Protein 5Y37 (pdb70)

InterPro domains:
  IPR006424 Glyceraldehyde-3-phosphate dehydrogenase, type I [TIGR01534] (4-326)
  IPR020828 Glyceraldehyde 3-phosphate dehydrogenase, NAD(P) binding domain [PF00044] (3-102)
  IPR020828 Glyceraldehyde 3-phosphate dehydrogenase, NAD(P) binding domain [SM00846] (3-152)
  IPR020829 Glyceraldehyde 3-phosphate dehydrogenase, catalytic domain [PF02800] (157-314)
  IPR020830 Glyceraldehyde 3-phosphate dehydrogenase, active site [PS00071] (150-157)
  IPR020831 Glyceraldehyde/Erythrose phosphate dehydrogenase family [PIRSF000149] (1-334)
  IPR020831 Glyceraldehyde/Erythrose phosphate dehydrogenase family [PR00078] (110-123)
  IPR020831 Glyceraldehyde/Erythrose phosphate dehydrogenase family [PR00078] (146-164)
  IPR020831 Glyceraldehyde/Erythrose phosphate dehydrogenase family [PR00078] (173-189)
  IPR020831 Glyceraldehyde/Erythrose phosphate dehydrogenase family [PR00078] (231-248)
  IPR020831 Glyceraldehyde/Erythrose phosphate dehydrogenase family [PR00078] (267-282)
  IPR020831 Glyceraldehyde/Erythrose phosphate dehydrogenase family [PTHR43148] (3-333)
  IPR036291 NAD(P)-binding domain superfamily [SSF51735] (3-168)

Organism: Streptococcus agalactiae serotype III (strain NEM316) (NCBI:txid211110)

Structure (mmCIF, N/CA/C/O backbone):
data_5Y37
#
_entry.id   5Y37
#
_cell.length_a   144.300
_cell.length_b   156.740
_cell.length_c   67.820
_cell.angle_alpha   90.00
_cell.angle_beta   90.00
_cell.angle_gamma   90.00
#
_symmetry.space_group_name_H-M   'P 21 21 2'
#
loop_
_entity.id
_entity.type
_entity.pdbx_description
1 polymer 'Glyceraldehyde-3-phosphate dehydrogenase'
2 non-polymer NICOTINAMIDE-ADENINE-DINUCLEOTIDE
3 non-polymer 'SULFATE ION'
4 water water
#
loop_
_atom_site.group_PDB
_atom_site.id
_atom_site.type_symbol
_atom_site.label_atom_id
_atom_site.label_alt_id
_atom_site.label_comp_id
_atom_site.label_asym_id
_atom_site.label_entity_id
_atom_site.label_seq_id
_atom_site.pdbx_PDB_ins_code
_atom_site.Cartn_x
_atom_site.Cartn_y
_atom_site.Cartn_z
_atom_site.occupancy
_atom_site.B_iso_or_equiv
_atom_site.auth_seq_id
_atom_site.auth_comp_id
_atom_site.auth_asym_id
_atom_site.auth_atom_id
_atom_site.pdbx_PDB_model_num
ATOM 1 N N . MET A 1 5 ? -20.111 55.512 2.199 1.00 48.90 5 MET A N 1
ATOM 2 C CA . MET A 1 5 ? -21.280 56.004 1.476 1.00 51.73 5 MET A CA 1
ATOM 3 C C . MET A 1 5 ? -21.610 55.137 0.264 1.00 40.09 5 MET A C 1
ATOM 4 O O . MET A 1 5 ? -20.749 54.435 -0.264 1.00 40.82 5 MET A O 1
ATOM 9 N N . VAL A 1 6 ? -22.864 55.193 -0.170 1.00 35.44 6 VAL A N 1
ATOM 10 C CA . VAL A 1 6 ? -23.353 54.355 -1.258 1.00 25.51 6 VAL A CA 1
ATOM 11 C C . VAL A 1 6 ? -23.102 55.070 -2.578 1.00 25.54 6 VAL A C 1
ATOM 12 O O . VAL A 1 6 ? -23.470 56.240 -2.744 1.00 27.97 6 VAL A O 1
ATOM 16 N N . VAL A 1 7 ? -22.483 54.368 -3.522 1.00 19.14 7 VAL A N 1
ATOM 17 C CA . VAL A 1 7 ? -22.152 54.940 -4.822 1.00 17.96 7 VAL A CA 1
ATOM 18 C C . VAL A 1 7 ? -23.303 54.664 -5.782 1.00 17.07 7 VAL A C 1
ATOM 19 O O . VAL A 1 7 ? -23.792 53.532 -5.877 1.00 16.34 7 VAL A O 1
ATOM 23 N N . LYS A 1 8 ? -23.745 55.699 -6.485 1.00 16.18 8 LYS A N 1
ATOM 24 C CA . LYS A 1 8 ? -24.879 55.587 -7.390 1.00 15.64 8 LYS A CA 1
ATOM 25 C C . LYS A 1 8 ? -24.412 55.127 -8.764 1.00 14.21 8 LYS A C 1
ATOM 26 O O . LYS A 1 8 ? -23.448 55.668 -9.321 1.00 16.07 8 LYS A O 1
ATOM 32 N N . VAL A 1 9 ? -25.099 54.116 -9.299 1.00 13.84 9 VAL A N 1
ATOM 33 C CA . VAL A 1 9 ? -24.729 53.450 -10.544 1.00 13.85 9 VAL A CA 1
ATOM 34 C C . VAL A 1 9 ? -25.859 53.601 -11.551 1.00 12.78 9 VAL A C 1
ATOM 35 O O . VAL A 1 9 ? -27.044 53.636 -11.198 1.00 13.65 9 VAL A O 1
ATOM 39 N N . GLY A 1 10 ? -25.486 53.693 -12.822 1.00 13.53 10 GLY A N 1
ATOM 40 C CA . GLY A 1 10 ? -26.445 53.673 -13.904 1.00 12.63 10 GLY A CA 1
ATOM 41 C C . GLY A 1 10 ? -26.180 52.456 -14.767 1.00 11.94 10 GLY A C 1
ATOM 42 O O . GLY A 1 10 ? -25.050 51.969 -14.841 1.00 13.42 10 GLY A O 1
ATOM 43 N N . ILE A 1 11 ? -27.231 51.953 -15.408 1.00 11.56 11 ILE A N 1
ATOM 44 C CA . ILE A 1 11 ? -27.092 50.829 -16.336 1.00 11.20 11 ILE A CA 1
ATOM 45 C C . ILE A 1 11 ? -27.527 51.302 -17.711 1.00 11.71 11 ILE A C 1
ATOM 46 O O . ILE A 1 11 ? -28.661 51.777 -17.877 1.00 11.29 11 ILE A O 1
ATOM 51 N N . ASN A 1 12 ? -26.632 51.172 -18.699 1.00 10.95 12 ASN A N 1
ATOM 52 C CA . ASN A 1 12 ? -26.983 51.429 -20.091 1.00 10.80 12 ASN A CA 1
ATOM 53 C C . ASN A 1 12 ? -27.138 50.077 -20.764 1.00 10.19 12 ASN A C 1
ATOM 54 O O . ASN A 1 12 ? -26.153 49.345 -20.931 1.00 11.81 12 ASN A O 1
ATOM 59 N N . GLY A 1 13 ? -28.362 49.760 -21.160 1.00 11.56 13 GLY A N 1
ATOM 60 C CA . GLY A 1 13 ? -28.638 48.443 -21.718 1.00 11.06 13 GLY A CA 1
ATOM 61 C C . GLY A 1 13 ? -29.149 47.497 -20.646 1.00 10.16 13 GLY A C 1
ATOM 62 O O . GLY A 1 13 ? -28.379 46.804 -19.967 1.00 11.53 13 GLY A O 1
ATOM 63 N N . PHE A 1 14 ? -30.467 47.482 -20.473 1.00 10.65 14 PHE A N 1
ATOM 64 C CA . PHE A 1 14 ? -31.111 46.647 -19.452 1.00 10.31 14 PHE A CA 1
ATOM 65 C C . PHE A 1 14 ? -31.436 45.276 -20.046 1.00 11.08 14 PHE A C 1
ATOM 66 O O . PHE A 1 14 ? -32.589 44.834 -20.090 1.00 11.47 14 PHE A O 1
ATOM 74 N N . GLY A 1 15 ? -30.385 44.639 -20.556 1.00 10.30 15 GLY A N 1
ATOM 75 C CA . GLY A 1 15 ? -30.474 43.359 -21.248 1.00 10.53 15 GLY A CA 1
ATOM 76 C C . GLY A 1 15 ? -30.237 42.196 -20.311 1.00 10.80 15 GLY A C 1
ATOM 77 O O . GLY A 1 15 ? -30.494 42.276 -19.108 1.00 11.59 15 GLY A O 1
ATOM 78 N N . ARG A 1 16 ? -29.754 41.079 -20.855 1.00 10.92 16 ARG A N 1
ATOM 79 C CA . ARG A 1 16 ? -29.442 39.958 -19.975 1.00 10.40 16 ARG A CA 1
ATOM 80 C C . ARG A 1 16 ? -28.448 40.362 -18.892 1.00 10.69 16 ARG A C 1
ATOM 81 O O . ARG A 1 16 ? -28.699 40.169 -17.697 1.00 11.71 16 ARG A O 1
ATOM 89 N N . ILE A 1 17 ? -27.305 40.928 -19.287 1.00 10.22 17 ILE A N 1
ATOM 90 C CA . ILE A 1 17 ? -26.308 41.302 -18.289 1.00 10.67 17 ILE A CA 1
ATOM 91 C C . ILE A 1 17 ? -26.789 42.481 -17.448 1.00 11.76 17 ILE A C 1
ATOM 92 O O . ILE A 1 17 ? -26.633 42.490 -16.218 1.00 10.99 17 ILE A O 1
ATOM 97 N N . GLY A 1 18 ? -27.411 43.476 -18.082 1.00 10.74 18 GLY A N 1
ATOM 98 C CA . GLY A 1 18 ? -27.891 44.623 -17.318 1.00 11.54 18 GLY A CA 1
ATOM 99 C C . GLY A 1 18 ? -28.913 44.247 -16.260 1.00 10.68 18 GLY A C 1
ATOM 100 O O . GLY A 1 18 ? -28.836 44.717 -15.116 1.00 10.94 18 GLY A O 1
ATOM 101 N N . ARG A 1 19 ? -29.886 43.395 -16.619 1.00 10.36 19 ARG A N 1
ATOM 102 C CA . ARG A 1 19 ? -30.920 43.034 -15.645 1.00 9.64 19 ARG A CA 1
ATOM 103 C C . ARG A 1 19 ? -30.370 42.143 -14.545 1.00 11.15 19 ARG A C 1
ATOM 104 O O . ARG A 1 19 ? -30.731 42.304 -13.374 1.00 11.08 19 ARG A O 1
ATOM 112 N N . LEU A 1 20 ? -29.508 41.189 -14.892 1.00 10.46 20 LEU A N 1
ATOM 113 C CA . LEU A 1 20 ? -28.956 40.337 -13.847 1.00 10.68 20 LEU A CA 1
ATOM 114 C C . LEU A 1 20 ? -28.025 41.123 -12.934 1.00 11.21 20 LEU A C 1
ATOM 115 O O . LEU A 1 20 ? -28.001 40.884 -11.719 1.00 11.51 20 LEU A O 1
ATOM 120 N N . ALA A 1 21 ? -27.271 42.082 -13.489 1.00 10.69 21 ALA A N 1
ATOM 121 C CA . ALA A 1 21 ? -26.459 42.954 -12.642 1.00 10.23 21 ALA A CA 1
ATOM 122 C C . ALA A 1 21 ? -27.340 43.742 -11.689 1.00 11.18 21 ALA A C 1
ATOM 123 O O . ALA A 1 21 ? -27.030 43.857 -10.493 1.00 11.40 21 ALA A O 1
ATOM 125 N N . PHE A 1 22 ? -28.456 44.276 -12.196 1.00 10.38 22 PHE A N 1
ATOM 126 C CA . PHE A 1 22 ? -29.409 44.950 -11.327 1.00 11.20 22 PHE A CA 1
ATOM 127 C C . PHE A 1 22 ? -29.894 44.018 -10.223 1.00 11.79 22 PHE A C 1
ATOM 128 O O . PHE A 1 22 ? -29.974 44.420 -9.052 1.00 11.86 22 PHE A O 1
ATOM 136 N N . ARG A 1 23 ? -30.216 42.764 -10.570 1.00 10.71 23 ARG A N 1
ATOM 137 C CA . ARG A 1 23 ? -30.680 41.832 -9.546 1.00 10.48 23 ARG A CA 1
ATOM 138 C C . ARG A 1 23 ? -29.618 41.617 -8.478 1.00 11.59 23 ARG A C 1
ATOM 139 O O . ARG A 1 23 ? -29.932 41.596 -7.280 1.00 12.49 23 ARG A O 1
ATOM 147 N N . ARG A 1 24 ? -28.353 41.439 -8.880 1.00 11.01 24 ARG A N 1
ATOM 148 C CA . ARG A 1 24 ? -27.302 41.195 -7.892 1.00 11.49 24 ARG A CA 1
ATOM 149 C C . ARG A 1 24 ? -27.034 42.433 -7.047 1.00 11.72 24 ARG A C 1
ATOM 150 O O . ARG A 1 24 ? -26.753 42.323 -5.846 1.00 12.79 24 ARG A O 1
ATOM 158 N N . ILE A 1 25 ? -27.139 43.623 -7.650 1.00 11.77 25 ILE A N 1
ATOM 159 C CA . ILE A 1 25 ? -26.885 44.864 -6.922 1.00 11.89 25 ILE A CA 1
ATOM 160 C C . ILE A 1 25 ? -27.876 45.060 -5.781 1.00 13.92 25 ILE A C 1
ATOM 161 O O . ILE A 1 25 ? -27.552 45.714 -4.780 1.00 13.47 25 ILE A O 1
ATOM 166 N N . GLN A 1 26 ? -29.069 44.464 -5.883 1.00 13.09 26 GLN A N 1
ATOM 167 C CA . GLN A 1 26 ? -30.037 44.511 -4.787 1.00 14.35 26 GLN A CA 1
ATOM 168 C C . GLN A 1 26 ? -29.437 44.004 -3.484 1.00 15.80 26 GLN A C 1
ATOM 169 O O . GLN A 1 26 ? -29.891 44.391 -2.403 1.00 17.27 26 GLN A O 1
ATOM 175 N N . ASN A 1 27 ? -28.400 43.167 -3.562 1.00 14.55 27 ASN A N 1
ATOM 176 C CA . ASN A 1 27 ? -27.796 42.535 -2.396 1.00 14.67 27 ASN A CA 1
ATOM 177 C C . ASN A 1 27 ? -26.408 43.078 -2.072 1.00 16.53 27 ASN A C 1
ATOM 178 O O . ASN A 1 27 ? -25.689 42.489 -1.254 1.00 20.47 27 ASN A O 1
ATOM 183 N N . VAL A 1 28 ? -26.021 44.202 -2.669 1.00 15.96 28 VAL A N 1
ATOM 184 C CA . VAL A 1 28 ? -24.717 44.816 -2.436 1.00 17.38 28 VAL A CA 1
ATOM 185 C C . VAL A 1 28 ? -24.948 46.154 -1.746 1.00 19.26 28 VAL A C 1
ATOM 186 O O . VAL A 1 28 ? -25.617 47.033 -2.298 1.00 19.09 28 VAL A O 1
ATOM 190 N N . GLU A 1 29 ? -24.389 46.317 -0.547 1.00 17.44 29 GLU A N 1
ATOM 191 C CA . GLU A 1 29 ? -24.655 47.536 0.211 1.00 17.98 29 GLU A CA 1
ATOM 192 C C . GLU A 1 29 ? -23.966 48.765 -0.378 1.00 20.67 29 GLU A C 1
ATOM 193 O O . GLU A 1 29 ? -24.499 49.876 -0.269 1.00 21.54 29 GLU A O 1
ATOM 199 N N . GLY A 1 30 ? -22.802 48.596 -1.005 1.00 17.69 30 GLY A N 1
ATOM 200 C CA . GLY A 1 30 ? -21.973 49.732 -1.404 1.00 21.03 30 GLY A CA 1
ATOM 201 C C . GLY A 1 30 ? -22.410 50.469 -2.661 1.00 19.08 30 GLY A C 1
ATOM 202 O O . GLY A 1 30 ? -21.887 51.561 -2.922 1.00 19.38 30 GLY A O 1
ATOM 203 N N . VAL A 1 31 ? -23.330 49.909 -3.448 1.00 19.14 31 VAL A N 1
ATOM 204 C CA . VAL A 1 31 ? -23.792 50.535 -4.687 1.00 18.37 31 VAL A CA 1
ATOM 205 C C . VAL A 1 31 ? -25.306 50.403 -4.791 1.00 17.08 31 VAL A C 1
ATOM 206 O O . VAL A 1 31 ? -25.912 49.486 -4.226 1.00 17.84 31 VAL A O 1
ATOM 210 N N . GLU A 1 32 ? -25.922 51.341 -5.514 1.00 15.39 32 GLU A N 1
ATOM 211 C CA . GLU A 1 32 ? -27.339 51.267 -5.848 1.00 15.97 32 GLU A CA 1
ATOM 212 C C . GLU A 1 32 ? -27.545 51.853 -7.236 1.00 14.55 32 GLU A C 1
ATOM 213 O O . GLU A 1 32 ? -26.816 52.756 -7.652 1.00 16.44 32 GLU A O 1
ATOM 219 N N . VAL A 1 33 ? -28.520 51.312 -7.964 1.00 13.48 33 VAL A N 1
ATOM 220 C CA . VAL A 1 33 ? -28.821 51.770 -9.318 1.00 13.41 33 VAL A CA 1
ATOM 221 C C . VAL A 1 33 ? -29.875 52.861 -9.232 1.00 15.64 33 VAL A C 1
ATOM 222 O O . VAL A 1 33 ? -30.971 52.639 -8.706 1.00 17.96 33 VAL A O 1
ATOM 226 N N . THR A 1 34 ? -29.562 54.037 -9.768 1.00 14.37 34 THR A N 1
ATOM 227 C CA . THR A 1 34 ? -30.514 55.139 -9.769 1.00 16.63 34 THR A CA 1
ATOM 228 C C . THR A 1 34 ? -30.972 55.538 -11.159 1.00 18.36 34 THR A C 1
ATOM 229 O O . THR A 1 34 ? -31.766 56.475 -11.285 1.00 21.77 34 THR A O 1
ATOM 233 N N . ARG A 1 35 ? -30.470 54.895 -12.207 1.00 13.78 35 ARG A N 1
ATOM 234 C CA . ARG A 1 35 ? -30.924 55.236 -13.551 1.00 14.47 35 ARG A CA 1
ATOM 235 C C . ARG A 1 35 ? -30.654 54.051 -14.463 1.00 12.40 35 ARG A C 1
ATOM 236 O O . ARG A 1 35 ? -29.567 53.475 -14.421 1.00 12.75 35 ARG A O 1
ATOM 244 N N . ILE A 1 36 ? -31.636 53.719 -15.294 1.00 11.92 36 ILE A N 1
ATOM 245 C CA . ILE A 1 36 ? -31.511 52.717 -16.343 1.00 11.48 36 ILE A CA 1
ATOM 246 C C . ILE A 1 36 ? -31.834 53.404 -17.660 1.00 12.80 36 ILE A C 1
ATOM 247 O O . ILE A 1 36 ? -32.805 54.161 -17.745 1.00 13.69 36 ILE A O 1
ATOM 252 N N . ASN A 1 37 ? -31.030 53.147 -18.681 1.00 11.69 37 ASN A N 1
ATOM 253 C CA . ASN A 1 37 ? -31.325 53.633 -20.023 1.00 12.07 37 ASN A CA 1
ATOM 254 C C . ASN A 1 37 ? -31.388 52.450 -20.983 1.00 11.48 37 ASN A C 1
ATOM 255 O O . ASN A 1 37 ? -30.558 51.533 -20.917 1.00 12.86 37 ASN A O 1
ATOM 260 N N . ASP A 1 38 ? -32.378 52.467 -21.865 1.00 11.42 38 ASP A N 1
ATOM 261 C CA . ASP A 1 38 ? -32.543 51.424 -22.870 1.00 11.58 38 ASP A CA 1
ATOM 262 C C . ASP A 1 38 ? -33.257 52.041 -24.070 1.00 13.21 38 ASP A C 1
ATOM 263 O O . ASP A 1 38 ? -33.145 53.253 -24.279 1.00 13.16 38 ASP A O 1
ATOM 268 N N . LEU A 1 39 ? -33.978 51.242 -24.862 1.00 12.69 39 LEU A N 1
ATOM 269 C CA . LEU A 1 39 ? -34.662 51.727 -26.060 1.00 13.01 39 LEU A CA 1
ATOM 270 C C . LEU A 1 39 ? -36.153 51.426 -26.028 1.00 18.47 39 LEU A C 1
ATOM 271 O O . LEU A 1 39 ? -36.788 51.356 -27.085 1.00 24.25 39 LEU A O 1
ATOM 276 N N . THR A 1 40 ? -36.727 51.213 -24.853 1.00 13.80 40 THR A N 1
ATOM 277 C CA . THR A 1 40 ? -38.098 50.729 -24.756 1.00 14.53 40 THR A CA 1
ATOM 278 C C . THR A 1 40 ? -38.774 51.533 -23.649 1.00 17.12 40 THR A C 1
ATOM 279 O O . THR A 1 40 ? -38.333 52.634 -23.293 1.00 17.37 40 THR A O 1
ATOM 283 N N . ASP A 1 41 ? -39.851 51.000 -23.080 1.00 14.46 41 ASP A N 1
ATOM 284 C CA . ASP A 1 41 ? -40.574 51.720 -22.046 1.00 14.57 41 ASP A CA 1
ATOM 285 C C . ASP A 1 41 ? -40.471 51.023 -20.688 1.00 14.13 41 ASP A C 1
ATOM 286 O O . ASP A 1 41 ? -40.028 49.871 -20.596 1.00 13.80 41 ASP A O 1
ATOM 291 N N . PRO A 1 42 ? -40.827 51.713 -19.603 1.00 12.78 42 PRO A N 1
ATOM 292 C CA . PRO A 1 42 ? -40.737 51.088 -18.276 1.00 13.16 42 PRO A CA 1
ATOM 293 C C . PRO A 1 42 ? -41.569 49.835 -18.133 1.00 12.69 42 PRO A C 1
ATOM 294 O O . PRO A 1 42 ? -41.154 48.930 -17.404 1.00 14.15 42 PRO A O 1
ATOM 298 N N . ASN A 1 43 ? -42.721 49.747 -18.795 1.00 12.26 43 ASN A N 1
ATOM 299 C CA . ASN A 1 43 ? -43.552 48.556 -18.679 1.00 13.48 43 ASN A CA 1
ATOM 300 C C . ASN A 1 43 ? -42.813 47.330 -19.192 1.00 13.07 43 ASN A C 1
ATOM 301 O O . ASN A 1 43 ? -42.845 46.264 -18.560 1.00 12.19 43 ASN A O 1
ATOM 306 N N . MET A 1 44 ? -42.141 47.466 -20.338 1.00 11.93 44 MET A N 1
ATOM 307 C CA . MET A 1 44 ? -41.388 46.354 -20.902 1.00 11.02 44 MET A CA 1
ATOM 308 C C . MET A 1 44 ? -40.238 45.962 -19.989 1.00 11.74 44 MET A C 1
ATOM 309 O O . MET A 1 44 ? -40.030 44.768 -19.714 1.00 11.80 44 MET A O 1
ATOM 314 N N . LEU A 1 45 ? -39.495 46.955 -19.487 1.00 11.12 45 LEU A N 1
ATOM 315 C CA . LEU A 1 45 ? -38.331 46.655 -18.662 1.00 11.80 45 LEU A CA 1
ATOM 316 C C . LEU A 1 45 ? -38.744 46.078 -17.319 1.00 10.88 45 LEU A C 1
ATOM 317 O O . LEU A 1 45 ? -38.090 45.159 -16.818 1.00 11.48 45 LEU A O 1
ATOM 322 N N . ALA A 1 46 ? -39.823 46.597 -16.718 1.00 11.29 46 ALA A N 1
ATOM 323 C CA . ALA A 1 46 ? -40.303 46.029 -15.463 1.00 10.81 46 ALA A CA 1
ATOM 324 C C . ALA A 1 46 ? -40.738 44.582 -15.651 1.00 11.87 46 ALA A C 1
ATOM 325 O O . ALA A 1 46 ? -40.438 43.716 -14.817 1.00 11.09 46 ALA A O 1
ATOM 327 N N . HIS A 1 47 ? -41.420 44.295 -16.759 1.00 10.67 47 HIS A N 1
ATOM 328 C CA . HIS A 1 47 ? -41.873 42.931 -17.007 1.00 11.19 47 HIS A CA 1
ATOM 329 C C . HIS A 1 47 ? -40.694 41.979 -17.168 1.00 11.52 47 HIS A C 1
ATOM 330 O O . HIS A 1 47 ? -40.711 40.849 -16.642 1.00 11.24 47 HIS A O 1
ATOM 337 N N . LEU A 1 48 ? -39.650 42.429 -17.870 1.00 10.82 48 LEU A N 1
ATOM 338 C CA . LEU A 1 48 ? -38.488 41.582 -18.093 1.00 10.79 48 LEU A CA 1
ATOM 339 C C . LEU A 1 48 ? -37.657 41.415 -16.830 1.00 10.58 48 LEU A C 1
ATOM 340 O O . LEU A 1 48 ? -36.983 40.397 -16.671 1.00 12.71 48 LEU A O 1
ATOM 345 N N . LEU A 1 49 ? -37.686 42.390 -15.918 1.00 10.44 49 LEU A N 1
ATOM 346 C CA . LEU A 1 49 ? -37.040 42.196 -14.622 1.00 10.77 49 LEU A CA 1
ATOM 347 C C . LEU A 1 49 ? -37.817 41.192 -13.770 1.00 10.19 49 LEU A C 1
ATOM 348 O O . LEU A 1 49 ? -37.223 40.350 -13.072 1.00 11.29 49 LEU A O 1
ATOM 353 N N . LYS A 1 50 ? -39.146 41.252 -13.831 1.00 10.57 50 LYS A N 1
ATOM 354 C CA . LYS A 1 50 ? -39.984 40.371 -13.016 1.00 10.09 50 LYS A CA 1
ATOM 355 C C . LYS A 1 50 ? -39.844 38.913 -13.426 1.00 10.58 50 LYS A C 1
ATOM 356 O O . LYS A 1 50 ? -39.755 38.023 -12.570 1.00 10.90 50 LYS A O 1
ATOM 362 N N . TYR A 1 51 ? -39.879 38.650 -14.727 1.00 10.34 51 TYR A N 1
ATOM 363 C CA . TYR A 1 51 ? -40.007 37.301 -15.259 1.00 10.13 51 TYR A CA 1
ATOM 364 C C . TYR A 1 51 ? -38.808 36.995 -16.139 1.00 11.46 51 TYR A C 1
ATOM 365 O O . TYR A 1 51 ? -38.523 37.724 -17.091 1.00 12.81 51 TYR A O 1
ATOM 374 N N . ASP A 1 52 ? -38.130 35.897 -15.852 1.00 11.01 52 ASP A N 1
ATOM 375 C CA . ASP A 1 52 ? -36.860 35.609 -16.502 1.00 9.45 52 ASP A CA 1
ATOM 376 C C . ASP A 1 52 ? -36.838 34.130 -16.853 1.00 9.87 52 ASP A C 1
ATOM 377 O O . ASP A 1 52 ? -36.879 33.284 -15.952 1.00 10.58 52 ASP A O 1
ATOM 382 N N . THR A 1 53 ? -36.751 33.828 -18.155 1.00 10.43 53 THR A N 1
ATOM 383 C CA . THR A 1 53 ? -36.892 32.444 -18.618 1.00 10.17 53 THR A CA 1
ATOM 384 C C . THR A 1 53 ? -35.876 31.519 -17.958 1.00 11.13 53 THR A C 1
ATOM 385 O O . THR A 1 53 ? -36.228 30.425 -17.504 1.00 12.46 53 THR A O 1
ATOM 389 N N . THR A 1 54 ? -34.620 31.943 -17.879 1.00 10.18 54 THR A N 1
ATOM 390 C CA . THR A 1 54 ? -33.563 31.075 -17.372 1.00 10.72 54 THR A CA 1
ATOM 391 C C . THR A 1 54 ? -33.170 31.357 -15.936 1.00 11.01 54 THR A C 1
ATOM 392 O O . THR A 1 54 ? -32.601 30.473 -15.298 1.00 12.46 54 THR A O 1
ATOM 396 N N . GLN A 1 55 ? -33.395 32.564 -15.417 1.00 10.70 55 GLN A N 1
ATOM 397 C CA . GLN A 1 55 ? -32.924 32.921 -14.083 1.00 10.44 55 GLN A CA 1
ATOM 398 C C . GLN A 1 55 ? -34.035 33.035 -13.053 1.00 11.74 55 GLN A C 1
ATOM 399 O O . GLN A 1 55 ? -33.746 33.350 -11.888 1.00 13.42 55 GLN A O 1
ATOM 405 N N . GLY A 1 56 ? -35.283 32.791 -13.443 1.00 11.28 56 GLY A N 1
ATOM 406 C CA . GLY A 1 56 ? -36.382 32.696 -12.504 1.00 11.40 56 GLY A CA 1
ATOM 407 C C . GLY A 1 56 ? -37.017 34.033 -12.166 1.00 11.09 56 GLY A C 1
ATOM 408 O O . GLY A 1 56 ? -36.550 35.112 -12.545 1.00 11.24 56 GLY A O 1
ATOM 409 N N . ARG A 1 57 ? -38.107 33.939 -11.417 1.00 11.41 57 ARG A N 1
ATOM 410 C CA . ARG A 1 57 ? -38.860 35.115 -11.018 1.00 12.50 57 ARG A CA 1
ATOM 411 C C . ARG A 1 57 ? -38.042 35.988 -10.077 1.00 11.61 57 ARG A C 1
ATOM 412 O O . ARG A 1 57 ? -37.246 35.502 -9.269 1.00 13.70 57 ARG A O 1
ATOM 420 N N . PHE A 1 58 ? -38.278 37.294 -10.174 1.00 13.17 58 PHE A N 1
ATOM 421 C CA . PHE A 1 58 ? -37.552 38.268 -9.374 1.00 11.44 58 PHE A CA 1
ATOM 422 C C . PHE A 1 58 ? -37.825 38.090 -7.881 1.00 11.64 58 PHE A C 1
ATOM 423 O O . PHE A 1 58 ? -38.957 37.832 -7.452 1.00 14.70 58 PHE A O 1
ATOM 431 N N . ASP A 1 59 ? -36.772 38.296 -7.096 1.00 13.60 59 ASP A N 1
ATOM 432 C CA . ASP A 1 59 ? -36.819 38.167 -5.637 1.00 17.16 59 ASP A CA 1
ATOM 433 C C . ASP A 1 59 ? -37.201 39.521 -5.041 1.00 16.88 59 ASP A C 1
ATOM 434 O O . ASP A 1 59 ? -36.356 40.307 -4.608 1.00 20.60 59 ASP A O 1
ATOM 439 N N . GLY A 1 60 ? -38.500 39.794 -5.013 1.00 16.88 60 GLY A N 1
ATOM 440 C CA . GLY A 1 60 ? -38.983 41.037 -4.450 1.00 17.81 60 GLY A CA 1
ATOM 441 C C . GLY A 1 60 ? -40.117 41.611 -5.272 1.00 17.15 60 GLY A C 1
ATOM 442 O O . GLY A 1 60 ? -40.758 40.915 -6.057 1.00 16.98 60 GLY A O 1
ATOM 443 N N . THR A 1 61 ? -40.375 42.901 -5.079 1.00 18.33 61 THR A N 1
ATOM 444 C CA . THR A 1 61 ? -41.535 43.562 -5.660 1.00 15.95 61 THR A CA 1
ATOM 445 C C . THR A 1 61 ? -41.106 44.497 -6.785 1.00 14.94 61 THR A C 1
ATOM 446 O O . THR A 1 61 ? -40.058 45.137 -6.697 1.00 15.26 61 THR A O 1
ATOM 450 N N . VAL A 1 62 ? -41.915 44.569 -7.840 1.00 15.27 62 VAL A N 1
ATOM 451 C CA . VAL A 1 62 ? -41.676 45.477 -8.963 1.00 14.28 62 VAL A CA 1
ATOM 452 C C . VAL A 1 62 ? -43.014 46.085 -9.359 1.00 16.89 62 VAL A C 1
ATOM 453 O O . VAL A 1 62 ? -43.985 45.351 -9.577 1.00 19.00 62 VAL A O 1
ATOM 457 N N . GLU A 1 63 ? -43.067 47.421 -9.470 1.00 14.45 63 GLU A N 1
ATOM 458 C CA . GLU A 1 63 ? -44.284 48.116 -9.879 1.00 17.07 63 GLU A CA 1
ATOM 459 C C . GLU A 1 63 ? -43.931 49.244 -10.839 1.00 14.54 63 GLU A C 1
ATOM 460 O O . GLU A 1 63 ? -43.068 50.066 -10.531 1.00 16.02 63 GLU A O 1
ATOM 466 N N . VAL A 1 64 ? -44.591 49.278 -12.000 1.00 15.34 64 VAL A N 1
ATOM 467 C CA . VAL A 1 64 ? -44.367 50.355 -12.963 1.00 15.50 64 VAL A CA 1
ATOM 468 C C . VAL A 1 64 ? -44.889 51.671 -12.399 1.00 15.26 64 VAL A C 1
ATOM 469 O O . VAL A 1 64 ? -45.950 51.720 -11.757 1.00 16.40 64 VAL A O 1
ATOM 473 N N . LYS A 1 65 ? -44.146 52.749 -12.657 1.00 15.37 65 LYS A N 1
ATOM 474 C CA . LYS A 1 65 ? -44.498 54.106 -12.269 1.00 15.86 65 LYS A CA 1
ATOM 475 C C . LYS A 1 65 ? -44.316 55.006 -13.482 1.00 17.12 65 LYS A C 1
ATOM 476 O O . LYS A 1 65 ? -43.858 54.572 -14.541 1.00 17.52 65 LYS A O 1
ATOM 482 N N . GLU A 1 66 ? -44.676 56.277 -13.330 1.00 17.49 66 GLU A N 1
ATOM 483 C CA . GLU A 1 66 ? -44.398 57.229 -14.394 1.00 17.42 66 GLU A CA 1
ATOM 484 C C . GLU A 1 66 ? -42.897 57.434 -14.504 1.00 14.51 66 GLU A C 1
ATOM 485 O O . GLU A 1 66 ? -42.229 57.732 -13.513 1.00 17.49 66 GLU A O 1
ATOM 491 N N . GLY A 1 67 ? -42.364 57.248 -15.711 1.00 14.00 67 GLY A N 1
ATOM 492 C CA . GLY A 1 67 ? -40.961 57.524 -15.952 1.00 14.04 67 GLY A CA 1
ATOM 493 C C . GLY A 1 67 ? -39.984 56.542 -15.347 1.00 14.49 67 GLY A C 1
ATOM 494 O O . GLY A 1 67 ? -38.792 56.852 -15.278 1.00 14.65 67 GLY A O 1
ATOM 495 N N . GLY A 1 68 ? -40.445 55.375 -14.907 1.00 13.75 68 GLY A N 1
ATOM 496 C CA . GLY A 1 68 ? -39.545 54.401 -14.312 1.00 14.03 68 GLY A CA 1
ATOM 497 C C . GLY A 1 68 ? -40.335 53.302 -13.634 1.00 13.22 68 GLY A C 1
ATOM 498 O O . GLY A 1 68 ? -41.476 53.019 -14.007 1.00 14.77 68 GLY A O 1
ATOM 499 N N . PHE A 1 69 ? -39.699 52.663 -12.660 1.00 12.50 69 PHE A N 1
ATOM 500 C CA . PHE A 1 69 ? -40.408 51.643 -11.898 1.00 12.26 69 PHE A CA 1
ATOM 501 C C . PHE A 1 69 ? -39.866 51.597 -10.480 1.00 12.19 69 PHE A C 1
ATOM 502 O O . PHE A 1 69 ? -38.796 52.131 -10.187 1.00 14.03 69 PHE A O 1
ATOM 510 N N . GLU A 1 70 ? -40.652 50.991 -9.594 1.00 13.06 70 GLU A N 1
ATOM 511 C CA . GLU A 1 70 ? -40.332 50.890 -8.177 1.00 14.44 70 GLU A CA 1
ATOM 512 C C . GLU A 1 70 ? -39.953 49.440 -7.890 1.00 13.83 70 GLU A C 1
ATOM 513 O O . GLU A 1 70 ? -40.743 48.532 -8.155 1.00 16.90 70 GLU A O 1
ATOM 519 N N . VAL A 1 71 ? -38.741 49.226 -7.386 1.00 12.40 71 VAL A N 1
ATOM 520 C CA . VAL A 1 71 ? -38.240 47.892 -7.059 1.00 13.72 71 VAL A CA 1
ATOM 521 C C . VAL A 1 71 ? -37.967 47.862 -5.567 1.00 16.58 71 VAL A C 1
ATOM 522 O O . VAL A 1 71 ? -37.161 48.655 -5.067 1.00 14.91 71 VAL A O 1
ATOM 526 N N . ASN A 1 72 ? -38.612 46.934 -4.863 1.00 15.99 72 ASN A N 1
ATOM 527 C CA . ASN A 1 72 ? -38.410 46.791 -3.422 1.00 16.43 72 ASN A CA 1
ATOM 528 C C . ASN A 1 72 ? -38.493 48.148 -2.730 1.00 17.83 72 ASN A C 1
ATOM 529 O O . ASN A 1 72 ? -37.637 48.520 -1.922 1.00 16.92 72 ASN A O 1
ATOM 534 N N . GLY A 1 73 ? -39.527 48.903 -3.105 1.00 19.52 73 GLY A N 1
ATOM 535 C CA . GLY A 1 73 ? -39.851 50.175 -2.489 1.00 19.36 73 GLY A CA 1
ATOM 536 C C . GLY A 1 73 ? -39.121 51.391 -3.027 1.00 21.60 73 GLY A C 1
ATOM 537 O O . GLY A 1 73 ? -39.400 52.505 -2.566 1.00 24.59 73 GLY A O 1
ATOM 538 N N . GLN A 1 74 ? -38.205 51.228 -3.979 1.00 17.75 74 GLN A N 1
ATOM 539 C CA . GLN A 1 74 ? -37.342 52.317 -4.421 1.00 17.71 74 GLN A CA 1
ATOM 540 C C . GLN A 1 74 ? -37.546 52.595 -5.907 1.00 16.82 74 GLN A C 1
ATOM 541 O O . GLN A 1 74 ? -37.397 51.696 -6.736 1.00 15.07 74 GLN A O 1
ATOM 547 N N . PHE A 1 75 ? -37.861 53.845 -6.239 1.00 15.65 75 PHE A N 1
ATOM 548 C CA . PHE A 1 75 ? -38.021 54.251 -7.631 1.00 15.05 75 PHE A CA 1
ATOM 549 C C . PHE A 1 75 ? -36.672 54.310 -8.335 1.00 15.24 75 PHE A C 1
ATOM 550 O O . PHE A 1 75 ? -35.672 54.776 -7.780 1.00 16.38 75 PHE A O 1
ATOM 558 N N . VAL A 1 76 ? -36.644 53.814 -9.570 1.00 13.84 76 VAL A N 1
ATOM 559 C CA . VAL A 1 76 ? -35.494 53.969 -10.450 1.00 15.58 76 VAL A CA 1
ATOM 560 C C . VAL A 1 76 ? -35.984 54.563 -11.768 1.00 12.94 76 VAL A C 1
ATOM 561 O O . VAL A 1 76 ? -36.955 54.074 -12.359 1.00 13.39 76 VAL A O 1
ATOM 565 N N . LYS A 1 77 ? -35.343 55.647 -12.198 1.00 14.22 77 LYS A N 1
ATOM 566 C CA . LYS A 1 77 ? -35.699 56.294 -13.453 1.00 13.94 77 LYS A CA 1
ATOM 567 C C . LYS A 1 77 ? -35.286 55.423 -14.635 1.00 12.82 77 LYS A C 1
ATOM 568 O O . LYS A 1 77 ? -34.186 54.859 -14.647 1.00 13.91 77 LYS A O 1
ATOM 574 N N . VAL A 1 78 ? -36.160 55.348 -15.637 1.00 12.49 78 VAL A N 1
ATOM 575 C CA . VAL A 1 78 ? -35.911 54.632 -16.894 1.00 13.40 78 VAL A CA 1
ATOM 576 C C . VAL A 1 78 ? -35.999 55.648 -18.025 1.00 16.77 78 VAL A C 1
ATOM 577 O O . VAL A 1 78 ? -37.008 56.355 -18.151 1.00 20.81 78 VAL A O 1
ATOM 581 N N . SER A 1 79 ? -34.952 55.733 -18.836 1.00 12.97 79 SER A N 1
ATOM 582 C CA . SER A 1 79 ? -34.926 56.609 -20.001 1.00 12.80 79 SER A CA 1
ATOM 583 C C . SER A 1 79 ? -34.756 55.786 -21.271 1.00 14.52 79 SER A C 1
ATOM 584 O O . SER A 1 79 ? -34.415 54.602 -21.235 1.00 13.52 79 SER A O 1
ATOM 587 N N . ALA A 1 80 ? -34.994 56.436 -22.411 1.00 11.83 80 ALA A N 1
ATOM 588 C CA . ALA A 1 80 ? -34.897 55.809 -23.734 1.00 12.87 80 ALA A CA 1
ATOM 589 C C . ALA A 1 80 ? -34.117 56.734 -24.670 1.00 15.82 80 ALA A C 1
ATOM 590 O O . ALA A 1 80 ? -34.700 57.428 -25.508 1.00 19.92 80 ALA A O 1
ATOM 592 N N . GLU A 1 81 ? -32.797 56.729 -24.541 1.00 15.04 81 GLU A N 1
ATOM 593 C CA . GLU A 1 81 ? -31.927 57.568 -25.356 1.00 15.78 81 GLU A CA 1
ATOM 594 C C . GLU A 1 81 ? -30.888 56.696 -26.045 1.00 16.88 81 GLU A C 1
ATOM 595 O O . GLU A 1 81 ? -30.093 56.025 -25.378 1.00 17.80 81 GLU A O 1
ATOM 601 N N . ARG A 1 82 ? -30.861 56.730 -27.380 1.00 16.30 82 ARG A N 1
ATOM 602 C CA . ARG A 1 82 ? -29.973 55.809 -28.078 1.00 17.23 82 ARG A CA 1
ATOM 603 C C . ARG A 1 82 ? -28.519 56.270 -28.136 1.00 15.76 82 ARG A C 1
ATOM 604 O O . ARG A 1 82 ? -27.646 55.446 -28.418 1.00 17.93 82 ARG A O 1
ATOM 612 N N . GLU A 1 83 ? -28.229 57.546 -27.879 1.00 16.85 83 GLU A N 1
ATOM 613 C CA . GLU A 1 83 ? -26.850 58.031 -27.928 1.00 16.18 83 GLU A CA 1
ATOM 614 C C . GLU A 1 83 ? -26.322 58.279 -26.523 1.00 16.84 83 GLU A C 1
ATOM 615 O O . GLU A 1 83 ? -26.907 59.091 -25.789 1.00 15.91 83 GLU A O 1
ATOM 621 N N . PRO A 1 84 ? -25.234 57.613 -26.105 1.00 15.36 84 PRO A N 1
ATOM 622 C CA . PRO A 1 84 ? -24.704 57.824 -24.744 1.00 16.58 84 PRO A CA 1
ATOM 623 C C . PRO A 1 84 ? -24.448 59.273 -24.368 1.00 18.07 84 PRO A C 1
ATOM 624 O O . PRO A 1 84 ? -24.699 59.660 -23.219 1.00 18.90 84 PRO A O 1
ATOM 628 N N . ALA A 1 85 ? -23.945 60.082 -25.311 1.00 18.39 85 ALA A N 1
ATOM 629 C CA . ALA A 1 85 ? -23.654 61.485 -25.023 1.00 19.30 85 ALA A CA 1
ATOM 630 C C . ALA A 1 85 ? -24.896 62.246 -24.571 1.00 21.90 85 ALA A C 1
ATOM 631 O O . ALA A 1 85 ? -24.779 63.283 -23.910 1.00 23.72 85 ALA A O 1
ATOM 633 N N . ASN A 1 86 ? -26.085 61.763 -24.923 1.00 17.96 86 ASN A N 1
ATOM 634 C CA . ASN A 1 86 ? -27.333 62.428 -24.576 1.00 20.29 86 ASN A CA 1
ATOM 635 C C . ASN A 1 86 ? -27.981 61.874 -23.310 1.00 18.51 86 ASN A C 1
ATOM 636 O O . ASN A 1 86 ? -29.111 62.259 -23.000 1.00 19.16 86 ASN A O 1
ATOM 641 N N . ILE A 1 87 ? -27.328 60.967 -22.585 1.00 17.00 87 ILE A N 1
ATOM 642 C CA . ILE A 1 87 ? -27.887 60.462 -21.332 1.00 15.73 87 ILE A CA 1
ATOM 643 C C . ILE A 1 87 ? -27.419 61.360 -20.196 1.00 16.75 87 ILE A C 1
ATOM 644 O O . ILE A 1 87 ? -26.221 61.419 -19.900 1.00 16.43 87 ILE A O 1
ATOM 649 N N . ASP A 1 88 ? -28.362 62.036 -19.534 1.00 14.65 88 ASP A N 1
ATOM 650 C CA . ASP A 1 88 ? -28.017 62.957 -18.445 1.00 14.61 88 ASP A CA 1
ATOM 651 C C . ASP A 1 88 ? -27.894 62.211 -17.111 1.00 15.51 88 ASP A C 1
ATOM 652 O O . ASP A 1 88 ? -28.664 62.406 -16.170 1.00 15.69 88 ASP A O 1
ATOM 657 N N . TRP A 1 89 ? -26.861 61.358 -17.035 1.00 15.32 89 TRP A N 1
ATOM 658 C CA . TRP A 1 89 ? -26.633 60.557 -15.826 1.00 14.16 89 TRP A CA 1
ATOM 659 C C . TRP A 1 89 ? -26.535 61.415 -14.566 1.00 16.79 89 TRP A C 1
ATOM 660 O O . TRP A 1 89 ? -26.959 60.989 -13.485 1.00 15.42 89 TRP A O 1
ATOM 671 N N . ALA A 1 90 ? -25.941 62.614 -14.672 1.00 15.98 90 ALA A N 1
ATOM 672 C CA . ALA A 1 90 ? -25.699 63.418 -13.474 1.00 17.42 90 ALA A CA 1
ATOM 673 C C . ALA A 1 90 ? -27.000 63.864 -12.816 1.00 16.20 90 ALA A C 1
ATOM 674 O O . ALA A 1 90 ? -27.024 64.129 -11.606 1.00 18.27 90 ALA A O 1
ATOM 676 N N . THR A 1 91 ? -28.092 63.932 -13.581 1.00 16.02 91 THR A N 1
ATOM 677 C CA . THR A 1 91 ? -29.377 64.327 -13.004 1.00 15.56 91 THR A CA 1
ATOM 678 C C . THR A 1 91 ? -29.793 63.391 -11.878 1.00 19.07 91 THR A C 1
ATOM 679 O O . THR A 1 91 ? -30.438 63.818 -10.911 1.00 19.04 91 THR A O 1
ATOM 683 N N . ASP A 1 92 ? -29.411 62.120 -11.970 1.00 17.12 92 ASP A N 1
ATOM 684 C CA . ASP A 1 92 ? -29.739 61.127 -10.958 1.00 17.29 92 ASP A CA 1
ATOM 685 C C . ASP A 1 92 ? -28.556 60.782 -10.070 1.00 18.57 92 ASP A C 1
ATOM 686 O O . ASP A 1 92 ? -28.588 59.760 -9.372 1.00 19.76 92 ASP A O 1
ATOM 691 N N . GLY A 1 93 ? -27.514 61.607 -10.088 1.00 17.17 93 GLY A N 1
ATOM 692 C CA . GLY A 1 93 ? -26.359 61.417 -9.238 1.00 17.77 93 GLY A CA 1
ATOM 693 C C . GLY A 1 93 ? -25.464 60.265 -9.621 1.00 17.13 93 GLY A C 1
ATOM 694 O O . GLY A 1 93 ? -24.625 59.860 -8.804 1.00 18.02 93 GLY A O 1
ATOM 695 N N . VAL A 1 94 ? -25.605 59.737 -10.840 1.00 16.44 94 VAL A N 1
ATOM 696 C CA . VAL A 1 94 ? -24.884 58.528 -11.225 1.00 16.59 94 VAL A CA 1
ATOM 697 C C . VAL A 1 94 ? -23.399 58.833 -11.347 1.00 17.28 94 VAL A C 1
ATOM 698 O O . VAL A 1 94 ? -22.992 59.784 -12.029 1.00 20.37 94 VAL A O 1
ATOM 702 N N . GLU A 1 95 ? -22.579 58.038 -10.672 1.00 16.09 95 GLU A N 1
ATOM 703 C CA . GLU A 1 95 ? -21.135 58.189 -10.772 1.00 16.98 95 GLU A CA 1
ATOM 704 C C . GLU A 1 95 ? -20.488 57.160 -11.685 1.00 17.17 95 GLU A C 1
ATOM 705 O O . GLU A 1 95 ? -19.534 57.490 -12.390 1.00 17.33 95 GLU A O 1
ATOM 711 N N . ILE A 1 96 ? -20.981 55.922 -11.688 1.00 14.83 96 ILE A N 1
ATOM 712 C CA . ILE A 1 96 ? -20.400 54.847 -12.487 1.00 14.78 96 ILE A CA 1
ATOM 713 C C . ILE A 1 96 ? -21.501 54.240 -13.340 1.00 13.90 96 ILE A C 1
ATOM 714 O O . ILE A 1 96 ? -22.577 53.916 -12.827 1.00 14.67 96 ILE A O 1
ATOM 719 N N . VAL A 1 97 ? -21.226 54.059 -14.629 1.00 13.75 97 VAL A N 1
ATOM 720 C CA . VAL A 1 97 ? -22.165 53.463 -15.572 1.00 13.06 97 VAL A CA 1
ATOM 721 C C . VAL A 1 97 ? -21.684 52.063 -15.919 1.00 12.36 97 VAL A C 1
ATOM 722 O O . VAL A 1 97 ? -20.511 51.874 -16.263 1.00 13.92 97 VAL A O 1
ATOM 726 N N . LEU A 1 98 ? -22.602 51.095 -15.871 1.00 12.44 98 LEU A N 1
ATOM 727 C CA . LEU A 1 98 ? -22.380 49.791 -16.493 1.00 13.47 98 LEU A CA 1
ATOM 728 C C . LEU A 1 98 ? -22.812 49.893 -17.949 1.00 12.25 98 LEU A C 1
ATOM 729 O O . LEU A 1 98 ? -24.000 50.066 -18.239 1.00 12.61 98 LEU A O 1
ATOM 734 N N . GLU A 1 99 ? -21.858 49.763 -18.874 1.00 11.64 99 GLU A N 1
ATOM 735 C CA . GLU A 1 99 ? -22.146 49.884 -20.297 1.00 12.30 99 GLU A CA 1
ATOM 736 C C . GLU A 1 99 ? -22.398 48.477 -20.822 1.00 11.64 99 GLU A C 1
ATOM 737 O O . GLU A 1 99 ? -21.459 47.718 -21.084 1.00 12.83 99 GLU A O 1
ATOM 743 N N . ALA A 1 100 ? -23.684 48.126 -20.944 1.00 11.58 100 ALA A N 1
ATOM 744 C CA . ALA A 1 100 ? -24.125 46.754 -21.172 1.00 11.86 100 ALA A CA 1
ATOM 745 C C . ALA A 1 100 ? -24.977 46.630 -22.427 1.00 11.47 100 ALA A C 1
ATOM 746 O O . ALA A 1 100 ? -25.798 45.711 -22.531 1.00 11.45 100 ALA A O 1
ATOM 748 N N . THR A 1 101 ? -24.832 47.553 -23.388 1.00 11.31 101 THR A N 1
ATOM 749 C CA . THR A 1 101 ? -25.661 47.483 -24.588 1.00 12.19 101 THR A CA 1
ATOM 750 C C . THR A 1 101 ? -25.093 46.560 -25.649 1.00 14.17 101 THR A C 1
ATOM 751 O O . THR A 1 101 ? -25.857 46.105 -26.503 1.00 15.42 101 THR A O 1
ATOM 755 N N . GLY A 1 102 ? -23.781 46.305 -25.630 1.00 13.27 102 GLY A N 1
ATOM 756 C CA . GLY A 1 102 ? -23.117 45.663 -26.747 1.00 13.67 102 GLY A CA 1
ATOM 757 C C . GLY A 1 102 ? -22.697 46.583 -27.877 1.00 16.53 102 GLY A C 1
ATOM 758 O O . GLY A 1 102 ? -22.007 46.125 -28.795 1.00 18.77 102 GLY A O 1
ATOM 759 N N . PHE A 1 103 ? -23.088 47.858 -27.851 1.00 14.92 103 PHE A N 1
ATOM 760 C CA . PHE A 1 103 ? -22.810 48.767 -28.954 1.00 16.40 103 PHE A CA 1
ATOM 761 C C . PHE A 1 103 ? -21.710 49.784 -28.679 1.00 16.54 103 PHE A C 1
ATOM 762 O O . PHE A 1 103 ? -21.299 50.490 -29.612 1.00 17.82 103 PHE A O 1
ATOM 770 N N . PHE A 1 104 ? -21.225 49.898 -27.446 1.00 15.15 104 PHE A N 1
ATOM 771 C CA . PHE A 1 104 ? -20.290 50.956 -27.082 1.00 15.30 104 PHE A CA 1
ATOM 772 C C . PHE A 1 104 ? -19.082 50.404 -26.339 1.00 15.35 104 PHE A C 1
ATOM 773 O O . PHE A 1 104 ? -18.546 51.042 -25.432 1.00 16.49 104 PHE A O 1
ATOM 781 N N . ALA A 1 105 ? -18.607 49.223 -26.746 1.00 16.98 105 ALA A N 1
ATOM 782 C CA . ALA A 1 105 ? -17.567 48.508 -26.000 1.00 16.93 105 ALA A CA 1
ATOM 783 C C . ALA A 1 105 ? -16.162 48.865 -26.494 1.00 18.07 105 ALA A C 1
ATOM 784 O O . ALA A 1 105 ? -15.378 48.020 -26.927 1.00 20.37 105 ALA A O 1
ATOM 786 N N . SER A 1 106 ? -15.851 50.155 -26.409 1.00 16.66 106 SER A N 1
ATOM 787 C CA . SER A 1 106 ? -14.501 50.644 -26.651 1.00 18.68 106 SER A CA 1
ATOM 788 C C . SER A 1 106 ? -14.288 51.844 -25.749 1.00 20.29 106 SER A C 1
ATOM 789 O O . SER A 1 106 ? -15.246 52.430 -25.242 1.00 20.32 106 SER A O 1
ATOM 792 N N . LYS A 1 107 ? -13.022 52.211 -25.546 1.00 20.58 107 LYS A N 1
ATOM 793 C CA . LYS A 1 107 ? -12.746 53.374 -24.709 1.00 21.06 107 LYS A CA 1
ATOM 794 C C . LYS A 1 107 ? -13.388 54.626 -25.286 1.00 24.76 107 LYS A C 1
ATOM 795 O O . LYS A 1 107 ? -14.038 55.389 -24.563 1.00 23.52 107 LYS A O 1
ATOM 801 N N . GLU A 1 108 ? -13.233 54.844 -26.593 1.00 22.64 108 GLU A N 1
ATOM 802 C CA . GLU A 1 108 ? -13.764 56.058 -27.202 1.00 26.46 108 GLU A CA 1
ATOM 803 C C . GLU A 1 108 ? -15.286 56.102 -27.124 1.00 24.23 108 GLU A C 1
ATOM 804 O O . GLU A 1 108 ? -15.864 57.155 -26.833 1.00 25.42 108 GLU A O 1
ATOM 810 N N . LYS A 1 109 ? -15.957 54.971 -27.362 1.00 22.10 109 LYS A N 1
ATOM 811 C CA . LYS A 1 109 ? -17.415 54.990 -27.312 1.00 19.62 109 LYS A CA 1
ATOM 812 C C . LYS A 1 109 ? -17.930 55.058 -25.879 1.00 19.05 109 LYS A C 1
ATOM 813 O O . LYS A 1 109 ? -18.912 55.754 -25.603 1.00 18.93 109 LYS A O 1
ATOM 819 N N . ALA A 1 110 ? -17.279 54.352 -24.954 1.00 18.80 110 ALA A N 1
ATOM 820 C CA . ALA A 1 110 ? -17.754 54.344 -23.575 1.00 19.31 110 ALA A CA 1
ATOM 821 C C . ALA A 1 110 ? -17.513 55.679 -22.885 1.00 20.18 110 ALA A C 1
ATOM 822 O O . ALA A 1 110 ? -18.306 56.088 -22.026 1.00 19.34 110 ALA A O 1
ATOM 824 N N . GLU A 1 111 ? -16.441 56.383 -23.244 1.00 19.53 111 GLU A N 1
ATOM 825 C CA . GLU A 1 111 ? -16.197 57.649 -22.571 1.00 22.60 111 GLU A CA 1
ATOM 826 C C . GLU A 1 111 ? -17.204 58.729 -22.953 1.00 18.23 111 GLU A C 1
ATOM 827 O O . GLU A 1 111 ? -17.225 59.777 -22.306 1.00 21.08 111 GLU A O 1
ATOM 833 N N . GLN A 1 112 ? -18.063 58.484 -23.947 1.00 16.79 112 GLN A N 1
ATOM 834 C CA . GLN A 1 112 ? -19.141 59.428 -24.230 1.00 18.69 112 GLN A CA 1
ATOM 835 C C . GLN A 1 112 ? -20.105 59.573 -23.056 1.00 17.71 112 GLN A C 1
ATOM 836 O O . GLN A 1 112 ? -20.861 60.548 -23.006 1.00 17.86 112 GLN A O 1
ATOM 842 N N . HIS A 1 113 ? -20.119 58.614 -22.125 1.00 17.48 113 HIS A N 1
ATOM 843 C CA . HIS A 1 113 ? -20.938 58.735 -20.923 1.00 18.04 113 HIS A CA 1
ATOM 844 C C . HIS A 1 113 ? -20.372 59.739 -19.936 1.00 17.62 113 HIS A C 1
ATOM 845 O O . HIS A 1 113 ? -21.090 60.162 -19.021 1.00 17.38 113 HIS A O 1
ATOM 852 N N . ILE A 1 114 ? -19.104 60.106 -20.081 1.00 18.70 114 ILE A N 1
ATOM 853 C CA . ILE A 1 114 ? -18.389 60.902 -19.091 1.00 18.00 114 ILE A CA 1
ATOM 854 C C . ILE A 1 114 ? -18.361 62.339 -19.585 1.00 23.27 114 ILE A C 1
ATOM 855 O O . ILE A 1 114 ? -17.676 62.653 -20.565 1.00 23.69 114 ILE A O 1
ATOM 860 N N . HIS A 1 115 ? -19.114 63.203 -18.913 1.00 22.86 115 HIS A N 1
ATOM 861 C CA . HIS A 1 115 ? -19.188 64.619 -19.257 1.00 28.45 115 HIS A CA 1
ATOM 862 C C . HIS A 1 115 ? -19.844 65.350 -18.091 1.00 28.38 115 HIS A C 1
ATOM 863 O O . HIS A 1 115 ? -20.196 64.748 -17.072 1.00 24.98 115 HIS A O 1
ATOM 870 N N . GLU A 1 116 ? -19.995 66.668 -18.252 1.00 35.81 116 GLU A N 1
ATOM 871 C CA . GLU A 1 116 ? -20.431 67.519 -17.147 1.00 35.96 116 GLU A CA 1
ATOM 872 C C . GLU A 1 116 ? -21.806 67.114 -16.626 1.00 31.65 116 GLU A C 1
ATOM 873 O O . GLU A 1 116 ? -22.066 67.184 -15.419 1.00 34.36 116 GLU A O 1
ATOM 879 N N . ASN A 1 117 ? -22.698 66.680 -17.516 1.00 27.77 117 ASN A N 1
ATOM 880 C CA . ASN A 1 117 ? -24.013 66.204 -17.112 1.00 22.48 117 ASN A CA 1
ATOM 881 C C . ASN A 1 117 ? -24.122 64.691 -17.160 1.00 19.28 117 ASN A C 1
ATOM 882 O O . ASN A 1 117 ? -25.236 64.153 -17.139 1.00 19.44 117 ASN A O 1
ATOM 887 N N . GLY A 1 118 ? -22.988 64.005 -17.226 1.00 18.05 118 GLY A N 1
ATOM 888 C CA . GLY A 1 118 ? -22.974 62.556 -17.308 1.00 16.55 118 GLY A CA 1
ATOM 889 C C . GLY A 1 118 ? -22.334 61.908 -16.099 1.00 17.13 118 GLY A C 1
ATOM 890 O O . GLY A 1 118 ? -22.413 62.422 -14.977 1.00 18.57 118 GLY A O 1
ATOM 891 N N . ALA A 1 119 ? -21.686 60.769 -16.320 1.00 15.26 119 ALA A N 1
ATOM 892 C CA . ALA A 1 119 ? -21.091 60.002 -15.243 1.00 17.49 119 ALA A CA 1
ATOM 893 C C . ALA A 1 119 ? -19.622 60.379 -15.090 1.00 18.02 119 ALA A C 1
ATOM 894 O O . ALA A 1 119 ? -19.084 61.204 -15.836 1.00 18.80 119 ALA A O 1
ATOM 896 N N . LYS A 1 120 ? -18.964 59.763 -14.109 1.00 17.60 120 LYS A N 1
ATOM 897 C CA . LYS A 1 120 ? -17.529 59.932 -13.918 1.00 19.49 120 LYS A CA 1
ATOM 898 C C . LYS A 1 120 ? -16.708 58.751 -14.417 1.00 19.49 120 LYS A C 1
ATOM 899 O O . LYS A 1 120 ? -15.565 58.942 -14.851 1.00 19.71 120 LYS A O 1
ATOM 905 N N . LYS A 1 121 ? -17.260 57.536 -14.372 1.00 17.64 121 LYS A N 1
ATOM 906 C CA . LYS A 1 121 ? -16.534 56.323 -14.727 1.00 18.13 121 LYS A CA 1
ATOM 907 C C . LYS A 1 121 ? -17.491 55.358 -15.415 1.00 15.63 121 LYS A C 1
ATOM 908 O O . LYS A 1 121 ? -18.708 55.434 -15.241 1.00 16.03 121 LYS A O 1
ATOM 914 N N . VAL A 1 122 ? -16.924 54.439 -16.205 1.00 14.41 122 VAL A N 1
ATOM 915 C CA . VAL A 1 122 ? -17.695 53.443 -16.944 1.00 13.64 122 VAL A CA 1
ATOM 916 C C . VAL A 1 122 ? -17.025 52.084 -16.791 1.00 13.93 122 VAL A C 1
ATOM 917 O O . VAL A 1 122 ? -15.798 51.973 -16.886 1.00 15.35 122 VAL A O 1
ATOM 921 N N . VAL A 1 123 ? -17.834 51.051 -16.562 1.00 13.34 123 VAL A N 1
ATOM 922 C CA . VAL A 1 123 ? -17.411 49.653 -16.617 1.00 13.30 123 VAL A CA 1
ATOM 923 C C . VAL A 1 123 ? -18.100 49.036 -17.828 1.00 12.22 123 VAL A C 1
ATOM 924 O O . VAL A 1 123 ? -19.329 48.919 -17.847 1.00 12.61 123 VAL A O 1
ATOM 928 N N . ILE A 1 124 ? -17.326 48.656 -18.846 1.00 13.05 124 ILE A N 1
ATOM 929 C CA . ILE A 1 124 ? -17.865 47.969 -20.020 1.00 13.67 124 ILE A CA 1
ATOM 930 C C . ILE A 1 124 ? -18.090 46.506 -19.660 1.00 13.93 124 ILE A C 1
ATOM 931 O O . ILE A 1 124 ? -17.184 45.839 -19.145 1.00 13.49 124 ILE A O 1
ATOM 936 N N . THR A 1 125 ? -19.295 45.996 -19.937 1.00 12.09 125 THR A N 1
ATOM 937 C CA . THR A 1 125 ? -19.616 44.598 -19.601 1.00 11.81 125 THR A CA 1
ATOM 938 C C . THR A 1 125 ? -19.181 43.609 -20.671 1.00 12.73 125 THR A C 1
ATOM 939 O O . THR A 1 125 ? -19.936 42.695 -21.032 1.00 12.11 125 THR A O 1
ATOM 943 N N . ALA A 1 126 ? -17.972 43.784 -21.193 1.00 12.65 126 ALA A N 1
ATOM 944 C CA . ALA A 1 126 ? -17.509 43.055 -22.362 1.00 12.72 126 ALA A CA 1
ATOM 945 C C . ALA A 1 126 ? -16.051 43.424 -22.561 1.00 13.79 126 ALA A C 1
ATOM 946 O O . ALA A 1 126 ? -15.577 44.382 -21.938 1.00 13.91 126 ALA A O 1
ATOM 948 N N . PRO A 1 127 ? -15.312 42.697 -23.395 1.00 14.88 127 PRO A N 1
ATOM 949 C CA . PRO A 1 127 ? -13.996 43.176 -23.827 1.00 15.58 127 PRO A CA 1
ATOM 950 C C . PRO A 1 127 ? -14.131 44.596 -24.362 1.00 15.40 127 PRO A C 1
ATOM 951 O O . PRO A 1 127 ? -15.096 44.931 -25.052 1.00 17.73 127 PRO A O 1
ATOM 955 N N . GLY A 1 128 ? -13.165 45.442 -24.026 1.00 16.61 128 GLY A N 1
ATOM 956 C CA . GLY A 1 128 ? -13.266 46.840 -24.392 1.00 17.41 128 GLY A CA 1
ATOM 957 C C . GLY A 1 128 ? -12.059 47.365 -25.139 1.00 18.90 128 GLY A C 1
ATOM 958 O O . GLY A 1 128 ? -11.894 48.579 -25.255 1.00 20.62 128 GLY A O 1
ATOM 959 N N . GLY A 1 129 ? -11.209 46.472 -25.637 1.00 19.84 129 GLY A N 1
ATOM 960 C CA . GLY A 1 129 ? -10.023 46.866 -26.370 1.00 20.64 129 GLY A CA 1
ATOM 961 C C . GLY A 1 129 ? -8.764 46.792 -25.519 1.00 21.61 129 GLY A C 1
ATOM 962 O O . GLY A 1 129 ? -8.792 46.523 -24.317 1.00 22.47 129 GLY A O 1
ATOM 963 N N . ASN A 1 130 ? -7.629 47.052 -26.170 1.00 22.02 130 ASN A N 1
ATOM 964 C CA . ASN A 1 130 ? -6.341 46.880 -25.510 1.00 21.87 130 ASN A CA 1
ATOM 965 C C . ASN A 1 130 ? -5.927 48.078 -24.665 1.00 22.42 130 ASN A C 1
ATOM 966 O O . ASN A 1 130 ? -4.941 47.977 -23.930 1.00 26.69 130 ASN A O 1
ATOM 971 N N . ASP A 1 131 ? -6.647 49.196 -24.740 1.00 22.09 131 ASP A N 1
ATOM 972 C CA . ASP A 1 131 ? -6.283 50.407 -24.015 1.00 25.54 131 ASP A CA 1
ATOM 973 C C . ASP A 1 131 ? -7.164 50.651 -22.793 1.00 23.71 131 ASP A C 1
ATOM 974 O O . ASP A 1 131 ? -7.240 51.781 -22.302 1.00 25.21 131 ASP A O 1
ATOM 979 N N . VAL A 1 132 ? -7.838 49.618 -22.294 1.00 19.73 132 VAL A N 1
ATOM 980 C CA . VAL A 1 132 ? -8.609 49.720 -21.060 1.00 23.08 132 VAL A CA 1
ATOM 981 C C . VAL A 1 132 ? -8.204 48.578 -20.143 1.00 20.22 132 VAL A C 1
ATOM 982 O O . VAL A 1 132 ? -8.038 47.437 -20.593 1.00 20.94 132 VAL A O 1
ATOM 986 N N . LYS A 1 133 ? -8.026 48.888 -18.860 1.00 19.58 133 LYS A N 1
ATOM 987 C CA . LYS A 1 133 ? -7.745 47.850 -17.879 1.00 17.01 133 LYS A CA 1
ATOM 988 C C . LYS A 1 133 ? -8.894 46.849 -17.859 1.00 18.73 133 LYS A C 1
ATOM 989 O O . LYS A 1 133 ? -10.068 47.226 -17.815 1.00 17.60 133 LYS A O 1
ATOM 995 N N . THR A 1 134 ? -8.550 45.569 -17.885 1.00 17.36 134 THR A N 1
ATOM 996 C CA . THR A 1 134 ? -9.520 44.504 -18.089 1.00 17.08 134 THR A CA 1
ATOM 997 C C . THR A 1 134 ? -9.393 43.556 -16.912 1.00 17.29 134 THR A C 1
ATOM 998 O O . THR A 1 134 ? -8.312 43.016 -16.663 1.00 18.74 134 THR A O 1
ATOM 1002 N N . VAL A 1 135 ? -10.484 43.369 -16.173 1.00 14.72 135 VAL A N 1
ATOM 1003 C CA . VAL A 1 135 ? -10.422 42.785 -14.838 1.00 14.90 135 VAL A CA 1
ATOM 1004 C C . VAL A 1 135 ? -11.304 41.550 -14.748 1.00 13.46 135 VAL A C 1
ATOM 1005 O O . VAL A 1 135 ? -12.502 41.604 -15.059 1.00 15.09 135 VAL A O 1
ATOM 1009 N N . VAL A 1 136 ? -10.701 40.451 -14.308 1.00 14.10 136 VAL A N 1
ATOM 1010 C CA . VAL A 1 136 ? -11.394 39.262 -13.830 1.00 12.71 136 VAL A CA 1
ATOM 1011 C C . VAL A 1 136 ? -11.268 39.288 -12.311 1.00 14.50 136 VAL A C 1
ATOM 1012 O O . VAL A 1 136 ? -10.165 39.136 -11.767 1.00 15.53 136 VAL A O 1
ATOM 1016 N N . PHE A 1 137 ? -12.385 39.485 -11.608 1.00 14.19 137 PHE A N 1
ATOM 1017 C CA . PHE A 1 137 ? -12.301 39.584 -10.158 1.00 13.98 137 PHE A CA 1
ATOM 1018 C C . PHE A 1 137 ? -11.666 38.332 -9.569 1.00 15.30 137 PHE A C 1
ATOM 1019 O O . PHE A 1 137 ? -11.955 37.209 -9.992 1.00 14.81 137 PHE A O 1
ATOM 1027 N N . ASN A 1 138 ? -10.800 38.534 -8.578 1.00 15.40 138 ASN A N 1
ATOM 1028 C CA . ASN A 1 138 ? -10.047 37.497 -7.880 1.00 14.20 138 ASN A CA 1
ATOM 1029 C C . ASN A 1 138 ? -8.940 36.883 -8.722 1.00 16.14 138 ASN A C 1
ATOM 1030 O O . ASN A 1 138 ? -8.267 35.950 -8.249 1.00 17.92 138 ASN A O 1
ATOM 1035 N N . THR A 1 139 ? -8.732 37.350 -9.949 1.00 15.78 139 THR A N 1
ATOM 1036 C CA . THR A 1 139 ? -7.525 37.034 -10.700 1.00 16.14 139 THR A CA 1
ATOM 1037 C C . THR A 1 139 ? -6.615 38.242 -10.857 1.00 19.41 139 THR A C 1
ATOM 1038 O O . THR A 1 139 ? -5.400 38.124 -10.6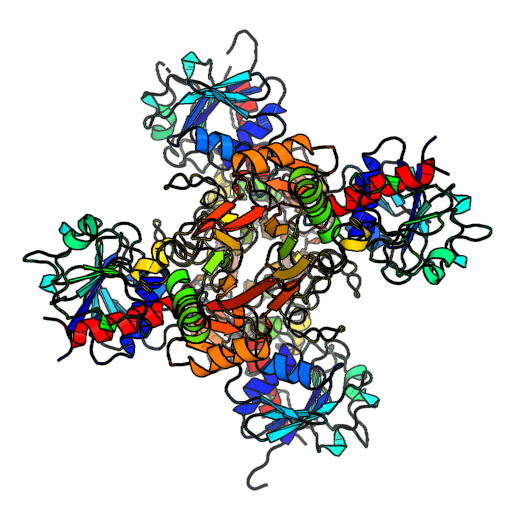60 1.00 20.74 139 THR A O 1
ATOM 1042 N N . ASN A 1 140 ? -7.170 39.432 -11.139 1.00 16.62 140 ASN A N 1
ATOM 1043 C CA . ASN A 1 140 ? -6.315 40.601 -11.320 1.00 16.85 140 ASN A CA 1
ATOM 1044 C C . ASN A 1 140 ? -6.994 41.917 -10.941 1.00 17.03 140 ASN A C 1
ATOM 1045 O O . ASN A 1 140 ? -6.607 42.968 -11.459 1.00 17.51 140 ASN A O 1
ATOM 1050 N N . HIS A 1 141 ? -7.980 41.899 -10.037 1.00 17.61 141 HIS A N 1
ATOM 1051 C CA . HIS A 1 141 ? -8.603 43.172 -9.672 1.00 17.68 141 HIS A CA 1
ATOM 1052 C C . HIS A 1 141 ? -7.646 44.111 -8.939 1.00 19.38 141 HIS A C 1
ATOM 1053 O O . HIS A 1 141 ? -7.923 45.315 -8.853 1.00 21.41 141 HIS A O 1
ATOM 1060 N N . ASP A 1 142 ? -6.511 43.599 -8.450 1.00 20.33 142 ASP A N 1
ATOM 1061 C CA . ASP A 1 142 ? -5.515 44.454 -7.809 1.00 21.37 142 ASP A CA 1
ATOM 1062 C C . ASP A 1 142 ? -4.855 45.442 -8.765 1.00 25.52 142 ASP A C 1
ATOM 1063 O O . ASP A 1 142 ? -4.141 46.336 -8.296 1.00 27.82 142 ASP A O 1
ATOM 1068 N N . ILE A 1 143 ? -5.076 45.325 -10.077 1.00 19.79 143 ILE A N 1
ATOM 1069 C CA . ILE A 1 143 ? -4.529 46.319 -10.994 1.00 21.51 143 ILE A CA 1
ATOM 1070 C C . ILE A 1 143 ? -5.280 47.643 -10.922 1.00 20.58 143 ILE A C 1
ATOM 1071 O O . ILE A 1 143 ? -4.778 48.659 -11.419 1.00 23.11 143 ILE A O 1
ATOM 1076 N N . LEU A 1 144 ? -6.475 47.663 -10.336 1.00 20.36 144 LEU A N 1
ATOM 1077 C CA . LEU A 1 144 ? -7.256 48.893 -10.264 1.00 19.98 144 LEU A CA 1
ATOM 1078 C C . LEU A 1 144 ? -6.747 49.769 -9.127 1.00 23.48 144 LEU A C 1
ATOM 1079 O O . LEU A 1 144 ? -6.409 49.274 -8.048 1.00 24.89 144 LEU A O 1
ATOM 1084 N N . ASP A 1 145 ? -6.690 51.081 -9.373 1.00 23.59 145 ASP A N 1
ATOM 1085 C CA . ASP A 1 145 ? -6.358 52.035 -8.318 1.00 24.00 145 ASP A CA 1
ATOM 1086 C C . ASP A 1 145 ? -7.464 53.040 -8.034 1.00 28.64 145 ASP A C 1
ATOM 1087 O O . ASP A 1 145 ? -7.320 53.859 -7.118 1.00 29.67 145 ASP A O 1
ATOM 1092 N N . GLY A 1 146 ? -8.562 53.003 -8.784 1.00 21.82 146 GLY A N 1
ATOM 1093 C CA . GLY A 1 146 ? -9.671 53.901 -8.567 1.00 24.54 146 GLY A CA 1
ATOM 1094 C C . GLY A 1 146 ? -9.641 55.169 -9.391 1.00 25.24 146 GLY A C 1
ATOM 1095 O O . GLY A 1 146 ? -10.653 55.878 -9.436 1.00 26.10 146 GLY A O 1
ATOM 1096 N N . THR A 1 147 ? -8.522 55.479 -10.047 1.00 23.80 147 THR A N 1
ATOM 1097 C CA . THR A 1 147 ? -8.416 56.683 -10.863 1.00 26.07 147 THR A CA 1
ATOM 1098 C C . THR A 1 147 ? -8.835 56.456 -12.308 1.00 25.47 147 THR A C 1
ATOM 1099 O O . THR A 1 147 ? -8.933 57.422 -13.071 1.00 24.78 147 THR A O 1
ATOM 1103 N N . GLU A 1 148 ? -9.082 55.209 -12.697 1.00 22.79 148 GLU A N 1
ATOM 1104 C CA . GLU A 1 148 ? -9.431 54.906 -14.075 1.00 20.79 148 GLU A CA 1
ATOM 1105 C C . GLU A 1 148 ? -10.784 55.510 -14.436 1.00 18.90 148 GLU A C 1
ATOM 1106 O O . GLU A 1 148 ? -11.684 55.612 -13.598 1.00 22.53 148 GLU A O 1
ATOM 1112 N N . THR A 1 149 ? -10.927 55.903 -15.701 1.00 18.20 149 THR A N 1
ATOM 1113 C CA . THR A 1 149 ? -12.208 56.386 -16.207 1.00 19.11 149 THR A CA 1
ATOM 1114 C C . THR A 1 149 ? -13.035 55.305 -16.891 1.00 20.07 149 THR A C 1
ATOM 1115 O O . THR A 1 149 ? -14.245 55.251 -16.680 1.00 19.35 149 THR A O 1
ATOM 1119 N N . VAL A 1 150 ? -12.418 54.431 -17.689 1.00 19.31 150 VAL A N 1
ATOM 1120 C CA . VAL A 1 150 ? -13.118 53.329 -18.349 1.00 16.97 150 VAL A CA 1
ATOM 1121 C C . VAL A 1 150 ? -12.357 52.041 -18.068 1.00 18.41 150 VAL A C 1
ATOM 1122 O O . VAL A 1 150 ? -11.144 51.969 -18.298 1.00 19.45 150 VAL A O 1
ATOM 1126 N N . ILE A 1 151 ? -13.066 51.020 -17.582 1.00 15.52 151 ILE A N 1
ATOM 1127 C CA . ILE A 1 151 ? -12.496 49.691 -17.396 1.00 15.70 151 ILE A CA 1
ATOM 1128 C C . ILE A 1 151 ? -13.434 48.686 -18.046 1.00 14.31 151 ILE A C 1
ATOM 1129 O O . ILE A 1 151 ? -14.550 49.014 -18.448 1.00 15.02 151 ILE A O 1
ATOM 1134 N N . SER A 1 152 ? -12.938 47.457 -18.182 1.00 14.76 152 SER A N 1
ATOM 1135 C CA . SER A 1 152 ? -13.677 46.354 -18.782 1.00 13.73 152 SER A CA 1
ATOM 1136 C C . SER A 1 152 ? -13.737 45.207 -17.786 1.00 14.34 152 SER A C 1
ATOM 1137 O O . SER A 1 152 ? -12.747 44.902 -17.116 1.00 14.42 152 SER A O 1
ATOM 1140 N N . GLY A 1 153 ? -14.905 44.576 -17.687 1.00 13.72 153 GLY A N 1
ATOM 1141 C CA . GLY A 1 153 ? -15.037 43.338 -16.944 1.00 13.04 153 GLY A CA 1
ATOM 1142 C C . GLY A 1 153 ? -14.740 42.089 -17.744 1.00 13.45 153 GLY A C 1
ATOM 1143 O O . GLY A 1 153 ? -15.054 40.984 -17.279 1.00 14.03 153 GLY A O 1
ATOM 1144 N N . ALA A 1 154 ? -14.146 42.239 -18.930 1.00 14.06 154 ALA A N 1
ATOM 1145 C CA . ALA A 1 154 ? -13.825 41.144 -19.841 1.00 12.98 154 ALA A CA 1
ATOM 1146 C C . ALA A 1 154 ? -15.091 40.446 -20.331 1.00 13.73 154 ALA A C 1
ATOM 1147 O O . ALA A 1 154 ? -16.189 41.004 -20.241 1.00 13.92 154 ALA A O 1
ATOM 1149 N N . SER A 1 155 ? -14.950 39.246 -20.890 1.00 13.57 155 SER A N 1
ATOM 1150 C CA . SER A 1 155 ? -16.092 38.456 -21.329 1.00 13.08 155 SER A CA 1
ATOM 1151 C C . SER A 1 155 ? -16.386 37.347 -20.324 1.00 12.22 155 SER A C 1
ATOM 1152 O O . SER A 1 155 ? -15.627 37.102 -19.386 1.00 12.43 155 SER A O 1
ATOM 1155 N N . CYS A 1 156 ? -17.534 36.694 -20.524 1.00 12.23 156 CYS A N 1
ATOM 1156 C CA . CYS A 1 156 ? -17.866 35.482 -19.775 1.00 11.40 156 CYS A CA 1
ATOM 1157 C C . CYS A 1 156 ? -16.768 34.433 -19.905 1.00 11.78 156 CYS A C 1
ATOM 1158 O O . CYS A 1 156 ? -16.293 33.892 -18.902 1.00 11.61 156 CYS A O 1
ATOM 1161 N N . THR A 1 157 ? -16.340 34.150 -21.137 1.00 11.88 157 THR A N 1
ATOM 1162 C CA . THR A 1 157 ? -15.336 33.116 -21.348 1.00 11.24 157 THR A CA 1
ATOM 1163 C C . THR A 1 157 ? -14.017 33.487 -20.686 1.00 12.17 157 THR A C 1
ATOM 1164 O O . THR A 1 157 ? -13.367 32.626 -20.095 1.00 12.30 157 THR A O 1
ATOM 1168 N N . THR A 1 158 ? -13.613 34.757 -20.759 1.00 12.47 158 THR A N 1
ATOM 1169 C CA . THR A 1 158 ? -12.381 35.160 -20.083 1.00 13.17 158 THR A CA 1
ATOM 1170 C C . THR A 1 158 ? -12.477 34.932 -18.577 1.00 12.94 158 THR A C 1
ATOM 1171 O O . THR A 1 158 ? -11.516 34.476 -17.942 1.00 12.92 158 THR A O 1
ATOM 1175 N N . ASN A 1 159 ? -13.634 35.218 -17.987 1.00 12.63 159 ASN A N 1
ATOM 1176 C CA . ASN A 1 159 ? -13.783 35.016 -16.547 1.00 12.02 159 ASN A CA 1
ATOM 1177 C C . ASN A 1 159 ? -13.767 33.536 -16.179 1.00 13.62 159 ASN A C 1
ATOM 1178 O O . ASN A 1 159 ? -13.367 33.178 -15.062 1.00 14.43 159 ASN A O 1
ATOM 1183 N N . CYS A 1 160 ? -14.195 32.666 -17.095 1.00 12.71 160 CYS A N 1
ATOM 1184 C CA . CYS A 1 160 ? -14.095 31.234 -16.858 1.00 13.33 160 CYS A CA 1
ATOM 1185 C C . CYS A 1 160 ? -12.657 30.762 -17.007 1.00 12.62 160 CYS A C 1
ATOM 1186 O O . CYS A 1 160 ? -12.129 30.058 -16.141 1.00 13.91 160 CYS A O 1
ATOM 1189 N N . LEU A 1 161 ? -12.007 31.163 -18.103 1.00 12.61 161 LEU A N 1
ATOM 1190 C CA . LEU A 1 161 ? -10.696 30.637 -18.460 1.00 13.22 161 LEU A CA 1
ATOM 1191 C C . LEU A 1 161 ? -9.610 31.136 -17.518 1.00 14.47 161 LEU A C 1
ATOM 1192 O O . LEU A 1 161 ? -8.698 30.378 -17.167 1.00 14.49 161 LEU A O 1
ATOM 1197 N N . ALA A 1 162 ? -9.706 32.390 -17.073 1.00 13.14 162 ALA A N 1
ATOM 1198 C CA . ALA A 1 162 ? -8.583 33.033 -16.388 1.00 14.26 162 ALA A CA 1
ATOM 1199 C C . ALA A 1 162 ? -8.128 32.320 -15.122 1.00 14.89 162 ALA A C 1
ATOM 1200 O O . ALA A 1 162 ? -6.920 32.048 -15.005 1.00 13.93 162 ALA A O 1
ATOM 1202 N N . PRO A 1 163 ? -8.990 32.008 -14.140 1.00 13.85 163 PRO A N 1
ATOM 1203 C CA . PRO A 1 163 ? -8.469 31.348 -12.935 1.00 13.87 163 PRO A CA 1
ATOM 1204 C C . PRO A 1 163 ? -7.929 29.963 -13.216 1.00 16.31 163 PRO A C 1
ATOM 1205 O O . PRO A 1 163 ? -6.987 29.523 -12.541 1.00 16.26 163 PRO A O 1
ATOM 1209 N N . MET A 1 164 ? -8.478 29.278 -14.218 1.00 14.00 164 MET A N 1
ATOM 1210 C CA . MET A 1 164 ? -7.994 27.955 -14.580 1.00 14.03 164 MET A CA 1
ATOM 1211 C C . MET A 1 164 ? -6.618 28.045 -15.225 1.00 15.16 164 MET A C 1
ATOM 1212 O O . MET A 1 164 ? -5.698 27.300 -14.860 1.00 15.77 164 MET A O 1
ATOM 1217 N N . ALA A 1 165 ? -6.457 28.965 -16.180 1.00 14.52 165 ALA A N 1
ATOM 1218 C CA . ALA A 1 165 ? -5.157 29.170 -16.808 1.00 14.89 165 ALA A CA 1
ATOM 1219 C C . ALA A 1 165 ? -4.131 29.670 -15.800 1.00 16.70 165 ALA A C 1
ATOM 1220 O O . ALA A 1 165 ? -2.972 29.229 -15.813 1.00 16.01 165 ALA A O 1
ATOM 1222 N N . LYS A 1 166 ? -4.534 30.585 -14.913 1.00 15.47 166 LYS A N 1
ATOM 1223 C CA . LYS A 1 166 ? -3.595 31.099 -13.918 1.00 16.94 166 LYS A CA 1
ATOM 1224 C C . LYS A 1 166 ? -3.097 29.996 -12.986 1.00 17.99 166 LYS A C 1
ATOM 1225 O O . LYS A 1 166 ? -1.911 29.965 -12.634 1.00 17.74 166 LYS A O 1
ATOM 1231 N N . ALA A 1 167 ? -3.980 29.078 -12.580 1.00 14.93 167 ALA A N 1
ATOM 1232 C CA . ALA A 1 167 ? -3.554 27.970 -11.724 1.00 16.02 167 ALA A CA 1
ATOM 1233 C C . ALA A 1 167 ? -2.558 27.062 -12.436 1.00 17.74 167 ALA A C 1
ATOM 1234 O O . ALA A 1 167 ? -1.598 26.588 -11.817 1.00 17.61 167 ALA A O 1
ATOM 1236 N N . LEU A 1 168 ? -2.767 26.796 -13.729 1.00 15.98 168 LEU A N 1
ATOM 1237 C CA . LEU A 1 168 ? -1.781 26.015 -14.473 1.00 17.82 168 LEU A CA 1
ATOM 1238 C C . LEU A 1 168 ? -0.452 26.745 -14.537 1.00 18.07 168 LEU A C 1
ATOM 1239 O O . LEU A 1 168 ? 0.610 26.133 -14.363 1.00 17.53 168 LEU A O 1
ATOM 1244 N N . GLN A 1 169 ? -0.489 28.054 -14.786 1.00 18.38 169 GLN A N 1
ATOM 1245 C CA . GLN A 1 169 ? 0.749 28.813 -14.903 1.00 17.67 169 GLN A CA 1
ATOM 1246 C C . GLN A 1 169 ? 1.490 28.876 -13.574 1.00 21.21 169 GLN A C 1
ATOM 1247 O O . GLN A 1 169 ? 2.714 28.686 -13.530 1.00 23.57 169 GLN A O 1
ATOM 1253 N N . ASP A 1 170 ? 0.763 29.113 -12.479 1.00 19.21 170 ASP A N 1
ATOM 1254 C CA . ASP A 1 170 ? 1.391 29.263 -11.169 1.00 19.70 170 ASP A CA 1
ATOM 1255 C C . ASP A 1 170 ? 1.998 27.952 -10.685 1.00 21.95 170 ASP A C 1
ATOM 1256 O O . ASP A 1 170 ? 3.054 27.949 -10.039 1.00 23.55 170 ASP A O 1
ATOM 1261 N N . ASN A 1 171 ? 1.346 26.829 -10.973 1.00 19.02 171 ASN A N 1
ATOM 1262 C CA . ASN A 1 171 ? 1.793 25.539 -10.459 1.00 19.87 171 ASN A CA 1
ATOM 1263 C C . ASN A 1 171 ? 2.774 24.832 -11.376 1.00 22.77 171 ASN A C 1
ATOM 1264 O O . ASN A 1 171 ? 3.706 24.177 -10.892 1.00 22.69 171 ASN A O 1
ATOM 1269 N N . PHE A 1 172 ? 2.594 24.947 -12.686 1.00 19.74 172 PHE A N 1
ATOM 1270 C CA . PHE A 1 172 ? 3.331 24.115 -13.630 1.00 19.59 172 PHE A CA 1
ATOM 1271 C C . PHE A 1 172 ? 4.032 24.882 -14.735 1.00 20.78 172 PHE A C 1
ATOM 1272 O O . PHE A 1 172 ? 4.998 24.354 -15.303 1.00 23.74 172 PHE A O 1
ATOM 1280 N N . GLY A 1 173 ? 3.593 26.092 -15.060 1.00 16.93 173 GLY A N 1
ATOM 1281 C CA . GLY A 1 173 ? 4.117 26.819 -16.194 1.00 17.87 173 GLY A CA 1
ATOM 1282 C C . GLY A 1 173 ? 3.435 26.383 -17.474 1.00 19.87 173 GLY A C 1
ATOM 1283 O O . GLY A 1 173 ? 3.419 25.192 -17.795 1.00 19.82 173 GLY A O 1
ATOM 1284 N N . VAL A 1 174 ? 2.849 27.325 -18.206 1.00 17.58 174 VAL A N 1
ATOM 1285 C CA . VAL A 1 174 ? 2.175 27.031 -19.467 1.00 17.71 174 VAL A CA 1
ATOM 1286 C C . VAL A 1 174 ? 3.118 27.384 -20.604 1.00 18.38 174 VAL A C 1
ATOM 1287 O O . VAL A 1 174 ? 3.698 28.475 -20.617 1.00 19.92 174 VAL A O 1
ATOM 1291 N N . LYS A 1 175 ? 3.273 26.463 -21.559 1.00 17.99 175 LYS A N 1
ATOM 1292 C CA . LYS A 1 175 ? 3.955 26.763 -22.813 1.00 17.51 175 LYS A CA 1
ATOM 1293 C C . LYS A 1 175 ? 2.988 27.373 -23.830 1.00 17.54 175 LYS A C 1
ATOM 1294 O O . LYS A 1 175 ? 3.180 28.505 -24.279 1.00 18.67 175 LYS A O 1
ATOM 1300 N N . GLN A 1 176 ? 1.946 26.630 -24.200 1.00 17.21 176 GLN A N 1
ATOM 1301 C CA . GLN A 1 176 ? 0.920 27.150 -25.094 1.00 16.53 176 GLN A CA 1
ATOM 1302 C C . GLN A 1 176 ? -0.348 26.341 -24.882 1.00 15.39 176 GLN A C 1
ATOM 1303 O O . GLN A 1 176 ? -0.343 25.298 -24.227 1.00 16.07 176 GLN A O 1
ATOM 1309 N N . GLY A 1 177 ? -1.439 26.829 -25.454 1.00 15.57 177 GLY A N 1
ATOM 1310 C CA . GLY A 1 177 ? -2.681 26.086 -25.348 1.00 15.14 177 GLY A CA 1
ATOM 1311 C C . GLY A 1 177 ? -3.732 26.580 -26.314 1.00 15.26 177 GLY A C 1
ATOM 1312 O O . GLY A 1 177 ? -3.707 27.732 -26.762 1.00 15.33 177 GLY A O 1
ATOM 1313 N N . LEU A 1 178 ? -4.688 25.690 -26.595 1.00 13.56 178 LEU A N 1
ATOM 1314 C CA . LEU A 1 178 ? -5.849 25.999 -27.417 1.00 13.46 178 LEU A CA 1
ATOM 1315 C C . LEU A 1 178 ? -7.117 25.697 -26.635 1.00 13.40 178 LEU A C 1
ATOM 1316 O O . LEU A 1 178 ? -7.214 24.669 -25.957 1.00 14.54 178 LEU A O 1
ATOM 1321 N N . MET A 1 179 ? -8.098 26.586 -26.747 1.00 13.58 179 MET A N 1
ATOM 1322 C CA A MET A 1 179 ? -9.344 26.538 -25.989 0.62 14.98 179 MET A CA 1
ATOM 1323 C CA B MET A 1 179 ? -9.332 26.414 -26.004 0.38 14.87 179 MET A CA 1
ATOM 1324 C C . MET A 1 179 ? -10.531 26.384 -26.937 1.00 13.97 179 MET A C 1
ATOM 1325 O O . MET A 1 179 ? -10.557 27.007 -27.998 1.00 13.60 179 MET A O 1
ATOM 1334 N N . THR A 1 180 ? -11.521 25.594 -26.545 1.00 12.50 180 THR A N 1
ATOM 1335 C CA . THR A 1 180 ? -12.820 25.616 -27.203 1.00 13.17 180 THR A CA 1
ATOM 1336 C C . THR A 1 180 ? -13.843 25.834 -26.111 1.00 12.35 180 THR A C 1
ATOM 1337 O O . THR A 1 180 ? -13.833 25.118 -25.105 1.00 12.49 180 THR A O 1
ATOM 1341 N N . THR A 1 181 ? -14.716 26.811 -26.297 1.00 11.16 181 THR A N 1
ATOM 1342 C CA . THR A 1 181 ? -15.869 26.945 -25.420 1.00 10.98 181 THR A CA 1
ATOM 1343 C C . THR A 1 181 ? -17.113 26.438 -26.140 1.00 11.26 181 THR A C 1
ATOM 1344 O O . THR A 1 181 ? -17.387 26.819 -27.286 1.00 12.60 181 THR A O 1
ATOM 1348 N N . ILE A 1 182 ? -17.817 25.532 -25.481 1.00 10.75 182 ILE A N 1
ATOM 1349 C CA . ILE A 1 182 ? -19.115 25.048 -25.925 1.00 10.38 182 ILE A CA 1
ATOM 1350 C C . ILE A 1 182 ? -20.119 25.907 -25.166 1.00 10.24 182 ILE A C 1
ATOM 1351 O O . ILE A 1 182 ? -20.255 25.798 -23.946 1.00 11.01 182 ILE A O 1
ATOM 1356 N N . HIS A 1 183 ? -20.766 26.821 -25.872 1.00 11.33 183 HIS A N 1
ATOM 1357 C CA . HIS A 1 183 ? -21.364 27.996 -25.252 1.00 12.00 183 HIS A CA 1
ATOM 1358 C C . HIS A 1 183 ? -22.824 28.122 -25.645 1.00 11.46 183 HIS A C 1
ATOM 1359 O O . HIS A 1 183 ? -23.192 27.859 -26.793 1.00 11.43 183 HIS A O 1
ATOM 1366 N N . ALA A 1 184 ? -23.648 28.555 -24.692 1.00 9.90 184 ALA A N 1
ATOM 1367 C CA . ALA A 1 184 ? -25.054 28.816 -24.966 1.00 9.78 184 ALA A CA 1
ATOM 1368 C C . ALA A 1 184 ? -25.213 29.839 -26.084 1.00 9.82 184 ALA A C 1
ATOM 1369 O O . ALA A 1 184 ? -24.356 30.702 -26.295 1.00 10.46 184 ALA A O 1
ATOM 1371 N N . TYR A 1 185 ? -26.332 29.752 -26.793 1.00 9.92 185 TYR A N 1
ATOM 1372 C CA . TYR A 1 185 ? -26.616 30.826 -27.736 1.00 9.17 185 TYR A CA 1
ATOM 1373 C C . TYR A 1 185 ? -26.888 32.124 -26.974 1.00 10.16 185 TYR A C 1
ATOM 1374 O O . TYR A 1 185 ? -27.247 32.119 -25.796 1.00 10.87 185 TYR A O 1
ATOM 1383 N N . THR A 1 186 ? -26.683 33.259 -27.651 1.00 10.57 186 THR A N 1
ATOM 1384 C CA . THR A 1 186 ? -26.918 34.558 -27.034 1.00 10.22 186 THR A CA 1
ATOM 1385 C C . THR A 1 186 ? -27.819 35.404 -27.928 1.00 10.53 186 THR A C 1
ATOM 1386 O O . THR A 1 186 ? -28.141 35.036 -29.063 1.00 10.62 186 THR A O 1
ATOM 1390 N N . GLY A 1 187 ? -28.204 36.572 -27.400 1.00 10.23 187 GLY A N 1
ATOM 1391 C CA . GLY A 1 187 ? -29.100 37.486 -28.096 1.00 10.72 187 GLY A CA 1
ATOM 1392 C C . GLY A 1 187 ? -28.546 38.035 -29.391 1.00 12.12 187 GLY A C 1
ATOM 1393 O O . GLY A 1 187 ? -29.318 38.585 -30.182 1.00 13.35 187 GLY A O 1
ATOM 1394 N N . ASP A 1 188 ? -27.251 37.882 -29.640 1.00 10.74 188 ASP A N 1
ATOM 1395 C CA . ASP A 1 188 ? -26.662 38.355 -30.882 1.00 12.73 188 ASP A CA 1
ATOM 1396 C C . ASP A 1 188 ? -26.813 37.359 -32.022 1.00 12.67 188 ASP A C 1
ATOM 1397 O O . ASP A 1 188 ? -26.536 37.704 -33.177 1.00 16.59 188 ASP A O 1
ATOM 1402 N N . GLN A 1 189 ? -27.237 36.140 -31.745 1.00 9.73 189 GLN A N 1
ATOM 1403 C CA . GLN A 1 189 ? -27.552 35.210 -32.815 1.00 10.65 189 GLN A CA 1
ATOM 1404 C C . GLN A 1 189 ? -29.005 35.376 -33.233 1.00 9.90 189 GLN A C 1
ATOM 1405 O O . GLN A 1 189 ? -29.858 35.818 -32.447 1.00 12.45 189 GLN A O 1
ATOM 1411 N N . MET A 1 190 ? -29.283 35.038 -34.490 1.00 9.72 190 MET A N 1
ATOM 1412 C CA . MET A 1 190 ? -30.635 35.148 -35.023 1.00 10.69 190 MET A CA 1
ATOM 1413 C C . MET A 1 190 ? -31.511 34.003 -34.525 1.00 10.28 190 MET A C 1
ATOM 1414 O O . MET A 1 190 ? -31.065 32.857 -34.440 1.00 11.18 190 MET A O 1
ATOM 1419 N N . ILE A 1 191 ? -32.777 34.302 -34.220 1.00 10.43 191 ILE A N 1
ATOM 1420 C CA . ILE A 1 191 ? -33.693 33.246 -33.790 1.00 9.74 191 ILE A CA 1
ATOM 1421 C C . ILE A 1 191 ? -33.991 32.279 -34.937 1.00 10.95 191 ILE A C 1
ATOM 1422 O O . ILE A 1 191 ? -34.171 31.073 -34.722 1.00 11.82 191 ILE A O 1
ATOM 1427 N N . LEU A 1 192 ? -34.070 32.795 -36.163 1.00 10.09 192 LEU A N 1
ATOM 1428 C CA . LEU A 1 192 ? -34.228 31.995 -37.366 1.00 10.65 192 LEU A CA 1
ATOM 1429 C C . LEU A 1 192 ? -33.330 32.620 -38.420 1.00 9.77 192 LEU A C 1
ATOM 1430 O O . LEU A 1 192 ? -32.972 33.800 -38.311 1.00 12.18 192 LEU A O 1
ATOM 1435 N N . ASP A 1 193 ? -32.973 31.830 -39.434 1.00 10.49 193 ASP A N 1
ATOM 1436 C CA . ASP A 1 193 ? -31.997 32.269 -40.434 1.00 10.96 193 ASP A CA 1
ATOM 1437 C C . ASP A 1 193 ? -32.382 33.623 -41.019 1.00 11.00 193 ASP A C 1
ATOM 1438 O O . ASP A 1 193 ? -33.451 33.763 -41.630 1.00 12.21 193 ASP A O 1
ATOM 1443 N N . GLY A 1 194 ? -31.474 34.588 -40.916 1.00 10.13 194 GLY A N 1
ATOM 1444 C CA . GLY A 1 194 ? -31.729 35.903 -41.463 1.00 12.46 194 GLY A CA 1
ATOM 1445 C C . GLY A 1 194 ? -30.500 36.769 -41.387 1.00 11.91 194 GLY A C 1
ATOM 1446 O O . GLY A 1 194 ? -29.478 36.386 -40.820 1.00 12.36 194 GLY A O 1
ATOM 1447 N N . PRO A 1 195 ? -30.577 37.975 -41.942 1.00 13.15 195 PRO A N 1
ATOM 1448 C CA . PRO A 1 195 ? -29.375 38.814 -42.036 1.00 13.09 195 PRO A CA 1
ATOM 1449 C C . PRO A 1 195 ? -28.914 39.234 -40.648 1.00 15.26 195 PRO A C 1
ATOM 1450 O O . PRO A 1 195 ? -29.661 39.847 -39.878 1.00 22.85 195 PRO A O 1
ATOM 1454 N N . HIS A 1 196 ? -27.692 38.849 -40.316 1.00 13.58 196 HIS A N 1
ATOM 1455 C CA . HIS A 1 196 ? -27.070 39.258 -39.070 1.00 13.45 196 HIS A CA 1
ATOM 1456 C C . HIS A 1 196 ? -26.489 40.654 -39.250 1.00 14.99 196 HIS A C 1
ATOM 1457 O O . HIS A 1 196 ? -25.728 40.894 -40.186 1.00 14.99 196 HIS A O 1
ATOM 1464 N N . ARG A 1 197 ? -26.843 41.574 -38.350 1.00 15.10 197 ARG A N 1
ATOM 1465 C CA . ARG A 1 197 ? -26.473 42.970 -38.571 1.00 18.67 197 ARG A CA 1
ATOM 1466 C C . ARG A 1 197 ? -24.962 43.180 -38.572 1.00 18.55 197 ARG A C 1
ATOM 1467 O O . ARG A 1 197 ? -24.467 44.094 -39.245 1.00 24.06 197 ARG A O 1
ATOM 1475 N N . GLY A 1 198 ? -24.211 42.335 -37.864 1.00 19.67 198 GLY A N 1
ATOM 1476 C CA . GLY A 1 198 ? -22.761 42.403 -37.907 1.00 17.98 198 GLY A CA 1
ATOM 1477 C C . GLY A 1 198 ? -22.097 41.718 -39.082 1.00 19.21 198 GLY A C 1
ATOM 1478 O O . GLY A 1 198 ? -20.870 41.770 -39.212 1.00 22.51 198 GLY A O 1
ATOM 1479 N N . GLY A 1 199 ? -22.865 41.077 -39.958 1.00 15.78 199 GLY A N 1
ATOM 1480 C CA . GLY A 1 199 ? -22.288 40.415 -41.109 1.00 16.56 199 GLY A CA 1
ATOM 1481 C C . GLY A 1 199 ? -21.743 39.030 -40.851 1.00 15.64 199 GLY A C 1
ATOM 1482 O O . GLY A 1 199 ? -21.072 38.474 -41.721 1.00 17.32 199 GLY A O 1
ATOM 1483 N N . ASP A 1 200 ? -22.006 38.448 -39.682 1.00 13.25 200 ASP A N 1
ATOM 1484 C CA . ASP A 1 200 ? -21.475 37.129 -39.342 1.00 13.67 200 ASP A CA 1
ATOM 1485 C C . ASP A 1 200 ? -22.382 36.068 -39.964 1.00 12.25 200 ASP A C 1
ATOM 1486 O O . ASP A 1 200 ? -23.549 35.924 -39.572 1.00 12.15 200 ASP A O 1
ATOM 1491 N N . LEU A 1 201 ? -21.853 35.332 -40.947 1.00 12.33 201 LEU A N 1
ATOM 1492 C CA . LEU A 1 201 ? -22.649 34.356 -41.684 1.00 11.79 201 LEU A CA 1
ATOM 1493 C C . LEU A 1 201 ? -23.065 33.180 -40.812 1.00 12.04 201 LEU A C 1
ATOM 1494 O O . LEU A 1 201 ? -23.960 32.417 -41.203 1.00 12.30 201 LEU A O 1
ATOM 1499 N N . ARG A 1 202 ? -22.405 32.991 -39.668 1.00 11.23 202 ARG A N 1
ATOM 1500 C CA . ARG A 1 202 ? -22.778 31.924 -38.739 1.00 11.39 202 ARG A CA 1
ATOM 1501 C C . ARG A 1 202 ? -23.765 32.396 -37.673 1.00 10.79 202 ARG A C 1
ATOM 1502 O O . ARG A 1 202 ? -24.710 31.669 -37.365 1.00 10.22 202 ARG A O 1
ATOM 1510 N N . ARG A 1 203 ? -23.600 33.614 -37.140 1.00 11.76 203 ARG A N 1
ATOM 1511 C CA . ARG A 1 203 ? -24.613 34.173 -36.253 1.00 10.70 203 ARG A CA 1
ATOM 1512 C C . ARG A 1 203 ? -25.913 34.502 -36.974 1.00 10.12 203 ARG A C 1
ATOM 1513 O O . ARG A 1 203 ? -26.936 34.712 -36.308 1.00 11.16 203 ARG A O 1
ATOM 1521 N N . ALA A 1 204 ? -25.899 34.516 -38.315 1.00 9.40 204 ALA A N 1
ATOM 1522 C CA . ALA A 1 204 ? -27.108 34.664 -39.110 1.00 10.70 204 ALA A CA 1
ATOM 1523 C C . ALA A 1 204 ? -28.032 33.458 -38.997 1.00 10.24 204 ALA A C 1
ATOM 1524 O O . ALA A 1 204 ? -29.203 33.548 -39.379 1.00 11.86 204 ALA A O 1
ATOM 1526 N N . ARG A 1 205 ? -27.534 32.324 -38.515 1.00 9.96 205 ARG A N 1
ATOM 1527 C CA . ARG A 1 205 ? -28.310 31.095 -38.549 1.00 10.27 205 ARG A CA 1
ATOM 1528 C C . ARG A 1 205 ? -29.105 30.899 -37.268 1.00 10.28 205 ARG A C 1
ATOM 1529 O O . ARG A 1 205 ? -28.743 31.419 -36.209 1.00 11.43 205 ARG A O 1
ATOM 1537 N N . ALA A 1 206 ? -30.196 30.132 -37.368 1.00 9.58 206 ALA A N 1
ATOM 1538 C CA . ALA A 1 206 ? -31.078 29.874 -36.229 1.00 9.49 206 ALA A CA 1
ATOM 1539 C C . ALA A 1 206 ? -30.296 29.350 -35.025 1.00 10.50 206 ALA A C 1
ATOM 1540 O O . ALA A 1 206 ? -29.798 28.217 -35.035 1.00 10.24 206 ALA A O 1
ATOM 1542 N N . GLY A 1 207 ? -30.213 30.142 -33.951 1.00 9.55 207 GLY A N 1
ATOM 1543 C CA . GLY A 1 207 ? -29.274 29.829 -32.888 1.00 10.21 207 GLY A CA 1
ATOM 1544 C C . GLY A 1 207 ? -29.702 28.695 -31.982 1.00 10.44 207 GLY A C 1
ATOM 1545 O O . GLY A 1 207 ? -28.852 28.051 -31.359 1.00 10.67 207 GLY A O 1
ATOM 1546 N N . ALA A 1 208 ? -31.004 28.442 -31.872 1.00 10.31 208 ALA A N 1
ATOM 1547 C CA . ALA A 1 208 ? -31.507 27.368 -31.025 1.00 11.07 208 ALA A CA 1
ATOM 1548 C C . ALA A 1 208 ? -31.729 26.080 -31.802 1.00 11.38 208 ALA A C 1
ATOM 1549 O O . ALA A 1 208 ? -32.334 25.133 -31.272 1.00 12.00 208 ALA A O 1
ATOM 1551 N N . ALA A 1 209 ? -31.250 26.014 -33.045 1.00 10.61 209 ALA A N 1
ATOM 1552 C CA . ALA A 1 209 ? -31.442 24.829 -33.868 1.00 11.00 209 ALA A CA 1
ATOM 1553 C C . ALA A 1 209 ? -30.161 24.324 -34.521 1.00 11.00 209 ALA A C 1
ATOM 1554 O O . ALA A 1 209 ? -30.241 23.490 -35.434 1.00 13.64 209 ALA A O 1
ATOM 1556 N N . ASN A 1 210 ? -28.996 24.816 -34.106 1.00 9.91 210 ASN A N 1
ATOM 1557 C CA . ASN A 1 210 ? -27.741 24.478 -34.760 1.00 9.75 210 ASN A CA 1
ATOM 1558 C C . ASN A 1 210 ? -26.588 24.475 -33.763 1.00 10.18 210 ASN A C 1
ATOM 1559 O O . ASN A 1 210 ? -26.592 25.229 -32.781 1.00 9.87 210 ASN A O 1
ATOM 1564 N N . ILE A 1 211 ? -25.560 23.682 -34.088 1.00 8.96 211 ILE A N 1
ATOM 1565 C CA . ILE A 1 211 ? -24.211 23.899 -33.575 1.00 9.27 211 ILE A CA 1
ATOM 1566 C C . ILE A 1 211 ? -23.568 24.923 -34.503 1.00 9.05 211 ILE A C 1
ATOM 1567 O O . ILE A 1 211 ? -23.522 24.717 -35.725 1.00 10.20 211 ILE A O 1
ATOM 1572 N N . VAL A 1 212 ? -23.120 26.041 -33.933 1.00 9.71 212 VAL A N 1
ATOM 1573 C CA . VAL A 1 212 ? -22.665 27.200 -34.704 1.00 9.80 212 VAL A CA 1
ATOM 1574 C C . VAL A 1 212 ? -21.238 27.566 -34.301 1.00 10.11 212 VAL A C 1
ATOM 1575 O O . VAL A 1 212 ? -21.026 28.116 -33.206 1.00 10.51 212 VAL A O 1
ATOM 1579 N N . PRO A 1 213 ? -20.237 27.301 -35.146 1.00 10.58 213 PRO A N 1
ATOM 1580 C CA . PRO A 1 213 ? -18.872 27.734 -34.819 1.00 11.74 213 PRO A CA 1
ATOM 1581 C C . PRO A 1 213 ? -18.807 29.248 -34.758 1.00 11.36 213 PRO A C 1
ATOM 1582 O O . PRO A 1 213 ? -19.549 29.949 -35.450 1.00 12.22 213 PRO A O 1
ATOM 1586 N N . ASN A 1 214 ? -17.891 29.761 -33.941 1.00 12.71 214 ASN A N 1
ATOM 1587 C CA . ASN A 1 214 ? -17.740 31.204 -33.951 1.00 14.78 214 ASN A CA 1
ATOM 1588 C C . ASN A 1 214 ? -16.399 31.566 -33.335 1.00 17.54 214 ASN A C 1
ATOM 1589 O O . ASN A 1 214 ? -15.854 30.827 -32.514 1.00 15.30 214 ASN A O 1
ATOM 1594 N N . SER A 1 215 ? -15.866 32.708 -33.754 1.00 16.86 215 SER A N 1
ATOM 1595 C CA . SER A 1 215 ? -14.611 33.169 -33.182 1.00 16.70 215 SER A CA 1
ATOM 1596 C C . SER A 1 215 ? -14.851 33.757 -31.791 1.00 17.66 215 SER A C 1
ATOM 1597 O O . SER A 1 215 ? -15.954 34.182 -31.448 1.00 19.39 215 SER A O 1
ATOM 1600 N N . THR A 1 216 ? -13.800 33.750 -30.971 1.00 16.40 216 THR A N 1
ATOM 1601 C CA . THR A 1 216 ? -13.837 34.438 -29.686 1.00 17.88 216 THR A CA 1
ATOM 1602 C C . THR A 1 216 ? -12.427 34.891 -29.355 1.00 17.98 216 THR A C 1
ATOM 1603 O O . THR A 1 216 ? -11.466 34.160 -29.600 1.00 19.42 216 THR A O 1
ATOM 1607 N N . GLY A 1 217 ? -12.311 36.090 -28.798 1.00 16.29 217 GLY A N 1
ATOM 1608 C CA . GLY A 1 217 ? -11.015 36.613 -28.420 1.00 17.74 217 GLY A CA 1
ATOM 1609 C C . GLY A 1 217 ? -10.583 36.290 -27.007 1.00 16.23 217 GLY A C 1
ATOM 1610 O O . GLY A 1 217 ? -9.551 36.803 -26.566 1.00 17.36 217 GLY A O 1
ATOM 1611 N N . ALA A 1 218 ? -11.315 35.429 -26.294 1.00 15.76 218 ALA A N 1
ATOM 1612 C CA . ALA A 1 218 ? -11.091 35.248 -24.862 1.00 16.17 218 ALA A CA 1
ATOM 1613 C C . ALA A 1 218 ? -9.703 34.704 -24.559 1.00 18.29 218 ALA A C 1
ATOM 1614 O O . ALA A 1 218 ? -9.072 35.106 -23.572 1.00 20.58 218 ALA A O 1
ATOM 1616 N N . ALA A 1 219 ? -9.223 33.763 -25.369 1.00 16.36 219 ALA A N 1
ATOM 1617 C CA . ALA A 1 219 ? -7.903 33.189 -25.133 1.00 16.44 219 ALA A CA 1
ATOM 1618 C C . ALA A 1 219 ? -6.803 34.121 -25.626 1.00 18.64 219 ALA A C 1
ATOM 1619 O O . ALA A 1 219 ? -5.802 34.333 -24.933 1.00 20.76 219 ALA A O 1
ATOM 1621 N N . LYS A 1 220 ? -6.996 34.712 -26.808 1.00 19.64 220 LYS A N 1
ATOM 1622 C CA . LYS A 1 220 ? -5.956 35.521 -27.434 1.00 22.18 220 LYS A CA 1
ATOM 1623 C C . LYS A 1 220 ? -5.676 36.785 -26.640 1.00 24.47 220 LYS A C 1
ATOM 1624 O O . LYS A 1 220 ? -4.558 37.313 -26.692 1.00 26.16 220 LYS A O 1
ATOM 1630 N N . ALA A 1 221 ? -6.665 37.279 -25.894 1.00 21.58 221 ALA A N 1
ATOM 1631 C CA . ALA A 1 221 ? -6.533 38.497 -25.110 1.00 28.33 221 ALA A CA 1
ATOM 1632 C C . ALA A 1 221 ? -6.343 38.221 -23.620 1.00 22.58 221 ALA A C 1
ATOM 1633 O O . ALA A 1 221 ? -6.436 39.150 -22.807 1.00 23.80 221 ALA A O 1
ATOM 1635 N N . ILE A 1 222 ? -6.064 36.968 -23.244 1.00 21.22 222 ILE A N 1
ATOM 1636 C CA . ILE A 1 222 ? -5.836 36.621 -21.846 1.00 20.95 222 ILE A CA 1
ATOM 1637 C C . ILE A 1 222 ? -4.677 37.412 -21.258 1.00 19.42 222 ILE A C 1
ATOM 1638 O O . ILE A 1 222 ? -4.609 37.598 -20.036 1.00 18.33 222 ILE A O 1
ATOM 1643 N N . GLY A 1 223 ? -3.761 37.894 -22.106 1.00 19.34 223 GLY A N 1
ATOM 1644 C CA . GLY A 1 223 ? -2.628 38.657 -21.610 1.00 22.39 223 GLY A CA 1
ATOM 1645 C C . GLY A 1 223 ? -3.016 39.959 -20.939 1.00 20.80 223 GLY A C 1
ATOM 1646 O O . GLY A 1 223 ? -2.254 40.493 -20.129 1.00 24.25 223 GLY A O 1
ATOM 1647 N N . LEU A 1 224 ? -4.196 40.496 -21.260 1.00 19.39 224 LEU A N 1
ATOM 1648 C CA . LEU A 1 224 ? -4.667 41.668 -20.531 1.00 17.16 224 LEU A CA 1
ATOM 1649 C C . LEU A 1 224 ? -4.948 41.348 -19.071 1.00 18.63 224 LEU A C 1
ATOM 1650 O O . LEU A 1 224 ? -4.910 42.253 -18.222 1.00 19.84 224 LEU A O 1
ATOM 1655 N N . VAL A 1 225 ? -5.225 40.087 -18.758 1.00 16.93 225 VAL A N 1
ATOM 1656 C CA . VAL A 1 225 ? -5.577 39.669 -17.409 1.00 17.20 225 VAL A CA 1
ATOM 1657 C C . VAL A 1 225 ? -4.423 38.947 -16.722 1.00 17.09 225 VAL A C 1
ATOM 1658 O O . VAL A 1 225 ? -4.185 39.142 -15.529 1.00 18.77 225 VAL A O 1
ATOM 1662 N N . ILE A 1 226 ? -3.719 38.094 -17.460 1.00 16.97 226 ILE A N 1
ATOM 1663 C CA . ILE A 1 226 ? -2.581 37.330 -16.952 1.00 17.66 226 ILE A CA 1
ATOM 1664 C C 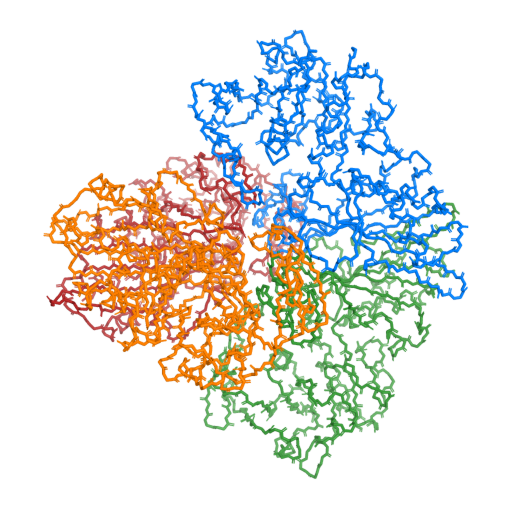. ILE A 1 226 ? -1.406 37.644 -17.868 1.00 18.81 226 ILE A C 1
ATOM 1665 O O . ILE A 1 226 ? -1.200 36.956 -18.879 1.00 18.10 226 ILE A O 1
ATOM 1670 N N . PRO A 1 227 ? -0.621 38.675 -17.559 1.00 21.00 227 PRO A N 1
ATOM 1671 C CA . PRO A 1 227 ? 0.398 39.142 -18.514 1.00 20.76 227 PRO A CA 1
ATOM 1672 C C . PRO A 1 227 ? 1.397 38.082 -18.934 1.00 18.58 227 PRO A C 1
ATOM 1673 O O . PRO A 1 227 ? 1.836 38.094 -20.092 1.00 20.44 227 PRO A O 1
ATOM 1677 N N . GLU A 1 228 ? 1.751 37.152 -18.045 1.00 22.15 228 GLU A N 1
ATOM 1678 C CA . GLU A 1 228 ? 2.722 36.122 -18.397 1.00 24.97 228 GLU A CA 1
ATOM 1679 C C . GLU A 1 228 ? 2.198 35.154 -19.454 1.00 25.92 228 GLU A C 1
ATOM 1680 O O . GLU A 1 228 ? 2.997 34.446 -20.073 1.00 24.98 228 GLU A O 1
ATOM 1686 N N . LEU A 1 229 ? 0.887 35.125 -19.694 1.00 20.47 229 LEU A N 1
ATOM 1687 C CA . LEU A 1 229 ? 0.291 34.260 -20.706 1.00 17.95 229 LEU A CA 1
ATOM 1688 C C . LEU A 1 229 ? -0.000 34.997 -22.005 1.00 19.17 229 LEU A C 1
ATOM 1689 O O . LEU A 1 229 ? -0.649 34.435 -22.896 1.00 19.56 229 LEU A O 1
ATOM 1694 N N . ASN A 1 230 ? 0.441 36.247 -22.122 1.00 20.22 230 ASN A N 1
ATOM 1695 C CA . ASN A 1 230 ? 0.247 36.997 -23.350 1.00 20.93 230 ASN A CA 1
ATOM 1696 C C . ASN A 1 230 ? 0.811 36.219 -24.536 1.00 21.68 230 ASN A C 1
ATOM 1697 O O . ASN A 1 230 ? 1.976 35.812 -24.530 1.00 22.15 230 ASN A O 1
ATOM 1702 N N . GLY A 1 231 ? -0.031 35.997 -25.545 1.00 19.97 231 GLY A N 1
ATOM 1703 C CA . GLY A 1 231 ? 0.373 35.324 -26.762 1.00 20.33 231 GLY A CA 1
ATOM 1704 C C . GLY A 1 231 ? 0.432 33.810 -26.702 1.00 18.61 231 GLY A C 1
ATOM 1705 O O . GLY A 1 231 ? 0.750 33.186 -27.720 1.00 21.58 231 GLY A O 1
ATOM 1706 N N . LYS A 1 232 ? 0.135 33.193 -25.559 1.00 16.84 232 LYS A N 1
ATOM 1707 C CA . LYS A 1 232 ? 0.305 31.753 -25.415 1.00 17.87 232 LYS A CA 1
ATOM 1708 C C . LYS A 1 232 ? -0.969 30.946 -25.658 1.00 17.08 232 LYS A C 1
ATOM 1709 O O . LYS A 1 232 ? -0.877 29.731 -25.864 1.00 16.75 232 LYS A O 1
ATOM 1715 N N . LEU A 1 233 ? -2.137 31.582 -25.659 1.00 16.60 233 LEU A N 1
ATOM 1716 C CA . LEU A 1 233 ? -3.412 30.887 -25.783 1.00 15.99 233 LEU A CA 1
ATOM 1717 C C . LEU A 1 233 ? -4.192 31.402 -26.986 1.00 16.28 233 LEU A C 1
ATOM 1718 O O . LEU A 1 233 ? -4.180 32.599 -27.290 1.00 18.31 233 LEU A O 1
ATOM 1723 N N . ASP A 1 234 ? -4.872 30.485 -27.673 1.00 15.00 234 ASP A N 1
ATOM 1724 C CA . ASP A 1 234 ? -5.794 30.839 -28.739 1.00 15.88 234 ASP A CA 1
ATOM 1725 C C . ASP A 1 234 ? -7.016 29.950 -28.592 1.00 15.05 234 ASP A C 1
ATOM 1726 O O . ASP A 1 234 ? -7.011 29.000 -27.810 1.00 14.41 234 ASP A O 1
ATOM 1731 N N . GLY A 1 235 ? -8.081 30.269 -29.316 1.00 14.14 235 GLY A N 1
ATOM 1732 C CA . GLY A 1 235 ? -9.284 29.488 -29.100 1.00 16.98 235 GLY A CA 1
ATOM 1733 C C . GLY A 1 235 ? -10.399 29.866 -30.041 1.00 14.13 235 GLY A C 1
ATOM 1734 O O . GLY A 1 235 ? -10.248 30.716 -30.921 1.00 14.68 235 GLY A O 1
ATOM 1735 N N . ALA A 1 236 ? -11.530 29.191 -29.841 1.00 12.52 236 ALA A N 1
ATOM 1736 C CA . ALA A 1 236 ? -12.735 29.404 -30.640 1.00 12.16 236 ALA A CA 1
ATOM 1737 C C . ALA A 1 236 ? -13.921 28.876 -29.843 1.00 12.44 236 ALA A C 1
ATOM 1738 O O . ALA A 1 236 ? -13.763 28.366 -28.730 1.00 13.11 236 ALA A O 1
ATOM 1740 N N . ALA A 1 237 ? -15.115 29.023 -30.418 1.00 12.63 237 ALA A N 1
ATOM 1741 C CA . ALA A 1 237 ? -16.355 28.660 -29.746 1.00 11.76 237 ALA A CA 1
ATOM 1742 C C . ALA A 1 237 ? -17.207 27.774 -30.640 1.00 11.41 237 ALA A C 1
ATOM 1743 O O . ALA A 1 237 ? -17.133 27.839 -31.869 1.00 12.27 237 ALA A O 1
ATOM 1745 N N . GLN A 1 238 ? -18.034 26.948 -30.002 1.00 11.66 238 GLN A N 1
ATOM 1746 C CA . GLN A 1 238 ? -19.165 26.291 -30.651 1.00 10.28 238 GLN A CA 1
ATOM 1747 C C . GLN A 1 238 ? -20.397 26.707 -29.865 1.00 11.22 238 GLN A C 1
ATOM 1748 O O . GLN A 1 238 ? -20.562 26.310 -28.703 1.00 12.16 238 GLN A O 1
ATOM 1754 N N . ARG A 1 239 ? -21.248 27.516 -30.486 1.00 9.83 239 ARG A N 1
ATOM 1755 C CA . ARG A 1 239 ? -22.507 27.915 -29.865 1.00 10.20 239 ARG A CA 1
ATOM 1756 C C . ARG A 1 239 ? -23.536 26.810 -30.086 1.00 11.17 239 ARG A C 1
ATOM 1757 O O . ARG A 1 239 ? -23.672 26.286 -31.200 1.00 10.61 239 ARG A O 1
ATOM 1765 N N . VAL A 1 240 ? -24.254 26.441 -29.033 1.00 10.21 240 VAL A N 1
ATOM 1766 C CA . VAL A 1 240 ? -25.135 25.275 -29.114 1.00 9.56 240 VAL A CA 1
ATOM 1767 C C . VAL A 1 240 ? -26.473 25.604 -28.474 1.00 9.66 240 VAL A C 1
ATOM 1768 O O . VAL A 1 240 ? -26.599 26.588 -27.727 1.00 9.54 240 VAL A O 1
ATOM 1772 N N . PRO A 1 241 ? -27.537 24.735 -28.729 1.00 9.15 241 PRO A N 1
ATOM 1773 C CA . PRO A 1 241 ? -28.896 25.127 -28.280 1.00 10.49 241 PRO A CA 1
ATOM 1774 C C . PRO A 1 241 ? -29.242 24.889 -26.810 1.00 9.99 241 PRO A C 1
ATOM 1775 O O . PRO A 1 241 ? -30.135 24.117 -26.479 1.00 11.18 241 PRO A O 1
ATOM 1779 N N . VAL A 1 242 ? -28.563 25.607 -25.915 1.00 9.84 242 VAL A N 1
ATOM 1780 C CA . VAL A 1 242 ? -29.085 25.862 -24.569 1.00 9.60 242 VAL A CA 1
ATOM 1781 C C . VAL A 1 242 ? -29.186 27.374 -24.391 1.00 9.29 242 VAL A C 1
ATOM 1782 O O . VAL A 1 242 ? -28.353 28.113 -24.928 1.00 9.47 242 VAL A O 1
ATOM 1786 N N . PRO A 1 243 ? -30.197 27.873 -23.660 1.00 9.63 243 PRO A N 1
ATOM 1787 C CA . PRO A 1 243 ? -30.408 29.330 -23.590 1.00 9.87 243 PRO A CA 1
ATOM 1788 C C . PRO A 1 243 ? -29.486 30.036 -22.617 1.00 10.29 243 PRO A C 1
ATOM 1789 O O . PRO A 1 243 ? -29.374 31.271 -22.703 1.00 10.22 243 PRO A O 1
ATOM 1793 N N . THR A 1 244 ? -28.830 29.306 -21.712 1.00 9.86 244 THR A N 1
ATOM 1794 C CA . THR A 1 244 ? -27.697 29.825 -20.954 1.00 10.12 244 THR A CA 1
ATOM 1795 C C . THR A 1 244 ? -26.948 28.623 -20.401 1.00 9.97 244 THR A C 1
ATOM 1796 O O . THR A 1 244 ? -27.501 27.525 -20.286 1.00 11.20 244 THR A O 1
ATOM 1800 N N . GLY A 1 245 ? -25.681 28.852 -20.068 1.00 9.63 245 GLY A N 1
ATOM 1801 C CA . GLY A 1 245 ? -24.809 27.824 -19.530 1.00 10.06 245 GLY A CA 1
ATOM 1802 C C . GLY A 1 245 ? -23.800 27.377 -20.568 1.00 10.32 245 GLY A C 1
ATOM 1803 O O . GLY A 1 245 ? -24.168 27.102 -21.714 1.00 11.10 245 GLY A O 1
ATOM 1804 N N . SER A 1 246 ? -22.527 27.318 -20.179 1.00 9.79 246 SER A N 1
ATOM 1805 C CA . SER A 1 246 ? -21.414 27.124 -21.101 1.00 9.30 246 SER A CA 1
ATOM 1806 C C . SER A 1 246 ? -20.295 26.361 -20.398 1.00 10.82 246 SER A C 1
ATOM 1807 O O . SER A 1 246 ? -20.309 26.169 -19.178 1.00 10.29 246 SER A O 1
ATOM 1810 N N . VAL A 1 247 ? -19.321 25.918 -21.185 1.00 10.73 247 VAL A N 1
ATOM 1811 C CA . VAL A 1 247 ? -18.204 25.147 -20.643 1.00 11.06 247 VAL A CA 1
ATOM 1812 C C . VAL A 1 247 ? -16.965 25.426 -21.487 1.00 11.88 247 VAL A C 1
ATOM 1813 O O . VAL A 1 247 ? -17.046 25.528 -22.714 1.00 14.03 247 VAL A O 1
ATOM 1817 N N . THR A 1 248 ? -15.817 25.586 -20.827 1.00 12.07 248 THR A N 1
ATOM 1818 C CA . THR A 1 248 ? -14.563 25.908 -21.503 1.00 11.84 248 THR A CA 1
ATOM 1819 C C . THR A 1 248 ? -13.585 24.751 -21.344 1.00 12.03 248 THR A C 1
ATOM 1820 O O . THR A 1 248 ? -13.286 24.344 -20.215 1.00 13.03 248 THR A O 1
ATOM 1824 N N . GLU A 1 249 ? -13.093 24.230 -22.463 1.00 12.20 249 GLU A N 1
ATOM 1825 C CA . GLU A 1 249 ? -12.044 23.214 -22.487 1.00 12.05 249 GLU A CA 1
ATOM 1826 C C . GLU A 1 249 ? -10.740 23.866 -22.924 1.00 13.60 249 GLU A C 1
ATOM 1827 O O . GLU A 1 249 ? -10.723 24.628 -23.895 1.00 15.53 249 GLU A O 1
ATOM 1833 N N . LEU A 1 250 ? -9.656 23.579 -22.209 1.00 12.61 250 LEU A N 1
ATOM 1834 C CA . LEU A 1 250 ? -8.329 24.058 -22.583 1.00 12.65 250 LEU A CA 1
ATOM 1835 C C . LEU A 1 250 ? -7.400 22.859 -22.722 1.00 12.50 250 LEU A C 1
ATOM 1836 O O . LEU A 1 250 ? -7.328 22.025 -21.813 1.00 13.99 250 LEU A O 1
ATOM 1841 N N . VAL A 1 251 ? -6.713 22.767 -23.859 1.00 12.78 251 VAL A N 1
ATOM 1842 C CA . VAL A 1 251 ? -5.677 21.762 -24.100 1.00 13.96 251 VAL A CA 1
ATOM 1843 C C . VAL A 1 251 ? -4.353 22.505 -24.147 1.00 13.58 251 VAL A C 1
ATOM 1844 O O . VAL A 1 251 ? -4.181 23.428 -24.954 1.00 15.34 251 VAL A O 1
ATOM 1848 N N . ALA A 1 252 ? -3.434 22.134 -23.260 1.00 14.39 252 ALA A N 1
ATOM 1849 C CA . ALA A 1 252 ? -2.210 22.902 -23.096 1.00 15.27 252 ALA A CA 1
ATOM 1850 C C . ALA A 1 252 ? -1.001 21.985 -22.973 1.00 15.62 252 ALA A C 1
ATOM 1851 O O . ALA A 1 252 ? -1.102 20.823 -22.567 1.00 16.11 252 ALA A O 1
ATOM 1853 N N . THR A 1 253 ? 0.155 22.537 -23.338 1.00 16.99 253 THR A N 1
ATOM 1854 C CA . THR A 1 253 ? 1.442 21.961 -22.974 1.00 16.37 253 THR A CA 1
ATOM 1855 C C . THR A 1 253 ? 2.019 22.772 -21.820 1.00 17.16 253 THR A C 1
ATOM 1856 O O . THR A 1 253 ? 1.828 23.995 -21.749 1.00 17.92 253 THR A O 1
ATOM 1860 N N . LEU A 1 254 ? 2.694 22.082 -20.903 1.00 17.17 254 LEU A N 1
ATOM 1861 C CA . LEU A 1 254 ? 3.175 22.670 -19.661 1.00 17.69 254 LEU A CA 1
ATOM 1862 C C . LEU A 1 254 ? 4.689 22.533 -19.571 1.00 19.03 254 LEU A C 1
ATOM 1863 O O . LEU A 1 254 ? 5.312 21.787 -20.326 1.00 21.12 254 LEU A O 1
ATOM 1868 N N . GLU A 1 255 ? 5.278 23.263 -18.624 1.00 19.16 255 GLU A N 1
ATOM 1869 C CA . GLU A 1 255 ? 6.728 23.243 -18.460 1.00 23.68 255 GLU A CA 1
ATOM 1870 C C . GLU A 1 255 ? 7.227 22.072 -17.626 1.00 25.08 255 GLU A C 1
ATOM 1871 O O . GLU A 1 255 ? 8.440 21.835 -17.593 1.00 31.63 255 GLU A O 1
ATOM 1877 N N . LYS A 1 256 ? 6.345 21.339 -16.949 1.00 21.14 256 LYS A N 1
ATOM 1878 C CA . LYS A 1 256 ? 6.762 20.152 -16.218 1.00 26.88 256 LYS A CA 1
ATOM 1879 C C . LYS A 1 256 ? 5.710 19.060 -16.356 1.00 23.87 256 LYS A C 1
ATOM 1880 O O . LYS A 1 256 ? 4.546 19.323 -16.676 1.00 22.08 256 LYS A O 1
ATOM 1886 N N . ASP A 1 257 ? 6.142 17.820 -16.126 1.00 22.36 257 ASP A N 1
ATOM 1887 C CA . ASP A 1 257 ? 5.233 16.685 -16.185 1.00 21.04 257 ASP A CA 1
ATOM 1888 C C . ASP A 1 257 ? 4.265 16.737 -15.011 1.00 22.13 257 ASP A C 1
ATOM 1889 O O . ASP A 1 257 ? 4.632 17.136 -13.901 1.00 22.90 257 ASP A O 1
ATOM 1894 N N . VAL A 1 258 ? 3.024 16.310 -15.254 1.00 19.65 258 VAL A N 1
ATOM 1895 C CA . VAL A 1 258 ? 1.981 16.286 -14.237 1.00 19.08 258 VAL A CA 1
ATOM 1896 C C . VAL A 1 258 ? 1.180 14.998 -14.353 1.00 17.00 258 VAL A C 1
ATOM 1897 O O . VAL A 1 258 ? 1.208 14.303 -15.372 1.00 19.63 258 VAL A O 1
ATOM 1901 N N . THR A 1 259 ? 0.444 14.699 -13.292 1.00 18.07 259 THR A N 1
ATOM 1902 C CA . THR A 1 259 ? -0.594 13.683 -13.306 1.00 18.19 259 THR A CA 1
ATOM 1903 C C . THR A 1 259 ? -1.959 14.350 -13.190 1.00 17.86 259 THR A C 1
ATOM 1904 O O . THR A 1 259 ? -2.077 15.508 -12.779 1.00 17.02 259 THR A O 1
ATOM 1908 N N . VAL A 1 260 ? -2.998 13.587 -13.537 1.00 18.27 260 VAL A N 1
ATOM 1909 C CA . VAL A 1 260 ? -4.366 14.069 -13.367 1.00 18.34 260 VAL A CA 1
ATOM 1910 C C . VAL A 1 260 ? -4.604 14.491 -11.927 1.00 17.68 260 VAL A C 1
ATOM 1911 O O . VAL A 1 260 ? -5.210 15.535 -11.654 1.00 16.58 260 VAL A O 1
ATOM 1915 N N . GLU A 1 261 ? -4.123 13.689 -10.977 1.00 18.71 261 GLU A N 1
ATOM 1916 C CA . GLU A 1 261 ? -4.349 13.994 -9.571 1.00 18.13 261 GLU A CA 1
ATOM 1917 C C . GLU A 1 261 ? -3.688 15.312 -9.181 1.00 17.90 261 GLU A C 1
ATOM 1918 O O . GLU A 1 261 ? -4.270 16.110 -8.433 1.00 18.61 261 GLU A O 1
ATOM 1924 N N . GLU A 1 262 ? -2.476 15.567 -9.690 1.00 17.10 262 GLU A N 1
ATOM 1925 C CA . GLU A 1 262 ? -1.783 16.808 -9.360 1.00 18.32 262 GLU A CA 1
ATOM 1926 C C . GLU A 1 262 ? -2.493 18.013 -9.962 1.00 16.21 262 GLU A C 1
ATOM 1927 O O . GLU A 1 262 ? -2.558 19.079 -9.341 1.00 18.37 262 GLU A O 1
ATOM 1933 N N . VAL A 1 263 ? -3.014 17.867 -11.181 1.00 14.99 263 VAL A N 1
ATOM 1934 C CA . VAL A 1 263 ? -3.733 18.966 -11.823 1.00 15.67 263 VAL A CA 1
ATOM 1935 C C . VAL A 1 263 ? -4.999 19.291 -11.048 1.00 15.59 263 VAL A C 1
ATOM 1936 O O . VAL A 1 263 ? -5.282 20.456 -10.748 1.00 15.42 263 VAL A O 1
ATOM 1940 N N . ASN A 1 264 ? -5.767 18.261 -10.687 1.00 14.57 264 ASN A N 1
ATOM 1941 C CA . ASN A 1 264 ? -7.001 18.496 -9.950 1.00 14.56 264 ASN A CA 1
ATOM 1942 C C . ASN A 1 264 ? -6.718 19.115 -8.588 1.00 16.24 264 ASN A C 1
ATOM 1943 O O . ASN A 1 264 ? -7.439 20.016 -8.145 1.00 15.21 264 ASN A O 1
ATOM 1948 N N . ALA A 1 265 ? -5.659 18.654 -7.916 1.00 17.40 265 ALA A N 1
ATOM 1949 C CA . ALA A 1 265 ? -5.336 19.193 -6.597 1.00 16.85 265 ALA A CA 1
ATOM 1950 C C . ALA A 1 265 ? -4.931 20.660 -6.683 1.00 16.48 265 ALA A C 1
ATOM 1951 O O . ALA A 1 265 ? -5.269 21.457 -5.797 1.00 16.99 265 ALA A O 1
ATOM 1953 N N . ALA A 1 266 ? -4.210 21.037 -7.742 1.00 16.61 266 ALA A N 1
ATOM 1954 C CA . ALA A 1 266 ? -3.830 22.434 -7.912 1.00 16.00 266 ALA A CA 1
ATOM 1955 C C . ALA A 1 266 ? -5.056 23.317 -8.106 1.00 15.68 266 ALA A C 1
ATOM 1956 O O . ALA A 1 266 ? -5.099 24.454 -7.616 1.00 17.19 266 ALA A O 1
ATOM 1958 N N . MET A 1 267 ? -6.058 22.824 -8.845 1.00 15.86 267 MET A N 1
ATOM 1959 C CA . MET A 1 267 ? -7.283 23.599 -9.018 1.00 16.17 267 MET A CA 1
ATOM 1960 C C . MET A 1 267 ? -8.034 23.733 -7.701 1.00 15.32 267 MET A C 1
ATOM 1961 O O . MET A 1 267 ? -8.498 24.825 -7.349 1.00 14.57 267 MET A O 1
ATOM 1966 N N . LYS A 1 268 ? -8.150 22.636 -6.950 1.00 15.81 268 LYS A N 1
ATOM 1967 C CA . LYS A 1 268 ? -8.830 22.702 -5.662 1.00 15.24 268 LYS A CA 1
ATOM 1968 C C . LYS A 1 268 ? -8.155 23.703 -4.732 1.00 16.74 268 LYS A C 1
ATOM 1969 O O . LYS A 1 268 ? -8.828 24.428 -3.992 1.00 16.75 268 LYS A O 1
ATOM 1975 N N . ALA A 1 269 ? -6.822 23.753 -4.750 1.00 15.49 269 ALA A N 1
ATOM 1976 C CA . ALA A 1 269 ? -6.106 24.669 -3.872 1.00 14.76 269 ALA A CA 1
ATOM 1977 C C . ALA A 1 269 ? -6.298 26.119 -4.285 1.00 18.17 269 ALA A C 1
ATOM 1978 O O . ALA A 1 269 ? -6.122 27.021 -3.454 1.00 19.68 269 ALA A O 1
ATOM 1980 N N . ALA A 1 270 ? -6.662 26.362 -5.544 1.00 15.95 270 ALA A N 1
ATOM 1981 C CA . ALA A 1 270 ? -6.919 27.701 -6.051 1.00 16.05 270 ALA A CA 1
ATOM 1982 C C . ALA A 1 270 ? -8.372 28.137 -5.882 1.00 15.49 270 ALA A C 1
ATOM 1983 O O . ALA A 1 270 ? -8.708 29.265 -6.257 1.00 17.57 270 ALA A O 1
ATOM 1985 N N . ALA A 1 271 ? -9.231 27.287 -5.326 1.00 16.70 271 ALA A N 1
ATOM 1986 C CA . ALA A 1 271 ? -10.649 27.609 -5.226 1.00 16.16 271 ALA A CA 1
ATOM 1987 C C . ALA A 1 271 ? -10.902 28.790 -4.287 1.00 17.84 271 ALA A C 1
ATOM 1988 O O . ALA A 1 271 ? -10.243 28.942 -3.252 1.00 19.18 271 ALA A O 1
ATOM 1990 N N . ASN A 1 272 ? -11.869 29.628 -4.653 1.00 15.52 272 ASN A N 1
ATOM 1991 C CA . ASN A 1 272 ? -12.272 30.783 -3.852 1.00 15.51 272 ASN A CA 1
ATOM 1992 C C . ASN A 1 272 ? -13.704 31.151 -4.264 1.00 17.52 272 ASN A C 1
ATOM 1993 O O . ASN A 1 272 ? -14.393 30.358 -4.898 1.00 16.31 272 ASN A O 1
ATOM 1998 N N . ASP A 1 273 ? -14.140 32.365 -3.918 1.00 16.91 273 ASP A N 1
ATOM 1999 C CA . ASP A 1 273 ? -15.514 32.746 -4.245 1.00 18.38 273 ASP A CA 1
ATOM 2000 C C . ASP A 1 273 ? -15.731 32.866 -5.748 1.00 15.64 273 ASP A C 1
ATOM 2001 O O . ASP A 1 273 ? -16.873 32.761 -6.216 1.00 16.81 273 ASP A O 1
ATOM 2006 N N . SER A 1 274 ? -14.669 33.109 -6.513 1.00 14.29 274 SER A N 1
ATOM 2007 C CA . SER A 1 274 ? -14.791 33.246 -7.959 1.00 13.72 274 SER A CA 1
ATOM 2008 C C . SER A 1 274 ? -14.527 31.943 -8.699 1.00 13.71 274 SER A C 1
ATOM 2009 O O . SER A 1 274 ? -15.102 31.732 -9.773 1.00 16.48 274 SER A O 1
ATOM 2012 N N . TYR A 1 275 ? -13.664 31.072 -8.169 1.00 13.37 275 TYR A N 1
ATOM 2013 C CA . TYR A 1 275 ? -13.256 29.835 -8.835 1.00 14.67 275 TYR A CA 1
ATOM 2014 C C . TYR A 1 275 ? -13.709 28.673 -7.967 1.00 14.47 275 TYR A C 1
ATOM 2015 O O . TYR A 1 275 ? -13.130 28.427 -6.903 1.00 14.83 275 TYR A O 1
ATOM 2024 N N . GLY A 1 276 ? -14.735 27.948 -8.412 1.00 13.17 276 GLY A N 1
ATOM 2025 C CA . GLY A 1 276 ? -15.207 26.788 -7.688 1.00 14.31 276 GLY A CA 1
ATOM 2026 C C . GLY A 1 276 ? -14.548 25.504 -8.176 1.00 12.32 276 GLY A C 1
ATOM 2027 O O . GLY A 1 276 ? -13.894 25.462 -9.215 1.00 13.37 276 GLY A O 1
ATOM 2028 N N . TYR A 1 277 ? -14.747 24.444 -7.391 1.00 14.28 277 TYR A N 1
ATOM 2029 C CA . TYR A 1 277 ? -14.208 23.116 -7.668 1.00 14.10 277 TYR A CA 1
ATOM 2030 C C . TYR A 1 277 ? -15.302 22.079 -7.457 1.00 13.67 277 TYR A C 1
ATOM 2031 O O . TYR A 1 277 ? -15.978 22.100 -6.425 1.00 15.34 277 TYR A O 1
ATOM 2040 N N . THR A 1 278 ? -15.469 21.157 -8.411 1.00 13.03 278 THR A N 1
ATOM 2041 C CA . THR A 1 278 ? -16.400 20.052 -8.219 1.00 13.68 278 THR A CA 1
ATOM 2042 C C . THR A 1 278 ? -15.823 18.748 -8.748 1.00 13.42 278 THR A C 1
ATOM 2043 O O . THR A 1 278 ? -15.059 18.731 -9.714 1.00 14.05 278 THR A O 1
ATOM 2047 N N . GLU A 1 279 ? -16.217 17.651 -8.098 1.00 13.02 279 GLU A N 1
ATOM 2048 C CA . GLU A 1 279 ? -15.967 16.297 -8.569 1.00 13.70 279 GLU A CA 1
ATOM 2049 C C . GLU A 1 279 ? -17.254 15.568 -8.935 1.00 15.02 279 GLU A C 1
ATOM 2050 O O . GLU A 1 279 ? -17.225 14.358 -9.182 1.00 17.12 279 GLU A O 1
ATOM 2056 N N . ASP A 1 280 ? -18.378 16.276 -8.985 1.00 13.81 280 ASP A N 1
ATOM 2057 C CA . ASP A 1 280 ? -19.631 15.631 -9.351 1.00 13.54 280 ASP A CA 1
ATOM 2058 C C . ASP A 1 280 ? -19.830 15.704 -10.861 1.00 13.73 280 ASP A C 1
ATOM 2059 O O . ASP A 1 280 ? -19.481 16.713 -11.488 1.00 13.97 280 ASP A O 1
ATOM 2064 N N . PRO A 1 281 ? -20.379 14.663 -11.458 1.00 13.50 281 PRO A N 1
ATOM 2065 C CA . PRO A 1 281 ? -20.556 14.650 -12.930 1.00 12.46 281 PRO A CA 1
ATOM 2066 C C . PRO A 1 281 ? -21.796 15.426 -13.361 1.00 12.68 281 PRO A C 1
ATOM 2067 O O . PRO A 1 281 ? -22.824 14.863 -13.757 1.00 13.13 281 PRO A O 1
ATOM 2071 N N . ILE A 1 282 ? -21.686 16.756 -13.295 1.00 12.79 282 ILE A N 1
ATOM 2072 C CA . ILE A 1 282 ? -22.809 17.659 -13.550 1.00 11.61 282 ILE A CA 1
ATOM 2073 C C . ILE A 1 282 ? -22.969 17.926 -15.044 1.00 11.53 282 ILE A C 1
ATOM 2074 O O . ILE A 1 282 ? -22.132 17.517 -15.861 1.00 11.85 282 ILE A O 1
ATOM 2079 N N . VAL A 1 283 ? -24.063 18.596 -15.407 1.00 10.76 283 VAL A N 1
ATOM 2080 C CA . VAL A 1 283 ? -24.312 19.015 -16.782 1.00 11.50 283 VAL A CA 1
ATOM 2081 C C . VAL A 1 283 ? -24.681 20.495 -16.747 1.00 9.73 283 VAL A C 1
ATOM 2082 O O . VAL A 1 283 ? -24.762 21.109 -15.686 1.00 10.33 283 VAL A O 1
ATOM 2086 N N . SER A 1 284 ? -24.901 21.079 -17.926 1.00 10.73 284 SER A N 1
ATOM 2087 C CA . SER A 1 284 ? -24.967 22.544 -17.977 1.00 10.67 284 SER A CA 1
ATOM 2088 C C . SER A 1 284 ? -26.109 23.129 -17.147 1.00 10.35 284 SER A C 1
ATOM 2089 O O . SER A 1 284 ? -25.950 24.197 -16.547 1.00 10.87 284 SER A O 1
ATOM 2092 N N . SER A 1 285 ? -27.271 22.470 -17.093 1.00 10.64 285 SER A N 1
ATOM 2093 C CA . SER A 1 285 ? -28.357 23.056 -16.314 1.00 10.40 285 SER A CA 1
ATOM 2094 C C . SER A 1 285 ? -27.997 23.210 -14.841 1.00 10.33 285 SER A C 1
ATOM 2095 O O . SER A 1 285 ? -28.583 24.054 -14.150 1.00 12.47 285 SER A O 1
ATOM 2098 N N . ASP A 1 286 ? -27.046 22.414 -14.360 1.00 10.71 286 ASP A N 1
ATOM 2099 C CA . ASP A 1 286 ? -26.671 22.459 -12.959 1.00 11.03 286 ASP A CA 1
ATOM 2100 C C . ASP A 1 286 ? -25.911 23.720 -12.606 1.00 11.61 286 ASP A C 1
ATOM 2101 O O . ASP A 1 286 ? -25.809 24.047 -11.416 1.00 13.02 286 ASP A O 1
ATOM 2106 N N . ILE A 1 287 ? -25.375 24.438 -13.596 1.00 11.25 287 ILE A N 1
ATOM 2107 C CA . ILE A 1 287 ? -24.615 25.649 -13.324 1.00 11.69 287 ILE A CA 1
ATOM 2108 C C . ILE A 1 287 ? -25.388 26.922 -13.628 1.00 11.05 287 ILE A C 1
ATOM 2109 O O . ILE A 1 287 ? -24.854 28.024 -13.428 1.00 11.81 287 ILE A O 1
ATOM 2114 N N . VAL A 1 288 ? -26.632 26.810 -14.097 1.00 11.25 288 VAL A N 1
ATOM 2115 C CA . VAL A 1 288 ? -27.418 28.013 -14.336 1.00 11.83 288 VAL A CA 1
ATOM 2116 C C . VAL A 1 288 ? -27.651 28.725 -13.012 1.00 11.22 288 VAL A C 1
ATOM 2117 O O . VAL A 1 288 ? -28.095 28.121 -12.025 1.00 13.26 288 VAL A O 1
ATOM 2121 N N . GLY A 1 289 ? -27.319 30.011 -12.975 1.00 11.45 289 GLY A N 1
ATOM 2122 C CA . GLY A 1 289 ? -27.544 30.801 -11.789 1.00 11.66 289 GLY A CA 1
ATOM 2123 C C . GLY A 1 289 ? -26.433 30.789 -10.767 1.00 13.27 289 GLY A C 1
ATOM 2124 O O . GLY A 1 289 ? -26.588 31.437 -9.728 1.00 13.69 289 GLY A O 1
ATOM 2125 N N . ILE A 1 290 ? -25.318 30.090 -11.024 1.00 12.42 290 ILE A N 1
ATOM 2126 C CA . ILE A 1 290 ? -24.257 30.034 -10.005 1.00 13.10 290 ILE A CA 1
ATOM 2127 C C . ILE A 1 290 ? -23.531 31.376 -9.914 1.00 12.82 290 ILE A C 1
ATOM 2128 O O . ILE A 1 290 ? -23.564 32.204 -10.828 1.00 12.99 290 ILE A O 1
ATOM 2133 N N . SER A 1 291 ? -22.836 31.569 -8.797 1.00 12.71 291 SER A N 1
ATOM 2134 C CA . SER A 1 291 ? -22.130 32.816 -8.543 1.00 14.42 291 SER A CA 1
ATOM 2135 C C . SER A 1 291 ? -20.620 32.691 -8.673 1.00 13.85 291 SER A C 1
ATOM 2136 O O . SER A 1 291 ? -19.921 33.697 -8.550 1.00 14.99 291 SER A O 1
ATOM 2139 N N . TYR A 1 292 ? -20.087 31.499 -8.912 1.00 11.80 292 TYR A N 1
ATOM 2140 C CA . TYR A 1 292 ? -18.688 31.401 -9.306 1.00 12.46 292 TYR A CA 1
ATOM 2141 C C . TYR A 1 292 ? -18.512 31.982 -10.702 1.00 13.45 292 TYR A C 1
ATOM 2142 O O . TYR A 1 292 ? -19.381 31.824 -11.559 1.00 14.22 292 TYR A O 1
ATOM 2151 N N . GLY A 1 293 ? -17.374 32.640 -10.947 1.00 12.23 293 GLY A N 1
ATOM 2152 C CA . GLY A 1 293 ? -17.047 32.991 -12.316 1.00 13.00 293 GLY A CA 1
ATOM 2153 C C . GLY A 1 293 ? -16.648 31.800 -13.161 1.00 12.45 293 GLY A C 1
ATOM 2154 O O . GLY A 1 293 ? -16.742 31.860 -14.391 1.00 12.12 293 GLY A O 1
ATOM 2155 N N . SER A 1 294 ? -16.222 30.716 -12.523 1.00 12.01 294 SER A N 1
ATOM 2156 C CA . SER A 1 294 ? -15.640 29.567 -13.200 1.00 12.92 294 SER A CA 1
ATOM 2157 C C . SER A 1 294 ? -15.776 28.414 -12.221 1.00 12.67 294 SER A C 1
ATOM 2158 O O . SER A 1 294 ? -15.490 28.594 -11.033 1.00 12.63 294 SER A O 1
ATOM 2161 N N . LEU A 1 295 ? -16.231 27.251 -12.693 1.00 11.60 295 LEU A N 1
ATOM 2162 C CA . LEU A 1 295 ? -16.388 26.058 -11.851 1.00 11.60 295 LEU A CA 1
ATOM 2163 C C . LEU A 1 295 ? -15.596 24.912 -12.473 1.00 11.12 295 LEU A C 1
ATOM 2164 O O . LEU A 1 295 ? -16.054 24.253 -13.418 1.00 11.45 295 LEU A O 1
ATOM 2169 N N . PHE A 1 296 ? -14.403 24.666 -11.931 1.00 12.47 296 PHE A N 1
ATOM 2170 C CA . PHE A 1 296 ? -13.546 23.617 -12.466 1.00 12.64 296 PHE A CA 1
ATOM 2171 C C . PHE A 1 296 ? -14.175 22.249 -12.229 1.00 11.74 296 PHE A C 1
ATOM 2172 O O . PHE A 1 296 ? -14.664 21.964 -11.131 1.00 12.09 296 PHE A O 1
ATOM 2180 N N . ASP A 1 297 ? -14.154 21.399 -13.261 1.00 11.66 297 ASP A N 1
ATOM 2181 C CA . ASP A 1 297 ? -14.757 20.075 -13.199 1.00 11.76 297 ASP A CA 1
ATOM 2182 C C . ASP A 1 297 ? -13.664 19.016 -13.262 1.00 12.63 297 ASP A C 1
ATOM 2183 O O . ASP A 1 297 ? -13.152 18.690 -14.337 1.00 12.93 297 ASP A O 1
ATOM 2188 N N . ALA A 1 298 ? -13.342 18.449 -12.098 1.00 12.37 298 ALA A N 1
ATOM 2189 C CA . ALA A 1 298 ? -12.271 17.461 -12.033 1.00 14.87 298 ALA A CA 1
ATOM 2190 C C . ALA A 1 298 ? -12.593 16.194 -12.814 1.00 15.51 298 ALA A C 1
ATOM 2191 O O . ALA A 1 298 ? -11.668 15.470 -13.197 1.00 15.24 298 ALA A O 1
ATOM 2193 N N . THR A 1 299 ? -13.872 15.911 -13.082 1.00 14.49 299 THR A N 1
ATOM 2194 C CA . THR A 1 299 ? -14.210 14.682 -13.796 1.00 13.25 299 THR A CA 1
ATOM 2195 C C . THR A 1 299 ? -13.800 14.713 -15.261 1.00 14.87 299 THR A C 1
ATOM 2196 O O . THR A 1 299 ? -13.793 13.659 -15.900 1.00 15.47 299 THR A O 1
ATOM 2200 N N . GLN A 1 300 ? -13.460 15.879 -15.809 1.00 13.21 300 GLN A N 1
ATOM 2201 C CA . GLN A 1 300 ? -13.139 15.995 -17.224 1.00 12.99 300 GLN A CA 1
ATOM 2202 C C . GLN A 1 300 ? -11.650 16.140 -17.508 1.00 13.36 300 GLN A C 1
ATOM 2203 O O . GLN A 1 300 ? -11.270 16.248 -18.675 1.00 13.89 300 GLN A O 1
ATOM 2209 N N . THR A 1 301 ? -10.804 16.112 -16.479 1.00 13.69 301 THR A N 1
ATOM 2210 C CA . THR A 1 301 ? -9.373 16.320 -16.674 1.00 12.54 301 THR A CA 1
ATOM 2211 C C . THR A 1 301 ? -8.744 15.138 -17.400 1.00 14.03 301 THR A C 1
ATOM 2212 O O . THR A 1 301 ? -9.077 13.977 -17.137 1.00 16.54 301 THR A O 1
ATOM 2216 N N . LYS A 1 302 ? -7.825 15.443 -18.315 1.00 13.85 302 LYS A N 1
ATOM 2217 C CA . LYS A 1 302 ? -6.991 14.425 -18.947 1.00 15.41 302 LYS A CA 1
ATOM 2218 C C . LYS A 1 302 ? -5.540 14.868 -18.908 1.00 15.62 302 LYS A C 1
ATOM 2219 O O . LYS A 1 302 ? -5.238 16.053 -19.055 1.00 15.30 302 LYS A O 1
ATOM 2225 N N . VAL A 1 303 ? -4.637 13.906 -18.742 1.00 16.57 303 VAL A N 1
ATOM 2226 C CA . VAL A 1 303 ? -3.218 14.121 -18.983 1.00 15.32 303 VAL A CA 1
ATOM 2227 C C . VAL A 1 303 ? -2.773 12.964 -19.859 1.00 15.04 303 VAL A C 1
ATOM 2228 O O . VAL A 1 303 ? -2.712 11.819 -19.398 1.00 18.04 303 VAL A O 1
ATOM 2232 N N . GLN A 1 304 ? -2.495 13.255 -21.122 1.00 14.67 304 GLN A N 1
ATOM 2233 C CA . GLN A 1 304 ? -2.152 12.237 -22.101 1.00 17.75 304 GLN A CA 1
ATOM 2234 C C . GLN A 1 304 ? -0.642 12.240 -22.282 1.00 17.40 304 GLN A C 1
ATOM 2235 O O . GLN A 1 304 ? -0.066 13.262 -22.656 1.00 17.97 304 GLN A O 1
ATOM 2241 N N . THR A 1 305 ? -0.002 11.104 -22.014 1.00 17.27 305 THR A N 1
ATOM 2242 C CA . THR A 1 305 ? 1.435 10.969 -22.208 1.00 19.03 305 THR A CA 1
ATOM 2243 C C . THR A 1 305 ? 1.671 10.002 -23.357 1.00 15.89 305 THR A C 1
ATOM 2244 O O . THR A 1 305 ? 1.224 8.850 -23.303 1.00 20.03 305 THR A O 1
ATOM 2248 N N . VAL A 1 306 ? 2.345 10.484 -24.396 1.00 17.41 306 VAL A N 1
ATOM 2249 C CA . VAL A 1 306 ? 2.707 9.679 -25.559 1.00 18.83 306 VAL A CA 1
ATOM 2250 C C . VAL A 1 306 ? 4.187 9.909 -25.829 1.00 19.63 306 VAL A C 1
ATOM 2251 O O . VAL A 1 306 ? 4.603 11.044 -26.091 1.00 19.65 306 VAL A O 1
ATOM 2255 N N . ASP A 1 307 ? 4.982 8.836 -25.761 1.00 19.87 307 ASP A N 1
ATOM 2256 C CA . ASP A 1 307 ? 6.427 8.927 -25.981 1.00 22.16 307 ASP A CA 1
ATOM 2257 C C . ASP A 1 307 ? 7.072 9.999 -25.102 1.00 21.43 307 ASP A C 1
ATOM 2258 O O . ASP A 1 307 ? 7.982 10.713 -25.525 1.00 24.74 307 ASP A O 1
ATOM 2263 N N . GLY A 1 308 ? 6.581 10.127 -23.870 1.00 20.95 308 GLY A N 1
ATOM 2264 C CA . GLY A 1 308 ? 7.148 11.055 -22.914 1.00 21.96 308 GLY A CA 1
ATOM 2265 C C . GLY A 1 308 ? 6.647 12.480 -22.994 1.00 23.61 308 GLY A C 1
ATOM 2266 O O . GLY A 1 308 ? 7.022 13.296 -22.139 1.00 24.60 308 GLY A O 1
ATOM 2267 N N . ASN A 1 309 ? 5.820 12.817 -23.984 1.00 19.11 309 ASN A N 1
ATOM 2268 C CA . ASN A 1 309 ? 5.280 14.164 -24.135 1.00 20.10 309 ASN A CA 1
ATOM 2269 C C . ASN A 1 309 ? 3.838 14.190 -23.646 1.00 19.69 309 ASN A C 1
ATOM 2270 O O . ASN A 1 309 ? 3.093 13.228 -23.843 1.00 19.31 309 ASN A O 1
ATOM 2275 N N . GLN A 1 310 ? 3.441 15.300 -23.020 1.00 20.88 310 GLN A N 1
ATOM 2276 C CA . GLN A 1 310 ? 2.137 15.400 -22.375 1.00 17.51 310 GLN A CA 1
ATOM 2277 C C . GLN A 1 310 ? 1.294 16.501 -22.998 1.00 17.25 310 GLN A C 1
ATOM 2278 O O . GLN A 1 310 ? 1.783 17.611 -23.235 1.00 18.06 310 GLN A O 1
ATOM 2284 N N . LEU A 1 311 ? 0.025 16.184 -23.255 1.00 16.27 311 LEU A N 1
ATOM 2285 C CA . LEU A 1 311 ? -1.025 17.171 -23.475 1.00 16.79 311 LEU A CA 1
ATOM 2286 C C . LEU A 1 311 ? -1.961 17.113 -22.281 1.00 16.02 311 LEU A C 1
ATOM 2287 O O . LEU A 1 311 ? -2.335 16.022 -21.841 1.00 17.21 311 LEU A O 1
ATOM 2292 N N . VAL A 1 312 ? -2.335 18.282 -21.756 1.00 14.61 312 VAL A N 1
ATOM 2293 C CA . VAL A 1 312 ? -3.141 18.397 -20.546 1.00 14.24 312 VAL A CA 1
ATOM 2294 C C . VAL A 1 312 ? -4.445 19.080 -20.931 1.00 16.16 312 VAL A C 1
ATOM 2295 O O . VAL A 1 312 ? -4.424 20.140 -21.568 1.00 17.94 312 VAL A O 1
ATOM 2299 N N . LYS A 1 313 ? -5.569 18.469 -20.558 1.00 13.48 313 LYS A N 1
ATOM 2300 C CA . LYS A 1 313 ? -6.890 19.029 -20.816 1.00 13.90 313 LYS A CA 1
ATOM 2301 C C . LYS A 1 313 ? -7.564 19.344 -19.489 1.00 13.66 313 LYS A C 1
ATOM 2302 O O . LYS A 1 313 ? -7.687 18.470 -18.623 1.00 13.71 313 LYS A O 1
ATOM 2308 N N . VAL A 1 314 ? -7.994 20.600 -19.327 1.00 12.85 314 VAL A N 1
ATOM 2309 C CA . VAL A 1 314 ? -8.718 21.046 -18.146 1.00 14.11 314 VAL A CA 1
ATOM 2310 C C . VAL A 1 314 ? -10.002 21.730 -18.591 1.00 12.43 314 VAL A C 1
ATOM 2311 O O . VAL A 1 314 ? -10.040 22.380 -19.641 1.00 13.17 314 VAL A O 1
ATOM 2315 N N . VAL A 1 315 ? -11.061 21.562 -17.810 1.00 11.86 315 VAL A N 1
ATOM 2316 C CA . VAL A 1 315 ? -12.395 21.976 -18.235 1.00 11.72 315 VAL A CA 1
ATOM 2317 C C . VAL A 1 315 ? -13.091 22.666 -17.071 1.00 11.64 315 VAL A C 1
ATOM 2318 O O . VAL A 1 315 ? -13.090 22.150 -15.947 1.00 12.03 315 VAL A O 1
ATOM 2322 N N . SER A 1 316 ? -13.718 23.819 -17.342 1.00 11.47 316 SER A N 1
ATOM 2323 C CA . SER A 1 316 ? -14.452 24.554 -16.321 1.00 10.54 316 SER A CA 1
ATOM 2324 C C . SER A 1 316 ? -15.790 25.015 -16.878 1.00 10.96 316 SER A C 1
ATOM 2325 O O . SER A 1 316 ? -15.879 25.452 -18.032 1.00 12.52 316 SER A O 1
ATOM 2328 N N . TRP A 1 317 ? -16.814 24.922 -16.038 1.00 10.78 317 TRP A N 1
ATOM 2329 C CA . TRP A 1 317 ? -18.162 25.379 -16.346 1.00 10.62 317 TRP A CA 1
ATOM 2330 C C . TRP A 1 317 ? -18.325 26.861 -16.022 1.00 11.53 317 TRP A C 1
ATOM 2331 O O . TRP A 1 317 ? -17.660 27.417 -15.146 1.00 12.00 317 TRP A O 1
ATOM 2342 N N . TYR A 1 318 ? -19.277 27.491 -16.710 1.00 10.42 318 TYR A N 1
ATOM 2343 C CA . TYR A 1 318 ? -19.671 28.845 -16.344 1.00 11.05 318 TYR A CA 1
ATOM 2344 C C . TYR A 1 318 ? -21.074 29.116 -16.843 1.00 10.03 318 TYR A C 1
ATOM 2345 O O . TYR A 1 318 ? -21.422 28.732 -17.960 1.00 10.64 318 TYR A O 1
ATOM 2354 N N . ASP A 1 319 ? -21.875 29.774 -16.016 1.00 10.49 319 ASP A N 1
ATOM 2355 C CA . ASP A 1 319 ? -23.096 30.360 -16.551 1.00 9.34 319 ASP A CA 1
ATOM 2356 C C . ASP A 1 319 ? -22.702 31.683 -17.186 1.00 10.25 319 ASP A C 1
ATOM 2357 O O . ASP A 1 319 ? -22.464 32.673 -16.486 1.00 10.63 319 ASP A O 1
ATOM 2362 N N . ASN A 1 320 ? -22.658 31.717 -18.522 1.00 9.71 320 ASN A N 1
ATOM 2363 C CA . ASN A 1 320 ? -22.243 32.933 -19.211 1.00 9.90 320 ASN A CA 1
ATOM 2364 C C . ASN A 1 320 ? -23.053 34.147 -18.774 1.00 9.69 320 ASN A C 1
ATOM 2365 O O . ASN A 1 320 ? -22.553 35.275 -18.844 1.00 11.56 320 ASN A O 1
ATOM 2370 N N . GLU A 1 321 ? -24.282 33.932 -18.294 1.00 10.29 321 GLU A N 1
ATOM 2371 C CA . GLU A 1 321 ? -25.078 34.986 -17.679 1.00 10.40 321 GLU A CA 1
ATOM 2372 C C . GLU A 1 321 ? -24.675 35.217 -16.222 1.00 11.05 321 GLU A C 1
ATOM 2373 O O . GLU A 1 321 ? -23.993 36.196 -15.926 1.00 11.56 321 GLU A O 1
ATOM 2379 N N . MET A 1 322 ? -25.048 34.327 -15.297 1.00 10.77 322 MET A N 1
ATOM 2380 C CA . MET A 1 322 ? -24.891 34.670 -13.879 1.00 10.72 322 MET A CA 1
ATOM 2381 C C . MET A 1 322 ? -23.444 34.597 -13.393 1.00 10.59 322 MET A C 1
ATOM 2382 O O . MET A 1 322 ? -23.075 35.349 -12.480 1.00 11.31 322 MET A O 1
ATOM 2387 N N . SER A 1 323 ? -22.602 33.722 -13.962 1.00 10.36 323 SER A N 1
ATOM 2388 C CA . SER A 1 323 ? -21.201 33.674 -13.529 1.00 11.14 323 SER A CA 1
ATOM 2389 C C . SER A 1 323 ? -20.500 34.976 -13.870 1.00 11.86 323 SER A C 1
ATOM 2390 O O . SER A 1 323 ? -19.790 35.570 -13.041 1.00 12.16 323 SER A O 1
ATOM 2393 N N . TYR A 1 324 ? -20.688 35.430 -15.107 1.00 10.83 324 TYR A N 1
ATOM 2394 C CA . TYR A 1 324 ? -20.105 36.688 -15.541 1.00 11.54 324 TYR A CA 1
ATOM 2395 C C . TYR A 1 324 ? -20.652 37.839 -14.721 1.00 11.60 324 TYR A C 1
ATOM 2396 O O . TYR A 1 324 ? -19.896 38.714 -14.285 1.00 12.03 324 TYR A O 1
ATOM 2405 N N . THR A 1 325 ? -21.972 37.865 -14.517 1.00 11.35 325 THR A N 1
ATOM 2406 C CA . THR A 1 325 ? -22.585 38.979 -13.802 1.00 10.98 325 THR A CA 1
ATOM 2407 C C . THR A 1 325 ? -22.098 39.032 -12.356 1.00 10.91 325 THR A C 1
ATOM 2408 O O . THR A 1 325 ? -21.874 40.115 -11.804 1.00 11.15 325 THR A O 1
ATOM 2412 N N . SER A 1 326 ? -21.918 37.871 -11.724 1.00 10.80 326 SER A N 1
ATOM 2413 C CA . SER A 1 326 ? -21.407 37.863 -10.357 1.00 11.15 326 SER A CA 1
ATOM 2414 C C . SER A 1 326 ? -20.007 38.461 -10.306 1.00 11.88 326 SER A C 1
ATOM 2415 O O . SER A 1 326 ? -19.688 39.258 -9.412 1.00 11.92 326 SER A O 1
ATOM 2418 N N . GLN A 1 327 ? -19.165 38.098 -11.269 1.00 11.50 327 GLN A N 1
ATOM 2419 C CA . GLN A 1 327 ? -17.838 38.683 -11.377 1.00 11.41 327 GLN A CA 1
ATOM 2420 C C . GLN A 1 327 ? -17.912 40.174 -11.643 1.00 12.32 327 GLN A C 1
ATOM 2421 O O . GLN A 1 327 ? -17.170 40.956 -11.031 1.00 12.58 327 GLN A O 1
ATOM 2427 N N . LEU A 1 328 ? -18.773 40.580 -12.584 1.00 11.39 328 LEU A N 1
ATOM 2428 C CA . LEU A 1 328 ? -18.908 41.990 -12.940 1.00 12.09 328 LEU A CA 1
ATOM 2429 C C . LEU A 1 328 ? -19.286 42.821 -11.729 1.00 13.22 328 LEU A C 1
ATOM 2430 O O . LEU A 1 328 ? -18.735 43.909 -11.515 1.00 12.61 328 LEU A O 1
ATOM 2435 N N . VAL A 1 329 ? -20.226 42.325 -10.927 1.00 11.61 329 VAL A N 1
ATOM 2436 C CA . VAL A 1 329 ? -20.702 43.079 -9.772 1.00 11.28 329 VAL A CA 1
ATOM 2437 C C . VAL A 1 329 ? -19.661 43.092 -8.650 1.00 12.83 329 VAL A C 1
ATOM 2438 O O . VAL A 1 329 ? -19.527 44.097 -7.937 1.00 13.99 329 VAL A O 1
ATOM 2442 N N . ARG A 1 330 ? -18.889 42.010 -8.478 1.00 12.92 330 ARG A N 1
ATOM 2443 C CA . ARG A 1 330 ? -17.749 42.059 -7.557 1.00 12.07 330 ARG A CA 1
ATOM 2444 C C . ARG A 1 330 ? -16.762 43.140 -7.972 1.00 15.11 330 ARG A C 1
ATOM 2445 O O . ARG A 1 330 ? -16.279 43.919 -7.137 1.00 14.86 330 ARG A O 1
ATOM 2453 N N . THR A 1 331 ? -16.451 43.204 -9.264 1.00 13.10 331 THR A N 1
ATOM 2454 C CA . THR A 1 331 ? -15.532 44.220 -9.760 1.00 12.80 331 THR A CA 1
ATOM 2455 C C . THR A 1 331 ? -16.107 45.616 -9.585 1.00 15.26 331 THR A C 1
ATOM 2456 O O . THR A 1 331 ? -15.401 46.531 -9.144 1.00 15.58 331 THR A O 1
ATOM 2460 N N . LEU A 1 332 ? -17.391 45.798 -9.893 1.00 14.53 332 LEU A N 1
ATOM 2461 C CA . LEU A 1 332 ? -18.018 47.106 -9.720 1.00 14.80 332 LEU A CA 1
ATOM 2462 C C . LEU A 1 332 ? -17.992 47.538 -8.257 1.00 15.94 332 LEU A C 1
ATOM 2463 O O . LEU A 1 332 ? -17.673 48.694 -7.945 1.00 16.39 332 LEU A O 1
ATOM 2468 N N . GLU A 1 333 ? -18.336 46.627 -7.345 1.00 15.37 333 GLU A N 1
ATOM 2469 C CA . GLU A 1 333 ? -18.331 46.943 -5.919 1.00 16.77 333 GLU A CA 1
ATOM 2470 C C . GLU A 1 333 ? -16.939 47.355 -5.459 1.00 17.79 333 GLU A C 1
ATOM 2471 O O . GLU A 1 333 ? -16.782 48.343 -4.729 1.00 17.87 333 GLU A O 1
ATOM 2477 N N . TYR A 1 334 ? -15.911 46.622 -5.892 1.00 17.17 334 TYR A N 1
ATOM 2478 C CA . TYR A 1 334 ? -14.539 46.933 -5.502 1.00 17.56 334 TYR A CA 1
ATOM 2479 C C . TYR A 1 334 ? -14.093 48.267 -6.094 1.00 17.98 334 TYR A C 1
ATOM 2480 O O . TYR A 1 334 ? -13.534 49.118 -5.390 1.00 18.52 334 TYR A O 1
ATOM 2489 N N . PHE A 1 335 ? -14.350 48.464 -7.388 1.00 16.20 335 PHE A N 1
ATOM 2490 C CA . PHE A 1 335 ? -13.996 49.693 -8.092 1.00 17.46 335 PHE A CA 1
ATOM 2491 C C . PHE A 1 335 ? -14.668 50.903 -7.453 1.00 18.80 335 PHE A C 1
ATOM 2492 O O . PHE A 1 335 ? -14.032 51.950 -7.262 1.00 21.03 335 PHE A O 1
ATOM 2500 N N . ALA A 1 336 ? -15.952 50.772 -7.109 1.00 17.68 336 ALA A N 1
ATOM 2501 C CA . ALA A 1 336 ? -16.667 51.863 -6.451 1.00 17.81 336 ALA A CA 1
ATOM 2502 C C . ALA A 1 336 ? -16.049 52.194 -5.100 1.00 22.01 336 ALA A C 1
ATOM 2503 O O . ALA A 1 336 ? -15.933 53.373 -4.735 1.00 23.60 336 ALA A O 1
ATOM 2505 N N . LYS A 1 337 ? -15.660 51.172 -4.334 1.00 20.10 337 LYS A N 1
ATOM 2506 C CA . LYS A 1 337 ? -15.138 51.416 -2.993 1.00 22.18 337 LYS A CA 1
ATOM 2507 C C . LYS A 1 337 ? -13.808 52.158 -3.041 1.00 26.65 337 LYS A C 1
ATOM 2508 O O . LYS A 1 337 ? -13.570 53.066 -2.235 1.00 25.98 337 LYS A O 1
ATOM 2514 N N . ILE A 1 338 ? -12.933 51.803 -3.988 1.00 24.76 338 ILE A N 1
ATOM 2515 C CA . ILE A 1 338 ? -11.633 52.462 -4.102 1.00 23.71 338 ILE A CA 1
ATOM 2516 C C . ILE A 1 338 ? -11.655 53.671 -5.031 1.00 26.55 338 ILE A C 1
ATOM 2517 O O . ILE A 1 338 ? -10.607 54.304 -5.229 1.00 33.70 338 ILE A O 1
ATOM 2522 N N . ALA A 1 339 ? -12.813 54.029 -5.585 1.00 27.69 339 ALA A N 1
ATOM 2523 C CA . ALA A 1 339 ? -12.864 55.034 -6.642 1.00 27.71 339 ALA A CA 1
ATOM 2524 C C . ALA A 1 339 ? -12.351 56.390 -6.169 1.00 37.56 339 ALA A C 1
ATOM 2525 O O . ALA A 1 339 ? -12.694 56.865 -5.082 1.00 35.09 339 ALA A O 1
ATOM 2527 N N . LYS A 1 340 ? -11.525 57.011 -7.009 1.00 38.14 340 LYS A N 1
ATOM 2528 C CA . LYS A 1 340 ? -11.057 58.378 -6.801 1.00 38.87 340 LYS A CA 1
ATOM 2529 C C . LYS A 1 340 ? -11.501 59.230 -7.986 1.00 40.40 340 LYS A C 1
ATOM 2530 O O . LYS A 1 340 ? -11.168 58.934 -9.139 1.00 35.45 340 LYS A O 1
ATOM 2536 N N . SER B 1 2 ? -49.546 10.590 18.145 1.00 55.02 2 SER B N 1
ATOM 2537 C CA . SER B 1 2 ? -50.092 10.815 19.477 1.00 51.45 2 SER B CA 1
ATOM 2538 C C . SER B 1 2 ? -49.957 12.281 19.845 1.00 51.57 2 SER B C 1
ATOM 2539 O O . SER B 1 2 ? -50.859 13.095 19.622 1.00 47.29 2 SER B O 1
ATOM 2542 N N . VAL B 1 3 ? -48.809 12.598 20.437 1.00 49.22 3 VAL B N 1
ATOM 2543 C CA . VAL B 1 3 ? -48.455 13.986 20.691 1.00 40.49 3 VAL B CA 1
ATOM 2544 C C . VAL B 1 3 ? -47.868 14.628 19.437 1.00 39.67 3 VAL B C 1
ATOM 2545 O O . VAL B 1 3 ? -48.130 15.799 19.146 1.00 39.26 3 VAL B O 1
ATOM 2549 N N . ASP B 1 4 ? -47.063 13.871 18.671 1.00 40.51 4 ASP B N 1
ATOM 2550 C CA . ASP B 1 4 ? -46.463 14.357 17.418 1.00 42.84 4 ASP B CA 1
ATOM 2551 C C . ASP B 1 4 ? -46.424 13.201 16.409 1.00 45.11 4 ASP B C 1
ATOM 2552 O O . ASP B 1 4 ? -45.428 12.490 16.257 1.00 49.67 4 ASP B O 1
ATOM 2557 N N . MET B 1 5 ? -47.532 13.015 15.698 1.00 41.66 5 MET B N 1
ATOM 2558 C CA . MET B 1 5 ? -47.640 11.918 14.747 1.00 41.59 5 MET B CA 1
ATOM 2559 C C . MET B 1 5 ? -46.949 12.279 13.436 1.00 39.52 5 MET B C 1
ATOM 2560 O O . MET B 1 5 ? -47.174 13.359 12.880 1.00 34.60 5 MET B O 1
ATOM 2565 N N . VAL B 1 6 ? -46.099 11.376 12.951 1.00 32.16 6 VAL B N 1
ATOM 2566 C CA . VAL B 1 6 ? -45.479 11.492 11.635 1.00 27.10 6 VAL B CA 1
ATOM 2567 C C . VAL B 1 6 ? -45.697 10.163 10.924 1.00 28.12 6 VAL B C 1
ATOM 2568 O O . VAL B 1 6 ? -45.134 9.138 11.332 1.00 29.51 6 VAL B O 1
ATOM 2572 N N . VAL B 1 7 ? -46.519 10.172 9.874 1.00 22.44 7 VAL B N 1
ATOM 2573 C CA . VAL B 1 7 ? -46.838 8.958 9.130 1.00 21.33 7 VAL B CA 1
ATOM 2574 C C . VAL B 1 7 ? -45.696 8.648 8.171 1.00 19.22 7 VAL B C 1
ATOM 2575 O O . VAL B 1 7 ? -45.187 9.539 7.480 1.00 18.63 7 VAL B O 1
ATOM 2579 N N . LYS B 1 8 ? -45.291 7.377 8.123 1.00 17.19 8 LYS B N 1
ATOM 2580 C CA . LYS B 1 8 ? -44.172 6.949 7.294 1.00 17.80 8 LYS B CA 1
ATOM 2581 C C . LYS B 1 8 ? -44.669 6.594 5.897 1.00 18.21 8 LYS B C 1
ATOM 2582 O O . LYS B 1 8 ? -45.643 5.850 5.744 1.00 16.86 8 LYS B O 1
ATOM 2588 N N . VAL B 1 9 ? -44.002 7.149 4.884 1.00 15.44 9 VAL B N 1
ATOM 2589 C CA . VAL B 1 9 ? -44.397 7.026 3.487 1.00 15.47 9 VAL B CA 1
ATOM 2590 C C . VAL B 1 9 ? -43.275 6.332 2.726 1.00 15.87 9 VAL B C 1
ATOM 2591 O O . VAL B 1 9 ? -42.093 6.527 3.026 1.00 15.34 9 VAL B O 1
ATOM 2595 N N . GLY B 1 10 ? -43.649 5.506 1.753 1.00 15.12 10 GLY B N 1
ATOM 2596 C CA . GLY B 1 10 ? -42.706 4.928 0.815 1.00 15.94 10 GLY B CA 1
ATOM 2597 C C . GLY B 1 10 ? -43.000 5.468 -0.572 1.00 15.31 10 GLY B C 1
ATOM 2598 O O . GLY B 1 10 ? -44.146 5.798 -0.891 1.00 16.75 10 GLY B O 1
ATOM 2599 N N . ILE B 1 11 ? -41.962 5.565 -1.395 1.00 14.53 11 ILE B N 1
ATOM 2600 C CA . ILE B 1 11 ? -42.112 5.989 -2.785 1.00 15.06 11 ILE B CA 1
ATOM 2601 C C . ILE B 1 11 ? -41.703 4.830 -3.672 1.00 14.96 11 ILE B C 1
ATOM 2602 O O . ILE B 1 11 ? -40.561 4.360 -3.593 1.00 14.45 11 ILE B O 1
ATOM 2607 N N . ASN B 1 12 ? -42.630 4.381 -4.520 1.00 14.65 12 ASN B N 1
ATOM 2608 C CA . ASN B 1 12 ? -42.319 3.437 -5.586 1.00 15.53 12 ASN B CA 1
ATOM 2609 C C . ASN B 1 12 ? -42.194 4.221 -6.883 1.00 15.28 12 ASN B C 1
ATOM 2610 O O . ASN B 1 12 ? -43.182 4.768 -7.378 1.00 14.22 12 ASN B O 1
ATOM 2615 N N . GLY B 1 13 ? -40.983 4.270 -7.423 1.00 12.99 13 GLY B N 1
ATOM 2616 C CA . GLY B 1 13 ? -40.721 5.050 -8.620 1.00 13.68 13 GLY B CA 1
ATOM 2617 C C . GLY B 1 13 ? -40.209 6.421 -8.245 1.00 13.67 13 GLY B C 1
ATOM 2618 O O . GLY B 1 13 ? -40.984 7.368 -8.054 1.00 14.29 13 GLY B O 1
ATOM 2619 N N . PHE B 1 14 ? -38.898 6.514 -8.081 1.00 12.49 14 PHE B N 1
ATOM 2620 C CA . PHE B 1 14 ? -38.236 7.769 -7.726 1.00 12.38 14 PHE B CA 1
ATOM 2621 C C . PHE B 1 14 ? -37.931 8.568 -8.988 1.00 12.56 14 PHE B C 1
ATOM 2622 O O . PHE B 1 14 ? -36.790 8.916 -9.275 1.00 13.26 14 PHE B O 1
ATOM 2630 N N . GLY B 1 15 ? -38.985 8.812 -9.769 1.00 12.97 15 GLY B N 1
ATOM 2631 C CA . GLY B 1 15 ? -38.896 9.528 -11.029 1.00 12.82 15 GLY B CA 1
ATOM 2632 C C . GLY B 1 15 ? -39.146 11.008 -10.853 1.00 12.19 15 GLY B C 1
ATOM 2633 O O . GLY B 1 15 ? -38.893 11.590 -9.793 1.00 13.64 15 GLY B O 1
ATOM 2634 N N . ARG B 1 16 ? -39.653 11.651 -11.907 1.00 11.73 16 ARG B N 1
ATOM 2635 C CA . ARG B 1 16 ? -39.940 13.080 -11.799 1.00 11.68 16 ARG B CA 1
ATOM 2636 C C . ARG B 1 16 ? -40.918 13.365 -10.660 1.00 12.16 16 ARG B C 1
ATOM 2637 O O . ARG B 1 16 ? -40.642 14.185 -9.775 1.00 12.95 16 ARG B O 1
ATOM 2645 N N . ILE B 1 17 ? -42.059 12.679 -10.651 1.00 12.42 17 ILE B N 1
ATOM 2646 C CA . ILE B 1 17 ? -43.041 12.930 -9.604 1.00 12.33 17 ILE B CA 1
ATOM 2647 C C . ILE B 1 17 ? -42.545 12.423 -8.251 1.00 11.77 17 ILE B C 1
ATOM 2648 O O . ILE B 1 17 ? -42.702 13.107 -7.237 1.00 12.69 17 ILE B O 1
ATOM 2653 N N . GLY B 1 18 ? -41.917 11.241 -8.214 1.00 11.73 18 GLY B N 1
ATOM 2654 C CA . GLY B 1 18 ? -41.446 10.707 -6.941 1.00 11.36 18 GLY B CA 1
ATOM 2655 C C . GLY B 1 18 ? -40.398 11.592 -6.289 1.00 12.59 18 GLY B C 1
ATOM 2656 O O . GLY B 1 18 ? -40.442 11.849 -5.081 1.00 12.67 18 GLY B O 1
ATOM 2657 N N . ARG B 1 19 ? -39.428 12.067 -7.076 1.00 11.63 19 ARG B N 1
ATOM 2658 C CA . ARG B 1 19 ? -38.365 12.906 -6.521 1.00 10.84 19 ARG B CA 1
ATOM 2659 C C . ARG B 1 19 ? -38.890 14.266 -6.089 1.00 12.29 19 ARG B C 1
ATOM 2660 O O . ARG B 1 19 ? -38.497 14.786 -5.037 1.00 11.40 19 ARG B O 1
ATOM 2668 N N . LEU B 1 20 ? -39.766 14.880 -6.887 1.00 11.40 20 LEU B N 1
ATOM 2669 C CA . LEU B 1 20 ? -40.307 16.173 -6.477 1.00 12.20 20 LEU B CA 1
ATOM 2670 C C . LEU B 1 20 ? -41.226 16.018 -5.273 1.00 12.19 20 LEU B C 1
ATOM 2671 O O . LEU B 1 20 ? -41.267 16.896 -4.404 1.00 12.04 20 LEU B O 1
ATOM 2676 N N . ALA B 1 21 ? -41.963 14.904 -5.191 1.00 11.08 21 ALA B N 1
ATOM 2677 C CA . ALA B 1 21 ? -42.759 14.659 -3.989 1.00 11.63 21 ALA B CA 1
ATOM 2678 C C . ALA B 1 21 ? -41.858 14.546 -2.774 1.00 13.16 21 ALA B C 1
ATOM 2679 O O . ALA B 1 21 ? -42.145 15.135 -1.729 1.00 12.14 21 ALA B O 1
ATOM 2681 N N . PHE B 1 22 ? -40.749 13.822 -2.901 1.00 11.84 22 PHE B N 1
ATOM 2682 C CA . PHE B 1 22 ? -39.781 13.754 -1.811 1.00 12.86 22 PHE B CA 1
ATOM 2683 C C . PHE B 1 22 ? -39.298 15.145 -1.410 1.00 12.83 22 PHE B C 1
ATOM 2684 O O . PHE B 1 22 ? -39.226 15.466 -0.214 1.00 13.18 22 PHE B O 1
ATOM 2692 N N . ARG B 1 23 ? -38.972 15.995 -2.390 1.00 11.72 23 ARG B N 1
ATOM 2693 C CA . ARG B 1 23 ? -38.530 17.355 -2.081 1.00 12.49 23 ARG B CA 1
ATOM 2694 C C . ARG B 1 23 ? -39.589 18.116 -1.289 1.00 15.05 23 ARG B C 1
ATOM 2695 O O . ARG B 1 23 ? -39.276 18.781 -0.291 1.00 13.97 23 ARG B O 1
ATOM 2703 N N . ARG B 1 24 ? -40.851 18.035 -1.711 1.00 12.77 24 ARG B N 1
ATOM 2704 C CA . ARG B 1 24 ? -41.901 18.778 -1.015 1.00 13.66 24 ARG B CA 1
ATOM 2705 C C . ARG B 1 24 ? -42.152 18.225 0.386 1.00 13.88 24 ARG B C 1
ATOM 2706 O O . ARG B 1 24 ? -42.429 18.989 1.321 1.00 14.32 24 ARG B O 1
ATOM 2714 N N . ILE B 1 25 ? -42.054 16.903 0.550 1.00 13.91 25 ILE B N 1
ATOM 2715 C CA . ILE B 1 25 ? -42.285 16.276 1.851 1.00 14.49 25 ILE B CA 1
ATOM 2716 C C . ILE B 1 25 ? -41.294 16.755 2.904 1.00 15.60 25 ILE B C 1
ATOM 2717 O O . ILE B 1 25 ? -41.604 16.721 4.107 1.00 14.96 25 ILE B O 1
ATOM 2722 N N . GLN B 1 26 ? -40.129 17.261 2.480 1.00 14.78 26 GLN B N 1
ATOM 2723 C CA . GLN B 1 26 ? -39.161 17.835 3.413 1.00 16.83 26 GLN B CA 1
ATOM 2724 C C . GLN B 1 26 ? -39.787 18.922 4.278 1.00 17.90 26 GLN B C 1
ATOM 2725 O O . GLN B 1 26 ? -39.355 19.124 5.420 1.00 19.36 26 GLN B O 1
ATOM 2731 N N . ASN B 1 27 ? -40.812 19.610 3.769 1.00 15.78 27 ASN B N 1
ATOM 2732 C CA . ASN B 1 27 ? -41.451 20.717 4.474 1.00 15.41 27 ASN B CA 1
ATOM 2733 C C . ASN B 1 27 ? -42.830 20.367 5.013 1.00 18.27 27 ASN B C 1
ATOM 2734 O O . ASN B 1 27 ? -43.584 21.264 5.396 1.00 18.53 27 ASN B O 1
ATOM 2739 N N . VAL B 1 28 ? -43.177 19.090 5.051 1.00 14.51 28 VAL B N 1
ATOM 2740 C CA . VAL B 1 28 ? -44.461 18.637 5.571 1.00 16.87 28 VAL B CA 1
ATOM 2741 C C . VAL B 1 28 ? -44.182 17.934 6.890 1.00 17.98 28 VAL B C 1
ATOM 2742 O O . VAL B 1 28 ? -43.538 16.882 6.915 1.00 18.97 28 VAL B O 1
ATOM 2746 N N . GLU B 1 29 ? -44.666 18.508 7.990 1.00 17.80 29 GLU B N 1
ATOM 2747 C CA . GLU B 1 29 ? -44.330 17.961 9.302 1.00 20.71 29 GLU B CA 1
ATOM 2748 C C . GLU B 1 29 ? -44.934 16.576 9.521 1.00 19.42 29 GLU B C 1
ATOM 2749 O O . GLU B 1 29 ? -44.304 15.713 10.145 1.00 22.13 29 GLU B O 1
ATOM 2755 N N . GLY B 1 30 ? -46.137 16.334 9.006 1.00 18.26 30 GLY B N 1
ATOM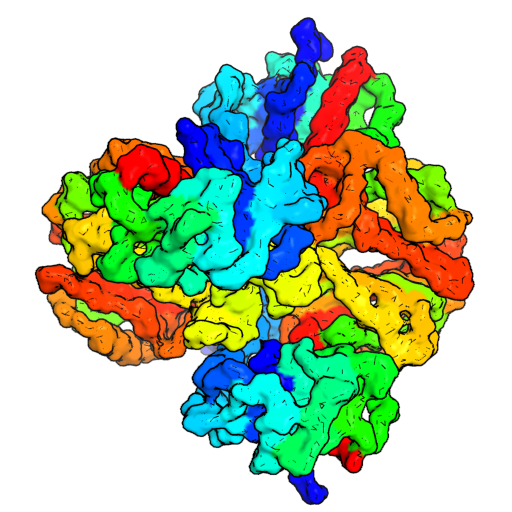 2756 C CA . GLY B 1 30 ? -46.887 15.142 9.354 1.00 21.24 30 GLY B CA 1
ATOM 2757 C C . GLY B 1 30 ? -46.547 13.861 8.620 1.00 21.94 30 GLY B C 1
ATOM 2758 O O . GLY B 1 30 ? -47.142 12.822 8.927 1.00 20.41 30 GLY B O 1
ATOM 2759 N N . VAL B 1 31 ? -45.635 13.895 7.646 1.00 17.96 31 VAL B N 1
ATOM 2760 C CA . VAL B 1 31 ? -45.231 12.702 6.906 1.00 18.97 31 VAL B CA 1
ATOM 2761 C C . VAL B 1 31 ? -43.728 12.750 6.667 1.00 18.72 31 VAL B C 1
ATOM 2762 O O . VAL B 1 31 ? -43.115 13.821 6.632 1.00 18.99 31 VAL B O 1
ATOM 2766 N N . GLU B 1 32 ? -43.136 11.572 6.474 1.00 17.53 32 GLU B N 1
ATOM 2767 C CA . GLU B 1 32 ? -41.727 11.475 6.116 1.00 17.90 32 GLU B CA 1
ATOM 2768 C C . GLU B 1 32 ? -41.522 10.211 5.297 1.00 16.49 32 GLU B C 1
ATOM 2769 O O . GLU B 1 32 ? -42.260 9.236 5.448 1.00 17.37 32 GLU B O 1
ATOM 2775 N N . VAL B 1 33 ? -40.530 10.242 4.414 1.00 17.23 33 VAL B N 1
ATOM 2776 C CA . VAL B 1 33 ? -40.261 9.119 3.521 1.00 15.76 33 VAL B CA 1
ATOM 2777 C C . VAL B 1 33 ? -39.171 8.257 4.139 1.00 18.40 33 VAL B C 1
ATOM 2778 O O . VAL B 1 33 ? -38.055 8.730 4.372 1.00 18.69 33 VAL B O 1
ATOM 2782 N N . THR B 1 34 ? -39.481 6.985 4.385 1.00 15.82 34 THR B N 1
ATOM 2783 C CA . THR B 1 34 ? -38.510 6.083 4.990 1.00 17.80 34 THR B CA 1
ATOM 2784 C C . THR B 1 34 ? -37.999 5.014 4.036 1.00 19.39 34 THR B C 1
ATOM 2785 O O . THR B 1 34 ? -37.076 4.271 4.396 1.00 24.57 34 THR B O 1
ATOM 2789 N N . ARG B 1 35 ? -38.552 4.918 2.829 1.00 16.15 35 ARG B N 1
ATOM 2790 C CA . ARG B 1 35 ? -38.129 3.879 1.902 1.00 16.86 35 ARG B CA 1
ATOM 2791 C C . ARG B 1 35 ? -38.467 4.312 0.484 1.00 16.15 35 ARG B C 1
ATOM 2792 O O . ARG B 1 35 ? -39.580 4.778 0.225 1.00 15.95 35 ARG B O 1
ATOM 2800 N N . ILE B 1 36 ? -37.511 4.134 -0.423 1.00 15.00 36 ILE B N 1
ATOM 2801 C CA . ILE B 1 36 ? -37.686 4.392 -1.846 1.00 12.84 36 ILE B CA 1
ATOM 2802 C C . ILE B 1 36 ? -37.385 3.099 -2.576 1.00 16.98 36 ILE B C 1
ATOM 2803 O O . ILE B 1 36 ? -36.396 2.424 -2.267 1.00 16.44 36 ILE B O 1
ATOM 2808 N N . ASN B 1 37 ? -38.236 2.747 -3.532 1.00 15.50 37 ASN B N 1
ATOM 2809 C CA . ASN B 1 37 ? -37.981 1.605 -4.394 1.00 14.66 37 ASN B CA 1
ATOM 2810 C C . ASN B 1 37 ? -37.960 2.079 -5.838 1.00 14.21 37 ASN B C 1
ATOM 2811 O O . ASN B 1 37 ? -38.813 2.875 -6.243 1.00 15.54 37 ASN B O 1
ATOM 2816 N N . ASP B 1 38 ? -36.970 1.613 -6.599 1.00 14.32 38 ASP B N 1
ATOM 2817 C CA . ASP B 1 38 ? -36.875 1.939 -8.019 1.00 16.59 38 ASP B CA 1
ATOM 2818 C C . ASP B 1 38 ? -36.206 0.757 -8.703 1.00 17.53 38 ASP B C 1
ATOM 2819 O O . ASP B 1 38 ? -36.398 -0.382 -8.266 1.00 17.08 38 ASP B O 1
ATOM 2824 N N . LEU B 1 39 ? -35.423 0.998 -9.757 1.00 15.72 39 LEU B N 1
ATOM 2825 C CA . LEU B 1 39 ? -34.783 -0.077 -10.509 1.00 19.37 39 LEU B CA 1
ATOM 2826 C C . LEU B 1 39 ? -33.271 0.087 -10.584 1.00 20.43 39 LEU B C 1
ATOM 2827 O O . LEU B 1 39 ? -32.631 -0.503 -11.460 1.00 24.85 39 LEU B O 1
ATOM 2832 N N . THR B 1 40 ? -32.673 0.878 -9.698 1.00 16.75 40 THR B N 1
ATOM 2833 C CA . THR B 1 40 ? -31.292 1.289 -9.890 1.00 18.94 40 THR B CA 1
ATOM 2834 C C . THR B 1 40 ? -30.594 1.383 -8.536 1.00 17.44 40 THR B C 1
ATOM 2835 O O . THR B 1 40 ? -31.169 1.065 -7.487 1.00 21.93 40 THR B O 1
ATOM 2839 N N . ASP B 1 41 ? -29.340 1.801 -8.558 1.00 20.79 41 ASP B N 1
ATOM 2840 C CA . ASP B 1 41 ? -28.598 1.811 -7.310 1.00 21.97 41 ASP B CA 1
ATOM 2841 C C . ASP B 1 41 ? -28.740 3.151 -6.601 1.00 18.05 41 ASP B C 1
ATOM 2842 O O . ASP B 1 41 ? -29.223 4.135 -7.189 1.00 18.49 41 ASP B O 1
ATOM 2847 N N . PRO B 1 42 ? -28.360 3.216 -5.318 1.00 17.41 42 PRO B N 1
ATOM 2848 C CA . PRO B 1 42 ? -28.536 4.470 -4.572 1.00 17.75 42 PRO B CA 1
ATOM 2849 C C . PRO B 1 42 ? -27.775 5.633 -5.156 1.00 17.06 42 PRO B C 1
ATOM 2850 O O . PRO B 1 42 ? -28.232 6.773 -5.032 1.00 17.46 42 PRO B O 1
ATOM 2854 N N . ASN B 1 43 ? -26.620 5.390 -5.774 1.00 17.73 43 ASN B N 1
ATOM 2855 C CA . ASN B 1 43 ? -25.827 6.495 -6.299 1.00 18.93 43 ASN B CA 1
ATOM 2856 C C . ASN B 1 43 ? -26.582 7.236 -7.396 1.00 16.37 43 ASN B C 1
ATOM 2857 O O . ASN B 1 43 ? -26.572 8.472 -7.442 1.00 16.02 43 ASN B O 1
ATOM 2862 N N . MET B 1 44 ? -27.253 6.491 -8.275 1.00 14.64 44 MET B N 1
ATOM 2863 C CA . MET B 1 44 ? -28.049 7.110 -9.333 1.00 15.25 44 MET B CA 1
ATOM 2864 C C . MET B 1 44 ? -29.197 7.928 -8.753 1.00 14.86 44 MET B C 1
ATOM 2865 O O . MET B 1 44 ? -29.435 9.068 -9.171 1.00 13.79 44 MET B O 1
ATOM 2870 N N . LEU B 1 45 ? -29.910 7.378 -7.769 1.00 13.72 45 LEU B N 1
ATOM 2871 C CA . LEU B 1 45 ? -31.052 8.093 -7.215 1.00 12.92 45 LEU B CA 1
ATOM 2872 C C . LEU B 1 45 ? -30.617 9.333 -6.443 1.00 15.02 45 LEU B C 1
ATOM 2873 O O . LEU B 1 45 ? -31.276 10.380 -6.521 1.00 13.70 45 LEU B O 1
ATOM 2878 N N . ALA B 1 46 ? -29.531 9.226 -5.662 1.00 13.48 46 ALA B N 1
ATOM 2879 C CA . ALA B 1 46 ? -29.044 10.374 -4.908 1.00 13.33 46 ALA B CA 1
ATOM 2880 C C . ALA B 1 46 ? -28.600 11.488 -5.843 1.00 12.90 46 ALA B C 1
ATOM 2881 O O . ALA B 1 46 ? -28.871 12.666 -5.591 1.00 12.69 46 ALA B O 1
ATOM 2883 N N . HIS B 1 47 ? -27.928 11.129 -6.936 1.00 13.51 47 HIS B N 1
ATOM 2884 C CA . HIS B 1 47 ? -27.477 12.127 -7.899 1.00 12.93 47 HIS B CA 1
ATOM 2885 C C . HIS B 1 47 ? -28.652 12.858 -8.540 1.00 12.84 47 HIS B C 1
ATOM 2886 O O . HIS B 1 47 ? -28.623 14.087 -8.697 1.00 13.83 47 HIS B O 1
ATOM 2893 N N . LEU B 1 48 ? -29.693 12.115 -8.909 1.00 13.44 48 LEU B N 1
ATOM 2894 C CA . LEU B 1 48 ? -30.877 12.716 -9.512 1.00 12.25 48 LEU B CA 1
ATOM 2895 C C . LEU B 1 48 ? -31.713 13.512 -8.524 1.00 13.06 48 LEU B C 1
ATOM 2896 O O . LEU B 1 48 ? -32.447 14.410 -8.947 1.00 13.89 48 LEU B O 1
ATOM 2901 N N . LEU B 1 49 ? -31.654 13.199 -7.227 1.00 12.50 49 LEU B N 1
ATOM 2902 C CA . LEU B 1 49 ? -32.285 14.084 -6.256 1.00 13.21 49 LEU B CA 1
ATOM 2903 C C . LEU B 1 49 ? -31.511 15.389 -6.126 1.00 12.70 49 LEU B C 1
ATOM 2904 O O . LEU B 1 49 ? -32.111 16.460 -6.016 1.00 13.84 49 LEU B O 1
ATOM 2909 N N . LYS B 1 50 ? -30.177 15.313 -6.138 1.00 13.33 50 LYS B N 1
ATOM 2910 C CA . LYS B 1 50 ? -29.354 16.494 -5.881 1.00 13.60 50 LYS B CA 1
ATOM 2911 C C . LYS B 1 50 ? -29.424 17.483 -7.040 1.00 12.47 50 LYS B C 1
ATOM 2912 O O . LYS B 1 50 ? -29.507 18.696 -6.821 1.00 13.66 50 LYS B O 1
ATOM 2918 N N . TYR B 1 51 ? -29.371 16.977 -8.271 1.00 12.59 51 TYR B N 1
ATOM 2919 C CA . TYR B 1 51 ? -29.257 17.789 -9.477 1.00 11.74 51 TYR B CA 1
ATOM 2920 C C . TYR B 1 51 ? -30.485 17.554 -10.340 1.00 13.72 51 TYR B C 1
ATOM 2921 O O . TYR B 1 51 ? -30.817 16.410 -10.656 1.00 15.51 51 TYR B O 1
ATOM 2930 N N . ASP B 1 52 ? -31.135 18.638 -10.752 1.00 11.55 52 ASP B N 1
ATOM 2931 C CA . ASP B 1 52 ? -32.419 18.545 -11.436 1.00 10.97 52 ASP B CA 1
ATOM 2932 C C . ASP B 1 52 ? -32.453 19.612 -12.521 1.00 10.49 52 ASP B C 1
ATOM 2933 O O . ASP B 1 52 ? -32.420 20.811 -12.220 1.00 12.15 52 ASP B O 1
ATOM 2938 N N . THR B 1 53 ? -32.571 19.157 -13.777 1.00 11.12 53 THR B N 1
ATOM 2939 C CA . THR B 1 53 ? -32.479 20.054 -14.928 1.00 11.02 53 THR B CA 1
ATOM 2940 C C . THR B 1 53 ? -33.496 21.185 -14.855 1.00 11.27 53 THR B C 1
ATOM 2941 O O . THR B 1 53 ? -33.153 22.357 -15.073 1.00 13.83 53 THR B O 1
ATOM 2945 N N . THR B 1 54 ? -34.750 20.859 -14.556 1.00 12.13 54 THR B N 1
ATOM 2946 C CA . THR B 1 54 ? -35.812 21.856 -14.600 1.00 12.23 54 THR B CA 1
ATOM 2947 C C . THR B 1 54 ? -36.184 22.433 -13.243 1.00 11.98 54 THR B C 1
ATOM 2948 O O . THR B 1 54 ? -36.720 23.547 -13.189 1.00 13.48 54 THR B O 1
ATOM 2952 N N . GLN B 1 55 ? -35.926 21.719 -12.144 1.00 11.80 55 GLN B N 1
ATOM 2953 C CA . GLN B 1 55 ? -36.387 22.158 -10.834 1.00 12.12 55 GLN B CA 1
ATOM 2954 C C . GLN B 1 55 ? -35.268 22.623 -9.913 1.00 13.46 55 GLN B C 1
ATOM 2955 O O . GLN B 1 55 ? -35.549 22.995 -8.770 1.00 15.08 55 GLN B O 1
ATOM 2961 N N . GLY B 1 56 ? -34.022 22.637 -10.375 1.00 12.96 56 GLY B N 1
ATOM 2962 C CA . GLY B 1 56 ? -32.939 23.240 -9.625 1.00 14.74 56 GLY B CA 1
ATOM 2963 C C . GLY B 1 56 ? -32.288 22.294 -8.629 1.00 12.08 56 GLY B C 1
ATOM 2964 O O . GLY B 1 56 ? -32.736 21.173 -8.383 1.00 13.16 56 GLY B O 1
ATOM 2965 N N . ARG B 1 57 ? -31.194 22.777 -8.041 1.00 14.36 57 ARG B N 1
ATOM 2966 C CA . ARG B 1 57 ? -30.447 21.996 -7.062 1.00 15.77 57 ARG B CA 1
ATOM 2967 C C . ARG B 1 57 ? -31.299 21.720 -5.826 1.00 15.41 57 ARG B C 1
ATOM 2968 O O . ARG B 1 57 ? -32.100 22.556 -5.399 1.00 17.02 57 ARG B O 1
ATOM 2976 N N . PHE B 1 58 ? -31.126 20.527 -5.251 1.00 13.40 58 PHE B N 1
ATOM 2977 C CA . PHE B 1 58 ? -31.852 20.167 -4.039 1.00 14.68 58 PHE B CA 1
ATOM 2978 C C . PHE B 1 58 ? -31.504 21.117 -2.899 1.00 16.78 58 PHE B C 1
ATOM 2979 O O . PHE B 1 58 ? -30.357 21.543 -2.752 1.00 16.85 58 PHE B O 1
ATOM 2987 N N . ASP B 1 59 ? -32.509 21.435 -2.085 1.00 18.07 59 ASP B N 1
ATOM 2988 C CA . ASP B 1 59 ? -32.351 22.355 -0.956 1.00 17.39 59 ASP B CA 1
ATOM 2989 C C . ASP B 1 59 ? -31.846 21.568 0.253 1.00 18.65 59 ASP B C 1
ATOM 2990 O O . ASP B 1 59 ? -32.601 21.182 1.148 1.00 24.92 59 ASP B O 1
ATOM 2995 N N . GLY B 1 60 ? -30.540 21.331 0.278 1.00 20.99 60 GLY B N 1
ATOM 2996 C CA . GLY B 1 60 ? -29.926 20.626 1.385 1.00 24.53 60 GLY B CA 1
ATOM 2997 C C . GLY B 1 60 ? -28.807 19.725 0.905 1.00 20.77 60 GLY B C 1
ATOM 2998 O O . GLY B 1 60 ? -28.291 19.880 -0.199 1.00 23.68 60 GLY B O 1
ATOM 2999 N N . THR B 1 61 ? -28.437 18.760 1.742 1.00 21.44 61 THR B N 1
ATOM 3000 C CA . THR B 1 61 ? -27.346 17.842 1.444 1.00 21.42 61 THR B CA 1
ATOM 3001 C C . THR B 1 61 ? -27.884 16.455 1.125 1.00 19.09 61 THR B C 1
ATOM 3002 O O . THR B 1 61 ? -28.868 16.005 1.718 1.00 19.66 61 THR B O 1
ATOM 3006 N N . VAL B 1 62 ? -27.226 15.784 0.186 1.00 19.48 62 VAL B N 1
ATOM 3007 C CA . VAL B 1 62 ? -27.535 14.407 -0.183 1.00 19.31 62 VAL B CA 1
ATOM 3008 C C . VAL B 1 62 ? -26.219 13.648 -0.237 1.00 23.43 62 VAL B C 1
ATOM 3009 O O . VAL B 1 62 ? -25.294 14.063 -0.943 1.00 25.81 62 VAL B O 1
ATOM 3013 N N . GLU B 1 63 ? -26.130 12.545 0.506 1.00 20.07 63 GLU B N 1
ATOM 3014 C CA . GLU B 1 63 ? -24.885 11.786 0.600 1.00 18.87 63 GLU B CA 1
ATOM 3015 C C . GLU B 1 63 ? -25.190 10.301 0.492 1.00 19.42 63 GLU B C 1
ATOM 3016 O O . GLU B 1 63 ? -25.976 9.769 1.283 1.00 21.45 63 GLU B O 1
ATOM 3022 N N . VAL B 1 64 ? -24.563 9.636 -0.481 1.00 21.42 64 VAL B N 1
ATOM 3023 C CA . VAL B 1 64 ? -24.805 8.216 -0.704 1.00 19.40 64 VAL B CA 1
ATOM 3024 C C . VAL B 1 64 ? -24.238 7.411 0.454 1.00 21.72 64 VAL B C 1
ATOM 3025 O O . VAL B 1 64 ? -23.144 7.696 0.962 1.00 22.37 64 VAL B O 1
ATOM 3029 N N . LYS B 1 65 ? -24.988 6.405 0.883 1.00 22.31 65 LYS B N 1
ATOM 3030 C CA . LYS B 1 65 ? -24.535 5.452 1.884 1.00 21.85 65 LYS B CA 1
ATOM 3031 C C . LYS B 1 65 ? -24.739 4.046 1.336 1.00 27.41 65 LYS B C 1
ATOM 3032 O O . LYS B 1 65 ? -25.230 3.852 0.217 1.00 26.54 65 LYS B O 1
ATOM 3038 N N . GLU B 1 66 ? -24.357 3.051 2.130 1.00 27.16 66 GLU B N 1
ATOM 3039 C CA . GLU B 1 66 ? -24.655 1.677 1.761 1.00 29.78 66 GLU B CA 1
ATOM 3040 C C . GLU B 1 66 ? -26.159 1.451 1.868 1.00 24.38 66 GLU B C 1
ATOM 3041 O O . GLU B 1 66 ? -26.764 1.725 2.909 1.00 25.33 66 GLU B O 1
ATOM 3047 N N . GLY B 1 67 ? -26.768 0.995 0.776 1.00 23.54 67 GLY B N 1
ATOM 3048 C CA . GLY B 1 67 ? -28.181 0.660 0.778 1.00 22.31 67 GLY B CA 1
ATOM 3049 C C . GLY B 1 67 ? -29.138 1.831 0.763 1.00 19.72 67 GLY B C 1
ATOM 3050 O O . GLY B 1 67 ? -30.335 1.630 0.983 1.00 19.48 67 GLY B O 1
ATOM 3051 N N . GLY B 1 68 ? -28.659 3.041 0.499 1.00 19.66 68 GLY B N 1
ATOM 3052 C CA . GLY B 1 68 ? -29.532 4.206 0.516 1.00 18.39 68 GLY B CA 1
ATOM 3053 C C . GLY B 1 68 ? -28.726 5.486 0.475 1.00 17.20 68 GLY B C 1
ATOM 3054 O O . GLY B 1 68 ? -27.590 5.507 -0.008 1.00 19.01 68 GLY B O 1
ATOM 3055 N N . PHE B 1 69 ? -29.326 6.555 0.987 1.00 16.97 69 PHE B N 1
ATOM 3056 C CA . PHE B 1 69 ? -28.620 7.826 1.048 1.00 16.48 69 PHE B CA 1
ATOM 3057 C C . PHE B 1 69 ? -29.163 8.654 2.203 1.00 16.84 69 PHE B C 1
ATOM 3058 O O . PHE B 1 69 ? -30.276 8.436 2.680 1.00 18.27 69 PHE B O 1
ATOM 3066 N N . GLU B 1 70 ? -28.350 9.596 2.661 1.00 18.22 70 GLU B N 1
ATOM 3067 C CA . GLU B 1 70 ? -28.719 10.488 3.750 1.00 17.85 70 GLU B CA 1
ATOM 3068 C C . GLU B 1 70 ? -29.109 11.841 3.177 1.00 18.09 70 GLU B C 1
ATOM 3069 O O . GLU B 1 70 ? -28.383 12.407 2.355 1.00 19.17 70 GLU B O 1
ATOM 3075 N N . VAL B 1 71 ? -30.252 12.356 3.612 1.00 16.29 71 VAL B N 1
ATOM 3076 C CA . VAL B 1 71 ? -30.725 13.670 3.200 1.00 18.30 71 VAL B CA 1
ATOM 3077 C C . VAL B 1 71 ? -30.719 14.544 4.438 1.00 22.50 71 VAL B C 1
ATOM 3078 O O . VAL B 1 71 ? -31.440 14.261 5.403 1.00 22.12 71 VAL B O 1
ATOM 3082 N N . ASN B 1 72 ? -29.896 15.591 4.421 1.00 22.28 72 ASN B N 1
ATOM 3083 C CA . ASN B 1 72 ? -29.710 16.441 5.595 1.00 28.11 72 ASN B CA 1
ATOM 3084 C C . ASN B 1 72 ? -29.436 15.600 6.840 1.00 29.88 72 ASN B C 1
ATOM 3085 O O . ASN B 1 72 ? -29.945 15.872 7.930 1.00 29.63 72 ASN B O 1
ATOM 3090 N N . GLY B 1 73 ? -28.645 14.539 6.662 1.00 25.23 73 GLY B N 1
ATOM 3091 C CA . GLY B 1 73 ? -28.249 13.669 7.749 1.00 25.84 73 GLY B CA 1
ATOM 3092 C C . GLY B 1 73 ? -29.155 12.483 8.018 1.00 28.25 73 GLY B C 1
ATOM 3093 O O . GLY B 1 73 ? -28.772 11.601 8.799 1.00 28.84 73 GLY B O 1
ATOM 3094 N N . GLN B 1 74 ? -30.332 12.418 7.399 1.00 21.55 74 GLN B N 1
ATOM 3095 C CA . GLN B 1 74 ? -31.324 11.394 7.709 1.00 21.93 74 GLN B CA 1
ATOM 3096 C C . GLN B 1 74 ? -31.310 10.309 6.634 1.00 22.20 74 GLN B C 1
ATOM 3097 O O . GLN B 1 74 ? -31.523 10.595 5.452 1.00 20.02 74 GLN B O 1
ATOM 3103 N N . PHE B 1 75 ? -31.087 9.064 7.051 1.00 19.85 75 PHE B N 1
ATOM 3104 C CA . PHE B 1 75 ? -30.954 7.958 6.111 1.00 19.34 75 PHE B CA 1
ATOM 3105 C C . PHE B 1 75 ? -32.309 7.551 5.537 1.00 20.54 75 PHE B C 1
ATOM 3106 O O . PHE B 1 75 ? -33.311 7.444 6.253 1.00 20.98 75 PHE B O 1
ATOM 3114 N N . VAL B 1 76 ? -32.331 7.312 4.230 1.00 16.58 76 VAL B N 1
ATOM 3115 C CA . VAL B 1 76 ? -33.488 6.754 3.543 1.00 17.36 76 VAL B CA 1
ATOM 3116 C C . VAL B 1 76 ? -33.038 5.494 2.823 1.00 16.85 76 VAL B C 1
ATOM 3117 O O . VAL B 1 76 ? -32.073 5.527 2.051 1.00 17.35 76 VAL B O 1
ATOM 3121 N N . LYS B 1 77 ? -33.744 4.392 3.069 1.00 15.38 77 LYS B N 1
ATOM 3122 C CA . LYS B 1 77 ? -33.407 3.111 2.466 1.00 16.42 77 LYS B CA 1
ATOM 3123 C C . LYS B 1 77 ? -33.854 3.079 1.006 1.00 16.81 77 LYS B C 1
ATOM 3124 O O . LYS B 1 77 ? -34.941 3.557 0.669 1.00 17.82 77 LYS B O 1
ATOM 3130 N N . VAL B 1 78 ? -33.014 2.499 0.143 1.00 17.11 78 VAL B N 1
ATOM 3131 C CA . VAL B 1 78 ? -33.293 2.352 -1.285 1.00 17.31 78 VAL B CA 1
ATOM 3132 C C . VAL B 1 78 ? -33.276 0.866 -1.613 1.00 18.30 78 VAL B C 1
ATOM 3133 O O . VAL B 1 78 ? -32.331 0.157 -1.244 1.00 20.90 78 VAL B O 1
ATOM 3137 N N . SER B 1 79 ? -34.309 0.396 -2.306 1.00 17.75 79 SER B N 1
ATOM 3138 C CA . SER B 1 79 ? -34.321 -0.953 -2.853 1.00 18.26 79 SER B CA 1
ATOM 3139 C C . SER B 1 79 ? -34.613 -0.877 -4.341 1.00 18.35 79 SER B C 1
ATOM 3140 O O . SER B 1 79 ? -34.964 0.181 -4.877 1.00 17.50 79 SER B O 1
ATOM 3143 N N . ALA B 1 80 ? -34.456 -2.019 -5.012 1.00 18.49 80 ALA B N 1
ATOM 3144 C CA . ALA B 1 80 ? -34.630 -2.108 -6.457 1.00 19.76 80 ALA B CA 1
ATOM 3145 C C . ALA B 1 80 ? -35.435 -3.360 -6.821 1.00 21.53 80 ALA B C 1
ATOM 3146 O O . ALA B 1 80 ? -34.974 -4.250 -7.532 1.00 26.87 80 ALA B O 1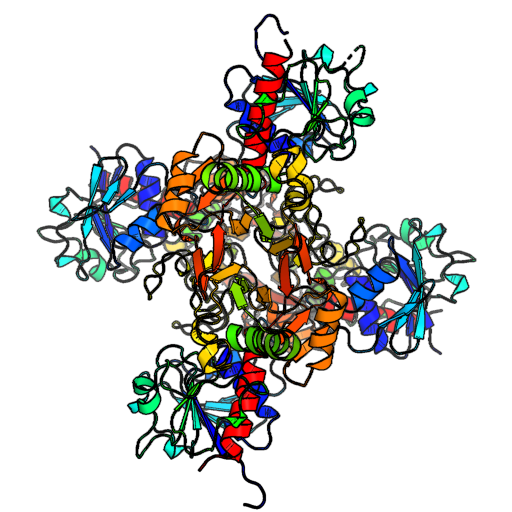
ATOM 3148 N N . GLU B 1 81 ? -36.677 -3.423 -6.349 1.00 19.30 81 GLU B N 1
ATOM 3149 C CA . GLU B 1 81 ? -37.560 -4.558 -6.603 1.00 20.90 81 GLU B CA 1
ATOM 3150 C C . GLU B 1 81 ? -38.533 -4.223 -7.729 1.00 22.70 81 GLU B C 1
ATOM 3151 O O . GLU B 1 81 ? -39.363 -3.318 -7.591 1.00 20.82 81 GLU B O 1
ATOM 3157 N N . ARG B 1 82 ? -38.454 -4.982 -8.827 1.00 22.25 82 ARG B N 1
ATOM 3158 C CA . ARG B 1 82 ? -39.311 -4.740 -9.985 1.00 24.45 82 ARG B CA 1
ATOM 3159 C C . ARG B 1 82 ? -40.778 -5.054 -9.702 1.00 24.15 82 ARG B C 1
ATOM 3160 O O . ARG B 1 82 ? -41.668 -4.508 -10.366 1.00 22.92 82 ARG B O 1
ATOM 3168 N N . GLU B 1 83 ? -41.058 -5.940 -8.746 1.00 24.77 83 GLU B N 1
ATOM 3169 C CA . GLU B 1 83 ? -42.429 -6.362 -8.484 1.00 25.78 83 GLU B CA 1
ATOM 3170 C C . GLU B 1 83 ? -42.909 -5.791 -7.159 1.00 22.61 83 GLU B C 1
ATOM 3171 O O . GLU B 1 83 ? -42.262 -6.019 -6.126 1.00 24.64 83 GLU B O 1
ATOM 3177 N N . PRO B 1 84 ? -44.020 -5.039 -7.144 1.00 22.38 84 PRO B N 1
ATOM 3178 C CA . PRO B 1 84 ? -44.501 -4.449 -5.879 1.00 23.20 84 PRO B CA 1
ATOM 3179 C C . PRO B 1 84 ? -44.755 -5.457 -4.773 1.00 28.17 84 PRO B C 1
ATOM 3180 O O . PRO B 1 84 ? -44.505 -5.156 -3.598 1.00 25.94 84 PRO B O 1
ATOM 3184 N N . ALA B 1 85 ? -45.240 -6.654 -5.115 1.00 26.56 85 ALA B N 1
ATOM 3185 C CA . ALA B 1 85 ? -45.489 -7.669 -4.097 1.00 29.89 85 ALA B CA 1
ATOM 3186 C C . ALA B 1 85 ? -44.217 -8.074 -3.360 1.00 27.42 85 ALA B C 1
ATOM 3187 O O . ALA B 1 85 ? -44.304 -8.619 -2.253 1.00 32.52 85 ALA B O 1
ATOM 3189 N N . ASN B 1 86 ? -43.045 -7.803 -3.932 1.00 27.53 86 ASN B N 1
ATOM 3190 C CA . ASN B 1 86 ? -41.769 -8.160 -3.326 1.00 29.05 86 ASN B CA 1
ATOM 3191 C C . ASN B 1 86 ? -41.125 -7.023 -2.535 1.00 29.49 86 ASN B C 1
ATOM 3192 O O . ASN B 1 86 ? -39.987 -7.175 -2.077 1.00 28.28 86 ASN B O 1
ATOM 3197 N N . ILE B 1 87 ? -41.802 -5.889 -2.370 1.00 22.32 87 ILE B N 1
ATOM 3198 C CA . ILE B 1 87 ? -41.248 -4.787 -1.589 1.00 21.69 87 ILE B CA 1
ATOM 3199 C C . ILE B 1 87 ? -41.726 -4.935 -0.152 1.00 20.97 87 ILE B C 1
ATOM 3200 O O . ILE B 1 87 ? -42.929 -4.870 0.114 1.00 21.01 87 ILE B O 1
ATOM 3205 N N . ASP B 1 88 ? -40.786 -5.111 0.778 1.00 21.91 88 ASP B N 1
ATOM 3206 C CA . ASP B 1 88 ? -41.134 -5.299 2.190 1.00 22.61 88 ASP B CA 1
ATOM 3207 C C . ASP B 1 88 ? -41.252 -3.944 2.898 1.00 20.00 88 ASP B C 1
ATOM 3208 O O . ASP B 1 88 ? -40.467 -3.586 3.781 1.00 20.94 88 ASP B O 1
ATOM 3213 N N . TRP B 1 89 ? -42.292 -3.197 2.501 1.00 19.15 89 TRP B N 1
ATOM 3214 C CA . TRP B 1 89 ? -42.506 -1.850 3.035 1.00 18.65 89 TRP B CA 1
ATOM 3215 C C . TRP B 1 89 ? -42.608 -1.854 4.555 1.00 19.68 89 TRP B C 1
ATOM 3216 O O . TRP B 1 89 ? -42.179 -0.899 5.212 1.00 19.33 89 TRP B O 1
ATOM 3227 N N . ALA B 1 90 ? -43.204 -2.904 5.130 1.00 21.94 90 ALA B N 1
ATOM 3228 C CA . ALA B 1 90 ? -43.436 -2.920 6.571 1.00 22.96 90 ALA B CA 1
ATOM 3229 C C . ALA B 1 90 ? -42.130 -2.893 7.352 1.00 22.57 90 ALA B C 1
ATOM 3230 O O . ALA B 1 90 ? -42.089 -2.379 8.476 1.00 21.25 90 ALA B O 1
ATOM 3232 N N . THR B 1 91 ? -41.053 -3.420 6.765 1.00 21.54 91 THR B N 1
ATOM 3233 C CA . THR B 1 91 ? -39.758 -3.413 7.438 1.00 23.69 91 THR B CA 1
ATOM 3234 C C . THR B 1 91 ? -39.335 -2.001 7.820 1.00 24.76 91 THR B C 1
ATOM 3235 O O . THR B 1 91 ? -38.705 -1.797 8.864 1.00 26.25 91 THR B O 1
ATOM 3239 N N . ASP B 1 92 ? -39.701 -1.012 7.007 1.00 20.11 92 ASP B N 1
ATOM 3240 C CA . ASP B 1 92 ? -39.358 0.376 7.267 1.00 21.83 92 ASP B CA 1
ATOM 3241 C C . ASP B 1 92 ? -40.536 1.170 7.821 1.00 21.08 92 ASP B C 1
ATOM 3242 O O . ASP B 1 92 ? -40.516 2.406 7.783 1.00 23.07 92 ASP B O 1
ATOM 3247 N N . GLY B 1 93 ? -41.553 0.481 8.338 1.00 19.63 93 GLY B N 1
ATOM 3248 C CA . GLY B 1 93 ? -42.690 1.126 8.958 1.00 20.00 93 GLY B CA 1
ATOM 3249 C C . GLY B 1 93 ? -43.603 1.857 8.009 1.00 20.39 93 GLY B C 1
ATOM 3250 O O . GLY B 1 93 ? -44.464 2.613 8.462 1.00 19.38 93 GLY B O 1
ATOM 3251 N N . VAL B 1 94 ? -43.449 1.643 6.703 1.00 17.74 94 VAL B N 1
ATOM 3252 C CA . VAL B 1 94 ? -44.208 2.415 5.728 1.00 16.78 94 VAL B CA 1
ATOM 3253 C C . VAL B 1 94 ? -45.682 2.047 5.810 1.00 18.66 94 VAL B C 1
ATOM 3254 O O . VAL B 1 94 ? -46.055 0.869 5.718 1.00 21.72 94 VAL B O 1
ATOM 3258 N N . GLU B 1 95 ? -46.528 3.058 5.977 1.00 17.73 95 GLU B N 1
ATOM 3259 C CA . GLU B 1 95 ? -47.973 2.891 5.979 1.00 18.72 95 GLU B CA 1
ATOM 3260 C C . GLU B 1 95 ? -48.612 3.240 4.642 1.00 16.91 95 GLU B C 1
ATOM 3261 O O . GLU B 1 95 ? -49.524 2.540 4.198 1.00 19.57 95 GLU B O 1
ATOM 3267 N N . ILE B 1 96 ? -48.149 4.302 3.984 1.00 17.30 96 ILE B N 1
ATOM 3268 C CA . ILE B 1 96 ? -48.733 4.773 2.733 1.00 17.30 96 ILE B CA 1
ATOM 3269 C C . ILE B 1 96 ? -47.646 4.781 1.668 1.00 16.56 96 ILE B C 1
ATOM 3270 O O . ILE B 1 96 ? -46.560 5.323 1.895 1.00 16.71 96 ILE B O 1
ATOM 3275 N N . VAL B 1 97 ? -47.938 4.184 0.508 1.00 16.03 97 VAL B N 1
ATOM 3276 C CA . VAL B 1 97 ? -47.022 4.166 -0.627 1.00 16.09 97 VAL B CA 1
ATOM 3277 C C . VAL B 1 97 ? -47.503 5.158 -1.677 1.00 15.03 97 VAL B C 1
ATOM 3278 O O . VAL B 1 97 ? -48.679 5.150 -2.059 1.00 16.40 97 VAL B O 1
ATOM 3282 N N . LEU B 1 98 ? -46.592 6.015 -2.131 1.00 15.66 98 LEU B N 1
ATOM 3283 C CA . LEU B 1 98 ? -46.809 6.808 -3.337 1.00 14.72 98 LEU B CA 1
ATOM 3284 C C . LEU B 1 98 ? -46.399 5.951 -4.526 1.00 14.27 98 LEU B C 1
ATOM 3285 O O . LEU B 1 98 ? -45.211 5.655 -4.700 1.00 15.42 98 LEU B O 1
ATOM 3290 N N . GLU B 1 99 ? -47.378 5.550 -5.344 1.00 14.00 99 GLU B N 1
ATOM 3291 C CA . GLU B 1 99 ? -47.144 4.692 -6.506 1.00 14.87 99 GLU B CA 1
ATOM 3292 C C . GLU B 1 99 ? -46.943 5.590 -7.722 1.00 15.52 99 GLU B C 1
ATOM 3293 O O . GLU B 1 99 ? -47.909 6.069 -8.338 1.00 15.36 99 GLU B O 1
ATOM 3299 N N . ALA B 1 100 ? -45.672 5.797 -8.073 1.00 14.70 100 ALA B N 1
ATOM 3300 C CA . ALA B 1 100 ? -45.238 6.813 -9.027 1.00 14.85 100 ALA B CA 1
ATOM 3301 C C . ALA B 1 100 ? -44.383 6.222 -10.147 1.00 13.86 100 ALA B C 1
ATOM 3302 O O . ALA B 1 100 ? -43.584 6.931 -10.759 1.00 14.17 100 ALA B O 1
ATOM 3304 N N . THR B 1 101 ? -44.523 4.921 -10.429 1.00 15.47 101 THR B N 1
ATOM 3305 C CA . THR B 1 101 ? -43.740 4.301 -11.498 1.00 15.45 101 THR B CA 1
ATOM 3306 C C . THR B 1 101 ? -44.361 4.472 -12.870 1.00 15.11 101 THR B C 1
ATOM 3307 O O . THR B 1 101 ? -43.636 4.400 -13.867 1.00 17.14 101 THR B O 1
ATOM 3311 N N . GLY B 1 102 ? -45.672 4.672 -12.945 1.00 14.94 102 GLY B N 1
ATOM 3312 C CA . GLY B 1 102 ? -46.385 4.649 -14.203 1.00 16.33 102 GLY B CA 1
ATOM 3313 C C . GLY B 1 102 ? -46.830 3.273 -14.654 1.00 18.26 102 GLY B C 1
ATOM 3314 O O . GLY B 1 102 ? -47.497 3.167 -15.693 1.00 21.63 102 GLY B O 1
ATOM 3315 N N . PHE B 1 103 ? -46.504 2.220 -13.900 1.00 17.78 103 PHE B N 1
ATOM 3316 C CA . PHE B 1 103 ? -46.781 0.854 -14.321 1.00 17.64 103 PHE B CA 1
ATOM 3317 C C . PHE B 1 103 ? -47.851 0.153 -13.499 1.00 18.74 103 PHE B C 1
ATOM 3318 O O . PHE B 1 103 ? -48.284 -0.937 -13.891 1.00 20.34 103 PHE B O 1
ATOM 3326 N N . PHE B 1 104 ? -48.294 0.734 -12.388 1.00 17.55 104 PHE B N 1
ATOM 3327 C CA . PHE B 1 104 ? -49.218 0.052 -11.488 1.00 16.82 104 PHE B CA 1
ATOM 3328 C C . PHE B 1 104 ? -50.415 0.927 -11.160 1.00 18.01 104 PHE B C 1
ATOM 3329 O O . PHE B 1 104 ? -50.936 0.907 -10.042 1.00 19.53 104 PHE B O 1
ATOM 3337 N N . ALA B 1 105 ? -50.886 1.689 -12.148 1.00 19.11 105 ALA B N 1
ATOM 3338 C CA . ALA B 1 105 ? -51.923 2.701 -11.932 1.00 18.79 105 ALA B CA 1
ATOM 3339 C C . ALA B 1 105 ? -53.325 2.123 -12.140 1.00 19.97 105 ALA B C 1
ATOM 3340 O O . ALA B 1 105 ? -54.108 2.562 -12.986 1.00 23.46 105 ALA B O 1
ATOM 3342 N N . SER B 1 106 ? -53.636 1.119 -11.326 1.00 20.61 106 SER B N 1
ATOM 3343 C CA . SER B 1 106 ? -54.974 0.554 -11.260 1.00 21.64 106 SER B CA 1
ATOM 3344 C C . SER B 1 106 ? -55.196 0.061 -9.841 1.00 21.22 106 SER B C 1
ATOM 3345 O O . SER B 1 106 ? -54.246 -0.120 -9.079 1.00 21.11 106 SER B O 1
ATOM 3348 N N . LYS B 1 107 ? -56.464 -0.144 -9.482 1.00 22.55 107 LYS B N 1
ATOM 3349 C CA . LYS B 1 107 ? -56.757 -0.662 -8.149 1.00 22.38 107 LYS B CA 1
ATOM 3350 C C . LYS B 1 107 ? -56.076 -2.008 -7.928 1.00 25.16 107 LYS B C 1
ATOM 3351 O O . LYS B 1 107 ? -55.403 -2.218 -6.912 1.00 22.74 107 LYS B O 1
ATOM 3357 N N . GLU B 1 108 ? -56.216 -2.924 -8.890 1.00 25.02 108 GLU B N 1
ATOM 3358 C CA . GLU B 1 108 ? -55.659 -4.260 -8.722 1.00 28.33 108 GLU B CA 1
ATOM 3359 C C . GLU B 1 108 ? -54.135 -4.230 -8.672 1.00 26.40 108 GLU B C 1
ATOM 3360 O O . GLU B 1 108 ? -53.522 -4.919 -7.848 1.00 26.61 108 GLU B O 1
ATOM 3366 N N . LYS B 1 109 ? -53.503 -3.437 -9.541 1.00 22.88 109 LYS B N 1
ATOM 3367 C CA . LYS B 1 109 ? -52.045 -3.391 -9.545 1.00 19.98 109 LYS B CA 1
ATOM 3368 C C . LYS B 1 109 ? -51.506 -2.683 -8.305 1.00 21.07 109 LYS B C 1
ATOM 3369 O O . LYS B 1 109 ? -50.500 -3.112 -7.729 1.00 21.98 109 LYS B O 1
ATOM 3375 N N . ALA B 1 110 ? -52.164 -1.600 -7.877 1.00 21.13 110 ALA B N 1
ATOM 3376 C CA . ALA B 1 110 ? -51.676 -0.845 -6.726 1.00 20.27 110 ALA B CA 1
ATOM 3377 C C . ALA B 1 110 ? -51.808 -1.645 -5.438 1.00 20.99 110 ALA B C 1
ATOM 3378 O O . ALA B 1 110 ? -50.969 -1.525 -4.537 1.00 20.62 110 ALA B O 1
ATOM 3380 N N . GLU B 1 111 ? -52.858 -2.464 -5.322 1.00 22.35 111 GLU B N 1
ATOM 3381 C CA . GLU B 1 111 ? -53.026 -3.214 -4.080 1.00 24.74 111 GLU B CA 1
ATOM 3382 C C . GLU B 1 111 ? -52.021 -4.348 -3.924 1.00 28.12 111 GLU B C 1
ATOM 3383 O O . GLU B 1 111 ? -52.002 -4.993 -2.869 1.00 27.07 111 GLU B O 1
ATOM 3389 N N . GLN B 1 112 ? -51.172 -4.591 -4.925 1.00 24.04 112 GLN B N 1
ATOM 3390 C CA . GLN B 1 112 ? -50.047 -5.497 -4.729 1.00 23.05 112 GLN B CA 1
ATOM 3391 C C . GLN B 1 112 ? -49.092 -4.985 -3.660 1.00 21.81 112 GLN B C 1
ATOM 3392 O O . GLN B 1 112 ? -48.301 -5.767 -3.124 1.00 24.06 112 GLN B O 1
ATOM 3398 N N . HIS B 1 113 ? -49.128 -3.683 -3.359 1.00 20.82 113 HIS B N 1
ATOM 3399 C CA . HIS B 1 113 ? -48.314 -3.138 -2.280 1.00 19.98 113 HIS B CA 1
ATOM 3400 C C . HIS B 1 113 ? -48.874 -3.473 -0.908 1.00 21.33 113 HIS B C 1
ATOM 3401 O O . HIS B 1 113 ? -48.159 -3.326 0.087 1.00 20.91 113 HIS B O 1
ATOM 3408 N N . ILE B 1 114 ? -50.130 -3.899 -0.830 1.00 24.13 114 ILE B N 1
ATOM 3409 C CA . ILE B 1 114 ? -50.851 -4.024 0.431 1.00 24.95 114 ILE B CA 1
ATOM 3410 C C . ILE B 1 114 ? -50.892 -5.497 0.802 1.00 25.82 114 ILE B C 1
ATOM 3411 O O . ILE B 1 114 ? -51.635 -6.282 0.202 1.00 27.42 114 ILE B O 1
ATOM 3416 N N . HIS B 1 115 ? -50.090 -5.870 1.788 1.00 27.98 115 HIS B N 1
ATOM 3417 C CA . HIS B 1 115 ? -50.004 -7.245 2.265 1.00 32.76 115 HIS B CA 1
ATOM 3418 C C . HIS B 1 115 ? -49.342 -7.206 3.637 1.00 33.27 115 HIS B C 1
ATOM 3419 O O . HIS B 1 115 ? -48.984 -6.136 4.141 1.00 30.78 115 HIS B O 1
ATOM 3426 N N . GLU B 1 116 ? -49.188 -8.389 4.241 1.00 38.59 116 GLU B N 1
ATOM 3427 C CA . GLU B 1 116 ? -48.728 -8.470 5.626 1.00 43.15 116 GLU B CA 1
ATOM 3428 C C . GLU B 1 116 ? -47.367 -7.806 5.811 1.00 36.91 116 GLU B C 1
ATOM 3429 O O . GLU B 1 116 ? -47.141 -7.106 6.806 1.00 36.49 116 GLU B O 1
ATOM 3435 N N . ASN B 1 117 ? -46.452 -8.005 4.865 1.00 34.03 117 ASN B N 1
ATOM 3436 C CA . ASN B 1 117 ? -45.131 -7.395 4.922 1.00 32.91 117 ASN B CA 1
ATOM 3437 C C . ASN B 1 117 ? -45.041 -6.109 4.111 1.00 29.20 117 ASN B C 1
ATOM 3438 O O . ASN B 1 117 ? -43.944 -5.573 3.938 1.00 26.06 117 ASN B O 1
ATOM 3443 N N . GLY B 1 118 ? -46.164 -5.608 3.608 1.00 25.52 118 GLY B N 1
ATOM 3444 C CA . GLY B 1 118 ? -46.151 -4.409 2.794 1.00 25.31 118 GLY B CA 1
ATOM 3445 C C . GLY B 1 118 ? -46.783 -3.212 3.472 1.00 22.81 118 GLY B C 1
ATOM 3446 O O . GLY B 1 118 ? -46.669 -3.039 4.690 1.00 24.50 118 GLY B O 1
ATOM 3447 N N . ALA B 1 119 ? -47.460 -2.380 2.690 1.00 19.57 119 ALA B N 1
ATOM 3448 C CA . ALA B 1 119 ? -48.050 -1.150 3.191 1.00 19.70 119 ALA B CA 1
ATOM 3449 C C . ALA B 1 119 ? -49.529 -1.348 3.501 1.00 20.43 119 ALA B C 1
ATOM 3450 O O . ALA B 1 119 ? -50.102 -2.415 3.282 1.00 24.44 119 ALA B O 1
ATOM 3452 N N . LYS B 1 120 ? -50.147 -0.291 4.029 1.00 19.99 120 LYS B N 1
ATOM 3453 C CA . LYS B 1 120 ? -51.573 -0.304 4.325 1.00 19.93 120 LYS B CA 1
ATOM 3454 C C . LYS B 1 120 ? -52.416 0.424 3.285 1.00 18.30 120 LYS B C 1
ATOM 3455 O O . LYS B 1 120 ? -53.565 0.030 3.054 1.00 20.18 120 LYS B O 1
ATOM 3461 N N . LYS B 1 121 ? -51.876 1.465 2.644 1.00 20.26 121 LYS B N 1
ATOM 3462 C CA . LYS B 1 121 ? -52.621 2.296 1.705 1.00 18.39 121 LYS B CA 1
ATOM 3463 C C . LYS B 1 121 ? -51.684 2.736 0.590 1.00 17.03 121 LYS B C 1
ATOM 3464 O O . LYS B 1 121 ? -50.466 2.768 0.774 1.00 17.40 121 LYS B O 1
ATOM 3470 N N . VAL B 1 122 ? -52.265 3.065 -0.572 1.00 16.98 122 VAL B N 1
ATOM 3471 C CA . VAL B 1 122 ? -51.522 3.488 -1.759 1.00 15.73 122 VAL B CA 1
ATOM 3472 C C . VAL B 1 122 ? -52.191 4.724 -2.343 1.00 18.09 122 VAL B C 1
ATOM 3473 O O . VAL B 1 122 ? -53.417 4.763 -2.488 1.00 17.74 122 VAL B O 1
ATOM 3477 N N . VAL B 1 123 ? -51.385 5.732 -2.675 1.00 15.86 123 VAL B N 1
ATOM 3478 C CA . VAL B 1 123 ? -51.823 6.872 -3.478 1.00 16.81 123 VAL B CA 1
ATOM 3479 C C . VAL B 1 123 ? -51.171 6.732 -4.842 1.00 14.43 123 VAL B C 1
ATOM 3480 O O . VAL B 1 123 ? -49.940 6.783 -4.946 1.00 15.11 123 VAL B O 1
ATOM 3484 N N . ILE B 1 124 ? -51.987 6.523 -5.879 1.00 15.65 124 ILE B N 1
ATOM 3485 C CA . ILE B 1 124 ? -51.493 6.454 -7.255 1.00 13.99 124 ILE B CA 1
ATOM 3486 C C . ILE B 1 124 ? -51.291 7.871 -7.769 1.00 13.59 124 ILE B C 1
ATOM 3487 O O . ILE B 1 124 ? -52.219 8.691 -7.723 1.00 14.99 124 ILE B O 1
ATOM 3492 N N . THR B 1 125 ? -50.086 8.151 -8.281 1.00 13.16 125 THR B N 1
ATOM 3493 C CA . THR B 1 125 ? -49.749 9.471 -8.831 1.00 12.76 125 THR B CA 1
ATOM 3494 C C . THR B 1 125 ? -50.208 9.660 -10.274 1.00 14.74 125 THR B C 1
ATOM 3495 O O . THR B 1 125 ? -49.485 10.243 -11.090 1.00 15.47 125 THR B O 1
ATOM 3499 N N . ALA B 1 126 ? -51.415 9.207 -10.598 1.00 15.71 126 ALA B N 1
ATOM 3500 C CA . ALA B 1 126 ? -51.924 9.196 -11.960 1.00 14.84 126 ALA B CA 1
ATOM 3501 C C . ALA B 1 126 ? -53.385 8.783 -11.889 1.00 17.92 126 ALA B C 1
ATOM 3502 O O . ALA B 1 126 ? -53.835 8.313 -10.837 1.00 17.13 126 ALA B O 1
ATOM 3504 N N . PRO B 1 127 ? -54.158 8.931 -12.966 1.00 17.21 127 PRO B N 1
ATOM 3505 C CA . PRO B 1 127 ? -55.494 8.327 -12.996 1.00 17.50 127 PRO B CA 1
ATOM 3506 C C . PRO B 1 127 ? -55.394 6.842 -12.682 1.00 19.06 127 PRO B C 1
ATOM 3507 O O . PRO B 1 127 ? -54.467 6.158 -13.119 1.00 19.06 127 PRO B O 1
ATOM 3511 N N . GLY B 1 128 ? -56.351 6.345 -11.909 1.00 18.60 128 GLY B N 1
ATOM 3512 C CA . GLY B 1 128 ? -56.271 4.977 -11.437 1.00 20.55 128 GLY B CA 1
ATOM 3513 C C . GLY B 1 128 ? -57.483 4.133 -11.765 1.00 22.71 128 GLY B C 1
ATOM 3514 O O . GLY B 1 128 ? -57.660 3.055 -11.192 1.00 22.90 128 GLY B O 1
ATOM 3515 N N . GLY B 1 129 ? -58.310 4.602 -12.692 1.00 23.12 129 GLY B N 1
ATOM 3516 C CA . GLY B 1 129 ? -59.522 3.906 -13.075 1.00 26.61 129 GLY B CA 1
ATOM 3517 C C . GLY B 1 129 ? -60.754 4.495 -12.409 1.00 29.90 129 GLY B C 1
ATOM 3518 O O . GLY B 1 129 ? -60.682 5.310 -11.485 1.00 27.04 129 GLY B O 1
ATOM 3519 N N . ASN B 1 130 ? -61.918 4.058 -12.896 1.00 28.40 130 ASN B N 1
ATOM 3520 C CA . ASN B 1 130 ? -63.186 4.612 -12.432 1.00 30.28 130 ASN B CA 1
ATOM 3521 C C . ASN B 1 130 ? -63.590 4.124 -11.048 1.00 31.04 130 ASN B C 1
ATOM 3522 O O . ASN B 1 130 ? -64.548 4.664 -10.483 1.00 32.34 130 ASN B O 1
ATOM 3527 N N . ASP B 1 131 ? -62.900 3.128 -10.491 1.00 29.41 131 ASP B N 1
ATOM 3528 C CA . ASP B 1 131 ? -63.319 2.497 -9.245 1.00 28.05 131 ASP B CA 1
ATOM 3529 C C . ASP B 1 131 ? -62.413 2.833 -8.062 1.00 30.78 131 ASP B C 1
ATOM 3530 O O . ASP B 1 131 ? -62.472 2.157 -7.032 1.00 28.92 131 ASP B O 1
ATOM 3535 N N . VAL B 1 132 ? -61.564 3.849 -8.187 1.00 26.60 132 VAL B N 1
ATOM 3536 C CA . VAL B 1 132 ? -60.819 4.381 -7.054 1.00 23.58 132 VAL B CA 1
ATOM 3537 C C . VAL B 1 132 ? -61.157 5.854 -6.919 1.00 22.29 132 VAL B C 1
ATOM 3538 O O . VAL B 1 132 ? -61.285 6.566 -7.923 1.00 23.04 132 VAL B O 1
ATOM 3542 N N . LYS B 1 133 ? -61.312 6.305 -5.678 1.00 21.03 133 LYS B N 1
ATOM 3543 C CA . LYS B 1 133 ? -61.564 7.716 -5.439 1.00 19.96 133 LYS B CA 1
ATOM 3544 C C . LYS B 1 133 ? -60.421 8.531 -6.024 1.00 19.22 133 LYS B C 1
ATOM 3545 O O . LYS B 1 133 ? -59.245 8.195 -5.853 1.00 17.95 133 LYS B O 1
ATOM 3551 N N . THR B 1 134 ? -60.778 9.579 -6.755 1.00 17.10 134 THR B N 1
ATOM 3552 C CA . THR B 1 134 ? -59.827 10.382 -7.505 1.00 17.31 134 THR B CA 1
ATOM 3553 C C . THR B 1 134 ? -59.961 11.797 -6.984 1.00 16.54 134 THR B C 1
ATOM 3554 O O . THR B 1 134 ? -61.057 12.370 -7.027 1.00 18.26 134 THR B O 1
ATOM 3558 N N . VAL B 1 135 ? -58.858 12.356 -6.489 1.00 15.26 135 VAL B N 1
ATOM 3559 C CA . VAL B 1 135 ? -58.895 13.564 -5.675 1.00 14.37 135 VAL B CA 1
ATOM 3560 C C . VAL B 1 135 ? -58.025 14.648 -6.285 1.00 15.40 135 VAL B C 1
ATOM 3561 O O . VAL B 1 135 ? -56.834 14.427 -6.550 1.00 15.77 135 VAL B O 1
ATOM 3565 N N . VAL B 1 136 ? -58.624 15.823 -6.468 1.00 14.06 136 VAL B N 1
ATOM 3566 C CA . VAL B 1 136 ? -57.931 17.071 -6.755 1.00 14.00 136 VAL B CA 1
ATOM 3567 C C . VAL B 1 136 ? -58.024 17.909 -5.487 1.00 15.68 136 VAL B C 1
ATOM 3568 O O . VAL B 1 136 ? -59.117 18.340 -5.088 1.00 14.88 136 VAL B O 1
ATOM 3572 N N . PHE B 1 137 ? -56.891 18.143 -4.840 1.00 14.27 137 PHE B N 1
ATOM 3573 C CA . PHE B 1 137 ? -56.943 18.833 -3.559 1.00 13.90 137 PHE B CA 1
ATOM 3574 C C . PHE B 1 137 ? -57.559 20.214 -3.736 1.00 14.46 137 PHE B C 1
ATOM 3575 O O . PHE B 1 137 ? -57.272 20.923 -4.705 1.00 14.22 137 PHE B O 1
ATOM 3583 N N . ASN B 1 138 ? -58.434 20.585 -2.798 1.00 14.49 138 ASN B N 1
ATOM 3584 C CA . ASN B 1 138 ? -59.189 21.837 -2.783 1.00 16.58 138 ASN B CA 1
ATOM 3585 C C . ASN B 1 138 ? -60.292 21.900 -3.827 1.00 15.49 138 ASN B C 1
ATOM 3586 O O . ASN B 1 138 ? -60.942 22.946 -3.954 1.00 17.45 138 ASN B O 1
ATOM 3591 N N . THR B 1 139 ? -60.528 20.828 -4.576 1.00 15.54 139 THR B N 1
ATOM 3592 C CA . THR B 1 139 ? -61.739 20.688 -5.367 1.00 16.13 139 THR B CA 1
ATOM 3593 C C . THR B 1 139 ? -62.652 19.609 -4.806 1.00 17.49 139 THR B C 1
ATOM 3594 O O . THR B 1 139 ? -63.858 19.841 -4.654 1.00 22.69 139 THR B O 1
ATOM 3598 N N . ASN B 1 140 ? -62.105 18.446 -4.421 1.00 15.81 140 ASN B N 1
ATOM 3599 C CA . ASN B 1 140 ? -62.976 17.396 -3.899 1.00 17.41 140 ASN B CA 1
ATOM 3600 C C . ASN B 1 140 ? -62.301 16.496 -2.865 1.00 18.26 140 ASN B C 1
ATOM 3601 O O . ASN B 1 140 ? -62.701 15.337 -2.717 1.00 17.72 140 ASN B O 1
ATOM 3606 N N . HIS B 1 141 ? -61.304 16.995 -2.128 1.00 16.32 141 HIS B N 1
ATOM 3607 C CA . HIS B 1 141 ? -60.677 16.110 -1.150 1.00 18.12 141 HIS B CA 1
ATOM 3608 C C . HIS B 1 141 ? -61.599 15.752 0.005 1.00 19.79 141 HIS B C 1
ATOM 3609 O O . HIS B 1 141 ? -61.280 14.824 0.757 1.00 20.44 141 HIS B O 1
ATOM 3616 N N . ASP B 1 142 ? -62.739 16.425 0.139 1.00 20.26 142 ASP B N 1
ATOM 3617 C CA . ASP B 1 142 ? -63.690 16.050 1.179 1.00 24.46 142 ASP B CA 1
ATOM 3618 C C . ASP B 1 142 ? -64.357 14.703 0.923 1.00 24.42 142 ASP B C 1
ATOM 3619 O O . ASP B 1 142 ? -65.054 14.205 1.812 1.00 25.84 142 ASP B O 1
ATOM 3624 N N . ILE B 1 143 ? -64.158 14.090 -0.248 1.00 20.38 143 ILE B N 1
ATOM 3625 C CA . ILE B 1 143 ? -64.726 12.762 -0.475 1.00 20.36 143 ILE B CA 1
ATOM 3626 C C . ILE B 1 143 ? -63.970 11.685 0.289 1.00 22.54 143 ILE B C 1
ATOM 3627 O O . ILE B 1 143 ? -64.461 10.558 0.409 1.00 24.83 143 ILE B O 1
ATOM 3632 N N . LEU B 1 144 ? -62.781 11.994 0.797 1.00 20.43 144 LEU B N 1
ATOM 3633 C CA . LEU B 1 144 ? -62.002 11.016 1.537 1.00 22.51 144 LEU B CA 1
ATOM 3634 C C . LEU B 1 144 ? -62.507 10.923 2.969 1.00 24.74 144 LEU B C 1
ATOM 3635 O O . LEU B 1 144 ? -62.863 11.932 3.581 1.00 24.88 144 LEU B O 1
ATOM 3640 N N . ASP B 1 145 ? -62.524 9.702 3.506 1.00 24.90 145 ASP B N 1
ATOM 3641 C CA . ASP B 1 145 ? -62.818 9.495 4.919 1.00 24.97 145 ASP B CA 1
ATOM 3642 C C . ASP B 1 145 ? -61.697 8.796 5.670 1.00 26.06 145 ASP B C 1
ATOM 3643 O O . ASP B 1 145 ? -61.815 8.600 6.886 1.00 26.60 145 ASP B O 1
ATOM 3648 N N . GLY B 1 146 ? -60.626 8.397 4.984 1.00 25.55 146 GLY B N 1
ATOM 3649 C CA . GLY B 1 146 ? -59.494 7.761 5.616 1.00 26.22 146 GLY B CA 1
ATOM 3650 C C . GLY B 1 146 ? -59.517 6.244 5.622 1.00 25.84 146 GLY B C 1
ATOM 3651 O O . GLY B 1 146 ? -58.483 5.632 5.916 1.00 25.02 146 GLY B O 1
ATOM 3652 N N . THR B 1 147 ? -60.652 5.618 5.301 1.00 23.99 147 THR B N 1
ATOM 3653 C CA . THR B 1 147 ? -60.751 4.161 5.264 1.00 26.30 147 THR B CA 1
ATOM 3654 C C . THR B 1 147 ? -60.326 3.562 3.928 1.00 27.72 147 THR B C 1
ATOM 3655 O O . THR B 1 147 ? -60.155 2.341 3.838 1.00 26.53 147 THR B O 1
ATOM 3659 N N . GLU B 1 148 ? -60.143 4.387 2.900 1.00 24.13 148 GLU B N 1
ATOM 3660 C CA . GLU B 1 148 ? -59.785 3.888 1.581 1.00 24.59 148 GLU B CA 1
ATOM 3661 C C . GLU B 1 148 ? -58.419 3.213 1.615 1.00 20.31 148 GLU B C 1
ATOM 3662 O O . GLU B 1 148 ? -57.527 3.602 2.373 1.00 23.48 148 GLU B O 1
ATOM 3668 N N . THR B 1 149 ? -58.256 2.189 0.776 1.00 20.17 149 THR B N 1
ATOM 3669 C CA . THR B 1 149 ? -56.971 1.512 0.634 1.00 21.32 149 THR B CA 1
ATOM 3670 C C . THR B 1 149 ? -56.161 2.020 -0.550 1.00 22.07 149 THR B C 1
ATOM 3671 O O . THR B 1 149 ? -54.931 2.068 -0.475 1.00 21.73 149 THR B O 1
ATOM 3675 N N . VAL B 1 150 ? -56.818 2.360 -1.656 1.00 19.88 150 VAL B N 1
ATOM 3676 C CA . VAL B 1 150 ? -56.154 2.886 -2.843 1.00 20.23 150 VAL B CA 1
ATOM 3677 C C . VAL B 1 150 ? -56.935 4.104 -3.302 1.00 19.18 150 VAL B C 1
ATOM 3678 O O . VAL B 1 150 ? -58.150 4.019 -3.515 1.00 21.58 150 VAL B O 1
ATOM 3682 N N . ILE B 1 151 ? -56.247 5.242 -3.434 1.00 18.05 151 ILE B N 1
ATOM 3683 C CA . ILE B 1 151 ? -56.836 6.441 -4.015 1.00 16.97 151 ILE B CA 1
ATOM 3684 C C . ILE B 1 151 ? -55.912 6.933 -5.116 1.00 15.21 151 ILE B C 1
ATOM 3685 O O . ILE B 1 151 ? -54.771 6.479 -5.253 1.00 15.99 151 ILE B O 1
ATOM 3690 N N . SER B 1 152 ? -56.437 7.856 -5.922 1.00 15.45 152 SER B N 1
ATOM 3691 C CA . SER B 1 152 ? -55.719 8.451 -7.039 1.00 15.23 152 SER B CA 1
ATOM 3692 C C . SER B 1 152 ? -55.629 9.953 -6.846 1.00 14.54 152 SER B C 1
ATOM 3693 O O . SER B 1 152 ? -56.606 10.598 -6.448 1.00 15.86 152 SER B O 1
ATOM 3696 N N . GLY B 1 153 ? -54.465 10.505 -7.163 1.00 13.88 153 GLY B N 1
ATOM 3697 C CA . GLY B 1 153 ? -54.295 11.942 -7.209 1.00 15.29 153 GLY B CA 1
ATOM 3698 C C . GLY B 1 153 ? -54.634 12.553 -8.550 1.00 13.79 153 GLY B C 1
ATOM 3699 O O . GLY B 1 153 ? -54.346 13.738 -8.758 1.00 14.93 153 GLY B O 1
ATOM 3700 N N . ALA B 1 154 ? -55.247 11.778 -9.454 1.00 15.34 154 ALA B N 1
ATOM 3701 C CA . ALA B 1 154 ? -55.586 12.219 -10.804 1.00 15.68 154 ALA B CA 1
ATOM 3702 C C . ALA B 1 154 ? -54.331 12.516 -11.618 1.00 15.74 154 ALA B C 1
ATOM 3703 O O . ALA B 1 154 ? -53.228 12.080 -11.267 1.00 15.63 154 ALA B O 1
ATOM 3705 N N . SER B 1 155 ? -54.488 13.224 -12.728 1.00 15.36 155 SER B N 1
ATOM 3706 C CA . SER B 1 155 ? -53.355 13.614 -13.550 1.00 14.24 155 SER B CA 1
ATOM 3707 C C . SER B 1 155 ? -53.029 15.083 -13.329 1.00 13.73 155 SER B C 1
ATOM 3708 O O . SER B 1 155 ? -53.780 15.829 -12.693 1.00 13.50 155 SER B O 1
ATOM 3711 N N . CYS B 1 156 ? -51.892 15.500 -13.892 1.00 13.79 156 CYS B N 1
ATOM 3712 C CA . CYS B 1 156 ? -51.544 16.918 -13.918 1.00 13.51 156 CYS B CA 1
ATOM 3713 C C . CYS B 1 156 ? -52.639 17.744 -14.595 1.00 12.32 156 CYS B C 1
ATOM 3714 O O . CYS B 1 156 ? -53.090 18.765 -14.060 1.00 12.51 156 CYS B O 1
ATOM 3717 N N . THR B 1 157 ? -53.106 17.295 -15.763 1.00 13.16 157 THR B N 1
ATOM 3718 C CA . THR B 1 157 ? -54.119 18.057 -16.482 1.00 13.29 157 THR B CA 1
ATOM 3719 C C . THR B 1 157 ? -55.422 18.136 -15.696 1.00 11.56 157 THR B C 1
ATOM 3720 O O . THR B 1 157 ? -56.074 19.182 -15.678 1.00 13.28 157 THR B O 1
ATOM 3724 N N . THR B 1 158 ? -55.799 17.051 -15.012 1.00 12.95 158 THR B N 1
ATOM 3725 C CA . THR B 1 158 ? -57.015 17.101 -14.206 1.00 13.93 158 THR B CA 1
ATOM 3726 C C . THR B 1 158 ? -56.904 18.139 -13.101 1.00 12.21 158 THR B C 1
ATOM 3727 O O . THR B 1 158 ? -57.862 18.873 -12.833 1.00 13.50 158 THR B O 1
ATOM 3731 N N . ASN B 1 159 ? -55.737 18.225 -12.457 1.00 12.56 159 ASN B N 1
ATOM 3732 C CA . ASN B 1 159 ? -55.564 19.209 -11.393 1.00 12.33 159 ASN B CA 1
ATOM 3733 C C . ASN B 1 159 ? -55.570 20.633 -11.927 1.00 13.34 159 ASN B C 1
ATOM 3734 O O . ASN B 1 159 ? -55.932 21.563 -11.198 1.00 14.12 159 ASN B O 1
ATOM 3739 N N . CYS B 1 160 ? -55.164 20.831 -13.184 1.00 13.05 160 CYS B N 1
ATOM 3740 C CA . CYS B 1 160 ? -55.269 22.151 -13.792 1.00 14.15 160 CYS B CA 1
ATOM 3741 C C . CYS B 1 160 ? -56.716 22.466 -14.158 1.00 12.12 160 CYS B C 1
ATOM 3742 O O . CYS B 1 160 ? -57.241 23.535 -13.813 1.00 14.52 160 CYS B O 1
ATOM 3745 N N . LEU B 1 161 ? -57.380 21.523 -14.834 1.00 13.43 161 LEU B N 1
ATOM 3746 C CA . LEU B 1 161 ? -58.702 21.758 -15.403 1.00 14.09 161 LEU B CA 1
ATOM 3747 C C . LEU B 1 161 ? -59.773 21.860 -14.327 1.00 13.68 161 LEU B C 1
ATOM 3748 O O . LEU B 1 161 ? -60.708 22.662 -14.451 1.00 15.16 161 LEU B O 1
ATOM 3753 N N . ALA B 1 162 ? -59.653 21.064 -13.270 1.00 14.64 162 ALA B N 1
ATOM 3754 C CA . ALA B 1 162 ? -60.762 20.912 -12.326 1.00 16.16 162 ALA B CA 1
ATOM 3755 C C . ALA B 1 162 ? -61.193 22.206 -11.653 1.00 14.74 162 ALA B C 1
ATOM 3756 O O . ALA B 1 162 ? -62.393 22.526 -11.705 1.00 15.30 162 ALA B O 1
ATOM 3758 N N . PRO B 1 163 ? -60.320 22.981 -11.004 1.00 14.38 163 PRO B N 1
ATOM 3759 C CA . PRO B 1 163 ? -60.816 24.208 -10.352 1.00 13.60 163 PRO B CA 1
ATOM 3760 C C . PRO B 1 163 ? -61.378 25.206 -11.339 1.00 17.07 163 PRO B C 1
ATOM 3761 O O . PRO B 1 163 ? -62.303 25.966 -11.014 1.00 15.14 163 PRO B O 1
ATOM 3765 N N . MET B 1 164 ? -60.856 25.208 -12.562 1.00 14.70 164 MET B N 1
ATOM 3766 C CA . MET B 1 164 ? -61.345 26.142 -13.566 1.00 14.96 164 MET B CA 1
ATOM 3767 C C . MET B 1 164 ? -62.730 25.738 -14.054 1.00 15.34 164 MET B C 1
ATOM 3768 O O . MET B 1 164 ? -63.632 26.580 -14.157 1.00 15.48 164 MET B O 1
ATOM 3773 N N . ALA B 1 165 ? -62.923 24.451 -14.336 1.00 14.75 165 ALA B N 1
ATOM 3774 C CA . ALA B 1 165 ? -64.236 23.976 -14.754 1.00 15.14 165 ALA B CA 1
ATOM 3775 C C . ALA B 1 165 ? -65.244 24.077 -13.619 1.00 15.18 165 ALA B C 1
ATOM 3776 O O . ALA B 1 165 ? -66.417 24.402 -13.853 1.00 16.74 165 ALA B O 1
ATOM 3778 N N . LYS B 1 166 ? -64.811 23.791 -12.386 1.00 15.76 166 LYS B N 1
ATOM 3779 C CA . LYS B 1 166 ? -65.727 23.901 -11.254 1.00 17.03 166 LYS B CA 1
ATOM 3780 C C . LYS B 1 166 ? -66.202 25.336 -11.052 1.00 18.23 166 LYS B C 1
ATOM 3781 O O . LYS B 1 166 ? -67.373 25.566 -10.727 1.00 17.44 166 LYS B O 1
ATOM 3787 N N . ALA B 1 167 ? -65.312 26.316 -11.230 1.00 14.63 167 ALA B N 1
ATOM 3788 C CA . ALA B 1 167 ? -65.712 27.714 -11.081 1.00 15.53 167 ALA B CA 1
ATOM 3789 C C . ALA B 1 167 ? -66.726 28.112 -12.146 1.00 17.20 167 ALA B C 1
ATOM 3790 O O . ALA B 1 167 ? -67.684 28.838 -11.860 1.00 18.08 167 ALA B O 1
ATOM 3792 N N . LEU B 1 168 ? -66.547 27.634 -13.381 1.00 15.32 168 LEU B N 1
ATOM 3793 C CA . LEU B 1 168 ? -67.567 27.873 -14.400 1.00 17.26 168 LEU B CA 1
ATOM 3794 C C . LEU B 1 168 ? -68.888 27.218 -14.022 1.00 16.24 168 LEU B C 1
ATOM 3795 O O . LEU B 1 168 ? -69.958 27.817 -14.193 1.00 18.36 168 LEU B O 1
ATOM 3800 N N . GLN B 1 169 ? -68.839 25.979 -13.533 1.00 15.99 169 GLN B N 1
ATOM 3801 C CA . GLN B 1 169 ? -70.066 25.267 -13.188 1.00 18.86 169 GLN B CA 1
ATOM 3802 C C . GLN B 1 169 ? -70.806 25.960 -12.050 1.00 20.85 169 GLN B C 1
ATOM 3803 O O . GLN B 1 169 ? -72.026 26.169 -12.120 1.00 21.51 169 GLN B O 1
ATOM 3809 N N . ASP B 1 170 ? -70.077 26.345 -10.999 1.00 18.79 170 ASP B N 1
ATOM 3810 C CA . ASP B 1 170 ? -70.712 26.938 -9.822 1.00 19.22 170 ASP B CA 1
ATOM 3811 C C . ASP B 1 170 ? -71.300 28.315 -10.124 1.00 22.78 170 ASP B C 1
ATOM 3812 O O . ASP B 1 170 ? -72.345 28.682 -9.574 1.00 25.55 170 ASP B O 1
ATOM 3817 N N . ASN B 1 171 ? -70.647 29.100 -10.980 1.00 18.67 171 ASN B N 1
ATOM 3818 C CA . ASN B 1 171 ? -71.101 30.464 -11.241 1.00 18.87 171 ASN B CA 1
ATOM 3819 C C . ASN B 1 171 ? -72.114 30.558 -12.376 1.00 21.68 171 ASN B C 1
ATOM 3820 O O . ASN B 1 171 ? -73.046 31.372 -12.311 1.00 21.81 171 ASN B O 1
ATOM 3825 N N . PHE B 1 172 ? -71.935 29.767 -13.431 1.00 18.27 172 PHE B N 1
ATOM 3826 C CA . PHE B 1 172 ? -72.679 29.950 -14.671 1.00 18.82 172 PHE B CA 1
ATOM 3827 C C . PHE B 1 172 ? -73.377 28.696 -15.174 1.00 20.04 172 PHE B C 1
ATOM 3828 O O . PHE B 1 172 ? -74.340 28.821 -15.946 1.00 24.56 172 PHE B O 1
ATOM 3836 N N . GLY B 1 173 ? -72.940 27.507 -14.770 1.00 19.93 173 GLY B N 1
ATOM 3837 C CA . GLY B 1 173 ? -73.466 26.265 -15.298 1.00 19.28 173 GLY B CA 1
ATOM 3838 C C . GLY B 1 173 ? -72.840 25.917 -16.632 1.00 18.60 173 GLY B C 1
ATOM 3839 O O . GLY B 1 173 ? -72.851 26.733 -17.553 1.00 21.44 173 GLY B O 1
ATOM 3840 N N . VAL B 1 174 ? -72.289 24.714 -16.756 1.00 19.18 174 VAL B N 1
ATOM 3841 C CA . VAL B 1 174 ? -71.627 24.285 -17.983 1.00 16.76 174 VAL B CA 1
ATOM 3842 C C . VAL B 1 174 ? -72.570 23.369 -18.743 1.00 20.07 174 VAL B C 1
ATOM 3843 O O . VAL B 1 174 ? -73.118 22.418 -18.171 1.00 20.27 174 VAL B O 1
ATOM 3847 N N . LYS B 1 175 ? -72.749 23.649 -20.035 1.00 17.72 175 LYS B N 1
ATOM 3848 C CA . LYS B 1 175 ? -73.470 22.728 -20.908 1.00 17.98 175 LYS B CA 1
ATOM 3849 C C . LYS B 1 175 ? -72.541 21.642 -21.446 1.00 15.90 175 LYS B C 1
ATOM 3850 O O . LYS B 1 175 ? -72.750 20.450 -21.195 1.00 18.37 175 LYS B O 1
ATOM 3856 N N . GLN B 1 176 ? -71.501 22.042 -22.180 1.00 17.56 176 GLN B N 1
ATOM 3857 C CA . GLN B 1 176 ? -70.498 21.106 -22.676 1.00 15.44 176 GLN B CA 1
ATOM 3858 C C . GLN B 1 176 ? -69.217 21.889 -22.943 1.00 14.24 176 GLN B C 1
ATOM 3859 O O . GLN B 1 176 ? -69.209 23.120 -22.944 1.00 16.05 176 GLN B O 1
ATOM 3865 N N . GLY B 1 177 ? -68.125 21.166 -23.181 1.00 15.75 177 GLY B N 1
ATOM 3866 C CA . GLY B 1 177 ? -66.889 21.847 -23.507 1.00 14.71 177 GLY B CA 1
ATOM 3867 C C . GLY B 1 177 ? -65.837 20.917 -24.057 1.00 13.80 177 GLY B C 1
ATOM 3868 O O . GLY B 1 177 ? -65.869 19.703 -23.831 1.00 14.36 177 GLY B O 1
ATOM 3869 N N . LEU B 1 178 ? -64.884 21.505 -24.769 1.00 13.16 178 LEU B N 1
ATOM 3870 C CA . LEU B 1 178 ? -63.741 20.792 -25.321 1.00 12.89 178 LEU B CA 1
ATOM 3871 C C . LEU B 1 178 ? -62.468 21.476 -24.854 1.00 13.87 178 LEU B C 1
ATOM 3872 O O . LEU B 1 178 ? -62.381 22.706 -24.849 1.00 14.78 178 LEU B O 1
ATOM 3877 N N . MET B 1 179 ? -61.480 20.670 -24.476 1.00 14.41 179 MET B N 1
ATOM 3878 C CA A MET B 1 179 ? -60.224 21.133 -23.898 0.63 15.18 179 MET B CA 1
ATOM 3879 C CA B MET B 1 179 ? -60.237 21.219 -23.971 0.37 15.19 179 MET B CA 1
ATOM 3880 C C . MET B 1 179 ? -59.053 20.740 -24.798 1.00 14.75 179 MET B C 1
ATOM 3881 O O . MET B 1 179 ? -59.029 19.628 -25.329 1.00 15.10 179 MET B O 1
ATOM 3890 N N . THR B 1 180 ? -58.073 21.628 -24.934 1.00 13.25 180 THR B N 1
ATOM 3891 C CA . THR B 1 180 ? -56.775 21.269 -25.498 1.00 14.45 180 THR B CA 1
ATOM 3892 C C . THR B 1 180 ? -55.721 21.671 -24.481 1.00 12.55 180 THR B C 1
ATOM 3893 O O . THR B 1 180 ? -55.702 22.822 -24.036 1.00 13.59 180 THR B O 1
ATOM 3897 N N . THR B 1 181 ? -54.856 20.734 -24.104 1.00 12.38 181 THR B N 1
ATOM 3898 C CA . THR B 1 181 ? -53.688 21.086 -23.308 1.00 11.52 181 THR B CA 1
ATOM 3899 C C . THR B 1 181 ? -52.446 21.105 -24.191 1.00 11.64 181 THR B C 1
ATOM 3900 O O . THR B 1 181 ? -52.179 20.148 -24.928 1.00 12.02 181 THR B O 1
ATOM 3904 N N . ILE B 1 182 ? -51.741 22.225 -24.159 1.00 10.91 182 ILE B N 1
ATOM 3905 C CA . ILE B 1 182 ? -50.454 22.375 -24.822 1.00 10.16 182 ILE B CA 1
ATOM 3906 C C . ILE B 1 182 ? -49.432 22.068 -23.735 1.00 11.31 182 ILE B C 1
ATOM 3907 O O . ILE B 1 182 ? -49.277 22.835 -22.783 1.00 11.00 182 ILE B O 1
ATOM 3912 N N . HIS B 1 183 ? -48.783 20.914 -23.849 1.00 11.11 183 HIS B N 1
ATOM 3913 C CA . HIS B 1 183 ? -48.169 20.243 -22.712 1.00 10.68 183 HIS B CA 1
ATOM 3914 C C . HIS B 1 183 ? -46.701 19.941 -23.002 1.00 10.46 183 HIS B C 1
ATOM 3915 O O . HIS B 1 183 ? -46.343 19.549 -24.118 1.00 12.39 183 HIS B O 1
ATOM 3922 N N . ALA B 1 184 ? -45.855 20.102 -21.981 1.00 10.03 184 ALA B N 1
ATOM 3923 C CA . ALA B 1 184 ? -44.445 19.728 -22.083 1.00 9.89 184 ALA B CA 1
ATOM 3924 C C . ALA B 1 184 ? -44.296 18.264 -22.467 1.00 10.05 184 ALA B C 1
ATOM 3925 O O . ALA B 1 184 ? -45.148 17.425 -22.156 1.00 11.84 184 ALA B O 1
ATOM 3927 N N . TYR B 1 185 ? -43.181 17.944 -23.114 1.00 9.39 185 TYR B N 1
ATOM 3928 C CA . TYR B 1 185 ? -42.928 16.531 -23.335 1.00 9.70 185 TYR B CA 1
ATOM 3929 C C . TYR B 1 185 ? -42.639 15.853 -21.995 1.00 10.33 185 TYR B C 1
ATOM 3930 O O . TYR B 1 185 ? -42.244 16.506 -21.026 1.00 10.67 185 TYR B O 1
ATOM 3939 N N . THR B 1 186 ? -42.872 14.539 -21.935 1.00 10.81 186 THR B N 1
ATOM 3940 C CA . THR B 1 186 ? -42.599 13.786 -20.715 1.00 10.00 186 THR B CA 1
ATOM 3941 C C . THR B 1 186 ? -41.748 12.565 -21.033 1.00 10.53 186 THR B C 1
ATOM 3942 O O . THR B 1 186 ? -41.471 12.250 -22.197 1.00 11.25 186 THR B O 1
ATOM 3946 N N . GLY B 1 187 ? -41.373 11.855 -19.964 1.00 11.20 187 GLY B N 1
ATOM 3947 C CA . GLY B 1 187 ? -40.478 10.714 -20.085 1.00 11.20 187 GLY B CA 1
ATOM 3948 C C . GLY B 1 187 ? -41.045 9.551 -20.863 1.00 12.31 187 GLY B C 1
ATOM 3949 O O . GLY B 1 187 ? -40.279 8.656 -21.238 1.00 14.01 187 GLY B O 1
ATOM 3950 N N . ASP B 1 188 ? -42.350 9.545 -21.136 1.00 12.01 188 ASP B N 1
ATOM 3951 C CA . ASP B 1 188 ? -42.930 8.471 -21.927 1.00 13.34 188 ASP B CA 1
ATOM 3952 C C . ASP B 1 188 ? -42.791 8.692 -23.427 1.00 13.22 188 ASP B C 1
ATOM 3953 O O . ASP B 1 188 ? -43.084 7.782 -24.207 1.00 17.25 188 ASP B O 1
ATOM 3958 N N . GLN B 1 189 ? -42.370 9.871 -23.855 1.00 11.55 189 GLN B N 1
ATOM 3959 C CA . GLN B 1 189 ? -42.064 10.090 -25.262 1.00 11.67 189 GLN B CA 1
ATOM 3960 C C . GLN B 1 189 ? -40.613 9.704 -25.548 1.00 10.68 189 GLN B C 1
ATOM 3961 O O . GLN B 1 189 ? -39.754 9.747 -24.665 1.00 12.29 189 GLN B O 1
ATOM 3967 N N . MET B 1 190 ? -40.345 9.324 -26.789 1.00 11.69 190 MET B N 1
ATOM 3968 C CA . MET B 1 190 ? -38.995 8.948 -27.189 1.00 11.48 190 MET B CA 1
ATOM 3969 C C . MET B 1 190 ? -38.117 10.176 -27.410 1.00 12.32 190 MET B C 1
ATOM 3970 O O . MET B 1 190 ? -38.571 11.201 -27.925 1.00 11.70 190 MET B O 1
ATOM 3975 N N . ILE B 1 191 ? -36.843 10.075 -27.024 1.00 10.07 191 ILE B N 1
ATOM 3976 C CA . ILE B 1 191 ? -35.931 11.199 -27.248 1.00 11.06 191 ILE B CA 1
ATOM 3977 C C . ILE B 1 191 ? -35.648 11.379 -28.735 1.00 10.46 191 ILE B C 1
ATOM 3978 O O . ILE B 1 191 ? -35.503 12.508 -29.226 1.00 11.33 191 ILE B O 1
ATOM 3983 N N . LEU B 1 192 ? -35.563 10.274 -29.473 1.00 10.11 192 LEU B N 1
ATOM 3984 C CA . LEU B 1 192 ? -35.458 10.286 -30.923 1.00 10.35 192 LEU B CA 1
ATOM 3985 C C . LEU B 1 192 ? -36.390 9.210 -31.454 1.00 11.14 192 LEU B C 1
ATOM 3986 O O . LEU B 1 192 ? -36.740 8.267 -30.734 1.00 12.01 192 LEU B O 1
ATOM 3991 N N . ASP B 1 193 ? -36.762 9.329 -32.734 1.00 10.85 193 ASP B N 1
ATOM 3992 C CA . ASP B 1 193 ? -37.769 8.436 -33.311 1.00 11.00 193 ASP B CA 1
ATOM 3993 C C . ASP B 1 193 ? -37.391 6.976 -33.076 1.00 11.62 193 ASP B C 1
ATOM 3994 O O . ASP B 1 193 ? -36.323 6.527 -33.506 1.00 13.33 193 ASP B O 1
ATOM 3999 N N . GLY B 1 194 ? -38.286 6.220 -32.453 1.00 9.69 194 GLY B N 1
ATOM 4000 C CA . GLY B 1 194 ? -38.030 4.814 -32.217 1.00 12.13 194 GLY B CA 1
ATOM 4001 C C . GLY B 1 194 ? -39.264 4.127 -31.680 1.00 12.36 194 GLY B C 1
ATOM 4002 O O . GLY B 1 194 ? -40.277 4.770 -31.396 1.00 12.87 194 GLY B O 1
ATOM 4003 N N . PRO B 1 195 ? -39.204 2.805 -31.526 1.00 13.55 195 PRO B N 1
ATOM 4004 C CA . PRO B 1 195 ? -40.399 2.049 -31.135 1.00 13.73 195 PRO B CA 1
ATOM 4005 C C . PRO B 1 195 ? -40.845 2.426 -29.732 1.00 16.80 195 PRO B C 1
ATOM 4006 O O . PRO B 1 195 ? -40.113 2.234 -28.760 1.00 25.17 195 PRO B O 1
ATOM 4010 N N . HIS B 1 196 ? -42.038 2.983 -29.635 1.00 14.38 196 HIS B N 1
ATOM 4011 C CA . HIS B 1 196 ? -42.619 3.302 -28.344 1.00 15.85 196 HIS B CA 1
ATOM 4012 C C . HIS B 1 196 ? -43.172 2.019 -27.736 1.00 17.19 196 HIS B C 1
ATOM 4013 O O . HIS B 1 196 ? -43.913 1.286 -28.396 1.00 16.70 196 HIS B O 1
ATOM 4020 N N . ARG B 1 197 ? -42.805 1.746 -26.481 1.00 17.42 197 ARG B N 1
ATOM 4021 C CA . ARG B 1 197 ? -43.155 0.455 -25.887 1.00 19.27 197 ARG B CA 1
ATOM 4022 C C . ARG B 1 197 ? -44.663 0.250 -25.803 1.00 21.87 197 ARG B C 1
ATOM 4023 O O . ARG B 1 197 ? -45.137 -0.888 -25.878 1.00 25.16 197 ARG B O 1
ATOM 4031 N N . GLY B 1 198 ? -45.427 1.324 -25.659 1.00 19.34 198 GLY B N 1
ATOM 4032 C CA . GLY B 1 198 ? -46.876 1.229 -25.641 1.00 20.52 198 GLY B CA 1
ATOM 4033 C C . GLY B 1 198 ? -47.561 1.230 -26.990 1.00 20.45 198 GLY B C 1
ATOM 4034 O O . GLY B 1 198 ? -48.794 1.232 -27.046 1.00 22.37 198 GLY B O 1
ATOM 4035 N N . GLY B 1 199 ? -46.803 1.244 -28.087 1.00 17.80 199 GLY B N 1
ATOM 4036 C CA . GLY B 1 199 ? -47.382 1.211 -29.419 1.00 17.29 199 GLY B CA 1
ATOM 4037 C C . GLY B 1 199 ? -47.951 2.520 -29.929 1.00 15.26 199 GLY B C 1
ATOM 4038 O O . GLY B 1 199 ? -48.634 2.518 -30.960 1.00 18.10 199 GLY B O 1
ATOM 4039 N N . ASP B 1 200 ? -47.684 3.636 -29.255 1.00 14.62 200 ASP B N 1
ATOM 4040 C CA . ASP B 1 200 ? -48.212 4.939 -29.656 1.00 13.78 200 ASP B CA 1
ATOM 4041 C C . ASP B 1 200 ? -47.315 5.500 -30.758 1.00 13.29 200 ASP B C 1
ATOM 4042 O O . ASP B 1 200 ? -46.148 5.820 -30.513 1.00 12.63 200 ASP B O 1
ATOM 4047 N N . LEU B 1 201 ? -47.857 5.608 -31.977 1.00 11.97 201 LEU B N 1
ATOM 4048 C CA . LEU B 1 201 ? -47.092 6.061 -33.140 1.00 12.23 201 LEU B CA 1
ATOM 4049 C C . LEU B 1 201 ? -46.660 7.520 -33.049 1.00 12.79 201 LEU B C 1
ATOM 4050 O O . LEU B 1 201 ? -45.780 7.946 -33.816 1.00 12.69 201 LEU B O 1
ATOM 4055 N N . ARG B 1 202 ? -47.285 8.303 -32.177 1.00 11.88 202 ARG B N 1
ATOM 4056 C CA . ARG B 1 202 ? -46.902 9.688 -31.978 1.00 10.30 202 ARG B CA 1
ATOM 4057 C C . ARG B 1 202 ? -45.929 9.868 -30.822 1.00 11.26 202 ARG B C 1
ATOM 4058 O O . ARG B 1 202 ? -44.978 10.641 -30.947 1.00 11.29 202 ARG B O 1
ATOM 4066 N N . ARG B 1 203 ? -46.090 9.112 -29.730 1.00 11.73 203 ARG B N 1
ATOM 4067 C CA . ARG B 1 203 ? -45.071 9.135 -28.687 1.00 11.03 203 ARG B CA 1
ATOM 4068 C C . ARG B 1 203 ? -43.782 8.460 -29.124 1.00 10.30 203 ARG B C 1
ATOM 4069 O O . ARG B 1 203 ? -42.756 8.630 -28.449 1.00 11.92 203 ARG B O 1
ATOM 4077 N N . ALA B 1 204 ? -43.813 7.728 -30.245 1.00 10.76 204 ALA B N 1
ATOM 4078 C CA . ALA B 1 204 ? -42.610 7.165 -30.844 1.00 10.09 204 ALA B CA 1
ATOM 4079 C C . ALA B 1 204 ? -41.683 8.242 -31.404 1.00 11.02 204 ALA B C 1
ATOM 4080 O O . ALA B 1 204 ? -40.504 7.972 -31.647 1.00 11.69 204 ALA B O 1
ATOM 4082 N N . ARG B 1 205 ? -42.181 9.454 -31.609 1.00 10.96 205 ARG B N 1
ATOM 4083 C CA . ARG B 1 205 ? -41.396 10.468 -32.294 1.00 10.97 205 ARG B CA 1
ATOM 4084 C C . ARG B 1 205 ? -40.582 11.314 -31.316 1.00 10.34 205 ARG B C 1
ATOM 4085 O O . ARG B 1 205 ? -40.906 11.434 -30.135 1.00 11.90 205 ARG B O 1
ATOM 4093 N N . ALA B 1 206 ? -39.499 11.896 -31.833 1.00 10.93 206 ALA B N 1
ATOM 4094 C CA . ALA B 1 206 ? -38.606 12.748 -31.049 1.00 10.15 206 ALA B CA 1
ATOM 4095 C C . ALA B 1 206 ? -39.378 13.838 -30.303 1.00 10.72 206 ALA B C 1
ATOM 4096 O O . ALA B 1 206 ? -39.895 14.779 -30.921 1.00 11.23 206 ALA B O 1
ATOM 4098 N N . GLY B 1 207 ? -39.430 13.761 -28.969 1.00 10.24 207 GLY B N 1
ATOM 4099 C CA . GLY B 1 207 ? -40.376 14.585 -28.234 1.00 10.12 207 GLY B CA 1
ATOM 4100 C C . GLY B 1 207 ? -39.929 16.023 -28.086 1.00 10.38 207 GLY B C 1
ATOM 4101 O O . GLY B 1 207 ? -40.761 16.919 -27.914 1.00 11.03 207 GLY B O 1
ATOM 4102 N N . ALA B 1 208 ? -38.627 16.278 -28.169 1.00 9.93 208 ALA B N 1
ATOM 4103 C CA . ALA B 1 208 ? -38.123 17.638 -28.034 1.00 10.87 208 ALA B CA 1
ATOM 4104 C C . ALA B 1 208 ? -37.917 18.320 -29.373 1.00 11.91 208 ALA B C 1
ATOM 4105 O O . ALA B 1 208 ? -37.293 19.386 -29.430 1.00 12.65 208 ALA B O 1
ATOM 4107 N N . ALA B 1 209 ? -38.442 17.744 -30.450 1.00 10.34 209 ALA B N 1
ATOM 4108 C CA . ALA B 1 209 ? -38.255 18.282 -31.793 1.00 10.51 209 ALA B CA 1
ATOM 4109 C C . ALA B 1 209 ? -39.547 18.344 -32.603 1.00 10.48 209 ALA B C 1
ATOM 4110 O O . ALA B 1 209 ? -39.482 18.533 -33.829 1.00 13.21 209 ALA B O 1
ATOM 4112 N N . ASN B 1 210 ? -40.711 18.184 -31.966 1.00 9.76 210 ASN B N 1
ATOM 4113 C CA . ASN B 1 210 ? -41.975 18.087 -32.683 1.00 9.59 210 ASN B CA 1
ATOM 4114 C C . ASN B 1 210 ? -43.109 18.610 -31.819 1.00 9.06 210 ASN B C 1
ATOM 4115 O O . ASN B 1 210 ? -43.063 18.517 -30.585 1.00 9.85 210 ASN B O 1
ATOM 4120 N N . ILE B 1 211 ? -44.139 19.130 -32.495 1.00 9.68 211 ILE B N 1
ATOM 4121 C CA . ILE B 1 211 ? -45.491 19.221 -31.958 1.00 9.97 211 ILE B CA 1
ATOM 4122 C C . ILE B 1 211 ? -46.136 17.861 -32.180 1.00 9.95 211 ILE B C 1
ATOM 4123 O O . ILE B 1 211 ? -46.216 17.375 -33.319 1.00 10.67 211 ILE B O 1
ATOM 4128 N N . VAL B 1 212 ? -46.578 17.234 -31.093 1.00 10.45 212 VAL B N 1
ATOM 4129 C CA . VAL B 1 212 ? -47.022 15.841 -31.101 1.00 10.58 212 VAL B CA 1
ATOM 4130 C C . VAL B 1 212 ? -48.438 15.737 -30.547 1.00 10.31 212 VAL B C 1
ATOM 4131 O O . VAL B 1 212 ? -48.622 15.838 -29.326 1.00 10.83 212 VAL B O 1
ATOM 4135 N N . PRO B 1 213 ? -49.461 15.520 -31.378 1.00 10.59 213 PRO B N 1
ATOM 4136 C CA . PRO B 1 213 ? -50.815 15.342 -30.839 1.00 10.92 213 PRO B CA 1
ATOM 4137 C C . PRO B 1 213 ? -50.876 14.089 -29.975 1.00 11.96 213 PRO B C 1
ATOM 4138 O O . PRO B 1 213 ? -50.141 13.121 -30.202 1.00 12.16 213 PRO B O 1
ATOM 4142 N N . ASN B 1 214 ? -51.762 14.098 -28.976 1.00 13.68 214 ASN B N 1
ATOM 4143 C CA . ASN B 1 214 ? -51.890 12.877 -28.191 1.00 13.15 214 ASN B CA 1
ATOM 4144 C C . ASN B 1 214 ? -53.209 12.904 -27.434 1.00 16.74 214 ASN B C 1
ATOM 4145 O O . ASN B 1 214 ? -53.769 13.967 -27.169 1.00 14.85 214 ASN B O 1
ATOM 4150 N N . SER B 1 215 ? -53.707 11.717 -27.098 1.00 19.24 215 SER B N 1
ATOM 4151 C CA . SER B 1 215 ? -54.940 11.633 -26.327 1.00 17.48 215 SER B CA 1
ATOM 4152 C C . SER B 1 215 ? -54.675 11.950 -24.855 1.00 19.23 215 SER B C 1
ATOM 4153 O O . SER B 1 215 ? -53.564 11.788 -24.350 1.00 20.94 215 SER B O 1
ATOM 4156 N N . THR B 1 216 ? -55.715 12.425 -24.167 1.00 19.56 216 THR B N 1
ATOM 4157 C CA . THR B 1 216 ? -55.680 12.563 -22.717 1.00 20.13 216 THR B CA 1
ATOM 4158 C C . THR B 1 216 ? -57.078 12.292 -22.193 1.00 20.27 216 THR B C 1
ATOM 4159 O O . THR B 1 216 ? -58.066 12.641 -22.839 1.00 21.55 216 THR B O 1
ATOM 4163 N N . GLY B 1 217 ? -57.154 11.666 -21.025 1.00 19.14 217 GLY B N 1
ATOM 4164 C CA . GLY B 1 217 ? -58.424 11.349 -20.415 1.00 20.47 217 GLY B CA 1
ATOM 4165 C C . GLY B 1 217 ? -58.932 12.379 -19.439 1.00 18.90 217 GLY B C 1
ATOM 4166 O O . GLY B 1 217 ? -59.991 12.168 -18.838 1.00 19.17 217 GLY B O 1
ATOM 4167 N N . ALA B 1 218 ? -58.226 13.501 -19.282 1.00 16.73 218 ALA B N 1
ATOM 4168 C CA . ALA B 1 218 ? -58.516 14.418 -18.182 1.00 18.15 218 ALA B CA 1
ATOM 4169 C C . ALA B 1 218 ? -59.933 14.966 -18.263 1.00 18.46 218 ALA B C 1
ATOM 4170 O O . ALA B 1 218 ? -60.651 15.026 -17.256 1.00 22.78 218 ALA B O 1
ATOM 4172 N N . ALA B 1 219 ? -60.357 15.381 -19.455 1.00 16.19 219 ALA B N 1
ATOM 4173 C CA . ALA B 1 219 ? -61.691 15.947 -19.590 1.00 16.17 219 ALA B CA 1
ATOM 4174 C C . ALA B 1 219 ? -62.757 14.858 -19.559 1.00 17.02 219 ALA B C 1
ATOM 4175 O O . ALA B 1 219 ? -63.805 15.026 -18.924 1.00 18.42 219 ALA B O 1
ATOM 4177 N N . LYS B 1 220 ? -62.493 13.726 -20.214 1.00 18.09 220 LYS B N 1
ATOM 4178 C CA . LYS B 1 220 ? -63.480 12.655 -20.301 1.00 19.36 220 LYS B CA 1
ATOM 4179 C C . LYS B 1 220 ? -63.814 12.092 -18.929 1.00 19.51 220 LYS B C 1
ATOM 4180 O O . LYS B 1 220 ? -64.949 11.658 -18.694 1.00 21.72 220 LYS B O 1
ATOM 4186 N N . ALA B 1 221 ? -62.851 12.110 -18.010 1.00 18.89 221 ALA B N 1
ATOM 4187 C CA . ALA B 1 221 ? -63.010 11.524 -16.687 1.00 18.42 221 ALA B CA 1
ATOM 4188 C C . ALA B 1 221 ? -63.291 12.567 -15.611 1.00 18.01 221 ALA B C 1
ATOM 4189 O O . ALA B 1 221 ? -63.223 12.247 -14.417 1.00 19.01 221 ALA B O 1
ATOM 4191 N N . ILE B 1 222 ? -63.612 13.801 -16.007 1.00 18.17 222 ILE B N 1
ATOM 4192 C CA . ILE B 1 222 ? -63.771 14.879 -15.031 1.00 17.77 222 ILE B CA 1
ATOM 4193 C C . ILE B 1 222 ? -64.873 14.560 -14.028 1.00 19.17 222 ILE B C 1
ATOM 4194 O O . ILE B 1 222 ? -64.876 15.088 -12.907 1.00 17.71 222 ILE B O 1
ATOM 4199 N N . GLY B 1 223 ? -65.810 13.683 -14.397 1.00 17.60 223 GLY B N 1
ATOM 4200 C CA . GLY B 1 223 ? -66.922 13.368 -13.507 1.00 18.63 223 GLY B CA 1
ATOM 4201 C C . GLY B 1 223 ? -66.508 12.663 -12.231 1.00 19.34 223 GLY B C 1
ATOM 4202 O O . GLY B 1 223 ? -67.256 12.663 -11.248 1.00 20.98 223 GLY B O 1
ATOM 4203 N N . LEU B 1 224 ? -65.326 12.038 -12.226 1.00 18.03 224 LEU B N 1
ATOM 4204 C CA . LEU B 1 224 ? -64.810 11.432 -11.002 1.00 18.55 224 LEU B CA 1
ATOM 4205 C C . LEU B 1 224 ? -64.470 12.482 -9.958 1.00 18.53 224 LEU B C 1
ATOM 4206 O O . LEU B 1 224 ? -64.436 12.171 -8.760 1.00 20.15 224 LEU B O 1
ATOM 4211 N N . VAL B 1 225 ? -64.227 13.716 -10.387 1.00 14.97 225 VAL B N 1
ATOM 4212 C CA . VAL B 1 225 ? -63.848 14.804 -9.499 1.00 17.06 225 VAL B CA 1
ATOM 4213 C C . VAL B 1 225 ? -64.987 15.796 -9.302 1.00 18.17 225 VAL B C 1
ATOM 4214 O O . VAL B 1 225 ? -65.196 16.295 -8.193 1.00 18.71 225 VAL B O 1
ATOM 4218 N N . ILE B 1 226 ? -65.717 16.104 -10.370 1.00 17.36 226 ILE B N 1
ATOM 4219 C CA . ILE B 1 226 ? -66.844 17.034 -10.367 1.00 17.51 226 ILE B CA 1
ATOM 4220 C C . ILE B 1 226 ? -68.030 16.285 -10.962 1.00 18.02 226 ILE B C 1
ATOM 4221 O O . ILE B 1 226 ? -68.229 16.308 -12.187 1.00 18.81 226 ILE B O 1
ATOM 4226 N N . PRO B 1 227 ? -68.825 15.594 -10.143 1.00 18.37 227 PRO B N 1
ATOM 4227 C CA . PRO B 1 227 ? -69.901 14.750 -10.692 1.00 17.85 227 PRO B CA 1
ATOM 4228 C C . PRO B 1 227 ? -70.889 15.486 -11.581 1.00 19.78 227 PRO B C 1
ATOM 4229 O O . PRO B 1 227 ? -71.405 14.890 -12.535 1.00 23.24 227 PRO B O 1
ATOM 4233 N N . GLU B 1 228 ? -71.162 16.762 -11.311 1.00 21.06 228 GLU B N 1
ATOM 4234 C CA . GLU B 1 228 ? -72.132 17.490 -12.122 1.00 25.41 228 GLU B CA 1
ATOM 4235 C C . GLU B 1 228 ? -71.638 17.745 -13.541 1.00 28.41 228 GLU B C 1
ATOM 4236 O O . GLU B 1 228 ? -72.431 18.164 -14.392 1.00 28.04 228 GLU B O 1
ATOM 4242 N N . LEU B 1 229 ? -70.359 17.498 -13.815 1.00 21.64 229 LEU B N 1
ATOM 4243 C CA . LEU B 1 229 ? -69.801 17.633 -15.152 1.00 18.52 229 LEU B CA 1
ATOM 4244 C C . LEU B 1 229 ? -69.573 16.291 -15.827 1.00 18.47 229 LEU B C 1
ATOM 4245 O O . LEU B 1 229 ? -68.916 16.238 -16.874 1.00 19.54 229 LEU B O 1
ATOM 4250 N N . ASN B 1 230 ? -70.088 15.205 -15.254 1.00 19.27 230 ASN B N 1
ATOM 4251 C CA . ASN B 1 230 ? -69.912 13.893 -15.855 1.00 20.56 230 ASN B CA 1
ATOM 4252 C C . ASN B 1 230 ? -70.412 13.893 -17.293 1.00 19.95 230 ASN B C 1
ATOM 4253 O O . ASN B 1 230 ? -71.538 14.309 -17.571 1.00 21.18 230 ASN B O 1
ATOM 4258 N N . GLY B 1 231 ? -69.554 13.446 -18.207 1.00 20.28 231 GLY B N 1
ATOM 4259 C CA . GLY B 1 231 ? -69.894 13.341 -19.608 1.00 20.47 231 GLY B CA 1
ATOM 4260 C C . GLY B 1 231 ? -69.939 14.642 -20.381 1.00 18.78 231 GLY B C 1
ATOM 4261 O O . GLY B 1 231 ? -70.232 14.613 -21.582 1.00 21.63 231 GLY B O 1
ATOM 4262 N N . LYS B 1 232 ? -69.652 15.778 -19.748 1.00 17.31 232 LYS B N 1
ATOM 4263 C CA . LYS B 1 232 ? -69.841 17.068 -20.402 1.00 17.44 232 LYS B CA 1
ATOM 4264 C C . LYS B 1 232 ? -68.599 17.591 -21.109 1.00 16.83 232 LYS B C 1
ATOM 4265 O O . LYS B 1 232 ? -68.729 18.486 -21.950 1.00 16.42 232 LYS B O 1
ATOM 4271 N N . LEU B 1 233 ? -67.415 17.059 -20.805 1.00 16.52 233 LEU B N 1
ATOM 4272 C CA . LEU B 1 233 ? -66.163 17.577 -21.345 1.00 15.31 233 LEU B CA 1
ATOM 4273 C C . LEU B 1 233 ? -65.401 16.487 -22.089 1.00 16.91 233 LEU B C 1
ATOM 4274 O O . LEU B 1 233 ? -65.413 15.315 -21.695 1.00 17.10 233 LEU B O 1
ATOM 4279 N N . ASP B 1 234 ? -64.716 16.889 -23.158 1.00 14.84 234 ASP B N 1
ATOM 4280 C CA . ASP B 1 234 ? -63.788 16.018 -23.861 1.00 16.19 234 ASP B CA 1
ATOM 4281 C C . ASP B 1 234 ? -62.562 16.840 -24.215 1.00 14.41 234 ASP B C 1
ATOM 4282 O O . ASP B 1 234 ? -62.556 18.066 -24.067 1.00 14.70 234 ASP B O 1
ATOM 4287 N N . GLY B 1 235 ? -61.503 16.167 -24.650 1.00 14.40 235 GLY B N 1
ATOM 4288 C CA . GLY B 1 235 ? -60.302 16.939 -24.901 1.00 16.58 235 GLY B CA 1
ATOM 4289 C C . GLY B 1 235 ? -59.204 16.115 -25.524 1.00 15.29 235 GLY B C 1
ATOM 4290 O O . GLY B 1 235 ? -59.379 14.938 -25.839 1.00 14.73 235 GLY B O 1
ATOM 4291 N N . ALA B 1 236 ? -58.059 16.772 -25.693 1.00 14.17 236 ALA B N 1
ATOM 4292 C CA . ALA B 1 236 ? -56.881 16.182 -26.317 1.00 13.89 236 ALA B CA 1
ATOM 4293 C C . ALA B 1 236 ? -55.681 17.043 -25.953 1.00 12.97 236 ALA B C 1
ATOM 4294 O O . ALA B 1 236 ? -55.815 18.083 -25.301 1.00 12.36 236 ALA B O 1
ATOM 4296 N N . ALA B 1 237 ? -54.501 16.600 -26.374 1.00 13.05 237 ALA B N 1
ATOM 4297 C CA . ALA B 1 237 ? -53.263 17.292 -26.049 1.00 12.60 237 ALA B CA 1
ATOM 4298 C C . ALA B 1 237 ? -52.429 17.537 -27.297 1.00 11.73 237 ALA B C 1
ATOM 4299 O O . ALA B 1 237 ? -52.538 16.821 -28.300 1.00 12.29 237 ALA B O 1
ATOM 4301 N N . GLN B 1 238 ? -51.584 18.563 -27.212 1.00 11.94 238 GLN B N 1
ATOM 4302 C CA . GLN B 1 238 ? -50.463 18.768 -28.123 1.00 11.41 238 GLN B CA 1
ATOM 4303 C C . GLN B 1 238 ? -49.210 18.842 -27.264 1.00 12.15 238 GLN B C 1
ATOM 4304 O O . GLN B 1 238 ? -49.046 19.794 -26.490 1.00 12.02 238 GLN B O 1
ATOM 4310 N N . ARG B 1 239 ? -48.350 17.832 -27.371 1.00 10.99 239 ARG B N 1
ATOM 4311 C CA . ARG B 1 239 ? -47.082 17.825 -26.646 1.00 10.92 239 ARG B CA 1
ATOM 4312 C C . ARG B 1 239 ? -46.065 18.633 -27.444 1.00 10.10 239 ARG B C 1
ATOM 4313 O O . ARG B 1 239 ? -45.967 18.479 -28.666 1.00 10.57 239 ARG B O 1
ATOM 4321 N N . VAL B 1 240 ? -45.331 19.519 -26.773 1.00 9.95 240 VAL B N 1
ATOM 4322 C CA . VAL B 1 240 ? -44.469 20.464 -27.488 1.00 10.42 240 VAL B CA 1
ATOM 4323 C C . VAL B 1 240 ? -43.115 20.537 -26.797 1.00 9.84 240 VAL B C 1
ATOM 4324 O O . VAL B 1 240 ? -42.958 20.099 -25.645 1.00 9.60 240 VAL B O 1
ATOM 4328 N N . PRO B 1 241 ? -42.071 21.120 -27.493 1.00 9.78 241 PRO B N 1
ATOM 4329 C CA . PRO B 1 241 ? -40.695 21.014 -26.938 1.00 10.67 241 PRO B CA 1
ATOM 4330 C C . PRO B 1 241 ? -40.324 21.992 -25.828 1.00 9.93 241 PRO B C 1
ATOM 4331 O O . PRO B 1 241 ? -39.430 22.828 -25.971 1.00 11.17 241 PRO B O 1
ATOM 4335 N N . VAL B 1 242 ? -40.975 21.861 -24.672 1.00 9.89 242 VAL B N 1
ATOM 4336 C CA . VAL B 1 242 ? -40.427 22.390 -23.420 1.00 11.36 242 VAL B CA 1
ATOM 4337 C C . VAL B 1 242 ? -40.340 21.215 -22.453 1.00 10.45 242 VAL B C 1
ATOM 4338 O O . VAL B 1 242 ? -41.188 20.315 -22.497 1.00 10.28 242 VAL B O 1
ATOM 4342 N N . PRO B 1 243 ? -39.314 21.171 -21.593 1.00 10.15 243 PRO B N 1
ATOM 4343 C CA . PRO B 1 243 ? -39.102 19.984 -20.741 1.00 9.73 243 PRO B CA 1
ATOM 4344 C C . PRO B 1 243 ? -40.002 19.936 -19.517 1.00 10.30 243 PRO B C 1
ATOM 4345 O O . PRO B 1 243 ? -40.110 18.868 -18.898 1.00 10.61 243 PRO B O 1
ATOM 4349 N N . THR B 1 244 ? -40.629 21.047 -19.142 1.00 10.59 244 THR B N 1
ATOM 4350 C CA . THR B 1 244 ? -41.736 21.025 -18.195 1.00 10.42 244 THR B CA 1
ATOM 4351 C C . THR B 1 244 ? -42.487 22.335 -18.342 1.00 11.54 244 THR B C 1
ATOM 4352 O O . THR B 1 244 ? -41.946 23.325 -18.848 1.00 12.26 244 THR B O 1
ATOM 4356 N N . GLY B 1 245 ? -43.754 22.319 -17.937 1.00 9.96 245 GLY B N 1
ATOM 4357 C CA . GLY B 1 245 ? -44.606 23.499 -18.049 1.00 10.41 245 GLY B CA 1
ATOM 4358 C C . GLY B 1 245 ? -45.658 23.306 -19.127 1.00 10.85 245 GLY B C 1
ATOM 4359 O O . GLY B 1 245 ? -45.328 22.896 -20.247 1.00 11.76 245 GLY B O 1
ATOM 4360 N N . SER B 1 246 ? -46.921 23.589 -18.810 1.00 10.25 246 SER B N 1
ATOM 4361 C CA . SER B 1 246 ? -48.059 23.244 -19.654 1.00 10.62 246 SER B CA 1
ATOM 4362 C C . SER B 1 246 ? -49.170 24.281 -19.473 1.00 9.79 246 SER B C 1
ATOM 4363 O O . SER B 1 246 ? -49.142 25.120 -18.556 1.00 10.74 246 SER B O 1
ATOM 4366 N N . VAL B 1 247 ? -50.158 24.220 -20.365 1.00 11.48 247 VAL B N 1
ATOM 4367 C CA . VAL B 1 247 ? -51.285 25.153 -20.305 1.00 10.50 247 VAL B CA 1
ATOM 4368 C C . VAL B 1 247 ? -52.530 24.441 -20.831 1.00 12.37 247 VAL B C 1
ATOM 4369 O O . VAL B 1 247 ? -52.467 23.699 -21.818 1.00 14.48 247 VAL B O 1
ATOM 4373 N N . THR B 1 248 ? -53.662 24.642 -20.157 1.00 11.94 248 THR B N 1
ATOM 4374 C CA . THR B 1 248 ? -54.937 24.024 -20.544 1.00 12.60 248 THR B CA 1
ATOM 4375 C C . THR B 1 248 ? -55.902 25.096 -21.041 1.00 13.12 248 THR B C 1
ATOM 4376 O O . THR B 1 248 ? -56.183 26.058 -20.317 1.00 13.99 248 THR B O 1
ATOM 4380 N N . GLU B 1 249 ? -56.419 24.920 -22.261 1.00 12.89 249 GLU B N 1
ATOM 4381 C CA . GLU B 1 249 ? -57.462 25.781 -22.809 1.00 12.53 249 GLU B CA 1
ATOM 4382 C C . GLU B 1 249 ? -58.775 25.011 -22.797 1.00 14.29 249 GLU B C 1
ATOM 4383 O O . GLU B 1 249 ? -58.819 23.847 -23.210 1.00 15.44 249 GLU B O 1
ATOM 4389 N N . LEU B 1 250 ? -59.846 25.652 -22.332 1.00 12.84 250 LEU B N 1
ATOM 4390 C CA . LEU B 1 250 ? -61.173 25.059 -22.346 1.00 13.27 250 LEU B CA 1
ATOM 4391 C C . LEU B 1 250 ? -62.122 25.990 -23.091 1.00 14.18 250 LEU B C 1
ATOM 4392 O O . LEU B 1 250 ? -62.191 27.187 -22.788 1.00 13.80 250 LEU B O 1
ATOM 4397 N N . VAL B 1 251 ? -62.834 25.444 -24.073 1.00 14.29 251 VAL B N 1
ATOM 4398 C CA . VAL B 1 251 ? -63.874 26.169 -24.807 1.00 13.72 251 VAL B CA 1
ATOM 4399 C C . VAL B 1 251 ? -65.205 25.545 -24.425 1.00 14.20 251 VAL B C 1
ATOM 4400 O O . VAL B 1 251 ? -65.404 24.342 -24.615 1.00 14.81 251 VAL B O 1
ATOM 4404 N N . ALA B 1 252 ? -66.116 26.353 -23.873 1.00 14.88 252 ALA B N 1
ATOM 4405 C CA . ALA B 1 252 ? -67.334 25.800 -23.298 1.00 15.52 252 ALA B CA 1
ATOM 4406 C C . ALA B 1 252 ? -68.552 26.626 -23.682 1.00 15.60 252 ALA B C 1
ATOM 4407 O O . ALA B 1 252 ? -68.459 27.823 -23.965 1.00 16.36 252 ALA B O 1
ATOM 4409 N N . THR B 1 253 ? -69.701 25.956 -23.677 1.00 16.76 253 THR B N 1
ATOM 4410 C CA . THR B 1 253 ? -70.995 26.621 -23.663 1.00 17.16 253 THR B CA 1
ATOM 4411 C C . THR B 1 253 ? -71.548 26.578 -22.244 1.00 17.07 253 THR B C 1
ATOM 4412 O O . THR B 1 253 ? -71.376 25.584 -21.528 1.00 17.22 253 THR B O 1
ATOM 4416 N N . LEU B 1 254 ? -72.199 27.669 -21.839 1.00 18.81 254 LEU B N 1
ATOM 4417 C CA . LEU B 1 254 ? -72.663 27.860 -20.473 1.00 16.88 254 LEU B CA 1
ATOM 4418 C C . LEU B 1 254 ? -74.173 28.045 -20.450 1.00 21.41 254 LEU B C 1
ATOM 4419 O O . LEU B 1 254 ? -74.801 28.336 -21.468 1.00 21.02 254 LEU B O 1
ATOM 4424 N N . GLU B 1 255 ? -74.748 27.893 -19.257 1.00 20.65 255 GLU B N 1
ATOM 4425 C CA . GLU B 1 255 ? -76.190 28.039 -19.098 1.00 23.28 255 GLU B CA 1
ATOM 4426 C C . GLU B 1 255 ? -76.639 29.487 -18.949 1.00 23.16 255 GLU B C 1
ATOM 4427 O O . GLU B 1 255 ? -77.850 29.741 -18.949 1.00 30.23 255 GLU B O 1
ATOM 4433 N N . LYS B 1 256 ? -75.710 30.434 -18.832 1.00 21.66 256 LYS B N 1
ATOM 4434 C CA . LYS B 1 256 ? -76.031 31.847 -18.690 1.00 25.83 256 LYS B CA 1
ATOM 4435 C C . LYS B 1 256 ? -75.082 32.671 -19.546 1.00 24.85 256 LYS B C 1
ATOM 4436 O O . LYS B 1 256 ? -73.925 32.291 -19.750 1.00 22.21 256 LYS B O 1
ATOM 4442 N N . ASP B 1 257 ? -75.573 33.813 -20.026 1.00 20.91 257 ASP B N 1
ATOM 4443 C CA . ASP B 1 257 ? -74.719 34.773 -20.717 1.00 20.24 257 ASP B CA 1
ATOM 4444 C C . ASP B 1 257 ? -73.708 35.365 -19.741 1.00 20.43 257 ASP B C 1
ATOM 4445 O O . ASP B 1 257 ? -74.023 35.607 -18.571 1.00 23.72 257 ASP B O 1
ATOM 4450 N N . VAL B 1 258 ? -72.485 35.608 -20.226 1.00 19.99 258 VAL B N 1
ATOM 4451 C CA . VAL B 1 258 ? -71.405 36.155 -19.412 1.00 19.11 258 VAL B CA 1
ATOM 4452 C C . VAL B 1 258 ? -70.612 37.169 -20.225 1.00 18.05 258 VAL B C 1
ATOM 4453 O O . VAL B 1 258 ? -70.672 37.201 -21.456 1.00 19.74 258 VAL B O 1
ATOM 4457 N N . THR B 1 259 ? -69.838 37.985 -19.519 1.00 18.20 259 THR B N 1
ATOM 4458 C CA . THR B 1 259 ? -68.822 38.826 -20.130 1.00 18.13 259 THR B CA 1
ATOM 4459 C C . THR B 1 259 ? -67.446 38.342 -19.697 1.00 17.24 259 THR B C 1
ATOM 4460 O O . THR B 1 259 ? -67.305 37.586 -18.730 1.00 16.56 259 THR B O 1
ATOM 4464 N N . VAL B 1 260 ? -66.425 38.795 -20.429 1.00 16.66 260 VAL B N 1
ATOM 4465 C CA . VAL B 1 260 ? -65.044 38.485 -20.056 1.00 16.17 260 VAL B CA 1
ATOM 4466 C C . VAL B 1 260 ? -64.776 38.909 -18.619 1.00 18.27 260 VAL B C 1
ATOM 4467 O O . VAL B 1 260 ? -64.193 38.158 -17.826 1.00 17.24 260 VAL B O 1
ATOM 4471 N N . GLU B 1 261 ? -65.210 40.119 -18.263 1.00 17.71 261 GLU B N 1
ATOM 4472 C CA . GLU B 1 261 ? -64.982 40.624 -16.914 1.00 16.92 261 GLU B CA 1
ATOM 4473 C C . GLU B 1 261 ? -65.639 39.724 -15.871 1.00 14.93 261 GLU B C 1
ATOM 4474 O O . GLU B 1 261 ? -65.044 39.435 -14.822 1.00 16.57 261 GLU B O 1
ATOM 4480 N N . GLU B 1 262 ? -66.860 39.255 -16.146 1.00 15.81 262 GLU B N 1
ATOM 4481 C CA . GLU B 1 262 ? -67.543 38.384 -15.193 1.00 16.28 262 GLU B CA 1
ATOM 4482 C C . GLU B 1 262 ? -66.837 37.043 -15.048 1.00 16.47 262 GLU B C 1
ATOM 4483 O O . GLU B 1 262 ? -66.754 36.499 -13.942 1.00 16.66 262 GLU B O 1
ATOM 4489 N N . VAL B 1 263 ? -66.332 36.490 -16.152 1.00 16.85 263 VAL B N 1
ATOM 4490 C CA . VAL B 1 263 ? -65.620 35.217 -16.085 1.00 13.90 263 VAL B CA 1
ATOM 4491 C C . VAL B 1 263 ? -64.348 35.370 -15.255 1.00 14.39 263 VAL B C 1
ATOM 4492 O O . VAL B 1 263 ? -64.083 34.583 -14.329 1.00 14.19 263 VAL B O 1
ATOM 4496 N N . ASN B 1 264 ? -63.555 36.399 -15.560 1.00 14.12 264 ASN B N 1
ATOM 4497 C CA . ASN B 1 264 ? -62.316 36.626 -14.823 1.00 13.47 264 ASN B CA 1
ATOM 4498 C C . ASN B 1 264 ? -62.588 36.850 -13.347 1.00 14.11 264 ASN B C 1
ATOM 4499 O O . ASN B 1 264 ? -61.891 36.293 -12.494 1.00 14.41 264 ASN B O 1
ATOM 4504 N N . ALA B 1 265 ? -63.639 37.613 -13.025 1.00 14.88 265 ALA B N 1
ATOM 4505 C CA . ALA B 1 265 ? -63.929 37.894 -11.625 1.00 16.35 265 ALA B CA 1
ATOM 4506 C C . ALA B 1 265 ? -64.331 36.623 -10.892 1.00 16.53 265 ALA B C 1
ATOM 4507 O O . ALA B 1 265 ? -63.980 36.432 -9.720 1.00 16.45 265 ALA B O 1
ATOM 4509 N N . ALA B 1 266 ? -65.063 35.735 -11.571 1.00 15.22 266 ALA B N 1
ATOM 4510 C CA . ALA B 1 266 ? -65.444 34.464 -10.963 1.00 15.81 266 ALA B CA 1
ATOM 4511 C C . ALA B 1 266 ? -64.219 33.609 -10.652 1.00 17.42 266 ALA B C 1
ATOM 4512 O O . ALA B 1 266 ? -64.161 32.944 -9.612 1.00 15.99 266 ALA B O 1
ATOM 4514 N N . MET B 1 267 ? -63.224 33.614 -11.544 1.00 15.13 267 MET B N 1
ATOM 4515 C CA . MET B 1 267 ? -62.005 32.858 -11.272 1.00 14.16 267 MET B CA 1
ATOM 4516 C C . MET B 1 267 ? -61.237 33.452 -10.098 1.00 15.52 267 MET B C 1
ATOM 4517 O O . MET B 1 267 ? -60.772 32.714 -9.217 1.00 16.01 267 MET B O 1
ATOM 4522 N N . LYS B 1 268 ? -61.102 34.783 -10.064 1.00 14.93 268 LYS B N 1
ATOM 4523 C CA . LYS B 1 268 ? -60.407 35.425 -8.951 1.00 15.11 268 LYS B CA 1
ATOM 4524 C C . LYS B 1 268 ? -61.084 35.098 -7.627 1.00 17.24 268 LYS B C 1
ATOM 4525 O O . LYS B 1 268 ? -60.410 34.810 -6.634 1.00 17.32 268 LYS B O 1
ATOM 4531 N N . ALA B 1 269 ? -62.418 35.094 -7.606 1.00 15.64 269 ALA B N 1
ATOM 4532 C CA . ALA B 1 269 ? -63.137 34.786 -6.374 1.00 16.07 269 ALA B CA 1
ATOM 4533 C C . ALA B 1 269 ? -62.933 33.339 -5.940 1.00 18.19 269 ALA B C 1
ATOM 4534 O O . ALA B 1 269 ? -63.107 33.020 -4.759 1.00 19.47 269 ALA B O 1
ATOM 4536 N N . ALA B 1 270 ? -62.572 32.451 -6.866 1.00 16.43 270 ALA B N 1
ATOM 4537 C CA . ALA B 1 270 ? -62.324 31.047 -6.553 1.00 17.26 270 ALA B CA 1
ATOM 4538 C C . ALA B 1 270 ? -60.869 30.753 -6.201 1.00 16.46 270 ALA B C 1
ATOM 4539 O O . ALA B 1 270 ? -60.530 29.593 -5.936 1.00 16.85 270 ALA B O 1
ATOM 4541 N N . ALA B 1 271 ? -60.008 31.764 -6.176 1.00 16.82 271 ALA B N 1
ATOM 4542 C CA . ALA B 1 271 ? -58.586 31.533 -5.958 1.00 15.10 271 ALA B CA 1
ATOM 4543 C C . ALA B 1 271 ? -58.300 31.083 -4.528 1.00 17.91 271 ALA B C 1
ATOM 4544 O O . ALA B 1 271 ? -58.939 31.535 -3.574 1.00 18.82 271 ALA B O 1
ATOM 4546 N N . ASN B 1 272 ? -57.329 30.187 -4.386 1.00 16.16 272 ASN B N 1
ATOM 4547 C CA . ASN B 1 272 ? -56.917 29.648 -3.089 1.00 15.30 272 ASN B CA 1
ATOM 4548 C C . ASN B 1 272 ? -55.504 29.079 -3.246 1.00 16.16 272 ASN B C 1
ATOM 4549 O O . ASN B 1 272 ? -54.818 29.375 -4.229 1.00 16.78 272 ASN B O 1
ATOM 4554 N N . ASP B 1 273 ? -55.071 28.257 -2.289 1.00 16.13 273 ASP B N 1
ATOM 4555 C CA . ASP B 1 273 ? -53.709 27.730 -2.342 1.00 17.59 273 ASP B CA 1
ATOM 4556 C C . ASP B 1 273 ? -53.496 26.845 -3.562 1.00 15.00 273 ASP B C 1
ATOM 4557 O O . ASP B 1 273 ? -52.360 26.689 -4.023 1.00 15.90 273 ASP B O 1
ATOM 4562 N N . SER B 1 274 ? -54.561 26.233 -4.072 1.00 14.52 274 SER B N 1
ATOM 4563 C CA . SER B 1 274 ? -54.456 25.326 -5.208 1.00 13.88 274 SER B CA 1
ATOM 4564 C C . SER B 1 274 ? -54.729 26.002 -6.541 1.00 15.73 274 SER B C 1
ATOM 4565 O O . SER B 1 274 ? -54.189 25.563 -7.563 1.00 17.59 274 SER B O 1
ATOM 4568 N N . TYR B 1 275 ? -55.561 27.036 -6.566 1.00 13.87 275 TYR B N 1
ATOM 4569 C CA . TYR B 1 275 ? -55.979 27.701 -7.799 1.00 14.50 275 TYR B CA 1
ATOM 4570 C C . TYR B 1 275 ? -55.547 29.153 -7.716 1.00 13.30 275 TYR B C 1
ATOM 4571 O O . TYR B 1 275 ? -56.132 29.932 -6.956 1.00 14.29 275 TYR B O 1
ATOM 4580 N N . GLY B 1 276 ? -54.526 29.528 -8.486 1.00 12.75 276 GLY B N 1
ATOM 4581 C CA . GLY B 1 276 ? -54.063 30.898 -8.515 1.00 13.09 276 GLY B CA 1
ATOM 4582 C C . GLY B 1 276 ? -54.716 31.713 -9.631 1.00 12.84 276 GLY B C 1
ATOM 4583 O O . GLY B 1 276 ? -55.408 31.192 -10.506 1.00 13.80 276 GLY B O 1
ATOM 4584 N N . TYR B 1 277 ? -54.476 33.024 -9.578 1.00 13.97 277 TYR B N 1
ATOM 4585 C CA . TYR B 1 277 ? -55.036 33.979 -10.527 1.00 12.41 277 TYR B CA 1
ATOM 4586 C C . TYR B 1 277 ? -53.943 34.953 -10.930 1.00 13.11 277 TYR B C 1
ATOM 4587 O O . TYR B 1 277 ? -53.243 35.492 -10.065 1.00 16.65 277 TYR B O 1
ATOM 4596 N N . THR B 1 278 ? -53.809 35.205 -12.233 1.00 13.17 278 THR B N 1
ATOM 4597 C CA . THR B 1 278 ? -52.890 36.240 -12.680 1.00 13.71 278 THR B CA 1
ATOM 4598 C C . THR B 1 278 ? -53.489 37.028 -13.836 1.00 13.30 278 THR B C 1
ATOM 4599 O O . THR B 1 278 ? -54.274 36.507 -14.636 1.00 12.80 278 THR B O 1
ATOM 4603 N N . GLU B 1 279 ? -53.106 38.302 -13.899 1.00 12.40 279 GLU B N 1
ATOM 4604 C CA . GLU B 1 279 ? -53.380 39.173 -15.038 1.00 13.62 279 GLU B CA 1
ATOM 4605 C C . GLU B 1 279 ? -52.108 39.598 -15.763 1.00 14.92 279 GLU B C 1
ATOM 4606 O O . GLU B 1 279 ? -52.163 40.472 -16.639 1.00 16.53 279 GLU B O 1
ATOM 4612 N N . ASP B 1 280 ? -50.927 38.997 -15.402 1.00 13.89 280 ASP B N 1
ATOM 4613 C CA . ASP B 1 280 ? -49.685 39.319 -16.090 1.00 13.24 280 ASP B CA 1
ATOM 4614 C C . ASP B 1 280 ? -49.518 38.412 -17.306 1.00 13.79 280 ASP B C 1
ATOM 4615 O O . ASP B 1 280 ? -49.854 37.227 -17.244 1.00 13.41 280 ASP B O 1
ATOM 4620 N N . PRO B 1 281 ? -49.008 38.933 -18.401 1.00 12.58 281 PRO B N 1
ATOM 4621 C CA . PRO B 1 281 ? -48.825 38.129 -19.632 1.00 12.00 281 PRO B CA 1
ATOM 4622 C C . PRO B 1 281 ? -47.576 37.258 -19.584 1.00 12.34 281 PRO B C 1
ATOM 4623 O O . PRO B 1 281 ? -46.572 37.499 -20.272 1.00 12.96 281 PRO B O 1
ATOM 4627 N N . ILE B 1 282 ? -47.648 36.218 -18.755 1.00 12.07 282 ILE B N 1
ATOM 4628 C CA . ILE B 1 282 ? -46.547 35.286 -18.538 1.00 11.89 282 ILE B CA 1
ATOM 4629 C C . ILE B 1 282 ? -46.457 34.237 -19.643 1.00 11.26 282 ILE B C 1
ATOM 4630 O O . ILE B 1 282 ? -47.328 34.132 -20.526 1.00 11.80 282 ILE B O 1
ATOM 4635 N N . VAL B 1 283 ? -45.369 33.469 -19.607 1.00 10.59 283 VAL B N 1
ATOM 4636 C CA . VAL B 1 283 ? -45.131 32.363 -20.520 1.00 10.85 283 VAL B CA 1
ATOM 4637 C C . VAL B 1 283 ? -44.763 31.137 -19.686 1.00 10.31 283 VAL B C 1
ATOM 4638 O O . VAL B 1 283 ? -44.647 31.211 -18.461 1.00 10.71 283 VAL B O 1
ATOM 4642 N N . SER B 1 284 ? -44.568 29.996 -20.353 1.00 9.89 284 SER B N 1
ATOM 4643 C CA . SER B 1 284 ? -44.471 28.742 -19.601 1.00 9.35 284 SER B CA 1
ATOM 4644 C C . SER B 1 284 ? -43.319 28.725 -18.594 1.00 11.03 284 SER B C 1
ATOM 4645 O O . SER B 1 284 ? -43.465 28.167 -17.499 1.00 11.27 284 SER B O 1
ATOM 4648 N N . SER B 1 285 ? -42.163 29.308 -18.921 1.00 9.91 285 SER B N 1
ATOM 4649 C CA A SER B 1 285 ? -41.056 29.248 -17.969 0.78 10.85 285 SER B CA 1
ATOM 4650 C CA B SER B 1 285 ? -41.061 29.244 -17.966 0.22 10.87 285 SER B CA 1
ATOM 4651 C C . SER B 1 285 ? -41.388 29.943 -16.657 1.00 10.81 285 SER B C 1
ATOM 4652 O O . SER B 1 285 ? -40.783 29.619 -15.630 1.00 12.23 285 SER B O 1
ATOM 4657 N N . ASP B 1 286 ? -42.349 30.869 -16.666 1.00 10.37 286 ASP B N 1
ATOM 4658 C CA . ASP B 1 286 ? -42.724 31.583 -15.454 1.00 10.22 286 ASP B CA 1
ATOM 4659 C C . ASP B 1 286 ? -43.530 30.725 -14.500 1.00 11.83 286 ASP B C 1
ATOM 4660 O O . ASP B 1 286 ? -43.746 31.136 -13.355 1.00 12.94 286 ASP B O 1
ATOM 4665 N N . ILE B 1 287 ? -44.017 29.567 -14.934 1.00 11.24 287 ILE B N 1
ATOM 4666 C CA . ILE B 1 287 ? -44.771 28.691 -14.044 1.00 12.12 287 ILE B CA 1
ATOM 4667 C C . ILE B 1 287 ? -43.996 27.451 -13.616 1.00 11.64 287 ILE B C 1
ATOM 4668 O O . ILE B 1 287 ? -44.519 26.646 -12.825 1.00 11.76 287 ILE B O 1
ATOM 4673 N N . VAL B 1 288 ? -42.753 27.286 -14.072 1.00 11.18 288 VAL B N 1
ATOM 4674 C CA . VAL B 1 288 ? -41.966 26.139 -13.632 1.00 11.79 288 VAL B CA 1
ATOM 4675 C C . VAL B 1 288 ? -41.702 26.273 -12.139 1.00 11.98 288 VAL B C 1
ATOM 4676 O O . VAL B 1 288 ? -41.247 27.320 -11.662 1.00 14.40 288 VAL B O 1
ATOM 4680 N N . GLY B 1 289 ? -42.026 25.219 -11.388 1.00 11.26 289 GLY B N 1
ATOM 4681 C CA . GLY B 1 289 ? -41.759 25.203 -9.967 1.00 11.49 289 GLY B CA 1
ATOM 4682 C C . GLY B 1 289 ? -42.830 25.794 -9.076 1.00 12.84 289 GLY B C 1
ATOM 4683 O O . GLY B 1 289 ? -42.626 25.823 -7.854 1.00 14.86 289 GLY B O 1
ATOM 4684 N N . ILE B 1 290 ? -43.964 26.242 -9.626 1.00 12.07 290 ILE B N 1
ATOM 4685 C CA . ILE B 1 290 ? -44.999 26.881 -8.800 1.00 13.54 290 ILE B CA 1
ATOM 4686 C C . ILE B 1 290 ? -45.722 25.847 -7.942 1.00 13.19 290 ILE B C 1
ATOM 4687 O O . ILE B 1 290 ? -45.728 24.638 -8.220 1.00 13.39 290 ILE B O 1
ATOM 4692 N N . SER B 1 291 ? -46.385 26.354 -6.894 1.00 14.45 291 SER B N 1
ATOM 4693 C CA . SER B 1 291 ? -47.092 25.523 -5.930 1.00 14.55 291 SER B CA 1
ATOM 4694 C C . SER B 1 291 ? -48.592 25.451 -6.177 1.00 13.43 291 SER B C 1
ATOM 4695 O O . SER B 1 291 ? -49.257 24.628 -5.546 1.00 15.40 291 SER B O 1
ATOM 4698 N N . TYR B 1 292 ? -49.147 26.291 -7.050 1.00 13.62 292 TYR B N 1
ATOM 4699 C CA . TYR B 1 292 ? -50.545 26.139 -7.435 1.00 13.43 292 TYR B CA 1
ATOM 4700 C C . TYR B 1 292 ? -50.729 24.879 -8.269 1.00 13.83 292 TYR B C 1
ATOM 4701 O O . TYR B 1 292 ? -49.868 24.535 -9.080 1.00 13.77 292 TYR B O 1
ATOM 4710 N N . GLY B 1 293 ? -51.866 24.198 -8.091 1.00 13.68 293 GLY B N 1
ATOM 4711 C CA . GLY B 1 293 ? -52.234 23.141 -9.025 1.00 12.01 293 GLY B CA 1
ATOM 4712 C C . GLY B 1 293 ? -52.643 23.671 -10.382 1.00 12.36 293 GLY B C 1
ATOM 4713 O O . GLY B 1 293 ? -52.560 22.943 -11.377 1.00 13.44 293 GLY B O 1
ATOM 4714 N N . SER B 1 294 ? -53.069 24.926 -10.436 1.00 12.01 294 SER B N 1
ATOM 4715 C CA . SER B 1 294 ? -53.651 25.524 -11.626 1.00 13.20 294 SER B CA 1
ATOM 4716 C C . SER B 1 294 ? -53.534 27.030 -11.440 1.00 12.64 294 SER B C 1
ATOM 4717 O O . SER B 1 294 ? -53.828 27.534 -10.353 1.00 12.89 294 SER B O 1
ATOM 4720 N N . LEU B 1 295 ? -53.095 27.752 -12.472 1.00 12.38 295 LEU B N 1
ATOM 4721 C CA . LEU B 1 295 ? -52.934 29.205 -12.389 1.00 12.50 295 LEU B CA 1
ATOM 4722 C C . LEU B 1 295 ? -53.721 29.844 -13.528 1.00 12.19 295 LEU B C 1
ATOM 4723 O O . LEU B 1 295 ? -53.273 29.847 -14.682 1.00 11.61 295 LEU B O 1
ATOM 4728 N N . PHE B 1 296 ? -54.897 30.382 -13.207 1.00 12.06 296 PHE B N 1
ATOM 4729 C CA . PHE B 1 296 ? -55.767 30.971 -14.215 1.00 12.08 296 PHE B CA 1
ATOM 4730 C C . PHE B 1 296 ? -55.140 32.229 -14.790 1.00 11.37 296 PHE B C 1
ATOM 4731 O O . PHE B 1 296 ? -54.645 33.085 -14.056 1.00 12.04 296 PHE B O 1
ATOM 4739 N N . ASP B 1 297 ? -55.182 32.352 -16.115 1.00 11.20 297 ASP B N 1
ATOM 4740 C CA . ASP B 1 297 ? -54.593 33.496 -16.807 1.00 12.47 297 ASP B CA 1
ATOM 4741 C C . ASP B 1 297 ? -55.707 34.344 -17.425 1.00 11.99 297 ASP B C 1
ATOM 4742 O O . ASP B 1 297 ? -56.221 34.036 -18.504 1.00 12.17 297 ASP B O 1
ATOM 4747 N N . ALA B 1 298 ? -56.042 35.439 -16.752 1.00 11.78 298 ALA B N 1
ATOM 4748 C CA . ALA B 1 298 ? -57.112 36.313 -17.213 1.00 14.77 298 ALA B CA 1
ATOM 4749 C C . ALA B 1 298 ? -56.805 36.967 -18.556 1.00 15.29 298 ALA B C 1
ATOM 4750 O O . ALA B 1 298 ? -57.740 37.408 -19.237 1.00 15.58 298 ALA B O 1
ATOM 4752 N N . THR B 1 299 ? -55.531 37.026 -18.966 1.00 12.84 299 THR B N 1
ATOM 4753 C CA . THR B 1 299 ? -55.211 37.679 -20.234 1.00 13.18 299 THR B CA 1
ATOM 4754 C C . THR B 1 299 ? -55.649 36.873 -21.446 1.00 13.28 299 THR B C 1
ATOM 4755 O O . THR B 1 299 ? -55.675 37.423 -22.556 1.00 15.00 299 THR B O 1
ATOM 4759 N N . GLN B 1 300 ? -55.977 35.596 -21.273 1.00 12.49 300 GLN B N 1
ATOM 4760 C CA . GLN B 1 300 ? -56.320 34.728 -22.392 1.00 13.37 300 GLN B CA 1
ATOM 4761 C C . GLN B 1 300 ? -57.814 34.453 -22.514 1.00 13.36 300 GLN B C 1
ATOM 4762 O O . GLN B 1 300 ? -58.222 33.695 -23.401 1.00 15.49 300 GLN B O 1
ATOM 4768 N N . THR B 1 301 ? -58.647 35.064 -21.671 1.00 12.80 301 THR B N 1
ATOM 4769 C CA . THR B 1 301 ? -60.074 34.773 -21.686 1.00 13.42 301 THR B CA 1
ATOM 4770 C C . THR B 1 301 ? -60.744 35.356 -22.926 1.00 13.17 301 THR B C 1
ATOM 4771 O O . THR B 1 301 ? -60.426 36.468 -23.362 1.00 16.22 301 THR B O 1
ATOM 4775 N N . LYS B 1 302 ? -61.682 34.596 -23.490 1.00 14.75 302 LYS B N 1
ATOM 4776 C CA . LYS B 1 302 ? -62.555 35.102 -24.539 1.00 14.36 302 LYS B CA 1
ATOM 4777 C C . LYS B 1 302 ? -64.000 34.764 -24.215 1.00 15.16 302 LYS B C 1
ATOM 4778 O O . LYS B 1 302 ? -64.300 33.695 -23.686 1.00 15.77 302 LYS B O 1
ATOM 4784 N N . VAL B 1 303 ? -64.897 35.677 -24.573 1.00 15.29 303 VAL B N 1
ATOM 4785 C CA . VAL B 1 303 ? -66.322 35.385 -24.656 1.00 16.03 303 VAL B CA 1
ATOM 4786 C C . VAL B 1 303 ? -66.763 35.880 -26.022 1.00 15.87 303 VAL B C 1
ATOM 4787 O O . VAL B 1 303 ? -66.783 37.092 -26.270 1.00 16.23 303 VAL B O 1
ATOM 4791 N N . GLN B 1 304 ? -67.083 34.956 -26.913 1.00 15.76 304 GLN B N 1
ATOM 4792 C CA . GLN B 1 304 ? -67.470 35.289 -28.275 1.00 14.95 304 GLN B CA 1
ATOM 4793 C C . GLN B 1 304 ? -68.978 35.152 -28.384 1.00 15.71 304 GLN B C 1
ATOM 4794 O O . GLN B 1 304 ? -69.519 34.071 -28.145 1.00 16.88 304 GLN B O 1
ATOM 4800 N N . THR B 1 305 ? -69.649 36.235 -28.769 1.00 17.39 305 THR B N 1
ATOM 4801 C CA . THR B 1 305 ? -71.094 36.230 -28.970 1.00 18.80 305 THR B CA 1
ATOM 4802 C C . THR B 1 305 ? -71.391 36.417 -30.453 1.00 17.35 305 THR B C 1
ATOM 4803 O O . THR B 1 305 ? -71.021 37.440 -31.039 1.00 19.63 305 THR B O 1
ATOM 4807 N N . VAL B 1 306 ? -72.066 35.436 -31.047 1.00 19.05 306 VAL B N 1
ATOM 4808 C CA . VAL B 1 306 ? -72.485 35.483 -32.443 1.00 20.39 306 VAL B CA 1
ATOM 4809 C C . VAL B 1 306 ? -73.965 35.125 -32.480 1.00 21.65 306 VAL B C 1
ATOM 4810 O O . VAL B 1 306 ? -74.352 34.027 -32.063 1.00 21.15 306 VAL B O 1
ATOM 4814 N N . ASP B 1 307 ? -74.793 36.058 -32.954 1.00 24.54 307 ASP B N 1
ATOM 4815 C CA . ASP B 1 307 ? -76.244 35.848 -33.010 1.00 30.11 307 ASP B CA 1
ATOM 4816 C C . ASP B 1 307 ? -76.813 35.430 -31.653 1.00 26.94 307 ASP B C 1
ATOM 4817 O O . ASP B 1 307 ? -77.664 34.544 -31.557 1.00 30.56 307 ASP B O 1
ATOM 4822 N N . GLY B 1 308 ? -76.318 36.062 -30.590 1.00 28.07 308 GLY B N 1
ATOM 4823 C CA . GLY B 1 308 ? -76.798 35.804 -29.247 1.00 26.37 308 GLY B CA 1
ATOM 4824 C C . GLY B 1 308 ? -76.316 34.519 -28.606 1.00 27.04 308 GLY B C 1
ATOM 4825 O O . GLY B 1 308 ? -76.709 34.232 -27.468 1.00 30.27 308 GLY B O 1
ATOM 4826 N N . ASN B 1 309 ? -75.485 33.732 -29.285 1.00 23.18 309 ASN B N 1
ATOM 4827 C CA . ASN B 1 309 ? -74.927 32.510 -28.721 1.00 22.46 309 ASN B CA 1
ATOM 4828 C C . ASN B 1 309 ? -73.469 32.749 -28.351 1.00 18.20 309 ASN B C 1
ATOM 4829 O O . ASN B 1 309 ? -72.745 33.431 -29.079 1.00 19.18 309 ASN B O 1
ATOM 4834 N N . GLN B 1 310 ? -73.041 32.173 -27.224 1.00 18.14 310 GLN B N 1
ATOM 4835 C CA . GLN B 1 310 ? -71.708 32.418 -26.682 1.00 18.12 310 GLN B CA 1
ATOM 4836 C C . GLN B 1 310 ? -70.860 31.152 -26.622 1.00 18.93 310 GLN B C 1
ATOM 4837 O O . GLN B 1 310 ? -71.337 30.085 -26.225 1.00 18.26 310 GLN B O 1
ATOM 4843 N N . LEU B 1 311 ? -69.597 31.286 -27.028 1.00 17.47 311 LEU B N 1
ATOM 4844 C CA . LEU B 1 311 ? -68.533 30.341 -26.705 1.00 15.66 311 LEU B CA 1
ATOM 4845 C C . LEU B 1 311 ? -67.581 31.046 -25.753 1.00 15.61 311 LEU B C 1
ATOM 4846 O O . LEU B 1 311 ? -67.210 32.200 -25.989 1.00 15.78 311 LEU B O 1
ATOM 4851 N N . VAL B 1 312 ? -67.195 30.360 -24.684 1.00 15.17 312 VAL B N 1
ATOM 4852 C CA . VAL B 1 312 ? -66.367 30.936 -23.635 1.00 15.19 312 VAL B CA 1
ATOM 4853 C C . VAL B 1 312 ? -65.063 30.157 -23.590 1.00 14.01 312 VAL B C 1
ATOM 4854 O O . VAL B 1 312 ? -65.075 28.922 -23.550 1.00 16.22 312 VAL B O 1
ATOM 4858 N N . LYS B 1 313 ? -63.946 30.874 -23.635 1.00 14.45 313 LYS B N 1
ATOM 4859 C CA . LYS B 1 313 ? -62.621 30.265 -23.596 1.00 14.52 313 LYS B CA 1
ATOM 4860 C C . LYS B 1 313 ? -61.930 30.706 -22.318 1.00 12.67 313 LYS B C 1
ATOM 4861 O O . LYS B 1 313 ? -61.795 31.908 -22.064 1.00 14.03 313 LYS B O 1
ATOM 4867 N N . VAL B 1 314 ? -61.484 29.736 -21.525 1.00 12.73 314 VAL B N 1
ATOM 4868 C CA . VAL B 1 314 ? -60.737 30.006 -20.301 1.00 12.85 314 VAL B CA 1
ATOM 4869 C C . VAL B 1 314 ? -59.460 29.176 -20.330 1.00 11.74 314 VAL B C 1
ATOM 4870 O O . VAL B 1 314 ? -59.463 28.036 -20.809 1.00 12.39 314 VAL B O 1
ATOM 4874 N N . VAL B 1 315 ? -58.375 29.746 -19.806 1.00 12.10 315 VAL B N 1
ATOM 4875 C CA . VAL B 1 315 ? -57.039 29.171 -19.937 1.00 11.84 315 VAL B CA 1
ATOM 4876 C C . VAL B 1 315 ? -56.328 29.230 -18.592 1.00 12.10 315 VAL B C 1
ATOM 4877 O O . VAL B 1 315 ? -56.292 30.285 -17.945 1.00 12.03 315 VAL B O 1
ATOM 4881 N N . SER B 1 316 ? -55.726 28.110 -18.189 1.00 12.17 316 SER B N 1
ATOM 4882 C CA A SER B 1 316 ? -54.956 28.051 -16.959 0.70 11.33 316 SER B CA 1
ATOM 4883 C CA B SER B 1 316 ? -54.964 28.030 -16.950 0.30 11.37 316 SER B CA 1
ATOM 4884 C C . SER B 1 316 ? -53.620 27.352 -17.186 1.00 10.44 316 SER B C 1
ATOM 4885 O O . SER B 1 316 ? -53.536 26.350 -17.905 1.00 11.86 316 SER B O 1
ATOM 4890 N N . TRP B 1 317 ? -52.585 27.884 -16.549 1.00 10.75 317 TRP B N 1
ATOM 4891 C CA . TRP B 1 317 ? -51.247 27.312 -16.586 1.00 10.76 317 TRP B CA 1
ATOM 4892 C C . TRP B 1 317 ? -51.068 26.239 -15.512 1.00 12.90 317 TRP B C 1
ATOM 4893 O O . TRP B 1 317 ? -51.718 26.246 -14.466 1.00 11.79 317 TRP B O 1
ATOM 4904 N N . TYR B 1 318 ? -50.113 25.345 -15.749 1.00 11.21 318 TYR B N 1
ATOM 4905 C CA . TYR B 1 318 ? -49.723 24.404 -14.708 1.00 11.33 318 TYR B CA 1
ATOM 4906 C C . TYR B 1 318 ? -48.331 23.886 -14.998 1.00 10.73 318 TYR B C 1
ATOM 4907 O O . TYR B 1 318 ? -48.015 23.579 -16.152 1.00 10.87 318 TYR B O 1
ATOM 4916 N N . ASP B 1 319 ? -47.490 23.795 -13.967 1.00 10.75 319 ASP B N 1
ATOM 4917 C CA . ASP B 1 319 ? -46.275 23.018 -14.134 1.00 9.91 319 ASP B CA 1
ATOM 4918 C C . ASP B 1 319 ? -46.661 21.558 -13.950 1.00 10.81 319 ASP B C 1
ATOM 4919 O O . ASP B 1 319 ? -46.921 21.104 -12.832 1.00 10.90 319 ASP B O 1
ATOM 4924 N N . ASN B 1 320 ? -46.743 20.810 -15.050 1.00 9.95 320 ASN B N 1
ATOM 4925 C CA . ASN B 1 320 ? -47.151 19.416 -14.953 1.00 9.78 320 ASN B CA 1
ATOM 4926 C C . ASN B 1 320 ? -46.325 18.645 -13.929 1.00 10.45 320 ASN B C 1
ATOM 4927 O O . ASN B 1 320 ? -46.821 17.660 -13.362 1.00 12.26 320 ASN B O 1
ATOM 4932 N N . GLU B 1 321 ? -45.085 19.075 -13.682 1.00 10.38 321 GLU B N 1
ATOM 4933 C CA . GLU B 1 321 ? -44.287 18.512 -12.592 1.00 10.91 321 GLU B CA 1
ATOM 4934 C C . GLU B 1 321 ? -44.691 19.109 -11.243 1.00 11.92 321 GLU B C 1
ATOM 4935 O O . GLU B 1 321 ? -45.360 18.444 -10.446 1.00 11.71 321 GLU B O 1
ATOM 4941 N N . MET B 1 322 ? -44.320 20.363 -10.970 1.00 11.57 322 MET B N 1
ATOM 4942 C CA . MET B 1 322 ? -44.446 20.852 -9.593 1.00 10.94 322 MET B CA 1
ATOM 4943 C C . MET B 1 322 ? -45.883 21.179 -9.195 1.00 12.41 322 MET B C 1
ATOM 4944 O O . MET B 1 322 ? -46.227 21.046 -8.011 1.00 11.94 322 MET B O 1
ATOM 4949 N N . SER B 1 323 ? -46.729 21.622 -10.129 1.00 11.33 323 SER B N 1
ATOM 4950 C CA . SER B 1 323 ? -48.117 21.908 -9.773 1.00 11.90 323 SER B CA 1
ATOM 4951 C C . SER B 1 323 ? -48.812 20.631 -9.346 1.00 11.69 323 SER B C 1
ATOM 4952 O O . SER B 1 323 ? -49.499 20.584 -8.313 1.00 12.93 323 SER B O 1
ATOM 4955 N N . TYR B 1 324 ? -48.624 19.569 -10.127 1.00 10.85 324 TYR B N 1
ATOM 4956 C CA . TYR B 1 324 ? -49.208 18.285 -9.776 1.00 11.54 324 TYR B CA 1
ATOM 4957 C C . TYR B 1 324 ? -48.641 17.770 -8.463 1.00 12.40 324 TYR B C 1
ATOM 4958 O O . TYR B 1 324 ? -49.381 17.288 -7.596 1.00 12.99 324 TYR B O 1
ATOM 4967 N N . THR B 1 325 ? -47.326 17.868 -8.300 1.00 11.81 325 THR B N 1
ATOM 4968 C CA . THR B 1 325 ? -46.679 17.335 -7.106 1.00 11.86 325 THR B CA 1
ATOM 4969 C C . THR B 1 325 ? -47.156 18.074 -5.862 1.00 13.50 325 THR B C 1
ATOM 4970 O O . THR B 1 325 ? -47.400 17.453 -4.820 1.00 12.41 325 THR B O 1
ATOM 4974 N N . SER B 1 326 ? -47.327 19.393 -5.962 1.00 11.90 326 SER B N 1
ATOM 4975 C CA . SER B 1 326 ? -47.841 20.165 -4.831 1.00 12.01 326 SER B CA 1
ATOM 4976 C C . SER B 1 326 ? -49.223 19.673 -4.425 1.00 12.17 326 SER B C 1
ATOM 4977 O O . SER B 1 326 ? -49.509 19.475 -3.235 1.00 12.85 326 SER B O 1
ATOM 4980 N N . GLN B 1 327 ? -50.097 19.466 -5.406 1.00 11.70 327 GLN B N 1
ATOM 4981 C CA . GLN B 1 327 ? -51.423 18.916 -5.156 1.00 11.85 327 GLN B CA 1
ATOM 4982 C C . GLN B 1 327 ? -51.345 17.512 -4.563 1.00 14.75 327 GLN B C 1
ATOM 4983 O O . GLN B 1 327 ? -52.066 17.186 -3.606 1.00 13.14 327 GLN B O 1
ATOM 4989 N N . LEU B 1 328 ? -50.493 16.662 -5.133 1.00 12.43 328 LEU B N 1
ATOM 4990 C CA . LEU B 1 328 ? -50.351 15.294 -4.651 1.00 12.17 328 LEU B CA 1
ATOM 4991 C C . LEU B 1 328 ? -49.930 15.271 -3.194 1.00 13.06 328 LEU B C 1
ATOM 4992 O O . LEU B 1 328 ? -50.449 14.476 -2.407 1.00 13.12 328 LEU B O 1
ATOM 4997 N N . VAL B 1 329 ? -48.987 16.132 -2.819 1.00 13.14 329 VAL B N 1
ATOM 4998 C CA . VAL B 1 329 ? -48.495 16.144 -1.446 1.00 13.05 329 VAL B CA 1
ATOM 4999 C C . VAL B 1 329 ? -49.526 16.750 -0.495 1.00 14.30 329 VAL B C 1
ATOM 5000 O O . VAL B 1 329 ? -49.668 16.287 0.641 1.00 13.56 329 VAL B O 1
ATOM 5004 N N . ARG B 1 330 ? -50.292 17.754 -0.933 1.00 12.90 330 ARG B N 1
ATOM 5005 C CA . ARG B 1 330 ? -51.418 18.216 -0.121 1.00 13.39 330 ARG B CA 1
ATOM 5006 C C . ARG B 1 330 ? -52.390 17.076 0.144 1.00 13.80 330 ARG B C 1
ATOM 5007 O O . ARG B 1 330 ? -52.859 16.886 1.272 1.00 15.15 330 ARG B O 1
ATOM 5015 N N . THR B 1 331 ? -52.706 16.299 -0.889 1.00 12.68 331 THR B N 1
ATOM 5016 C CA . THR B 1 331 ? -53.635 15.190 -0.722 1.00 13.28 331 THR B CA 1
ATOM 5017 C C . THR B 1 331 ? -53.059 14.109 0.176 1.00 14.62 331 THR B C 1
ATOM 5018 O O . THR B 1 331 ? -53.765 13.587 1.047 1.00 15.10 331 THR B O 1
ATOM 5022 N N . LEU B 1 332 ? -51.783 13.767 -0.011 1.00 13.09 332 LEU B N 1
ATOM 5023 C CA . LEU B 1 332 ? -51.138 12.781 0.851 1.00 14.48 332 LEU B CA 1
ATOM 5024 C C . LEU B 1 332 ? -51.172 13.215 2.310 1.00 17.73 332 LEU B C 1
ATOM 5025 O O . LEU B 1 332 ? -51.473 12.408 3.198 1.00 16.15 332 LEU B O 1
ATOM 5030 N N . GLU B 1 333 ? -50.823 14.479 2.573 1.00 15.03 333 GLU B N 1
ATOM 5031 C CA . GLU B 1 333 ? -50.804 15.009 3.936 1.00 16.99 333 GLU B CA 1
ATOM 5032 C C . GLU B 1 333 ? -52.184 14.913 4.569 1.00 18.21 333 GLU B C 1
ATOM 5033 O O . GLU B 1 333 ? -52.334 14.455 5.711 1.00 17.75 333 GLU B O 1
ATOM 5039 N N . TYR B 1 334 ? -53.209 15.339 3.837 1.00 16.36 334 TYR B N 1
ATOM 5040 C CA . TYR B 1 334 ? -54.577 15.280 4.342 1.00 16.95 334 TYR B CA 1
ATOM 5041 C C . TYR B 1 334 ? -55.013 13.837 4.578 1.00 18.68 334 TYR B C 1
ATOM 5042 O O . TYR B 1 334 ? -55.563 13.507 5.635 1.00 19.24 334 TYR B O 1
ATOM 5051 N N . PHE B 1 335 ? -54.774 12.965 3.593 1.00 16.59 335 PHE B N 1
ATOM 5052 C CA . PHE B 1 335 ? -55.122 11.547 3.699 1.00 18.22 335 PHE B CA 1
ATOM 5053 C C . PHE B 1 335 ? -54.451 10.903 4.906 1.00 18.00 335 PHE B C 1
ATOM 5054 O O . PHE B 1 335 ? -55.091 10.156 5.659 1.00 18.73 335 PHE B O 1
ATOM 5062 N N . ALA B 1 336 ? -53.164 11.193 5.116 1.00 17.67 336 ALA B N 1
ATOM 5063 C CA . ALA B 1 336 ? -52.443 10.613 6.245 1.00 18.84 336 ALA B CA 1
ATOM 5064 C C . ALA B 1 336 ? -53.047 11.051 7.573 1.00 22.43 336 ALA B C 1
ATOM 5065 O O . ALA B 1 336 ? -53.139 10.254 8.515 1.00 22.41 336 ALA B O 1
ATOM 5067 N N . LYS B 1 337 ? -53.461 12.316 7.668 1.00 19.95 337 LYS B N 1
ATOM 5068 C CA . LYS B 1 337 ? -53.992 12.836 8.924 1.00 20.32 337 LYS B CA 1
ATOM 5069 C C . LYS B 1 337 ? -55.325 12.192 9.268 1.00 25.98 337 LYS B C 1
ATOM 5070 O O . LYS B 1 337 ? -55.590 11.893 10.438 1.00 30.69 337 LYS B O 1
ATOM 5076 N N . ILE B 1 338 ? -56.184 11.972 8.267 1.00 23.24 338 ILE B N 1
ATOM 5077 C CA . ILE B 1 338 ? -57.494 11.377 8.517 1.00 26.46 338 ILE B CA 1
ATOM 5078 C C . ILE B 1 338 ? -57.490 9.856 8.407 1.00 29.80 338 ILE B C 1
ATOM 5079 O O . ILE B 1 338 ? -58.528 9.229 8.663 1.00 37.31 338 ILE B O 1
ATOM 5084 N N . ALA B 1 339 ? -56.354 9.245 8.067 1.00 26.77 339 ALA B N 1
ATOM 5085 C CA . ALA B 1 339 ? -56.303 7.816 7.768 1.00 27.77 339 ALA B CA 1
ATOM 5086 C C . ALA B 1 339 ? -56.779 6.968 8.944 1.00 42.04 339 ALA B C 1
ATOM 5087 O O . ALA B 1 339 ? -56.658 7.349 10.114 1.00 38.26 339 ALA B O 1
ATOM 5089 N N . LYS B 1 340 ? -57.311 5.793 8.615 1.00 42.28 340 LYS B N 1
ATOM 5090 C CA . LYS B 1 340 ? -57.864 4.872 9.601 1.00 41.18 340 LYS B CA 1
ATOM 5091 C C . LYS B 1 340 ? -57.758 3.430 9.109 1.00 45.93 340 LYS B C 1
ATOM 5092 O O . LYS B 1 340 ? -57.985 3.147 7.930 1.00 39.53 340 LYS B O 1
ATOM 5098 N N . MET C 1 5 ? -24.883 -9.725 -59.897 1.00 40.84 5 MET C N 1
ATOM 5099 C CA . MET C 1 5 ? -24.352 -8.367 -59.939 1.00 38.06 5 MET C CA 1
ATOM 5100 C C . MET C 1 5 ? -24.855 -7.517 -58.772 1.00 27.91 5 MET C C 1
ATOM 5101 O O . MET C 1 5 ? -24.059 -6.918 -58.062 1.00 29.64 5 MET C O 1
ATOM 5106 N N . VAL C 1 6 ? -26.175 -7.466 -58.579 1.00 25.78 6 VAL C N 1
ATOM 5107 C CA . VAL C 1 6 ? -26.726 -6.716 -57.455 1.00 23.51 6 VAL C CA 1
ATOM 5108 C C . VAL C 1 6 ? -26.314 -7.373 -56.144 1.00 19.36 6 VAL C C 1
ATOM 5109 O O . VAL C 1 6 ? -26.388 -8.599 -55.990 1.00 21.52 6 VAL C O 1
ATOM 5113 N N . VAL C 1 7 ? -25.871 -6.557 -55.192 1.00 15.78 7 VAL C N 1
ATOM 5114 C CA . VAL C 1 7 ? -25.582 -7.023 -53.839 1.00 15.15 7 VAL C CA 1
ATOM 5115 C C . VAL C 1 7 ? -26.887 -7.006 -53.057 1.00 15.78 7 VAL C C 1
ATOM 5116 O O . VAL C 1 7 ? -27.513 -5.951 -52.914 1.00 15.15 7 VAL C O 1
ATOM 5120 N N . LYS C 1 8 ? -27.306 -8.169 -52.552 1.00 13.58 8 LYS C N 1
ATOM 5121 C CA . LYS C 1 8 ? -28.550 -8.286 -51.800 1.00 13.51 8 LYS C CA 1
ATOM 5122 C C . LYS C 1 8 ? -28.233 -8.300 -50.311 1.00 13.14 8 LYS C C 1
ATOM 5123 O O . LYS C 1 8 ? -27.490 -9.168 -49.829 1.00 13.55 8 LYS C O 1
ATOM 5129 N N . VAL C 1 9 ? -28.781 -7.327 -49.593 1.00 13.63 9 VAL C N 1
ATOM 5130 C CA . VAL C 1 9 ? -28.459 -7.072 -48.193 1.00 12.54 9 VAL C CA 1
ATOM 5131 C C . VAL C 1 9 ? -29.637 -7.487 -47.328 1.00 12.67 9 VAL C C 1
ATOM 5132 O O . VAL C 1 9 ? -30.799 -7.259 -47.691 1.00 12.50 9 VAL C O 1
ATOM 5136 N N . GLY C 1 10 ? -29.339 -8.091 -46.180 1.00 11.47 10 GLY C N 1
ATOM 5137 C CA . GLY C 1 10 ? -30.323 -8.295 -45.125 1.00 11.90 10 GLY C CA 1
ATOM 5138 C C . GLY C 1 10 ? -29.991 -7.367 -43.975 1.00 12.47 10 GLY C C 1
ATOM 5139 O O . GLY C 1 10 ? -28.818 -7.140 -43.674 1.00 13.38 10 GLY C O 1
ATOM 5140 N N . ILE C 1 11 ? -31.013 -6.781 -43.360 1.00 11.98 11 ILE C N 1
ATOM 5141 C CA . ILE C 1 11 ? -30.805 -5.880 -42.231 1.00 11.86 11 ILE C CA 1
ATOM 5142 C C . ILE C 1 11 ? -31.399 -6.529 -40.992 1.00 13.06 11 ILE C C 1
ATOM 5143 O O . ILE C 1 11 ? -32.602 -6.823 -40.960 1.00 11.98 11 ILE C O 1
ATOM 5148 N N . ASN C 1 12 ? -30.562 -6.758 -39.982 1.00 11.79 12 ASN C N 1
ATOM 5149 C CA . ASN C 1 12 ? -31.026 -7.224 -38.683 1.00 11.81 12 ASN C CA 1
ATOM 5150 C C . ASN C 1 12 ? -31.005 -6.029 -37.738 1.00 13.16 12 ASN C C 1
ATOM 5151 O O . ASN C 1 12 ? -29.933 -5.521 -37.390 1.00 13.66 12 ASN C O 1
ATOM 5156 N N . GLY C 1 13 ? -32.189 -5.587 -37.335 1.00 12.56 13 GLY C N 1
ATOM 5157 C CA . GLY C 1 13 ? -32.320 -4.405 -36.499 1.00 13.53 13 GLY C CA 1
ATOM 5158 C C . GLY C 1 13 ? -32.745 -3.185 -37.295 1.00 13.24 13 GLY C C 1
ATOM 5159 O O . GLY C 1 13 ? -31.983 -2.677 -38.128 1.00 17.42 13 GLY C O 1
ATOM 5160 N N . PHE C 1 14 ? -33.951 -2.690 -37.025 1.00 14.28 14 PHE C N 1
ATOM 5161 C CA . PHE C 1 14 ? -34.552 -1.602 -37.790 1.00 12.50 14 PHE C CA 1
ATOM 5162 C C . PHE C 1 14 ? -34.729 -0.368 -36.913 1.00 14.91 14 PHE C C 1
ATOM 5163 O O . PHE C 1 14 ? -35.769 0.300 -36.940 1.00 15.33 14 PHE C O 1
ATOM 5171 N N . GLY C 1 15 ? -33.702 -0.067 -36.115 1.00 13.86 15 GLY C N 1
ATOM 5172 C CA . GLY C 1 15 ? -33.584 1.202 -35.428 1.00 13.13 15 GLY C CA 1
ATOM 5173 C C . GLY C 1 15 ? -33.083 2.273 -36.372 1.00 13.46 15 GLY C C 1
ATOM 5174 O O . GLY C 1 15 ? -33.213 2.165 -37.596 1.00 14.64 15 GLY C O 1
ATOM 5175 N N . ARG C 1 16 ? -32.491 3.328 -35.793 1.00 13.34 16 ARG C N 1
ATOM 5176 C CA . ARG C 1 16 ? -32.038 4.455 -36.612 1.00 15.39 16 ARG C CA 1
ATOM 5177 C C . ARG C 1 16 ? -31.119 3.989 -37.730 1.00 14.47 16 ARG C C 1
ATOM 5178 O O . ARG C 1 16 ? -31.328 4.329 -38.898 1.00 14.61 16 ARG C O 1
ATOM 5186 N N . ILE C 1 17 ? -30.105 3.191 -37.388 1.00 14.41 17 ILE C N 1
ATOM 5187 C CA . ILE C 1 17 ? -29.105 2.797 -38.373 1.00 15.41 17 ILE C CA 1
ATOM 5188 C C . ILE C 1 17 ? -29.716 1.885 -39.428 1.00 15.00 17 ILE C C 1
ATOM 5189 O O . ILE C 1 17 ? -29.512 2.083 -40.623 1.00 13.98 17 ILE C O 1
ATOM 5194 N N . GLY C 1 18 ? -30.498 0.894 -39.004 1.00 12.75 18 GLY C N 1
ATOM 5195 C CA . GLY C 1 18 ? -31.101 -0.006 -39.976 1.00 13.54 18 GLY C CA 1
ATOM 5196 C C . GLY C 1 18 ? -32.048 0.700 -40.927 1.00 13.33 18 GLY C C 1
ATOM 5197 O O . GLY C 1 18 ? -32.036 0.436 -42.134 1.00 12.51 18 GLY C O 1
ATOM 5198 N N . ARG C 1 19 ? -32.893 1.598 -40.398 1.00 11.67 19 ARG C N 1
ATOM 5199 C CA . ARG C 1 19 ? -33.833 2.308 -41.265 1.00 12.14 19 ARG C CA 1
ATOM 5200 C C . ARG C 1 19 ? -33.119 3.234 -42.230 1.00 11.13 19 ARG C C 1
ATOM 5201 O O . ARG C 1 19 ? -33.488 3.306 -43.411 1.00 12.07 19 ARG C O 1
ATOM 5209 N N . LEU C 1 20 ? -32.104 3.960 -41.746 1.00 12.14 20 LEU C N 1
ATOM 5210 C CA . LEU C 1 20 ? -31.400 4.881 -42.631 1.00 12.06 20 LEU C CA 1
ATOM 5211 C C . LEU C 1 20 ? -30.557 4.124 -43.645 1.00 11.43 20 LEU C C 1
ATOM 5212 O O . LEU C 1 20 ? -30.433 4.568 -44.791 1.00 13.01 20 LEU C O 1
ATOM 5217 N N . ALA C 1 21 ? -30.027 2.951 -43.265 1.00 12.06 21 ALA C N 1
ATOM 5218 C CA . ALA C 1 21 ? -29.336 2.125 -44.255 1.00 12.35 21 ALA C CA 1
ATOM 5219 C C . ALA C 1 21 ? -30.290 1.669 -45.341 1.00 11.84 21 ALA C C 1
ATOM 5220 O O . ALA C 1 21 ? -29.946 1.689 -46.529 1.00 12.11 21 ALA C O 1
ATOM 5222 N N . PHE C 1 22 ? -31.502 1.265 -44.958 1.00 12.32 22 PHE C N 1
ATOM 5223 C CA . PHE C 1 22 ? -32.500 0.904 -45.960 1.00 11.53 22 PHE C CA 1
ATOM 5224 C C . PHE C 1 22 ? -32.782 2.078 -46.891 1.00 11.88 22 PHE C C 1
ATOM 5225 O O . PHE C 1 22 ? -32.808 1.927 -48.117 1.00 12.81 22 PHE C O 1
ATOM 5233 N N . ARG C 1 23 ? -32.986 3.268 -46.323 1.00 12.66 23 ARG C N 1
ATOM 5234 C CA . ARG C 1 23 ? -33.257 4.439 -47.156 1.00 12.65 23 ARG C CA 1
ATOM 5235 C C . ARG C 1 23 ? -32.109 4.720 -48.118 1.00 13.01 23 ARG C C 1
ATOM 5236 O O . ARG C 1 23 ? -32.325 4.980 -49.311 1.00 13.34 23 ARG C O 1
ATOM 5244 N N . ARG C 1 24 ? -30.878 4.714 -47.603 1.00 12.61 24 ARG C N 1
ATOM 5245 C CA . ARG C 1 24 ? -29.710 5.011 -48.429 1.00 11.99 24 ARG C CA 1
ATOM 5246 C C . ARG C 1 24 ? -29.563 3.992 -49.555 1.00 11.54 24 ARG C C 1
ATOM 5247 O O . ARG C 1 24 ? -29.275 4.352 -50.703 1.00 13.34 24 ARG C O 1
ATOM 5255 N N . ILE C 1 25 ? -29.778 2.709 -49.244 1.00 11.82 25 ILE C N 1
ATOM 5256 C CA . ILE C 1 25 ? -29.650 1.652 -50.243 1.00 12.38 25 ILE C CA 1
ATOM 5257 C C . ILE C 1 25 ? -30.613 1.848 -51.410 1.00 15.58 25 ILE C C 1
ATOM 5258 O O . ILE C 1 25 ? -30.306 1.453 -52.539 1.00 15.06 25 ILE C O 1
ATOM 5263 N N . GLN C 1 26 ? -31.762 2.493 -51.181 1.00 15.11 26 GLN C N 1
ATOM 5264 C CA . GLN C 1 26 ? -32.676 2.782 -52.289 1.00 16.01 26 GLN C CA 1
ATOM 5265 C C . GLN C 1 26 ? -32.056 3.705 -53.330 1.00 18.53 26 GLN C C 1
ATOM 5266 O O . GLN C 1 26 ? -32.496 3.695 -54.484 1.00 21.14 26 GLN C O 1
ATOM 5272 N N . ASN C 1 27 ? -31.061 4.504 -52.959 1.00 15.46 27 ASN C N 1
ATOM 5273 C CA . ASN C 1 27 ? -30.427 5.438 -53.879 1.00 19.13 27 ASN C CA 1
ATOM 5274 C C . ASN C 1 27 ? -29.102 4.938 -54.422 1.00 18.82 27 ASN C C 1
ATOM 5275 O O . ASN C 1 27 ? -28.465 5.640 -55.207 1.00 21.65 27 ASN C O 1
ATOM 5280 N N . VAL C 1 28 ? -28.673 3.744 -54.036 1.00 15.32 28 VAL C N 1
ATOM 5281 C CA . VAL C 1 28 ? -27.424 3.170 -54.501 1.00 16.82 28 VAL C CA 1
ATOM 5282 C C . VAL C 1 28 ? -27.803 2.056 -55.462 1.00 16.11 28 VAL C C 1
ATOM 5283 O O . VAL C 1 28 ? -28.329 1.016 -55.044 1.00 16.98 28 VAL C O 1
ATOM 5287 N N . GLU C 1 29 ? -27.578 2.279 -56.756 1.00 16.93 29 GLU C N 1
ATOM 5288 C CA . GLU C 1 29 ? -27.906 1.259 -57.740 1.00 17.23 29 GLU C CA 1
ATOM 5289 C C . GLU C 1 29 ? -27.010 0.048 -57.532 1.00 18.63 29 GLU C C 1
ATOM 5290 O O . GLU C 1 29 ? -25.828 0.182 -57.204 1.00 22.90 29 GLU C O 1
ATOM 5296 N N . GLY C 1 30 ? -27.574 -1.139 -57.718 1.00 20.08 30 GLY C N 1
ATOM 5297 C CA . GLY C 1 30 ? -26.767 -2.337 -57.569 1.00 24.31 30 GLY C CA 1
ATOM 5298 C C . GLY C 1 30 ? -26.557 -2.802 -56.142 1.00 23.88 30 GLY C C 1
ATOM 5299 O O . GLY C 1 30 ? -25.763 -3.726 -55.916 1.00 20.90 30 GLY C O 1
ATOM 5300 N N . VAL C 1 31 ? -27.203 -2.162 -55.169 1.00 18.11 31 VAL C N 1
ATOM 5301 C CA . VAL C 1 31 ? -27.372 -2.697 -53.821 1.00 15.78 31 VAL C CA 1
ATOM 5302 C C . VAL C 1 31 ? -28.858 -2.631 -53.506 1.00 14.42 31 VAL C C 1
ATOM 5303 O O . VAL C 1 31 ? -29.507 -1.621 -53.794 1.00 15.13 31 VAL C O 1
ATOM 5307 N N . GLU C 1 32 ? -29.402 -3.702 -52.919 1.00 14.17 32 GLU C N 1
ATOM 5308 C CA . GLU C 1 32 ? -30.821 -3.759 -52.584 1.00 14.49 32 GLU C CA 1
ATOM 5309 C C . GLU C 1 32 ? -30.999 -4.519 -51.281 1.00 13.22 32 GLU C C 1
ATOM 5310 O O . GLU C 1 32 ? -30.217 -5.414 -50.965 1.00 16.13 32 GLU C O 1
ATOM 5316 N N . VAL C 1 33 ? -32.035 -4.165 -50.526 1.00 11.63 33 VAL C N 1
ATOM 5317 C CA . VAL C 1 33 ? -32.395 -4.891 -49.312 1.00 12.55 33 VAL C CA 1
ATOM 5318 C C . VAL C 1 33 ? -33.519 -5.855 -49.649 1.00 11.78 33 VAL C C 1
ATOM 5319 O O . VAL C 1 33 ? -34.586 -5.442 -50.118 1.00 14.88 33 VAL C O 1
ATOM 5323 N N . THR C 1 34 ? -33.299 -7.144 -49.394 1.00 12.08 34 THR C N 1
ATOM 5324 C CA . THR C 1 34 ? -34.323 -8.134 -49.682 1.00 13.63 34 THR C CA 1
ATOM 5325 C C . THR C 1 34 ? -34.849 -8.834 -48.441 1.00 13.62 34 THR C C 1
ATOM 5326 O O . THR C 1 34 ? -35.714 -9.707 -48.567 1.00 15.13 34 THR C O 1
ATOM 5330 N N . ARG C 1 35 ? -34.384 -8.463 -47.248 1.00 12.81 35 ARG C N 1
ATOM 5331 C CA . ARG C 1 35 ? -35.038 -8.931 -46.037 1.00 12.63 35 ARG C CA 1
ATOM 5332 C C . ARG C 1 35 ? -34.669 -8.021 -44.874 1.00 13.13 35 ARG C C 1
ATOM 5333 O O . ARG C 1 35 ? -33.514 -7.613 -44.744 1.00 13.19 35 ARG C O 1
ATOM 5341 N N . ILE C 1 36 ? -35.658 -7.710 -44.040 1.00 12.13 36 ILE C N 1
ATOM 5342 C CA . ILE C 1 36 ? -35.457 -7.003 -42.778 1.00 12.38 36 ILE C CA 1
ATOM 5343 C C . ILE C 1 36 ? -35.904 -7.934 -41.666 1.00 12.42 36 ILE C C 1
ATOM 5344 O O . ILE C 1 36 ? -36.949 -8.578 -41.784 1.00 13.75 36 ILE C O 1
ATOM 5349 N N . ASN C 1 37 ? -35.125 -8.013 -40.588 1.00 12.27 37 ASN C N 1
ATOM 5350 C CA . ASN C 1 37 ? -35.529 -8.765 -39.407 1.00 11.53 37 ASN C CA 1
ATOM 5351 C C . ASN C 1 37 ? -35.471 -7.844 -38.196 1.00 11.88 37 ASN C C 1
ATOM 5352 O O . ASN C 1 37 ? -34.439 -7.206 -37.951 1.00 13.56 37 ASN C O 1
ATOM 5357 N N . ASP C 1 38 ? -36.579 -7.772 -37.458 1.00 12.95 38 ASP C N 1
ATOM 5358 C CA . ASP C 1 38 ? -36.676 -6.933 -36.270 1.00 12.61 38 ASP C CA 1
ATOM 5359 C C . ASP C 1 38 ? -37.865 -7.401 -35.439 1.00 14.47 38 ASP C C 1
ATOM 5360 O O . ASP C 1 38 ? -38.893 -7.785 -35.990 1.00 15.04 38 ASP C O 1
ATOM 5365 N N . LEU C 1 39 ? -37.739 -7.320 -34.109 1.00 16.64 39 LEU C N 1
ATOM 5366 C CA . LEU C 1 39 ? -38.780 -7.848 -33.226 1.00 17.80 39 LEU C CA 1
ATOM 5367 C C . LEU C 1 39 ? -39.997 -6.931 -33.085 1.00 18.59 39 LEU C C 1
ATOM 5368 O O . LEU C 1 39 ? -41.042 -7.381 -32.604 1.00 20.59 39 LEU C O 1
ATOM 5373 N N . THR C 1 40 ? -39.900 -5.673 -33.500 1.00 15.27 40 THR C N 1
ATOM 5374 C CA . THR C 1 40 ? -40.984 -4.716 -33.317 1.00 16.77 40 THR C CA 1
ATOM 5375 C C . THR C 1 40 ? -42.138 -4.972 -34.289 1.00 17.01 40 THR C C 1
ATOM 5376 O O . THR C 1 40 ? -41.936 -5.362 -35.440 1.00 16.36 40 THR C O 1
ATOM 5380 N N . ASP C 1 41 ? -43.373 -4.739 -33.804 1.00 17.23 41 ASP C N 1
ATOM 5381 C CA . ASP C 1 41 ? -44.596 -4.706 -34.601 1.00 17.56 41 ASP C CA 1
ATOM 5382 C C . ASP C 1 41 ? -44.303 -4.034 -35.939 1.00 16.08 41 ASP C C 1
ATOM 5383 O O . ASP C 1 41 ? -43.848 -2.887 -35.961 1.00 15.81 41 ASP C O 1
ATOM 5388 N N . PRO C 1 42 ? -44.530 -4.701 -37.073 1.00 15.10 42 PRO C N 1
ATOM 5389 C CA . PRO C 1 42 ? -44.228 -4.058 -38.365 1.00 15.94 42 PRO C CA 1
ATOM 5390 C C . PRO C 1 42 ? -45.041 -2.806 -38.651 1.00 16.08 42 PRO C C 1
ATOM 5391 O O . PRO C 1 42 ? -44.597 -1.975 -39.452 1.00 16.10 42 PRO C O 1
ATOM 5395 N N . ASN C 1 43 ? -46.216 -2.636 -38.042 1.00 15.92 43 ASN C N 1
ATOM 5396 C CA . ASN C 1 43 ? -46.953 -1.387 -38.220 1.00 18.08 43 ASN C CA 1
ATOM 5397 C C . ASN C 1 43 ? -46.177 -0.205 -37.649 1.00 15.34 43 ASN C C 1
ATOM 5398 O O . ASN C 1 43 ? -46.126 0.871 -38.260 1.00 15.92 43 ASN C O 1
ATOM 5403 N N . MET C 1 44 ? -45.570 -0.389 -36.473 1.00 14.98 44 MET C N 1
ATOM 5404 C CA . MET C 1 44 ? -44.700 0.639 -35.910 1.00 12.59 44 MET C CA 1
ATOM 5405 C C . MET C 1 44 ? -43.479 0.864 -36.797 1.00 13.35 44 MET C C 1
ATOM 5406 O O . MET C 1 44 ? -43.101 2.011 -37.064 1.00 12.26 44 MET C O 1
ATOM 5411 N N . LEU C 1 45 ? -42.859 -0.219 -37.282 1.00 12.59 45 LEU C N 1
ATOM 5412 C CA . LEU C 1 45 ? -41.669 -0.082 -38.117 1.00 12.53 45 LEU C CA 1
ATOM 5413 C C . LEU C 1 45 ? -41.980 0.643 -39.419 1.00 14.44 45 LEU C C 1
ATOM 5414 O O . LEU C 1 45 ? -41.206 1.503 -39.854 1.00 13.29 45 LEU C O 1
ATOM 5419 N N . ALA C 1 46 ? -43.091 0.289 -40.080 1.00 13.12 46 ALA C N 1
ATOM 5420 C CA . ALA C 1 46 ? -43.453 0.966 -41.323 1.00 12.29 46 ALA C CA 1
ATOM 5421 C C . ALA C 1 46 ? -43.670 2.460 -41.099 1.00 12.17 46 ALA C C 1
ATOM 5422 O O . ALA C 1 46 ? -43.236 3.293 -41.907 1.00 12.59 46 ALA C O 1
ATOM 5424 N N . HIS C 1 47 ? -44.365 2.817 -40.018 1.00 13.24 47 HIS C N 1
ATOM 5425 C CA . HIS C 1 47 ? -44.594 4.229 -39.729 1.00 12.64 47 HIS C CA 1
ATOM 5426 C C . HIS C 1 47 ? -43.282 4.980 -39.499 1.00 12.25 47 HIS C C 1
ATOM 5427 O O . HIS C 1 47 ? -43.096 6.098 -40.009 1.00 12.53 47 HIS C O 1
ATOM 5434 N N . LEU C 1 48 ? -42.354 4.369 -38.755 1.00 12.68 48 LEU C N 1
ATOM 5435 C CA . LEU C 1 48 ? -41.048 4.982 -38.522 1.00 12.43 48 LEU C CA 1
ATOM 5436 C C . LEU C 1 48 ? -40.224 5.088 -39.798 1.00 12.86 48 LEU C C 1
ATOM 5437 O O . LEU C 1 48 ? -39.440 6.028 -39.940 1.00 13.41 48 LEU C O 1
ATOM 5442 N N . LEU C 1 49 ? -40.377 4.138 -40.729 1.00 11.84 49 LEU C N 1
ATOM 5443 C CA . LEU C 1 49 ? -39.686 4.249 -42.006 1.00 12.58 49 LEU C CA 1
ATOM 5444 C C . LEU C 1 49 ? -40.261 5.387 -42.846 1.00 11.42 49 LEU C C 1
ATOM 5445 O O . LEU C 1 49 ? -39.515 6.109 -43.522 1.00 11.73 49 LEU C O 1
ATOM 5450 N N . LYS C 1 50 ? -41.585 5.567 -42.796 1.00 11.52 50 LYS C N 1
ATOM 5451 C CA . LYS C 1 50 ? -42.249 6.580 -43.615 1.00 12.10 50 LYS C CA 1
ATOM 5452 C C . LYS C 1 50 ? -41.913 7.991 -43.158 1.00 11.75 50 LYS C C 1
ATOM 5453 O O . LYS C 1 50 ? -41.755 8.899 -43.988 1.00 12.91 50 LYS C O 1
ATOM 5459 N N . TYR C 1 51 ? -41.872 8.209 -41.846 1.00 11.78 51 TYR C N 1
ATOM 5460 C CA . TYR C 1 51 ? -41.785 9.547 -41.275 1.00 11.66 51 TYR C CA 1
ATOM 5461 C C . TYR C 1 51 ? -40.600 9.608 -40.333 1.00 12.71 51 TYR C C 1
ATOM 5462 O O . TYR C 1 51 ? -40.525 8.840 -39.370 1.00 14.17 51 TYR C O 1
ATOM 5471 N N . ASP C 1 52 ? -39.704 10.549 -40.583 1.00 11.01 52 ASP C N 1
ATOM 5472 C CA . ASP C 1 52 ? -38.458 10.650 -39.841 1.00 11.41 52 ASP C CA 1
ATOM 5473 C C . ASP C 1 52 ? -38.244 12.106 -39.457 1.00 11.38 52 ASP C C 1
ATOM 5474 O O . ASP C 1 52 ? -38.158 12.974 -40.332 1.00 11.61 52 ASP C O 1
ATOM 5479 N N . THR C 1 53 ? -38.140 12.371 -38.153 1.00 11.30 53 THR C N 1
ATOM 5480 C CA . THR C 1 53 ? -38.027 13.747 -37.677 1.00 11.58 53 THR C CA 1
ATOM 5481 C C . THR C 1 53 ? -36.850 14.485 -38.311 1.00 12.39 53 THR C C 1
ATOM 5482 O O . THR C 1 53 ? -36.983 15.643 -38.722 1.00 12.82 53 THR C O 1
ATOM 5486 N N . THR C 1 54 ? -35.684 13.852 -38.367 1.00 12.22 54 THR C N 1
ATOM 5487 C CA . THR C 1 54 ? -34.492 14.543 -38.849 1.00 11.58 54 THR C CA 1
ATOM 5488 C C . THR C 1 54 ? -34.140 14.237 -40.292 1.00 11.76 54 THR C C 1
ATOM 5489 O O . THR C 1 54 ? -33.485 15.060 -40.934 1.00 14.44 54 THR C O 1
ATOM 5493 N N . GLN C 1 55 ? -34.531 13.079 -40.816 1.00 11.77 55 GLN C N 1
ATOM 5494 C CA . GLN C 1 55 ? -34.114 12.697 -42.159 1.00 10.67 55 GLN C CA 1
ATOM 5495 C C . GLN C 1 55 ? -35.215 12.856 -43.193 1.00 12.73 55 GLN C C 1
ATOM 5496 O O . GLN C 1 55 ? -35.003 12.515 -44.361 1.00 14.34 55 GLN C O 1
ATOM 5502 N N . GLY C 1 56 ? -36.376 13.373 -42.798 1.00 12.11 56 GLY C N 1
ATOM 5503 C CA . GLY C 1 56 ? -37.419 13.720 -43.739 1.00 13.75 56 GLY C CA 1
ATOM 5504 C C . GLY C 1 56 ? -38.328 12.557 -44.089 1.00 11.51 56 GLY C C 1
ATOM 5505 O O . GLY C 1 56 ? -38.138 11.412 -43.674 1.00 12.16 56 GLY C O 1
ATOM 5506 N N . ARG C 1 57 ? -39.354 12.881 -44.871 1.00 11.73 57 ARG C N 1
ATOM 5507 C CA . ARG C 1 57 ? -40.296 11.869 -45.324 1.00 12.74 57 ARG C CA 1
ATOM 5508 C C . ARG C 1 57 ? -39.606 10.870 -46.247 1.00 11.90 57 ARG C C 1
ATOM 5509 O O . ARG C 1 57 ? -38.720 11.231 -47.027 1.00 13.21 57 ARG C O 1
ATOM 5517 N N . PHE C 1 58 ? -40.033 9.611 -46.162 1.00 12.17 58 PHE C N 1
ATOM 5518 C CA . PHE C 1 58 ? -39.477 8.592 -47.042 1.00 12.71 58 PHE C CA 1
ATOM 5519 C C . PHE C 1 58 ? -39.711 8.972 -48.501 1.00 15.01 58 PHE C C 1
ATOM 5520 O O . PHE C 1 58 ? -40.784 9.457 -48.871 1.00 16.39 58 PHE C O 1
ATOM 5528 N N . ASP C 1 59 ? -38.688 8.753 -49.330 1.00 13.91 59 ASP C N 1
ATOM 5529 C CA . ASP C 1 59 ? -38.749 9.054 -50.762 1.00 16.88 59 ASP C CA 1
ATOM 5530 C C . ASP C 1 59 ? -39.472 7.904 -51.463 1.00 17.23 59 ASP C C 1
ATOM 5531 O O . ASP C 1 59 ? -38.869 6.972 -52.001 1.00 20.12 59 ASP C O 1
ATOM 5536 N N . GLY C 1 60 ? -40.797 7.970 -51.445 1.00 15.15 60 GLY C N 1
ATOM 5537 C CA . GLY C 1 60 ? -41.610 6.955 -52.072 1.00 17.00 60 GLY C CA 1
ATOM 5538 C C . GLY C 1 60 ? -42.720 6.511 -51.147 1.00 17.73 60 GLY C C 1
ATOM 5539 O O . GLY C 1 60 ? -43.189 7.273 -50.294 1.00 20.91 60 GLY C O 1
ATOM 5540 N N . THR C 1 61 ? -43.149 5.261 -51.307 1.00 17.58 61 THR C N 1
ATOM 5541 C CA . THR C 1 61 ? -44.303 4.741 -50.589 1.00 16.75 61 THR C CA 1
ATOM 5542 C C . THR C 1 61 ? -43.932 3.501 -49.783 1.00 18.18 61 THR C C 1
ATOM 5543 O O . THR C 1 61 ? -43.100 2.692 -50.205 1.00 16.88 61 THR C O 1
ATOM 5547 N N . VAL C 1 62 ? -44.561 3.366 -48.616 1.00 18.09 62 VAL C N 1
ATOM 5548 C CA . VAL C 1 62 ? -44.405 2.211 -47.736 1.00 17.19 62 VAL C CA 1
ATOM 5549 C C . VAL C 1 62 ? -45.789 1.806 -47.260 1.00 21.08 62 VAL C C 1
ATOM 5550 O O . VAL C 1 62 ? -46.517 2.630 -46.696 1.00 21.27 62 VAL C O 1
ATOM 5554 N N . GLU C 1 63 ? -46.147 0.539 -47.463 1.00 19.43 63 GLU C N 1
ATOM 5555 C CA . GLU C 1 63 ? -47.384 -0.019 -46.939 1.00 20.07 63 GLU C CA 1
ATOM 5556 C C . GLU C 1 63 ? -47.085 -1.342 -46.256 1.00 20.29 63 GLU C C 1
ATOM 5557 O O . GLU C 1 63 ? -46.233 -2.108 -46.719 1.00 22.19 63 GLU C O 1
ATOM 5563 N N . VAL C 1 64 ? -47.774 -1.603 -45.151 1.00 18.84 64 VAL C N 1
ATOM 5564 C CA . VAL C 1 64 ? -47.672 -2.895 -44.484 1.00 17.24 64 VAL C CA 1
ATOM 5565 C C . VAL C 1 64 ? -48.496 -3.905 -45.266 1.00 21.13 64 VAL C C 1
ATOM 5566 O O . VAL C 1 64 ? -49.661 -3.655 -45.597 1.00 22.31 64 VAL C O 1
ATOM 5570 N N . LYS C 1 65 ? -47.887 -5.039 -45.577 1.00 18.49 65 LYS C N 1
ATOM 5571 C CA . LYS C 1 65 ? -48.578 -6.152 -46.201 1.00 23.22 65 LYS C CA 1
ATOM 5572 C C . LYS C 1 65 ? -48.325 -7.391 -45.362 1.00 19.93 65 LYS C C 1
ATOM 5573 O O . LYS C 1 65 ? -47.422 -7.423 -44.524 1.00 23.75 65 LYS C O 1
ATOM 5579 N N . GLU C 1 66 ? -49.137 -8.419 -45.574 1.00 24.34 66 GLU C N 1
ATOM 5580 C CA . GLU C 1 66 ? -48.887 -9.662 -44.867 1.00 23.56 66 GLU C CA 1
ATOM 5581 C C . GLU C 1 66 ? -47.518 -10.202 -45.263 1.00 26.03 66 GLU C C 1
ATOM 5582 O O . GLU C 1 66 ? -47.218 -10.360 -46.453 1.00 25.53 66 GLU C O 1
ATOM 5588 N N . GLY C 1 67 ? -46.667 -10.427 -44.260 1.00 21.70 67 GLY C N 1
ATOM 5589 C CA . GLY C 1 67 ? -45.326 -10.931 -44.474 1.00 26.74 67 GLY C CA 1
ATOM 5590 C C . GLY C 1 67 ? -44.249 -9.879 -44.645 1.00 19.52 67 GLY C C 1
ATOM 5591 O O . GLY C 1 67 ? -43.063 -10.235 -44.696 1.00 18.69 67 GLY C O 1
ATOM 5592 N N . GLY C 1 68 ? -44.608 -8.603 -44.733 1.00 16.53 68 GLY C N 1
ATOM 5593 C CA . GLY C 1 68 ? -43.583 -7.588 -44.862 1.00 18.36 68 GLY C CA 1
ATOM 5594 C C . GLY C 1 68 ? -44.104 -6.217 -45.221 1.00 17.54 68 GLY C C 1
ATOM 5595 O O . GLY C 1 68 ? -45.135 -5.767 -44.708 1.00 19.69 68 GLY C O 1
ATOM 5596 N N . PHE C 1 69 ? -43.375 -5.531 -46.088 1.00 15.36 69 PHE C N 1
ATOM 5597 C CA . PHE C 1 69 ? -43.775 -4.219 -46.566 1.00 15.47 69 PHE C CA 1
ATOM 5598 C C . PHE C 1 69 ? -43.900 -4.268 -48.081 1.00 17.29 69 PHE C C 1
ATOM 5599 O O . PHE C 1 69 ? -43.232 -5.059 -48.751 1.00 17.81 69 PHE C O 1
ATOM 5607 N N . GLU C 1 70 ? -44.733 -3.395 -48.629 1.00 15.43 70 GLU C N 1
ATOM 5608 C CA . GLU C 1 70 ? -44.632 -3.033 -50.034 1.00 16.51 70 GLU C CA 1
ATOM 5609 C C . GLU C 1 70 ? -43.974 -1.657 -50.089 1.00 16.17 70 GLU C C 1
ATOM 5610 O O . GLU C 1 70 ? -44.555 -0.664 -49.637 1.00 18.35 70 GLU C O 1
ATOM 5616 N N . VAL C 1 71 ? -42.750 -1.607 -50.598 1.00 15.15 71 VAL C N 1
ATOM 5617 C CA . VAL C 1 71 ? -41.978 -0.372 -50.679 1.00 14.60 71 VAL C CA 1
ATOM 5618 C C . VAL C 1 71 ? -41.830 -0.015 -52.145 1.00 18.23 71 VAL C C 1
ATOM 5619 O O . VAL C 1 71 ? -41.259 -0.788 -52.922 1.00 16.72 71 VAL C O 1
ATOM 5623 N N . ASN C 1 72 ? -42.344 1.153 -52.527 1.00 15.97 72 ASN C N 1
ATOM 5624 C CA . ASN C 1 72 ? -42.269 1.594 -53.917 1.00 17.84 72 ASN C CA 1
ATOM 5625 C C . ASN C 1 72 ? -42.773 0.508 -54.861 1.00 18.99 72 ASN C C 1
ATOM 5626 O O . ASN C 1 72 ? -42.170 0.228 -55.897 1.00 21.34 72 ASN C O 1
ATOM 5631 N N . GLY C 1 73 ? -43.875 -0.126 -54.470 1.00 18.98 73 GLY C N 1
ATOM 5632 C CA . GLY C 1 73 ? -44.543 -1.123 -55.277 1.00 21.78 73 GLY C CA 1
ATOM 5633 C C . GLY C 1 73 ? -43.930 -2.505 -55.269 1.00 25.85 73 GLY C C 1
ATOM 5634 O O . GLY C 1 73 ? -44.349 -3.351 -56.069 1.00 28.70 73 GLY C O 1
ATOM 5635 N N . GLN C 1 74 ? -42.956 -2.774 -54.405 1.00 22.75 74 GLN C N 1
ATOM 5636 C CA . GLN C 1 74 ? -42.292 -4.070 -54.395 1.00 20.00 74 GLN C CA 1
ATOM 5637 C C . GLN C 1 74 ? -42.276 -4.643 -52.986 1.00 18.98 74 GLN C C 1
ATOM 5638 O O . GLN C 1 74 ? -42.035 -3.925 -52.012 1.00 17.55 74 GLN C O 1
ATOM 5644 N N . PHE C 1 75 ? -42.523 -5.945 -52.889 1.00 17.24 75 PHE C N 1
ATOM 5645 C CA . PHE C 1 75 ? -42.548 -6.616 -51.596 1.00 14.80 75 PHE C CA 1
ATOM 5646 C C . PHE C 1 75 ? -41.143 -6.713 -51.016 1.00 15.13 75 PHE C C 1
ATOM 5647 O O . PHE C 1 75 ? -40.187 -7.058 -51.722 1.00 16.29 75 PHE C O 1
ATOM 5655 N N . VAL C 1 76 ? -41.017 -6.378 -49.731 1.00 13.62 76 VAL C N 1
ATOM 5656 C CA . VAL C 1 76 ? -39.805 -6.619 -48.955 1.00 15.03 76 VAL C CA 1
ATOM 5657 C C . VAL C 1 76 ? -40.208 -7.442 -47.738 1.00 12.24 76 VAL C C 1
ATOM 5658 O O . VAL C 1 76 ? -41.047 -7.008 -46.941 1.00 14.46 76 VAL C O 1
ATOM 5662 N N . LYS C 1 77 ? -39.612 -8.624 -47.593 1.00 12.45 77 LYS C N 1
ATOM 5663 C CA . LYS C 1 77 ? -39.928 -9.494 -46.467 1.00 13.85 77 LYS C CA 1
ATOM 5664 C C . LYS C 1 77 ? -39.452 -8.872 -45.157 1.00 13.98 77 LYS C C 1
ATOM 5665 O O . LYS C 1 77 ? -38.323 -8.380 -45.066 1.00 13.93 77 LYS C O 1
ATOM 5671 N N . VAL C 1 78 ? -40.313 -8.897 -44.141 1.00 13.94 78 VAL C N 1
ATOM 5672 C CA . VAL C 1 78 ? -39.964 -8.454 -42.793 1.00 13.57 78 VAL C CA 1
ATOM 5673 C C . VAL C 1 78 ? -40.308 -9.586 -41.836 1.00 14.29 78 VAL C C 1
ATOM 5674 O O . VAL C 1 78 ? -41.469 -10.012 -41.769 1.00 16.72 78 VAL C O 1
ATOM 5678 N N . SER C 1 79 ? -39.306 -10.080 -41.118 1.00 13.94 79 SER C N 1
ATOM 5679 C CA . SER C 1 79 ? -39.481 -11.145 -40.139 1.00 14.10 79 SER C CA 1
ATOM 5680 C C . SER C 1 79 ? -39.158 -10.625 -38.742 1.00 14.68 79 SER C C 1
ATOM 5681 O O . SER C 1 79 ? -38.658 -9.511 -38.562 1.00 13.54 79 SER C O 1
ATOM 5684 N N . ALA C 1 80 ? -39.442 -11.455 -37.740 1.00 14.46 80 ALA C N 1
ATOM 5685 C CA . ALA C 1 80 ? -39.311 -11.055 -36.338 1.00 14.54 80 ALA C CA 1
ATOM 5686 C C . ALA C 1 80 ? -38.662 -12.173 -35.526 1.00 15.61 80 ALA C C 1
ATOM 5687 O O . ALA C 1 80 ? -39.162 -12.588 -34.479 1.00 19.29 80 ALA C O 1
ATOM 5689 N N . GLU C 1 81 ? -37.515 -12.662 -35.987 1.00 14.64 81 GLU C N 1
ATOM 5690 C CA . GLU C 1 81 ? -36.841 -13.776 -35.325 1.00 15.34 81 GLU C CA 1
ATOM 5691 C C . GLU C 1 81 ? -35.850 -13.272 -34.286 1.00 18.54 81 GLU C C 1
ATOM 5692 O O . GLU C 1 81 ? -34.989 -12.436 -34.588 1.00 17.35 81 GLU C O 1
ATOM 5698 N N . ARG C 1 82 ? -35.945 -13.826 -33.073 1.00 17.92 82 ARG C N 1
ATOM 5699 C CA . ARG C 1 82 ? -34.984 -13.497 -32.029 1.00 20.54 82 ARG C CA 1
ATOM 5700 C C . ARG C 1 82 ? -33.619 -14.118 -32.299 1.00 19.86 82 ARG C C 1
ATOM 5701 O O . ARG C 1 82 ? -32.592 -13.543 -31.921 1.00 22.21 82 ARG C O 1
ATOM 5709 N N . GLU C 1 83 ? -33.577 -15.271 -32.964 1.00 18.08 83 GLU C N 1
ATOM 5710 C CA . GLU C 1 83 ? -32.328 -16.004 -33.159 1.00 19.38 83 GLU C CA 1
ATOM 5711 C C . GLU C 1 83 ? -31.902 -15.954 -34.618 1.00 17.84 83 GLU C C 1
ATOM 5712 O O . GLU C 1 83 ? -32.671 -16.376 -35.495 1.00 18.57 83 GLU C O 1
ATOM 5718 N N . PRO C 1 84 ? -30.688 -15.480 -34.917 1.00 16.87 84 PRO C N 1
ATOM 5719 C CA . PRO C 1 84 ? -30.219 -15.478 -36.314 1.00 16.62 84 PRO C CA 1
ATOM 5720 C C . PRO C 1 84 ? -30.246 -16.836 -36.994 1.00 17.06 84 PRO C C 1
ATOM 5721 O O . PRO C 1 84 ? -30.453 -16.895 -38.212 1.00 17.31 84 PRO C O 1
ATOM 5725 N N . ALA C 1 85 ? -30.036 -17.927 -36.248 1.00 19.46 85 ALA C N 1
ATOM 5726 C CA . ALA C 1 85 ? -30.136 -19.262 -36.831 1.00 19.07 85 ALA C CA 1
ATOM 5727 C C . ALA C 1 85 ? -31.483 -19.487 -37.512 1.00 19.12 85 ALA C C 1
ATOM 5728 O O . ALA C 1 85 ? -31.581 -20.297 -38.443 1.00 19.73 85 ALA C O 1
ATOM 5730 N N . ASN C 1 86 ? -32.526 -18.790 -37.071 1.00 18.54 86 ASN C N 1
ATOM 5731 C CA . ASN C 1 86 ? -33.862 -18.967 -37.618 1.00 17.96 86 ASN C CA 1
ATOM 5732 C C . ASN C 1 86 ? -34.207 -17.961 -38.702 1.00 18.92 86 ASN C C 1
ATOM 5733 O O . ASN C 1 86 ? -35.353 -17.941 -39.156 1.00 19.51 86 ASN C O 1
ATOM 5738 N N . ILE C 1 87 ? -33.267 -17.125 -39.125 1.00 15.05 87 ILE C N 1
ATOM 5739 C CA . ILE C 1 87 ? -33.494 -16.230 -40.254 1.00 15.20 87 ILE C CA 1
ATOM 5740 C C . ILE C 1 87 ? -32.901 -16.896 -41.486 1.00 13.78 87 ILE C C 1
ATOM 5741 O O . ILE C 1 87 ? -31.677 -17.001 -41.614 1.00 13.75 87 ILE C O 1
ATOM 5746 N N . ASP C 1 88 ? -33.756 -17.339 -42.406 1.00 13.12 88 ASP C N 1
ATOM 5747 C CA . ASP C 1 88 ? -33.284 -17.989 -43.632 1.00 12.55 88 ASP C CA 1
ATOM 5748 C C . ASP C 1 88 ? -32.970 -16.928 -44.686 1.00 14.93 88 ASP C C 1
ATOM 5749 O O . ASP C 1 88 ? -33.626 -16.809 -45.723 1.00 13.72 88 ASP C O 1
ATOM 5754 N N . TRP C 1 89 ? -31.922 -16.153 -44.386 1.00 13.29 89 TRP C N 1
ATOM 5755 C CA . TRP C 1 89 ? -31.475 -15.074 -45.267 1.00 12.08 89 TRP C CA 1
ATOM 5756 C C . TRP C 1 89 ? -31.321 -15.532 -46.715 1.00 14.40 89 TRP C C 1
ATOM 5757 O O . TRP C 1 89 ? -31.637 -14.786 -47.654 1.00 13.81 89 TRP C O 1
ATOM 5768 N N . ALA C 1 90 ? -30.796 -16.747 -46.925 1.00 13.88 90 ALA C N 1
ATOM 5769 C CA . ALA C 1 90 ? -30.489 -17.188 -48.285 1.00 14.21 90 ALA C CA 1
ATOM 5770 C C . ALA C 1 90 ? -31.733 -17.362 -49.149 1.00 14.03 90 ALA C C 1
ATOM 5771 O O . ALA C 1 90 ? -31.635 -17.303 -50.383 1.00 15.46 90 ALA C O 1
ATOM 5773 N N . THR C 1 91 ? -32.898 -17.553 -48.534 1.00 13.63 91 THR C N 1
ATOM 5774 C CA . THR C 1 91 ? -34.135 -17.658 -49.301 1.00 13.61 91 THR C CA 1
ATOM 5775 C C . THR C 1 91 ? -34.343 -16.421 -50.153 1.00 16.51 91 THR C C 1
ATOM 5776 O O . THR C 1 91 ? -34.780 -16.508 -51.307 1.00 18.26 91 THR C O 1
ATOM 5780 N N . ASP C 1 92 ? -33.999 -15.261 -49.602 1.00 15.52 92 ASP C N 1
ATOM 5781 C CA . ASP C 1 92 ? -34.178 -13.974 -50.248 1.00 17.77 92 ASP C CA 1
ATOM 5782 C C . ASP C 1 92 ? -32.924 -13.522 -50.991 1.00 16.87 92 ASP C C 1
ATOM 5783 O O . ASP C 1 92 ? -32.832 -12.352 -51.388 1.00 17.84 92 ASP C O 1
ATOM 5788 N N . GLY C 1 93 ? -31.961 -14.422 -51.197 1.00 15.87 93 GLY C N 1
ATOM 5789 C CA . GLY C 1 93 ? -30.742 -14.096 -51.907 1.00 15.87 93 GLY C CA 1
ATOM 5790 C C . GLY C 1 93 ? -29.761 -13.248 -51.135 1.00 15.65 93 GLY C C 1
ATOM 5791 O O . GLY C 1 93 ? -28.784 -12.776 -51.716 1.00 16.13 93 GLY C O 1
ATOM 5792 N N . VAL C 1 94 ? -29.983 -13.058 -49.836 1.00 15.65 94 VAL C N 1
ATOM 5793 C CA . VAL C 1 94 ? -29.115 -12.203 -49.033 1.00 14.48 94 VAL C CA 1
ATOM 5794 C C . VAL C 1 94 ? -27.747 -12.850 -48.916 1.00 16.41 94 VAL C C 1
ATOM 5795 O O . VAL C 1 94 ? -27.615 -13.969 -48.402 1.00 19.85 94 VAL C O 1
ATOM 5799 N N . GLU C 1 95 ? -26.718 -12.133 -49.362 1.00 17.41 95 GLU C N 1
ATOM 5800 C CA . GLU C 1 95 ? -25.345 -12.583 -49.213 1.00 18.24 95 GLU C CA 1
ATOM 5801 C C . GLU C 1 95 ? -24.634 -11.937 -48.035 1.00 17.84 95 GLU C C 1
ATOM 5802 O O . GLU C 1 95 ? -23.662 -12.503 -47.528 1.00 17.84 95 GLU C O 1
ATOM 5808 N N . ILE C 1 96 ? -25.094 -10.775 -47.588 1.00 14.76 96 ILE C N 1
ATOM 5809 C CA . ILE C 1 96 ? -24.400 -10.012 -46.559 1.00 14.22 96 ILE C CA 1
ATOM 5810 C C . ILE C 1 96 ? -25.447 -9.384 -45.650 1.00 12.49 96 ILE C C 1
ATOM 5811 O O . ILE C 1 96 ? -26.475 -8.889 -46.122 1.00 13.25 96 ILE C O 1
ATOM 5816 N N . VAL C 1 97 ? -25.199 -9.426 -44.345 1.00 12.62 97 VAL C N 1
ATOM 5817 C CA . VAL C 1 97 ? -26.132 -8.914 -43.347 1.00 11.63 97 VAL C CA 1
ATOM 5818 C C . VAL C 1 97 ? -25.525 -7.703 -42.661 1.00 12.90 97 VAL C C 1
ATOM 5819 O O . VAL C 1 97 ? -24.354 -7.729 -42.265 1.00 12.96 97 VAL C O 1
ATOM 5823 N N . LEU C 1 98 ? -26.317 -6.637 -42.545 1.00 11.14 98 LEU C N 1
ATOM 5824 C CA . LEU C 1 98 ? -25.991 -5.505 -41.690 1.00 13.66 98 LEU C CA 1
ATOM 5825 C C . LEU C 1 98 ? -26.564 -5.816 -40.318 1.00 11.61 98 LEU C C 1
ATOM 5826 O O . LEU C 1 98 ? -27.785 -5.843 -40.145 1.00 12.86 98 LEU C O 1
ATOM 5831 N N . GLU C 1 99 ? -25.680 -6.066 -39.347 1.00 11.95 99 GLU C N 1
ATOM 5832 C CA . GLU C 1 99 ? -26.067 -6.470 -37.994 1.00 12.20 99 GLU C CA 1
ATOM 5833 C C . GLU C 1 99 ? -26.109 -5.214 -37.136 1.00 13.89 99 GLU C C 1
ATOM 5834 O O . GLU C 1 99 ? -25.075 -4.718 -36.673 1.00 14.49 99 GLU C O 1
ATOM 5840 N N . ALA C 1 100 ? -27.323 -4.701 -36.938 1.00 14.30 100 ALA C N 1
ATOM 5841 C CA . ALA C 1 100 ? -27.557 -3.377 -36.383 1.00 16.50 100 ALA C CA 1
ATOM 5842 C C . ALA C 1 100 ? -28.473 -3.423 -35.171 1.00 20.27 100 ALA C C 1
ATOM 5843 O O . ALA C 1 100 ? -29.209 -2.467 -34.920 1.00 21.45 100 ALA C O 1
ATOM 5845 N N . THR C 1 101 ? -28.466 -4.524 -34.417 1.00 17.27 101 THR C N 1
ATOM 5846 C CA . THR C 1 101 ? -29.282 -4.603 -33.209 1.00 17.67 101 THR C CA 1
ATOM 5847 C C . THR C 1 101 ? -28.516 -4.236 -31.953 1.00 20.24 101 THR C C 1
ATOM 5848 O O . THR C 1 101 ? -29.143 -3.897 -30.947 1.00 23.72 101 THR C O 1
ATOM 5852 N N . GLY C 1 102 ? -27.184 -4.314 -31.982 1.00 19.31 102 GLY C N 1
ATOM 5853 C CA . GLY C 1 102 ? -26.372 -4.189 -30.790 1.00 23.56 102 GLY C CA 1
ATOM 5854 C C . GLY C 1 102 ? -26.215 -5.459 -29.982 1.00 25.46 102 GLY C C 1
ATOM 5855 O O . GLY C 1 102 ? -25.368 -5.494 -29.078 1.00 30.62 102 GLY C O 1
ATOM 5856 N N . PHE C 1 103 ? -26.988 -6.508 -30.275 1.00 21.08 103 PHE C N 1
ATOM 5857 C CA . PHE C 1 103 ? -27.017 -7.725 -29.469 1.00 21.62 103 PHE C CA 1
ATOM 5858 C C . PHE C 1 103 ? -26.114 -8.832 -29.995 1.00 21.45 103 PHE C C 1
ATOM 5859 O O . PHE C 1 103 ? -26.008 -9.884 -29.350 1.00 22.46 103 PHE C O 1
ATOM 5867 N N . PHE C 1 104 ? -25.470 -8.638 -31.141 1.00 18.57 104 PHE C N 1
ATOM 5868 C CA . PHE C 1 104 ? -24.616 -9.659 -31.742 1.00 17.25 104 PHE C CA 1
ATOM 5869 C C . PHE C 1 104 ? -23.275 -9.068 -32.151 1.00 18.04 104 PHE C C 1
ATOM 5870 O O . PHE C 1 104 ? -22.731 -9.393 -33.210 1.00 19.21 104 PHE C O 1
ATOM 5878 N N . ALA C 1 105 ? -22.716 -8.196 -31.310 1.00 20.96 105 ALA C N 1
ATOM 5879 C CA . ALA C 1 105 ? -21.529 -7.412 -31.673 1.00 21.01 105 ALA C CA 1
ATOM 5880 C C . ALA C 1 105 ? -20.221 -8.101 -31.280 1.00 24.15 105 ALA C C 1
ATOM 5881 O O . ALA C 1 105 ? -19.365 -7.538 -30.600 1.00 26.42 105 ALA C O 1
ATOM 5883 N N . SER C 1 106 ? -20.061 -9.339 -31.735 1.00 23.17 106 SER C N 1
ATOM 5884 C CA . SER C 1 106 ? -18.836 -10.105 -31.559 1.00 22.47 106 SER C CA 1
ATOM 5885 C C . SER C 1 106 ? -18.738 -11.064 -32.733 1.00 22.02 106 SER C C 1
ATOM 5886 O O . SER C 1 106 ? -19.712 -11.271 -33.460 1.00 19.51 106 SER C O 1
ATOM 5889 N N . LYS C 1 107 ? -17.552 -11.642 -32.931 1.00 21.04 107 LYS C N 1
ATOM 5890 C CA . LYS C 1 107 ? -17.401 -12.581 -34.039 1.00 18.37 107 LYS C CA 1
ATOM 5891 C C . LYS C 1 107 ? -18.324 -13.777 -33.859 1.00 19.87 107 LYS C C 1
ATOM 5892 O O . LYS C 1 107 ? -19.082 -14.140 -34.766 1.00 20.73 107 LYS C O 1
ATOM 5898 N N . GLU C 1 108 ? -18.292 -14.387 -32.673 1.00 20.83 108 GLU C N 1
ATOM 5899 C CA . GLU C 1 108 ? -19.088 -15.585 -32.436 1.00 23.05 108 GLU C CA 1
ATOM 5900 C C . GLU C 1 108 ? -20.583 -15.293 -32.531 1.00 23.96 108 GLU C C 1
ATOM 5901 O O . GLU C 1 108 ? -21.341 -16.089 -33.098 1.00 23.23 108 GLU C O 1
ATOM 5907 N N . LYS C 1 109 ? -21.029 -14.158 -31.991 1.00 19.57 109 LYS C N 1
ATOM 5908 C CA . LYS C 1 109 ? -22.457 -13.851 -32.030 1.00 18.34 109 LYS C CA 1
ATOM 5909 C C . LYS C 1 109 ? -22.913 -13.505 -33.443 1.00 18.33 109 LYS C C 1
ATOM 5910 O O . LYS C 1 109 ? -23.965 -13.972 -33.898 1.00 16.79 109 LYS C O 1
ATOM 5916 N N . ALA C 1 110 ? -22.131 -12.690 -34.155 1.00 16.83 110 ALA C N 1
ATOM 5917 C CA . ALA C 1 110 ? -22.532 -12.279 -35.496 1.00 18.21 110 ALA C CA 1
ATOM 5918 C C . ALA C 1 110 ? -22.466 -13.437 -36.483 1.00 17.60 110 ALA C C 1
ATOM 5919 O O . ALA C 1 110 ? -23.226 -13.464 -37.458 1.00 16.72 110 ALA C O 1
ATOM 5921 N N . GLU C 1 111 ? -21.570 -14.399 -36.251 1.00 17.32 111 GLU C N 1
ATOM 5922 C CA . GLU C 1 111 ? -21.510 -15.583 -37.098 1.00 16.74 111 GLU C CA 1
ATOM 5923 C C . GLU C 1 111 ? -22.755 -16.451 -36.992 1.00 16.72 111 GLU C C 1
ATOM 5924 O O . GLU C 1 111 ? -22.920 -17.359 -37.816 1.00 17.92 111 GLU C O 1
ATOM 5930 N N . GLN C 1 112 ? -23.636 -16.201 -36.021 1.00 16.35 112 GLN C N 1
ATOM 5931 C CA . GLN C 1 112 ? -24.905 -16.922 -36.005 1.00 17.01 112 GLN C CA 1
ATOM 5932 C C . GLN C 1 112 ? -25.742 -16.655 -37.251 1.00 16.79 112 GLN C C 1
ATOM 5933 O O . GLN C 1 112 ? -26.635 -17.451 -37.564 1.00 17.96 112 GLN C O 1
ATOM 5939 N N . HIS C 1 113 ? -25.481 -15.553 -37.966 1.00 15.10 113 HIS C N 1
ATOM 5940 C CA . HIS C 1 113 ? -26.156 -15.298 -39.230 1.00 15.28 113 HIS C CA 1
ATOM 5941 C C . HIS C 1 113 ? -25.618 -16.164 -40.357 1.00 14.59 113 HIS C C 1
ATOM 5942 O O . HIS C 1 113 ? -26.258 -16.253 -41.411 1.00 15.26 113 HIS C O 1
ATOM 5949 N N . ILE C 1 114 ? -24.439 -16.757 -40.180 1.00 16.34 114 ILE C N 1
ATOM 5950 C CA . ILE C 1 114 ? -23.759 -17.510 -41.224 1.00 17.58 114 ILE C CA 1
ATOM 5951 C C . ILE C 1 114 ? -24.054 -18.976 -40.939 1.00 17.60 114 ILE C C 1
ATOM 5952 O O . ILE C 1 114 ? -23.426 -19.598 -40.077 1.00 21.45 114 ILE C O 1
ATOM 5957 N N . HIS C 1 115 ? -25.055 -19.512 -41.625 1.00 18.43 115 HIS C N 1
ATOM 5958 C CA . HIS C 1 115 ? -25.527 -20.861 -41.362 1.00 18.09 115 HIS C CA 1
ATOM 5959 C C . HIS C 1 115 ? -26.050 -21.454 -42.661 1.00 20.05 115 HIS C C 1
ATOM 5960 O O . HIS C 1 115 ? -25.997 -20.826 -43.723 1.00 18.69 115 HIS C O 1
ATOM 5967 N N . GLU C 1 116 ? -26.579 -22.677 -42.556 1.00 21.18 116 GLU C N 1
ATOM 5968 C CA . GLU C 1 116 ? -26.944 -23.446 -43.740 1.00 21.19 116 GLU C CA 1
ATOM 5969 C C . GLU C 1 116 ? -27.965 -22.722 -44.615 1.00 18.13 116 GLU C C 1
ATOM 5970 O O . GLU C 1 116 ? -27.989 -22.923 -45.830 1.00 18.93 116 GLU C O 1
ATOM 5976 N N . ASN C 1 117 ? -28.817 -21.883 -44.026 1.00 15.12 117 ASN C N 1
ATOM 5977 C CA . ASN C 1 117 ? -29.786 -21.106 -44.787 1.00 15.27 117 ASN C CA 1
ATOM 5978 C C . ASN C 1 117 ? -29.518 -19.611 -44.690 1.00 15.37 117 ASN C C 1
ATOM 5979 O O . ASN C 1 117 ? -30.412 -18.807 -44.977 1.00 15.06 117 ASN C O 1
ATOM 5984 N N . GLY C 1 118 ? -28.315 -19.222 -44.271 1.00 16.87 118 GLY C N 1
ATOM 5985 C CA . GLY C 1 118 ? -28.049 -17.864 -43.860 1.00 14.20 118 GLY C CA 1
ATOM 5986 C C . GLY C 1 118 ? -27.222 -17.084 -44.860 1.00 15.93 118 GLY C C 1
ATOM 5987 O O . GLY C 1 118 ? -27.196 -17.377 -46.063 1.00 15.62 118 GLY C O 1
ATOM 5988 N N . ALA C 1 119 ? -26.557 -16.048 -44.351 1.00 15.64 119 ALA C N 1
ATOM 5989 C CA . ALA C 1 119 ? -25.728 -15.168 -45.155 1.00 15.40 119 ALA C CA 1
ATOM 5990 C C . ALA C 1 119 ? -24.306 -15.710 -45.238 1.00 16.40 119 ALA C C 1
ATOM 5991 O O . ALA C 1 119 ? -23.933 -16.657 -44.544 1.00 18.78 119 ALA C O 1
ATOM 5993 N N . LYS C 1 120 ? -23.499 -15.085 -46.099 1.00 15.85 120 LYS C N 1
ATOM 5994 C CA . LYS C 1 120 ? -22.084 -15.422 -46.218 1.00 18.90 120 LYS C CA 1
ATOM 5995 C C . LYS C 1 120 ? -21.196 -14.521 -45.372 1.00 17.16 120 LYS C C 1
ATOM 5996 O O . LYS C 1 120 ? -20.129 -14.957 -44.922 1.00 19.80 120 LYS C O 1
ATOM 6002 N N . LYS C 1 121 ? -21.605 -13.266 -45.169 1.00 15.53 121 LYS C N 1
ATOM 6003 C CA . LYS C 1 121 ? -20.772 -12.249 -44.534 1.00 16.09 121 LYS C CA 1
ATOM 6004 C C . LYS C 1 121 ? -21.657 -11.354 -43.674 1.00 14.64 121 LYS C C 1
ATOM 6005 O O . LYS C 1 121 ? -22.859 -11.236 -43.912 1.00 14.26 121 LYS C O 1
ATOM 6011 N N . VAL C 1 122 ? -21.053 -10.722 -42.666 1.00 13.95 122 VAL C N 1
ATOM 6012 C CA . VAL C 1 122 ? -21.771 -9.819 -41.762 1.00 13.01 122 VAL C CA 1
ATOM 6013 C C . VAL C 1 122 ? -20.932 -8.571 -41.525 1.00 12.99 122 VAL C C 1
ATOM 6014 O O . VAL C 1 122 ? -19.716 -8.657 -41.322 1.00 14.39 122 VAL C O 1
ATOM 6018 N N . VAL C 1 123 ? -21.590 -7.409 -41.516 1.00 12.35 123 VAL C N 1
ATOM 6019 C CA . VAL C 1 123 ? -20.996 -6.154 -41.064 1.00 12.61 123 VAL C CA 1
ATOM 6020 C C . VAL C 1 123 ? -21.740 -5.732 -39.806 1.00 11.97 123 VAL C C 1
ATOM 6021 O O . VAL C 1 123 ? -22.957 -5.517 -39.845 1.00 13.50 123 VAL C O 1
ATOM 6025 N N . ILE C 1 124 ? -21.030 -5.629 -38.676 1.00 12.42 124 ILE C N 1
ATOM 6026 C CA A ILE C 1 124 ? -21.590 -5.138 -37.416 0.55 13.77 124 ILE C CA 1
ATOM 6027 C CA B ILE C 1 124 ? -21.674 -5.127 -37.473 0.45 13.80 124 ILE C CA 1
ATOM 6028 C C . ILE C 1 124 ? -21.501 -3.620 -37.399 1.00 14.35 124 ILE C C 1
ATOM 6029 O O . ILE C 1 124 ? -20.460 -3.060 -37.764 1.00 13.88 124 ILE C O 1
ATOM 6038 N N . THR C 1 125 ? -22.560 -2.959 -36.940 1.00 15.76 125 THR C N 1
ATOM 6039 C CA . THR C 1 125 ? -22.617 -1.495 -36.829 1.00 18.87 125 THR C CA 1
ATOM 6040 C C . THR C 1 125 ? -22.136 -1.018 -35.467 1.00 23.87 125 THR C C 1
ATOM 6041 O O . THR C 1 125 ? -22.774 -0.186 -34.813 1.00 24.12 125 THR C O 1
ATOM 6045 N N . ALA C 1 126 ? -20.989 -1.530 -35.045 1.00 20.82 126 ALA C N 1
ATOM 6046 C CA . ALA C 1 126 ? -20.424 -1.265 -33.730 1.00 27.50 126 ALA C CA 1
ATOM 6047 C C . ALA C 1 126 ? -19.031 -1.875 -33.690 1.00 24.75 126 ALA C C 1
ATOM 6048 O O . ALA C 1 126 ? -18.704 -2.711 -34.532 1.00 19.72 126 ALA C O 1
ATOM 6050 N N . PRO C 1 127 ? -18.193 -1.458 -32.740 1.00 23.45 127 PRO C N 1
ATOM 6051 C CA . PRO C 1 127 ? -16.951 -2.196 -32.484 1.00 20.26 127 PRO C CA 1
ATOM 6052 C C . PRO C 1 127 ? -17.254 -3.674 -32.288 1.00 25.22 127 PRO C C 1
ATOM 6053 O O . PRO C 1 127 ? -18.266 -4.044 -31.688 1.00 30.35 127 PRO C O 1
ATOM 6057 N N . GLY C 1 128 ? -16.373 -4.522 -32.805 1.00 22.67 128 GLY C N 1
ATOM 6058 C CA . GLY C 1 128 ? -16.676 -5.936 -32.874 1.00 27.94 128 GLY C CA 1
ATOM 6059 C C . GLY C 1 128 ? -15.827 -6.882 -32.057 1.00 29.84 128 GLY C C 1
ATOM 6060 O O . GLY C 1 128 ? -16.157 -8.066 -31.960 1.00 29.88 128 GLY C O 1
ATOM 6061 N N . GLY C 1 129 ? -14.741 -6.399 -31.467 1.00 28.76 129 GLY C N 1
ATOM 6062 C CA . GLY C 1 129 ? -13.849 -7.273 -30.726 1.00 33.87 129 GLY C CA 1
ATOM 6063 C C . GLY C 1 129 ? -12.604 -7.636 -31.516 1.00 34.95 129 GLY C C 1
ATOM 6064 O O . GLY C 1 129 ? -12.413 -7.245 -32.670 1.00 36.36 129 GLY C O 1
ATOM 6065 N N . ASN C 1 130 ? -11.756 -8.443 -30.874 1.00 47.94 130 ASN C N 1
ATOM 6066 C CA . ASN C 1 130 ? -10.347 -8.514 -31.261 1.00 50.13 130 ASN C CA 1
ATOM 6067 C C . ASN C 1 130 ? -10.124 -9.268 -32.568 1.00 44.01 130 ASN C C 1
ATOM 6068 O O . ASN C 1 130 ? -9.139 -9.010 -33.271 1.00 47.08 130 ASN C O 1
ATOM 6073 N N . ASP C 1 131 ? -11.013 -10.200 -32.902 1.00 32.10 131 ASP C N 1
ATOM 6074 C CA . ASP C 1 131 ? -10.928 -11.013 -34.108 1.00 30.48 131 ASP C CA 1
ATOM 6075 C C . ASP C 1 131 ? -11.838 -10.491 -35.211 1.00 29.17 131 ASP C C 1
ATOM 6076 O O . ASP C 1 131 ? -12.207 -11.243 -36.119 1.00 24.76 131 ASP C O 1
ATOM 6081 N N . VAL C 1 132 ? -12.224 -9.223 -35.132 1.00 23.05 132 VAL C N 1
ATOM 6082 C CA . VAL C 1 132 ? -13.136 -8.599 -36.080 1.00 20.06 132 VAL C CA 1
ATOM 6083 C C . VAL C 1 132 ? -12.438 -7.345 -36.583 1.00 18.39 132 VAL C C 1
ATOM 6084 O O . VAL C 1 132 ? -12.221 -6.399 -35.812 1.00 19.18 132 VAL C O 1
ATOM 6088 N N . LYS C 1 133 ? -12.071 -7.344 -37.862 1.00 17.64 133 LYS C N 1
ATOM 6089 C CA . LYS C 1 133 ? -11.458 -6.169 -38.467 1.00 16.09 133 LYS C CA 1
ATOM 6090 C C . LYS C 1 133 ? -12.425 -4.991 -38.450 1.00 17.83 133 LYS C C 1
ATOM 6091 O O . LYS C 1 133 ? -13.637 -5.149 -38.611 1.00 18.07 133 LYS C O 1
ATOM 6097 N N . THR C 1 134 ? -11.874 -3.802 -38.238 1.00 15.84 134 THR C N 1
ATOM 6098 C CA . THR C 1 134 ? -12.647 -2.569 -38.172 1.00 16.00 134 THR C CA 1
ATOM 6099 C C . THR C 1 134 ? -12.338 -1.777 -39.435 1.00 15.22 134 THR C C 1
ATOM 6100 O O . THR C 1 134 ? -11.177 -1.432 -39.677 1.00 16.59 134 THR C O 1
ATOM 6104 N N . VAL C 1 135 ? -13.362 -1.479 -40.237 1.00 13.19 135 VAL C N 1
ATOM 6105 C CA . VAL C 1 135 ? -13.173 -0.847 -41.544 1.00 13.60 135 VAL C CA 1
ATOM 6106 C C . VAL C 1 135 ? -13.910 0.485 -41.608 1.00 13.39 135 VAL C C 1
ATOM 6107 O O . VAL C 1 135 ? -15.123 0.545 -41.361 1.00 14.08 135 VAL C O 1
ATOM 6111 N N . VAL C 1 136 ? -13.173 1.543 -41.947 1.00 12.59 136 VAL C N 1
ATOM 6112 C CA . VAL C 1 136 ? -13.734 2.825 -42.369 1.00 12.51 136 VAL C CA 1
ATOM 6113 C C . VAL C 1 136 ? -13.526 2.905 -43.870 1.00 13.23 136 VAL C C 1
ATOM 6114 O O . VAL C 1 136 ? -12.385 2.977 -44.345 1.00 14.05 136 VAL C O 1
ATOM 6118 N N . PHE C 1 137 ? -14.616 2.882 -44.631 1.00 13.47 137 PHE C N 1
ATOM 6119 C CA . PHE C 1 137 ? -14.466 2.879 -46.075 1.00 12.40 137 PHE C CA 1
ATOM 6120 C C . PHE C 1 137 ? -13.700 4.106 -46.541 1.00 14.14 137 PHE C C 1
ATOM 6121 O O . PHE C 1 137 ? -13.915 5.221 -46.052 1.00 13.25 137 PHE C O 1
ATOM 6129 N N . ASN C 1 138 ? -12.773 3.881 -47.469 1.00 13.67 138 ASN C N 1
ATOM 6130 C CA . ASN C 1 138 ? -11.886 4.872 -48.070 1.00 12.83 138 ASN C CA 1
ATOM 6131 C C . ASN C 1 138 ? -10.753 5.313 -47.151 1.00 14.68 138 ASN C C 1
ATOM 6132 O O . ASN C 1 138 ? -9.931 6.153 -47.563 1.00 16.65 138 ASN C O 1
ATOM 6137 N N . THR C 1 139 ? -10.669 4.783 -45.935 1.00 13.60 139 THR C N 1
ATOM 6138 C CA . THR C 1 139 ? -9.483 4.930 -45.098 1.00 13.55 139 THR C CA 1
ATOM 6139 C C . THR C 1 139 ? -8.708 3.632 -44.952 1.00 16.63 139 THR C C 1
ATOM 6140 O O . THR C 1 139 ? -7.482 3.638 -45.075 1.00 18.46 139 THR C O 1
ATOM 6144 N N . ASN C 1 140 ? -9.387 2.495 -44.754 1.00 14.04 140 ASN C N 1
ATOM 6145 C CA . ASN C 1 140 ? -8.645 1.242 -44.625 1.00 15.04 140 ASN C CA 1
ATOM 6146 C C . ASN C 1 140 ? -9.413 0.038 -45.157 1.00 15.29 140 ASN C C 1
ATOM 6147 O O . ASN C 1 140 ? -9.179 -1.084 -44.695 1.00 16.14 140 ASN C O 1
ATOM 6152 N N . HIS C 1 141 ? -10.323 0.228 -46.116 1.00 15.19 141 HIS C N 1
ATOM 6153 C CA . HIS C 1 141 ? -10.985 -0.962 -46.642 1.00 16.64 141 HIS C CA 1
ATOM 6154 C C . HIS C 1 141 ? -10.037 -1.862 -47.427 1.00 17.64 141 HIS C C 1
ATOM 6155 O O . HIS C 1 141 ? -10.395 -3.014 -47.696 1.00 17.69 141 HIS C O 1
ATOM 6162 N N . ASP C 1 142 ? -8.838 -1.378 -47.760 1.00 18.07 142 ASP C N 1
ATOM 6163 C CA . ASP C 1 142 ? -7.828 -2.217 -48.395 1.00 19.05 142 ASP C CA 1
ATOM 6164 C C . ASP C 1 142 ? -7.338 -3.351 -47.501 1.00 18.33 142 ASP C C 1
ATOM 6165 O O . ASP C 1 142 ? -6.685 -4.270 -48.012 1.00 22.46 142 ASP C O 1
ATOM 6170 N N . ILE C 1 143 ? -7.647 -3.341 -46.202 1.00 16.84 143 ILE C N 1
ATOM 6171 C CA . ILE C 1 143 ? -7.238 -4.455 -45.351 1.00 17.53 143 ILE C CA 1
ATOM 6172 C C . ILE C 1 143 ? -8.040 -5.719 -45.611 1.00 19.74 143 ILE C C 1
ATOM 6173 O O . ILE C 1 143 ? -7.656 -6.795 -45.138 1.00 20.00 143 ILE C O 1
ATOM 6178 N N . LEU C 1 144 ? -9.147 -5.623 -46.337 1.00 17.65 144 LEU C N 1
ATOM 6179 C CA . LEU C 1 144 ? -10.012 -6.779 -46.533 1.00 18.67 144 LEU C CA 1
ATOM 6180 C C . LEU C 1 144 ? -9.470 -7.639 -47.666 1.00 20.32 144 LEU C C 1
ATOM 6181 O O . LEU C 1 144 ? -9.098 -7.122 -48.722 1.00 20.69 144 LEU C O 1
ATOM 6186 N N . ASP C 1 145 ? -9.438 -8.956 -47.449 1.00 22.33 145 ASP C N 1
ATOM 6187 C CA . ASP C 1 145 ? -9.103 -9.896 -48.513 1.00 24.92 145 ASP C CA 1
ATOM 6188 C C . ASP C 1 145 ? -10.283 -10.762 -48.942 1.00 24.95 145 ASP C C 1
ATOM 6189 O O . ASP C 1 145 ? -10.131 -11.594 -49.844 1.00 30.43 145 ASP C O 1
ATOM 6194 N N . GLY C 1 146 ? -11.452 -10.591 -48.330 1.00 23.74 146 GLY C N 1
ATOM 6195 C CA . GLY C 1 146 ? -12.637 -11.313 -48.733 1.00 25.22 146 GLY C CA 1
ATOM 6196 C C . GLY C 1 146 ? -12.847 -12.641 -48.040 1.00 26.97 146 GLY C C 1
ATOM 6197 O O . GLY C 1 146 ? -13.933 -13.221 -48.170 1.00 28.64 146 GLY C O 1
ATOM 6198 N N . THR C 1 147 ? -11.846 -13.143 -47.316 1.00 23.19 147 THR C N 1
ATOM 6199 C CA . THR C 1 147 ? -11.993 -14.370 -46.540 1.00 23.26 147 THR C CA 1
ATOM 6200 C C . THR C 1 147 ? -12.563 -14.123 -45.151 1.00 23.50 147 THR C C 1
ATOM 6201 O O . THR C 1 147 ? -12.891 -15.086 -44.446 1.00 24.11 147 THR C O 1
ATOM 6205 N N . GLU C 1 148 ? -12.681 -12.865 -44.737 1.00 19.27 148 GLU C N 1
ATOM 6206 C CA . GLU C 1 148 ? -13.300 -12.551 -43.462 1.00 18.79 148 GLU C CA 1
ATOM 6207 C C . GLU C 1 148 ? -14.766 -12.958 -43.479 1.00 16.68 148 GLU C C 1
ATOM 6208 O O . GLU C 1 148 ? -15.427 -12.943 -44.520 1.00 20.04 148 GLU C O 1
ATOM 6214 N N . THR C 1 149 ? -15.275 -13.310 -42.302 1.00 18.63 149 THR C N 1
ATOM 6215 C CA . THR C 1 149 ? -16.691 -13.608 -42.139 1.00 20.47 149 THR C CA 1
ATOM 6216 C C . THR C 1 149 ? -17.446 -12.423 -41.555 1.00 19.09 149 THR C C 1
ATOM 6217 O O . THR C 1 149 ? -18.468 -12.005 -42.110 1.00 18.88 149 THR C O 1
ATOM 6221 N N . VAL C 1 150 ? -16.928 -11.857 -40.469 1.00 17.15 150 VAL C N 1
ATOM 6222 C CA . VAL C 1 150 ? -17.547 -10.748 -39.755 1.00 17.30 150 VAL C CA 1
ATOM 6223 C C . VAL C 1 150 ? -16.549 -9.599 -39.717 1.00 16.33 150 VAL C C 1
ATOM 6224 O O . VAL C 1 150 ? -15.395 -9.786 -39.311 1.00 16.85 150 VAL C O 1
ATOM 6228 N N . ILE C 1 151 ? -16.993 -8.405 -40.121 1.00 14.96 151 ILE C N 1
ATOM 6229 C CA . ILE C 1 151 ? -16.221 -7.178 -39.948 1.00 14.53 151 ILE C CA 1
ATOM 6230 C C . ILE C 1 151 ? -17.090 -6.144 -39.244 1.00 14.16 151 ILE C C 1
ATOM 6231 O O . ILE C 1 151 ? -18.306 -6.294 -39.133 1.00 14.53 151 ILE C O 1
ATOM 6236 N N . SER C 1 152 ? -16.438 -5.092 -38.752 1.00 14.38 152 SER C N 1
ATOM 6237 C CA . SER C 1 152 ? -17.108 -3.964 -38.120 1.00 13.91 152 SER C CA 1
ATOM 6238 C C . SER C 1 152 ? -16.966 -2.742 -39.012 1.00 14.86 152 SER C C 1
ATOM 6239 O O . SER C 1 152 ? -15.906 -2.516 -39.600 1.00 15.69 152 SER C O 1
ATOM 6242 N N . GLY C 1 153 ? -18.044 -1.962 -39.124 1.00 12.85 153 GLY C N 1
ATOM 6243 C CA . GLY C 1 153 ? -18.014 -0.679 -39.794 1.00 13.56 153 GLY C CA 1
ATOM 6244 C C . GLY C 1 153 ? -17.588 0.466 -38.902 1.00 15.07 153 GLY C C 1
ATOM 6245 O O . GLY C 1 153 ? -17.755 1.632 -39.287 1.00 16.30 153 GLY C O 1
ATOM 6246 N N . ALA C 1 154 ? -17.027 0.155 -37.732 1.00 15.00 154 ALA C N 1
ATOM 6247 C CA . ALA C 1 154 ? -16.611 1.125 -36.725 1.00 16.68 154 ALA C CA 1
ATOM 6248 C C . ALA C 1 154 ? -17.813 1.907 -36.217 1.00 18.42 154 ALA C C 1
ATOM 6249 O O . ALA C 1 154 ? -18.946 1.427 -36.296 1.00 17.83 154 ALA C O 1
ATOM 6251 N N . SER C 1 155 ? -17.570 3.095 -35.680 1.00 19.15 155 SER C N 1
ATOM 6252 C CA . SER C 1 155 ? -18.604 3.950 -35.112 1.00 17.20 155 SER C CA 1
ATOM 6253 C C . SER C 1 155 ? -18.748 5.198 -35.966 1.00 15.15 155 SER C C 1
ATOM 6254 O O . SER C 1 155 ? -17.920 5.477 -36.833 1.00 14.96 155 SER C O 1
ATOM 6257 N N . CYS C 1 156 ? -19.811 5.967 -35.698 1.00 14.39 156 CYS C N 1
ATOM 6258 C CA . CYS C 1 156 ? -19.995 7.228 -36.411 1.00 13.44 156 CYS C CA 1
ATOM 6259 C C . CYS C 1 156 ? -18.819 8.173 -36.187 1.00 11.84 156 CYS C C 1
ATOM 6260 O O . CYS C 1 156 ? -18.302 8.759 -37.138 1.00 13.79 156 CYS C O 1
ATOM 6263 N N . THR C 1 157 ? -18.381 8.333 -34.934 1.00 13.41 157 THR C N 1
ATOM 6264 C CA . THR C 1 157 ? -17.270 9.239 -34.674 1.00 11.90 157 THR C CA 1
ATOM 6265 C C . THR C 1 157 ? -15.975 8.749 -35.310 1.00 12.05 157 THR C C 1
ATOM 6266 O O . THR C 1 157 ? -15.198 9.554 -35.828 1.00 12.89 157 THR C O 1
ATOM 6270 N N . THR C 1 158 ? -15.735 7.434 -35.312 1.00 12.93 158 THR C N 1
ATOM 6271 C CA . THR C 1 158 ? -14.533 6.925 -35.960 1.00 12.68 158 THR C CA 1
ATOM 6272 C C . THR C 1 158 ? -14.541 7.215 -37.457 1.00 12.34 158 THR C C 1
ATOM 6273 O O . THR C 1 158 ? -13.503 7.552 -38.035 1.00 13.14 158 THR C O 1
ATOM 6277 N N . ASN C 1 159 ? -15.711 7.123 -38.102 1.00 13.17 159 ASN C N 1
ATOM 6278 C CA . ASN C 1 159 ? -15.779 7.413 -39.527 1.00 13.09 159 ASN C CA 1
ATOM 6279 C C . ASN C 1 159 ? -15.534 8.887 -39.823 1.00 13.54 159 ASN C C 1
ATOM 6280 O O . ASN C 1 159 ? -15.039 9.225 -40.902 1.00 14.45 159 ASN C O 1
ATOM 6285 N N . CYS C 1 160 ? -15.878 9.776 -38.892 1.00 12.29 160 CYS C N 1
ATOM 6286 C CA . CYS C 1 160 ? -15.531 11.183 -39.059 1.00 13.30 160 CYS C CA 1
ATOM 6287 C C . CYS C 1 160 ? -14.039 11.417 -38.840 1.00 12.52 160 CYS C C 1
ATOM 6288 O O . CYS C 1 160 ? -13.372 12.028 -39.683 1.00 14.32 160 CYS C O 1
ATOM 6291 N N . LEU C 1 161 ? -13.507 10.910 -37.723 1.00 12.98 161 LEU C N 1
ATOM 6292 C CA . LEU C 1 161 ? -12.136 11.204 -37.319 1.00 14.76 161 LEU C CA 1
ATOM 6293 C C . LEU C 1 161 ? -11.117 10.585 -38.268 1.00 14.98 161 LEU C C 1
ATOM 6294 O O . LEU C 1 161 ? -10.098 11.214 -38.584 1.00 14.60 161 LEU C O 1
ATOM 6299 N N . ALA C 1 162 ? -11.387 9.374 -38.762 1.00 13.99 162 ALA C N 1
ATOM 6300 C CA . ALA C 1 162 ? -10.332 8.603 -39.420 1.00 14.07 162 ALA C CA 1
ATOM 6301 C C . ALA C 1 162 ? -9.728 9.278 -40.645 1.00 13.53 162 ALA C C 1
ATOM 6302 O O . ALA C 1 162 ? -8.490 9.385 -40.704 1.00 14.29 162 ALA C O 1
ATOM 6304 N N . PRO C 1 163 ? -10.491 9.755 -41.636 1.00 13.33 163 PRO C N 1
ATOM 6305 C CA . PRO C 1 163 ? -9.822 10.355 -42.805 1.00 12.43 163 PRO C CA 1
ATOM 6306 C C . PRO C 1 163 ? -9.075 11.626 -42.470 1.00 14.59 163 PRO C C 1
ATOM 6307 O O . PRO C 1 163 ? -8.069 11.944 -43.122 1.00 15.40 163 PRO C O 1
ATOM 6311 N N . MET C 1 164 ? -9.554 12.379 -41.476 1.00 13.20 164 MET C N 1
ATOM 6312 C CA . MET C 1 164 ? -8.851 13.585 -41.068 1.00 14.42 164 MET C CA 1
ATOM 6313 C C . MET C 1 164 ? -7.525 13.241 -40.402 1.00 14.06 164 MET C C 1
ATOM 6314 O O . MET C 1 164 ? -6.485 13.837 -40.718 1.00 14.44 164 MET C O 1
ATOM 6319 N N . ALA C 1 165 ? -7.549 12.297 -39.456 1.00 13.75 165 ALA C N 1
ATOM 6320 C CA . ALA C 1 165 ? -6.318 11.867 -38.798 1.00 15.02 165 ALA C CA 1
ATOM 6321 C C . ALA C 1 165 ? -5.357 11.217 -39.788 1.00 16.57 165 ALA C C 1
ATOM 6322 O O . ALA C 1 165 ? -4.142 11.442 -39.718 1.00 17.28 165 ALA C O 1
ATOM 6324 N N . LYS C 1 166 ? -5.884 10.417 -40.719 1.00 14.76 166 LYS C N 1
ATOM 6325 C CA . LYS C 1 166 ? -5.039 9.769 -41.722 1.00 15.59 166 LYS C CA 1
ATOM 6326 C C . LYS C 1 166 ? -4.340 10.791 -42.609 1.00 18.57 166 LYS C C 1
ATOM 6327 O O . LYS C 1 166 ? -3.153 10.638 -42.926 1.00 17.13 166 LYS C O 1
ATOM 6333 N N . ALA C 1 167 ? -5.048 11.853 -43.008 1.00 14.85 167 ALA C N 1
ATOM 6334 C CA . ALA C 1 167 ? -4.418 12.887 -43.825 1.00 15.29 167 ALA C CA 1
ATOM 6335 C C . ALA C 1 167 ? -3.299 13.601 -43.068 1.00 16.76 167 ALA C C 1
ATOM 6336 O O . ALA C 1 167 ? -2.238 13.877 -43.645 1.00 17.77 167 ALA C O 1
ATOM 6338 N N . LEU C 1 168 ? -3.510 13.905 -41.778 1.00 14.85 168 LEU C N 1
ATOM 6339 C CA . LEU C 1 168 ? -2.432 14.476 -40.969 1.00 15.67 168 LEU C CA 1
ATOM 6340 C C . LEU C 1 168 ? -1.242 13.531 -40.912 1.00 17.76 168 LEU C C 1
ATOM 6341 O O . LEU C 1 168 ? -0.090 13.951 -41.063 1.00 18.07 168 LEU C O 1
ATOM 6346 N N . GLN C 1 169 ? -1.509 12.244 -40.688 1.00 17.08 169 GLN C N 1
ATOM 6347 C CA . GLN C 1 169 ? -0.430 11.270 -40.554 1.00 18.55 169 GLN C CA 1
ATOM 6348 C C . GLN C 1 169 ? 0.338 11.115 -41.862 1.00 19.85 169 GLN C C 1
ATOM 6349 O O . GLN C 1 169 ? 1.577 11.124 -41.871 1.00 21.04 169 GLN C O 1
ATOM 6355 N N . ASP C 1 170 ? -0.382 11.002 -42.982 1.00 18.00 170 ASP C N 1
ATOM 6356 C CA . ASP C 1 170 ? 0.264 10.759 -44.276 1.00 20.47 170 ASP C CA 1
ATOM 6357 C C . ASP C 1 170 ? 1.117 11.944 -44.708 1.00 22.83 170 ASP C C 1
ATOM 6358 O O . ASP C 1 170 ? 2.164 11.766 -45.346 1.00 26.49 170 ASP C O 1
ATOM 6363 N N . ASN C 1 171 ? 0.685 13.161 -44.386 1.00 19.77 171 ASN C N 1
ATOM 6364 C CA . ASN C 1 171 ? 1.359 14.356 -44.874 1.00 19.95 171 ASN C CA 1
ATOM 6365 C C . ASN C 1 171 ? 2.416 14.879 -43.916 1.00 22.54 171 ASN C C 1
ATOM 6366 O O . ASN C 1 171 ? 3.478 15.336 -44.359 1.00 23.02 171 ASN C O 1
ATOM 6371 N N . PHE C 1 172 ? 2.149 14.834 -42.614 1.00 18.97 172 PHE C N 1
ATOM 6372 C CA . PHE C 1 172 ? 2.984 15.525 -41.641 1.00 19.66 172 PHE C CA 1
ATOM 6373 C C . PHE C 1 172 ? 3.487 14.649 -40.513 1.00 22.22 172 PHE C C 1
ATOM 6374 O O . PHE C 1 172 ? 4.499 15.002 -39.896 1.00 22.64 172 PHE C O 1
ATOM 6382 N N . GLY C 1 173 ? 2.835 13.528 -40.226 1.00 18.42 173 GLY C N 1
ATOM 6383 C CA . GLY C 1 173 ? 3.205 12.698 -39.102 1.00 20.08 173 GLY C CA 1
ATOM 6384 C C . GLY C 1 173 ? 2.594 13.227 -37.823 1.00 18.59 173 GLY C C 1
ATOM 6385 O O . GLY C 1 173 ? 2.771 14.404 -37.493 1.00 21.47 173 GLY C O 1
ATOM 6386 N N . VAL C 1 174 ? 1.849 12.385 -37.112 1.00 17.78 174 VAL C N 1
ATOM 6387 C CA . VAL C 1 174 ? 1.187 12.772 -35.872 1.00 17.42 174 VAL C CA 1
ATOM 6388 C C . VAL C 1 174 ? 2.018 12.262 -34.707 1.00 17.22 174 VAL C C 1
ATOM 6389 O O . VAL C 1 174 ? 2.408 11.088 -34.677 1.00 18.21 174 VAL C O 1
ATOM 6393 N N . LYS C 1 175 ? 2.292 13.143 -33.749 1.00 16.22 175 LYS C N 1
ATOM 6394 C CA . LYS C 1 175 ? 2.915 12.734 -32.496 1.00 15.07 175 LYS C CA 1
ATOM 6395 C C . LYS C 1 175 ? 1.852 12.294 -31.494 1.00 17.72 175 LYS C C 1
ATOM 6396 O O . LYS C 1 175 ? 1.842 11.145 -31.042 1.00 16.67 175 LYS C O 1
ATOM 6402 N N . GLN C 1 176 ? 0.941 13.200 -31.137 1.00 15.87 176 GLN C N 1
ATOM 6403 C CA . GLN C 1 176 ? -0.171 12.838 -30.270 1.00 14.71 176 GLN C CA 1
ATOM 6404 C C . GLN C 1 176 ? -1.290 13.840 -30.504 1.00 12.95 176 GLN C C 1
ATOM 6405 O O . GLN C 1 176 ? -1.104 14.876 -31.142 1.00 15.61 176 GLN C O 1
ATOM 6411 N N . GLY C 1 177 ? -2.463 13.519 -29.968 1.00 14.27 177 GLY C N 1
ATOM 6412 C CA . GLY C 1 177 ? -3.571 14.443 -30.111 1.00 14.69 177 GLY C CA 1
ATOM 6413 C C . GLY C 1 177 ? -4.749 14.132 -29.220 1.00 14.42 177 GLY C C 1
ATOM 6414 O O . GLY C 1 177 ? -4.925 12.992 -28.765 1.00 14.22 177 GLY C O 1
ATOM 6415 N N . LEU C 1 178 ? -5.572 15.154 -28.981 1.00 13.51 178 LEU C N 1
ATOM 6416 C CA . LEU C 1 178 ? -6.800 15.021 -28.208 1.00 12.54 178 LEU C CA 1
ATOM 6417 C C . LEU C 1 178 ? -7.972 15.515 -29.042 1.00 12.26 178 LEU C C 1
ATOM 6418 O O . LEU C 1 178 ? -7.874 16.545 -29.714 1.00 14.68 178 LEU C O 1
ATOM 6423 N N . MET C 1 179 ? -9.077 14.771 -28.986 1.00 13.64 179 MET C N 1
ATOM 6424 C CA . MET C 1 179 ? -10.284 15.042 -29.757 1.00 15.07 179 MET C CA 1
ATOM 6425 C C . MET C 1 179 ? -11.439 15.403 -28.829 1.00 13.55 179 MET C C 1
ATOM 6426 O O . MET C 1 179 ? -11.608 14.806 -27.766 1.00 14.50 179 MET C O 1
ATOM 6431 N N . THR C 1 180 ? -12.249 16.369 -29.244 1.00 13.44 180 THR C N 1
ATOM 6432 C CA . THR C 1 180 ? -13.555 16.602 -28.640 1.00 12.55 180 THR C CA 1
ATOM 6433 C C . THR C 1 180 ? -14.580 16.561 -29.756 1.00 13.15 180 THR C C 1
ATOM 6434 O O . THR C 1 180 ? -14.446 17.284 -30.750 1.00 13.77 180 THR C O 1
ATOM 6438 N N . THR C 1 181 ? -15.592 15.716 -29.610 1.00 11.70 181 THR C N 1
ATOM 6439 C CA . THR C 1 181 ? -16.724 15.747 -30.525 1.00 11.96 181 THR C CA 1
ATOM 6440 C C . THR C 1 181 ? -17.881 16.471 -29.852 1.00 11.97 181 THR C C 1
ATOM 6441 O O . THR C 1 181 ? -18.291 16.114 -28.735 1.00 12.09 181 THR C O 1
ATOM 6445 N N . ILE C 1 182 ? -18.362 17.516 -30.512 1.00 11.90 182 ILE C N 1
ATOM 6446 C CA . ILE C 1 182 ? -19.556 18.235 -30.090 1.00 11.94 182 ILE C CA 1
ATOM 6447 C C . ILE C 1 182 ? -20.686 17.570 -30.863 1.00 10.45 182 ILE C C 1
ATOM 6448 O O . ILE C 1 182 ? -20.774 17.699 -32.090 1.00 10.93 182 ILE C O 1
ATOM 6453 N N . HIS C 1 183 ? -21.491 16.783 -30.156 1.00 10.83 183 HIS C N 1
ATOM 6454 C CA . HIS C 1 183 ? -22.249 15.694 -30.758 1.00 10.70 183 HIS C CA 1
ATOM 6455 C C . HIS C 1 183 ? -23.733 15.829 -30.439 1.00 10.84 183 HIS C C 1
ATOM 6456 O O . HIS C 1 183 ? -24.106 16.172 -29.317 1.00 11.01 183 HIS C O 1
ATOM 6463 N N . ALA C 1 184 ? -24.575 15.532 -31.423 1.00 10.91 184 ALA C N 1
ATOM 6464 C CA . ALA C 1 184 ? -26.017 15.499 -31.209 1.00 10.78 184 ALA C CA 1
ATOM 6465 C C . ALA C 1 184 ? -26.373 14.557 -30.067 1.00 10.51 184 ALA C C 1
ATOM 6466 O O . ALA C 1 184 ? -25.663 13.583 -29.792 1.00 11.20 184 ALA C O 1
ATOM 6468 N N . TYR C 1 185 ? -27.493 14.832 -29.405 1.00 10.48 185 TYR C N 1
ATOM 6469 C CA . TYR C 1 185 ? -27.983 13.829 -28.462 1.00 10.17 185 TYR C CA 1
ATOM 6470 C C . TYR C 1 185 ? -28.413 12.561 -29.202 1.00 10.81 185 TYR C C 1
ATOM 6471 O O . TYR C 1 185 ? -28.703 12.583 -30.401 1.00 10.84 185 TYR C O 1
ATOM 6480 N N . THR C 1 186 ? -28.419 11.434 -28.477 1.00 10.75 186 THR C N 1
ATOM 6481 C CA . THR C 1 186 ? -28.775 10.157 -29.096 1.00 10.90 186 THR C CA 1
ATOM 6482 C C . THR C 1 186 ? -29.784 9.421 -28.223 1.00 11.64 186 THR C C 1
ATOM 6483 O O . THR C 1 186 ? -30.091 9.829 -27.094 1.00 11.80 186 THR C O 1
ATOM 6487 N N . GLY C 1 187 ? -30.259 8.293 -28.752 1.00 12.12 187 GLY C N 1
ATOM 6488 C CA . GLY C 1 187 ? -31.305 7.500 -28.121 1.00 12.12 187 GLY C CA 1
ATOM 6489 C C . GLY C 1 187 ? -30.924 6.884 -26.798 1.00 13.36 187 GLY C C 1
ATOM 6490 O O . GLY C 1 187 ? -31.819 6.456 -26.058 1.00 15.54 187 GLY C O 1
ATOM 6491 N N . ASP C 1 188 ? -29.633 6.832 -26.480 1.00 12.85 188 ASP C N 1
ATOM 6492 C CA . ASP C 1 188 ? -29.213 6.314 -25.184 1.00 13.47 188 ASP C CA 1
ATOM 6493 C C . ASP C 1 188 ? -29.232 7.359 -24.075 1.00 14.68 188 ASP C C 1
ATOM 6494 O O . ASP C 1 188 ? -29.023 7.008 -22.909 1.00 16.74 188 ASP C O 1
ATOM 6499 N N . GLN C 1 189 ? -29.455 8.626 -24.392 1.00 10.86 189 GLN C N 1
ATOM 6500 C CA . GLN C 1 189 ? -29.679 9.622 -23.360 1.00 11.01 189 GLN C CA 1
ATOM 6501 C C . GLN C 1 189 ? -31.162 9.653 -23.007 1.00 11.07 189 GLN C C 1
ATOM 6502 O O . GLN C 1 189 ? -32.024 9.297 -23.814 1.00 12.82 189 GLN C O 1
ATOM 6508 N N . MET C 1 190 ? -31.454 10.067 -21.782 1.00 10.72 190 MET C N 1
ATOM 6509 C CA . MET C 1 190 ? -32.833 10.142 -21.318 1.00 10.78 190 MET C CA 1
ATOM 6510 C C . MET C 1 190 ? -33.482 11.417 -21.832 1.00 10.79 190 MET C C 1
ATOM 6511 O O . MET C 1 190 ? -32.854 12.474 -21.870 1.00 10.60 190 MET C O 1
ATOM 6516 N N . ILE C 1 191 ? -34.757 11.318 -22.216 1.00 10.34 191 ILE C N 1
ATOM 6517 C CA . ILE C 1 191 ? -35.463 12.518 -22.673 1.00 11.38 191 ILE C CA 1
ATOM 6518 C C . 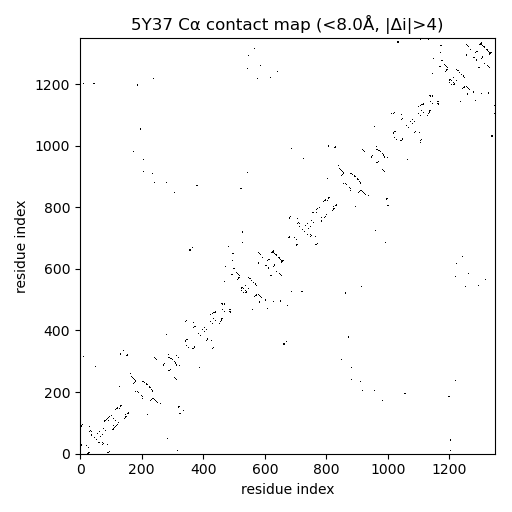ILE C 1 191 ? -35.623 13.527 -21.539 1.00 11.73 191 ILE C C 1
ATOM 6519 O O . ILE C 1 191 ? -35.587 14.743 -21.771 1.00 11.28 191 ILE C O 1
ATOM 6524 N N . LEU C 1 192 ? -35.815 13.047 -20.312 1.00 11.01 192 LEU C N 1
ATOM 6525 C CA . LEU C 1 192 ? -35.857 13.889 -19.125 1.00 10.67 192 LEU C CA 1
ATOM 6526 C C . LEU C 1 192 ? -35.073 13.169 -18.038 1.00 11.01 192 LEU C C 1
ATOM 6527 O O . LEU C 1 192 ? -34.870 11.957 -18.117 1.00 11.95 192 LEU C O 1
ATOM 6532 N N . ASP C 1 193 ? -34.615 13.923 -17.036 1.00 10.22 193 ASP C N 1
ATOM 6533 C CA . ASP C 1 193 ? -33.777 13.337 -15.982 1.00 10.40 193 ASP C CA 1
ATOM 6534 C C . ASP C 1 193 ? -34.417 12.081 -15.421 1.00 11.74 193 ASP C C 1
ATOM 6535 O O . ASP C 1 193 ? -35.541 12.130 -14.909 1.00 12.04 193 ASP C O 1
ATOM 6540 N N . GLY C 1 194 ? -33.690 10.973 -15.460 1.00 10.87 194 GLY C N 1
ATOM 6541 C CA . GLY C 1 194 ? -34.207 9.755 -14.878 1.00 11.82 194 GLY C CA 1
ATOM 6542 C C . GLY C 1 194 ? -33.158 8.672 -14.843 1.00 12.97 194 GLY C C 1
ATOM 6543 O O . GLY C 1 194 ? -32.102 8.801 -15.455 1.00 12.40 194 GLY C O 1
ATOM 6544 N N . PRO C 1 195 ? -33.423 7.582 -14.124 1.00 14.05 195 PRO C N 1
ATOM 6545 C CA . PRO C 1 195 ? -32.413 6.519 -14.011 1.00 15.09 195 PRO C CA 1
ATOM 6546 C C . PRO C 1 195 ? -32.000 5.988 -15.375 1.00 16.69 195 PRO C C 1
ATOM 6547 O O . PRO C 1 195 ? -32.836 5.611 -16.202 1.00 17.85 195 PRO C O 1
ATOM 6551 N N . HIS C 1 196 ? -30.695 6.003 -15.623 1.00 14.89 196 HIS C N 1
ATOM 6552 C CA . HIS C 1 196 ? -30.119 5.499 -16.864 1.00 15.23 196 HIS C CA 1
ATOM 6553 C C . HIS C 1 196 ? -29.744 4.033 -16.668 1.00 17.27 196 HIS C C 1
ATOM 6554 O O . HIS C 1 196 ? -28.996 3.702 -15.745 1.00 15.96 196 HIS C O 1
ATOM 6561 N N . ARG C 1 197 ? -30.253 3.163 -17.547 1.00 17.61 197 ARG C N 1
ATOM 6562 C CA . ARG C 1 197 ? -30.050 1.727 -17.356 1.00 21.37 197 ARG C CA 1
ATOM 6563 C C . ARG C 1 197 ? -28.575 1.354 -17.354 1.00 19.15 197 ARG C C 1
ATOM 6564 O O . ARG C 1 197 ? -28.174 0.429 -16.638 1.00 22.78 197 ARG C O 1
ATOM 6572 N N . GLY C 1 198 ? -27.754 2.061 -18.131 1.00 19.59 198 GLY C N 1
ATOM 6573 C CA . GLY C 1 198 ? -26.330 1.775 -18.198 1.00 18.20 198 GLY C CA 1
ATOM 6574 C C . GLY C 1 198 ? -25.514 2.337 -17.054 1.00 17.76 198 GLY C C 1
ATOM 6575 O O . GLY C 1 198 ? -24.296 2.133 -17.033 1.00 22.57 198 GLY C O 1
ATOM 6576 N N . GLY C 1 199 ? -26.145 3.045 -16.114 1.00 17.03 199 GLY C N 1
ATOM 6577 C CA . GLY C 1 199 ? -25.462 3.586 -14.960 1.00 17.42 199 GLY C CA 1
ATOM 6578 C C . GLY C 1 199 ? -24.730 4.887 -15.191 1.00 15.60 199 GLY C C 1
ATOM 6579 O O . GLY C 1 199 ? -23.956 5.306 -14.325 1.00 19.40 199 GLY C O 1
ATOM 6580 N N . ASP C 1 200 ? -24.951 5.550 -16.322 1.00 15.63 200 ASP C N 1
ATOM 6581 C CA . ASP C 1 200 ? -24.216 6.767 -16.658 1.00 15.22 200 ASP C CA 1
ATOM 6582 C C . ASP C 1 200 ? -24.983 7.955 -16.075 1.00 14.32 200 ASP C C 1
ATOM 6583 O O . ASP C 1 200 ? -26.098 8.258 -16.512 1.00 14.34 200 ASP C O 1
ATOM 6588 N N . LEU C 1 201 ? -24.385 8.626 -15.080 1.00 13.61 201 LEU C N 1
ATOM 6589 C CA . LEU C 1 201 ? -25.046 9.723 -14.375 1.00 13.31 201 LEU C CA 1
ATOM 6590 C C . LEU C 1 201 ? -25.219 10.952 -15.252 1.00 12.57 201 LEU C C 1
ATOM 6591 O O . LEU C 1 201 ? -25.993 11.846 -14.895 1.00 13.17 201 LEU C O 1
ATOM 6596 N N . ARG C 1 202 ? -24.493 11.030 -16.361 1.00 11.73 202 ARG C N 1
ATOM 6597 C CA . ARG C 1 202 ? -24.670 12.131 -17.302 1.00 11.37 202 ARG C CA 1
ATOM 6598 C C . ARG C 1 202 ? -25.676 11.800 -18.400 1.00 11.25 202 ARG C C 1
ATOM 6599 O O . ARG C 1 202 ? -26.487 12.663 -18.765 1.00 11.01 202 ARG C O 1
ATOM 6607 N N . ARG C 1 203 ? -25.681 10.561 -18.911 1.00 11.85 203 ARG C N 1
ATOM 6608 C CA . ARG C 1 203 ? -26.716 10.154 -19.856 1.00 10.69 203 ARG C CA 1
ATOM 6609 C C . ARG C 1 203 ? -28.073 10.072 -19.189 1.00 10.55 203 ARG C C 1
ATOM 6610 O O . ARG C 1 203 ? -29.094 10.054 -19.882 1.00 12.54 203 ARG C O 1
ATOM 6618 N N . ALA C 1 204 ? -28.101 10.050 -17.854 1.00 10.13 204 ALA C N 1
ATOM 6619 C CA . ALA C 1 204 ? -29.351 10.109 -17.111 1.00 10.94 204 ALA C CA 1
ATOM 6620 C C . ALA C 1 204 ? -30.059 11.450 -17.264 1.00 10.80 204 ALA C C 1
ATOM 6621 O O . ALA C 1 204 ? -31.248 11.551 -16.933 1.00 11.99 204 ALA C O 1
ATOM 6623 N N . ARG C 1 205 ? -29.363 12.488 -17.727 1.00 11.27 205 ARG C N 1
ATOM 6624 C CA . ARG C 1 205 ? -29.935 13.831 -17.732 1.00 10.52 205 ARG C CA 1
ATOM 6625 C C . ARG C 1 205 ? -30.661 14.134 -19.037 1.00 11.11 205 ARG C C 1
ATOM 6626 O O . ARG C 1 205 ? -30.386 13.537 -20.076 1.00 11.42 205 ARG C O 1
ATOM 6634 N N . ALA C 1 206 ? -31.626 15.048 -18.950 1.00 10.14 206 ALA C N 1
ATOM 6635 C CA . ALA C 1 206 ? -32.419 15.480 -20.101 1.00 9.87 206 ALA C CA 1
ATOM 6636 C C . ALA C 1 206 ? -31.534 15.854 -21.289 1.00 10.44 206 ALA C C 1
ATOM 6637 O O . ALA C 1 206 ? -30.847 16.882 -21.261 1.00 11.05 206 ALA C O 1
ATOM 6639 N N . GLY C 1 207 ? -31.569 15.048 -22.357 1.00 9.63 207 GLY C N 1
ATOM 6640 C CA . GLY C 1 207 ? -30.579 15.195 -23.409 1.00 10.54 207 GLY C CA 1
ATOM 6641 C C . GLY C 1 207 ? -30.798 16.384 -24.329 1.00 10.46 207 GLY C C 1
ATOM 6642 O O . GLY C 1 207 ? -29.845 16.865 -24.953 1.00 11.28 207 GLY C O 1
ATOM 6643 N N . ALA C 1 208 ? -32.034 16.870 -24.441 1.00 9.61 208 ALA C N 1
ATOM 6644 C CA . ALA C 1 208 ? -32.317 18.007 -25.305 1.00 10.89 208 ALA C CA 1
ATOM 6645 C C . ALA C 1 208 ? -32.356 19.312 -24.542 1.00 11.24 208 ALA C C 1
ATOM 6646 O O . ALA C 1 208 ? -32.803 20.328 -25.093 1.00 12.34 208 ALA C O 1
ATOM 6648 N N . ALA C 1 209 ? -31.896 19.317 -23.289 1.00 10.49 209 ALA C N 1
ATOM 6649 C CA . ALA C 1 209 ? -31.926 20.514 -22.463 1.00 11.28 209 ALA C CA 1
ATOM 6650 C C . ALA C 1 209 ? -30.602 20.775 -21.761 1.00 11.03 209 ALA C C 1
ATOM 6651 O O . ALA C 1 209 ? -30.560 21.603 -20.845 1.00 13.36 209 ALA C O 1
ATOM 6653 N N . ASN C 1 210 ? -29.522 20.111 -22.170 1.00 9.80 210 ASN C N 1
ATOM 6654 C CA . ASN C 1 210 ? -28.256 20.215 -21.461 1.00 9.88 210 ASN C CA 1
ATOM 6655 C C . ASN C 1 210 ? -27.096 20.020 -22.422 1.00 9.49 210 ASN C C 1
ATOM 6656 O O . ASN C 1 210 ? -27.201 19.282 -23.408 1.00 10.52 210 ASN C O 1
ATOM 6661 N N . ILE C 1 211 ? -25.974 20.655 -22.083 1.00 9.32 211 ILE C N 1
ATOM 6662 C CA . ILE C 1 211 ? -24.657 20.228 -22.551 1.00 9.17 211 ILE C CA 1
ATOM 6663 C C . ILE C 1 211 ? -24.194 19.120 -21.615 1.00 9.54 211 ILE C C 1
ATOM 6664 O O . ILE C 1 211 ? -24.096 19.336 -20.399 1.00 10.62 211 ILE C O 1
ATOM 6669 N N . VAL C 1 212 ? -23.933 17.937 -22.171 1.00 9.28 212 VAL C N 1
ATOM 6670 C CA . VAL C 1 212 ? -23.691 16.728 -21.383 1.00 10.40 212 VAL C CA 1
ATOM 6671 C C . VAL C 1 212 ? -22.332 16.143 -21.752 1.00 10.89 212 VAL C C 1
ATOM 6672 O O . VAL C 1 212 ? -22.195 15.557 -22.833 1.00 10.70 212 VAL C O 1
ATOM 6676 N N . PRO C 1 213 ? -21.311 16.234 -20.892 1.00 11.07 213 PRO C N 1
ATOM 6677 C CA . PRO C 1 213 ? -20.033 15.570 -21.195 1.00 11.05 213 PRO C CA 1
ATOM 6678 C C . PRO C 1 213 ? -20.223 14.065 -21.240 1.00 11.56 213 PRO C C 1
ATOM 6679 O O . PRO C 1 213 ? -21.066 13.507 -20.533 1.00 12.04 213 PRO C O 1
ATOM 6683 N N . ASN C 1 214 ? -19.417 13.401 -22.070 1.00 12.68 214 ASN C N 1
ATOM 6684 C CA . ASN C 1 214 ? -19.506 11.950 -22.094 1.00 13.92 214 ASN C CA 1
ATOM 6685 C C . ASN C 1 214 ? -18.241 11.355 -22.684 1.00 17.95 214 ASN C C 1
ATOM 6686 O O . ASN C 1 214 ? -17.441 12.044 -23.311 1.00 15.04 214 ASN C O 1
ATOM 6691 N N . SER C 1 215 ? -18.058 10.061 -22.435 1.00 20.87 215 SER C N 1
ATOM 6692 C CA . SER C 1 215 ? -16.877 9.390 -22.943 1.00 22.77 215 SER C CA 1
ATOM 6693 C C . SER C 1 215 ? -17.111 8.928 -24.375 1.00 22.48 215 SER C C 1
ATOM 6694 O O . SER C 1 215 ? -18.244 8.807 -24.843 1.00 24.81 215 SER C O 1
ATOM 6697 N N . THR C 1 216 ? -16.010 8.694 -25.081 1.00 19.34 216 THR C N 1
ATOM 6698 C CA . THR C 1 216 ? -16.062 8.156 -26.431 1.00 19.91 216 THR C CA 1
ATOM 6699 C C . THR C 1 216 ? -14.837 7.278 -26.617 1.00 23.43 216 THR C C 1
ATOM 6700 O O . THR C 1 216 ? -13.762 7.588 -26.099 1.00 26.63 216 THR C O 1
ATOM 6704 N N . GLY C 1 217 ? -15.003 6.188 -27.352 1.00 21.90 217 GLY C N 1
ATOM 6705 C CA . GLY C 1 217 ? -13.895 5.298 -27.609 1.00 23.25 217 GLY C CA 1
ATOM 6706 C C . GLY C 1 217 ? -13.205 5.490 -28.937 1.00 22.62 217 GLY C C 1
ATOM 6707 O O . GLY C 1 217 ? -12.250 4.766 -29.233 1.00 20.63 217 GLY C O 1
ATOM 6708 N N . ALA C 1 218 ? -13.643 6.453 -29.749 1.00 17.91 218 ALA C N 1
ATOM 6709 C CA . ALA C 1 218 ? -13.156 6.529 -31.123 1.00 19.36 218 ALA C CA 1
ATOM 6710 C C . ALA C 1 218 ? -11.663 6.829 -31.172 1.00 21.16 218 ALA C C 1
ATOM 6711 O O . ALA C 1 218 ? -10.905 6.162 -31.887 1.00 21.19 218 ALA C O 1
ATOM 6713 N N . ALA C 1 219 ? -11.215 7.822 -30.410 1.00 18.15 219 ALA C N 1
ATOM 6714 C CA . ALA C 1 219 ? -9.815 8.219 -30.496 1.00 17.14 219 ALA C CA 1
ATOM 6715 C C . ALA C 1 219 ? -8.893 7.140 -29.931 1.00 20.64 219 ALA C C 1
ATOM 6716 O O . ALA C 1 219 ? -7.870 6.808 -30.542 1.00 19.76 219 ALA C O 1
ATOM 6718 N N . LYS C 1 220 ? -9.241 6.565 -28.777 1.00 18.14 220 LYS C N 1
ATOM 6719 C CA . LYS C 1 220 ? -8.348 5.587 -28.154 1.00 23.25 220 LYS C CA 1
ATOM 6720 C C . LYS C 1 220 ? -8.241 4.301 -28.958 1.00 27.72 220 LYS C C 1
ATOM 6721 O O . LYS C 1 220 ? -7.277 3.547 -28.775 1.00 24.52 220 LYS C O 1
ATOM 6727 N N . ALA C 1 221 ? -9.208 4.022 -29.829 1.00 21.77 221 ALA C N 1
ATOM 6728 C CA . ALA C 1 221 ? -9.209 2.809 -30.633 1.00 21.32 221 ALA C CA 1
ATOM 6729 C C . ALA C 1 221 ? -8.830 3.070 -32.085 1.00 20.34 221 ALA C C 1
ATOM 6730 O O . ALA C 1 221 ? -8.951 2.162 -32.915 1.00 21.67 221 ALA C O 1
ATOM 6732 N N . ILE C 1 222 ? -8.356 4.282 -32.405 1.00 19.90 222 ILE C N 1
ATOM 6733 C CA . ILE C 1 222 ? -8.089 4.668 -33.792 1.00 19.90 222 ILE C CA 1
ATOM 6734 C C . ILE C 1 222 ? -7.058 3.749 -34.424 1.00 16.59 222 ILE C C 1
ATOM 6735 O O . ILE C 1 222 ? -7.023 3.601 -35.652 1.00 16.14 222 ILE C O 1
ATOM 6740 N N . GLY C 1 223 ? -6.206 3.123 -33.606 1.00 17.92 223 GLY C N 1
ATOM 6741 C CA . GLY C 1 223 ? -5.180 2.236 -34.115 1.00 20.57 223 GLY C CA 1
ATOM 6742 C C . GLY C 1 223 ? -5.728 1.038 -34.852 1.00 17.43 223 GLY C C 1
ATOM 6743 O O . GLY C 1 223 ? -5.021 0.458 -35.678 1.00 20.40 223 GLY C O 1
ATOM 6744 N N . LEU C 1 224 ? -6.988 0.669 -34.600 1.00 16.07 224 LEU C N 1
ATOM 6745 C CA . LEU C 1 224 ? -7.572 -0.442 -35.340 1.00 15.06 224 LEU C CA 1
ATOM 6746 C C . LEU C 1 224 ? -7.781 -0.077 -36.804 1.00 16.05 224 LEU C C 1
ATOM 6747 O O . LEU C 1 224 ? -7.771 -0.957 -37.671 1.00 16.62 224 LEU C O 1
ATOM 6752 N N . VAL C 1 225 ? -7.968 1.207 -37.097 1.00 14.32 225 VAL C N 1
ATOM 6753 C CA . VAL C 1 225 ? -8.215 1.683 -38.450 1.00 14.76 225 VAL C CA 1
ATOM 6754 C C . VAL C 1 225 ? -6.962 2.275 -39.078 1.00 13.04 225 VAL C C 1
ATOM 6755 O O . VAL C 1 225 ? -6.735 2.121 -40.279 1.00 15.57 225 VAL C O 1
ATOM 6759 N N . ILE C 1 226 ? -6.153 2.959 -38.277 1.00 13.86 226 ILE C N 1
ATOM 6760 C CA . ILE C 1 226 ? -4.895 3.551 -38.724 1.00 14.54 226 ILE C CA 1
ATOM 6761 C C . ILE C 1 226 ? -3.823 3.040 -37.771 1.00 15.01 226 ILE C C 1
ATOM 6762 O O . ILE C 1 226 ? -3.545 3.681 -36.746 1.00 15.30 226 ILE C O 1
ATOM 6767 N N . PRO C 1 227 ? -3.204 1.892 -38.056 1.00 15.10 227 PRO C N 1
ATOM 6768 C CA . PRO C 1 227 ? -2.285 1.291 -37.073 1.00 16.48 227 PRO C CA 1
ATOM 6769 C C . PRO C 1 227 ? -1.115 2.178 -36.670 1.00 14.12 227 PRO C C 1
ATOM 6770 O O . PRO C 1 227 ? -0.661 2.089 -35.523 1.00 16.35 227 PRO C O 1
ATOM 6774 N N . GLU C 1 228 ? -0.649 3.059 -37.555 1.00 15.20 228 GLU C N 1
ATOM 6775 C CA . GLU C 1 228 ? 0.406 4.012 -37.216 1.00 16.74 228 GLU C CA 1
ATOM 6776 C C . GLU C 1 228 ? 0.020 4.920 -36.052 1.00 18.08 228 GLU C C 1
ATOM 6777 O O . GLU C 1 228 ? 0.903 5.471 -35.381 1.00 19.53 228 GLU C O 1
ATOM 6783 N N . LEU C 1 229 ? -1.272 5.100 -35.804 1.00 16.87 229 LEU C N 1
ATOM 6784 C CA . LEU C 1 229 ? -1.757 5.992 -34.755 1.00 15.84 229 LEU C CA 1
ATOM 6785 C C . LEU C 1 229 ? -2.143 5.265 -33.471 1.00 16.37 229 LEU C C 1
ATOM 6786 O O . LEU C 1 229 ? -2.730 5.882 -32.571 1.00 16.94 229 LEU C O 1
ATOM 6791 N N . ASN C 1 230 ? -1.812 3.978 -33.353 1.00 15.73 230 ASN C N 1
ATOM 6792 C CA . ASN C 1 230 ? -2.097 3.214 -32.147 1.00 17.10 230 ASN C CA 1
ATOM 6793 C C . ASN C 1 230 ? -1.565 3.939 -30.919 1.00 18.59 230 ASN C C 1
ATOM 6794 O O . ASN C 1 230 ? -0.377 4.269 -30.843 1.00 17.50 230 ASN C O 1
ATOM 6799 N N . GLY C 1 231 ? -2.459 4.206 -29.970 1.00 16.77 231 GLY C N 1
ATOM 6800 C CA . GLY C 1 231 ? -2.081 4.809 -28.710 1.00 16.68 231 GLY C CA 1
ATOM 6801 C C . GLY C 1 231 ? -1.789 6.294 -28.745 1.00 17.08 231 GLY C C 1
ATOM 6802 O O . GLY C 1 231 ? -1.408 6.845 -27.710 1.00 20.61 231 GLY C O 1
ATOM 6803 N N . LYS C 1 232 ? -1.964 6.966 -29.887 1.00 15.41 232 LYS C N 1
ATOM 6804 C CA . LYS C 1 232 ? -1.565 8.366 -30.018 1.00 15.42 232 LYS C CA 1
ATOM 6805 C C . LYS C 1 232 ? -2.695 9.359 -29.775 1.00 15.73 232 LYS C C 1
ATOM 6806 O O . LYS C 1 232 ? -2.407 10.534 -29.521 1.00 16.02 232 LYS C O 1
ATOM 6812 N N . LEU C 1 233 ? -3.956 8.931 -29.861 1.00 16.94 233 LEU C N 1
ATOM 6813 C CA . LEU C 1 233 ? -5.098 9.833 -29.743 1.00 16.34 233 LEU C CA 1
ATOM 6814 C C . LEU C 1 233 ? -5.979 9.463 -28.555 1.00 17.51 233 LEU C C 1
ATOM 6815 O O . LEU C 1 233 ? -6.169 8.282 -28.239 1.00 18.86 233 LEU C O 1
ATOM 6820 N N . ASP C 1 234 ? -6.532 10.483 -27.907 1.00 14.92 234 ASP C N 1
ATOM 6821 C CA . ASP C 1 234 ? -7.482 10.311 -26.822 1.00 16.04 234 ASP C CA 1
ATOM 6822 C C . ASP C 1 234 ? -8.605 11.318 -27.047 1.00 15.33 234 ASP C C 1
ATOM 6823 O O . ASP C 1 234 ? -8.469 12.236 -27.853 1.00 15.51 234 ASP C O 1
ATOM 6828 N N . GLY C 1 235 ? -9.742 11.129 -26.384 1.00 15.34 235 GLY C N 1
ATOM 6829 C CA . GLY C 1 235 ? -10.842 12.025 -26.705 1.00 18.11 235 GLY C CA 1
ATOM 6830 C C . GLY C 1 235 ? -11.986 11.953 -25.720 1.00 15.90 235 GLY C C 1
ATOM 6831 O O . GLY C 1 235 ? -11.997 11.136 -24.797 1.00 15.42 235 GLY C O 1
ATOM 6832 N N . ALA C 1 236 ? -12.961 12.838 -25.939 1.00 14.07 236 ALA C N 1
ATOM 6833 C CA . ALA C 1 236 ? -14.194 12.878 -25.162 1.00 13.87 236 ALA C CA 1
ATOM 6834 C C . ALA C 1 236 ? -15.249 13.572 -26.011 1.00 12.30 236 ALA C C 1
ATOM 6835 O O . ALA C 1 236 ? -14.975 14.027 -27.125 1.00 13.34 236 ALA C O 1
ATOM 6837 N N . ALA C 1 237 ? -16.460 13.648 -25.470 1.00 12.14 237 ALA C N 1
ATOM 6838 C CA . ALA C 1 237 ? -17.582 14.245 -26.182 1.00 12.16 237 ALA C CA 1
ATOM 6839 C C . ALA C 1 237 ? -18.297 15.252 -25.300 1.00 11.07 237 ALA C C 1
ATOM 6840 O O . ALA C 1 237 ? -18.283 15.157 -24.068 1.00 12.05 237 ALA C O 1
ATOM 6842 N N . GLN C 1 238 ? -18.946 16.209 -25.957 1.00 11.97 238 GLN C N 1
ATOM 6843 C CA . GLN C 1 238 ? -19.960 17.056 -25.334 1.00 11.97 238 GLN C CA 1
ATOM 6844 C C . GLN C 1 238 ? -21.226 16.860 -26.148 1.00 11.77 238 GLN C C 1
ATOM 6845 O O . GLN C 1 238 ? -21.277 17.247 -27.320 1.00 11.77 238 GLN C O 1
ATOM 6851 N N . ARG C 1 239 ? -22.225 16.231 -25.546 1.00 10.57 239 ARG C N 1
ATOM 6852 C CA A ARG C 1 239 ? -23.515 16.020 -26.196 0.60 9.32 239 ARG C CA 1
ATOM 6853 C CA B ARG C 1 239 ? -23.496 16.042 -26.227 0.40 9.29 239 ARG C CA 1
ATOM 6854 C C . ARG C 1 239 ? -24.367 17.272 -26.015 1.00 9.83 239 ARG C C 1
ATOM 6855 O O . ARG C 1 239 ? -24.451 17.805 -24.908 1.00 10.25 239 ARG C O 1
ATOM 6870 N N . VAL C 1 240 ? -24.980 17.755 -27.095 1.00 9.82 240 VAL C N 1
ATOM 6871 C CA . VAL C 1 240 ? -25.672 19.042 -27.046 1.00 9.72 240 VAL C CA 1
ATOM 6872 C C . VAL C 1 240 ? -27.027 18.919 -27.724 1.00 9.87 240 VAL C C 1
ATOM 6873 O O . VAL C 1 240 ? -27.289 17.956 -28.453 1.00 9.36 240 VAL C O 1
ATOM 6877 N N . PRO C 1 241 ? -27.950 19.934 -27.515 1.00 9.69 241 PRO C N 1
ATOM 6878 C CA . PRO C 1 241 ? -29.346 19.756 -27.973 1.00 9.70 241 PRO C CA 1
ATOM 6879 C C . PRO C 1 241 ? -29.595 20.030 -29.457 1.00 10.13 241 PRO C C 1
ATOM 6880 O O . PRO C 1 241 ? -30.362 20.932 -29.822 1.00 11.15 241 PRO C O 1
ATOM 6884 N N . VAL C 1 242 ? -29.002 19.206 -30.324 1.00 9.78 242 VAL C N 1
ATOM 6885 C CA . VAL C 1 242 ? -29.505 19.030 -31.693 1.00 10.05 242 VAL C CA 1
ATOM 6886 C C . VAL C 1 242 ? -29.813 17.546 -31.868 1.00 9.82 242 VAL C C 1
ATOM 6887 O O . VAL C 1 242 ? -29.092 16.700 -31.314 1.00 10.56 242 VAL C O 1
ATOM 6891 N N . PRO C 1 243 ? -30.864 17.179 -32.617 1.00 10.04 243 PRO C N 1
ATOM 6892 C CA . PRO C 1 243 ? -31.261 15.766 -32.692 1.00 10.24 243 PRO C CA 1
ATOM 6893 C C . PRO C 1 243 ? -30.443 14.922 -33.657 1.00 11.36 243 PRO C C 1
ATOM 6894 O O . PRO C 1 243 ? -30.535 13.688 -33.584 1.00 10.95 243 PRO C O 1
ATOM 6898 N N . THR C 1 244 ? -29.679 15.539 -34.557 1.00 10.99 244 THR C N 1
ATOM 6899 C CA . THR C 1 244 ? -28.633 14.869 -35.318 1.00 10.22 244 THR C CA 1
ATOM 6900 C C . THR C 1 244 ? -27.707 15.942 -35.871 1.00 11.34 244 THR C C 1
ATOM 6901 O O . THR C 1 244 ? -28.085 17.107 -35.987 1.00 12.32 244 THR C O 1
ATOM 6905 N N . GLY C 1 245 ? -26.487 15.527 -36.209 1.00 9.79 245 GLY C N 1
ATOM 6906 C CA . GLY C 1 245 ? -25.479 16.453 -36.686 1.00 10.22 245 GLY C CA 1
ATOM 6907 C C . GLY C 1 245 ? -24.433 16.710 -35.622 1.00 10.62 245 GLY C C 1
ATOM 6908 O O . GLY C 1 245 ? -24.784 17.063 -34.493 1.00 12.18 245 GLY C O 1
ATOM 6909 N N . SER C 1 246 ? -23.156 16.524 -35.959 1.00 10.35 246 SER C N 1
ATOM 6910 C CA . SER C 1 246 ? -22.071 16.544 -34.992 1.00 10.91 246 SER C CA 1
ATOM 6911 C C . SER C 1 246 ? -20.816 17.109 -35.645 1.00 9.95 246 SER C C 1
ATOM 6912 O O . SER C 1 246 ? -20.725 17.240 -36.872 1.00 10.34 246 SER C O 1
ATOM 6915 N N . VAL C 1 247 ? -19.823 17.391 -34.810 1.00 11.08 247 VAL C N 1
ATOM 6916 C CA . VAL C 1 247 ? -18.571 17.967 -35.303 1.00 10.91 247 VAL C CA 1
ATOM 6917 C C . VAL C 1 247 ? -17.422 17.487 -34.420 1.00 13.47 247 VAL C C 1
ATOM 6918 O O . VAL C 1 247 ? -17.534 17.456 -33.188 1.00 15.46 247 VAL C O 1
ATOM 6922 N N . THR C 1 248 ? -16.329 17.069 -35.051 1.00 12.53 248 THR C N 1
ATOM 6923 C CA . THR C 1 248 ? -15.154 16.562 -34.343 1.00 13.44 248 THR C CA 1
ATOM 6924 C C . THR C 1 248 ? -14.004 17.556 -34.473 1.00 12.29 248 THR C C 1
ATOM 6925 O O . THR C 1 248 ? -13.589 17.894 -35.591 1.00 13.17 248 THR C O 1
ATOM 6929 N N . GLU C 1 249 ? -13.465 17.992 -33.339 1.00 12.91 249 GLU C N 1
ATOM 6930 C CA . GLU C 1 249 ? -12.261 18.815 -33.301 1.00 12.79 249 GLU C CA 1
ATOM 6931 C C . GLU C 1 249 ? -11.097 17.955 -32.836 1.00 14.21 249 GLU C C 1
ATOM 6932 O O . GLU C 1 249 ? -11.224 17.198 -31.865 1.00 16.87 249 GLU C O 1
ATOM 6938 N N . LEU C 1 250 ? -9.962 18.076 -33.516 1.00 12.58 250 LEU C N 1
ATOM 6939 C CA . LEU C 1 250 ? -8.744 17.372 -33.129 1.00 14.17 250 LEU C CA 1
ATOM 6940 C C . LEU C 1 250 ? -7.636 18.398 -32.943 1.00 12.85 250 LEU C C 1
ATOM 6941 O O . LEU C 1 250 ? -7.376 19.198 -33.848 1.00 14.04 250 LEU C O 1
ATOM 6946 N N . VAL C 1 251 ? -7.009 18.389 -31.768 1.00 13.70 251 VAL C N 1
ATOM 6947 C CA . VAL C 1 251 ? -5.821 19.191 -31.486 1.00 14.09 251 VAL C CA 1
ATOM 6948 C C . VAL C 1 251 ? -4.645 18.232 -31.422 1.00 14.58 251 VAL C C 1
ATOM 6949 O O . VAL C 1 251 ? -4.648 17.292 -30.617 1.00 15.16 251 VAL C O 1
ATOM 6953 N N . ALA C 1 252 ? -3.636 18.471 -32.256 1.00 13.77 252 ALA C N 1
ATOM 6954 C CA . ALA C 1 252 ? -2.537 17.523 -32.373 1.00 13.79 252 ALA C CA 1
ATOM 6955 C C . ALA C 1 252 ? -1.191 18.232 -32.429 1.00 15.54 252 ALA C C 1
ATOM 6956 O O . ALA C 1 252 ? -1.088 19.391 -32.845 1.00 15.54 252 ALA C O 1
ATOM 6958 N N . THR C 1 253 ? -0.156 17.499 -32.018 1.00 15.98 253 THR C N 1
ATOM 6959 C CA . THR C 1 253 ? 1.222 17.840 -32.341 1.00 18.27 253 THR C CA 1
ATOM 6960 C C . THR C 1 253 ? 1.682 16.967 -33.502 1.00 17.65 253 THR C C 1
ATOM 6961 O O . THR C 1 253 ? 1.311 15.788 -33.590 1.00 16.50 253 THR C O 1
ATOM 6965 N N . LEU C 1 254 ? 2.467 17.562 -34.402 1.00 17.70 254 LEU C N 1
ATOM 6966 C CA . LEU C 1 254 ? 2.893 16.935 -35.643 1.00 18.47 254 LEU C CA 1
ATOM 6967 C C . LEU C 1 254 ? 4.414 16.874 -35.694 1.00 21.49 254 LEU C C 1
ATOM 6968 O O . LEU C 1 254 ? 5.114 17.573 -34.955 1.00 22.66 254 LEU C O 1
ATOM 6973 N N . GLU C 1 255 ? 4.919 16.029 -36.592 1.00 20.55 255 GLU C N 1
ATOM 6974 C CA . GLU C 1 255 ? 6.359 15.870 -36.752 1.00 23.69 255 GLU C CA 1
ATOM 6975 C C . GLU C 1 255 ? 6.975 16.931 -37.655 1.00 26.86 255 GLU C C 1
ATOM 6976 O O . GLU C 1 255 ? 8.196 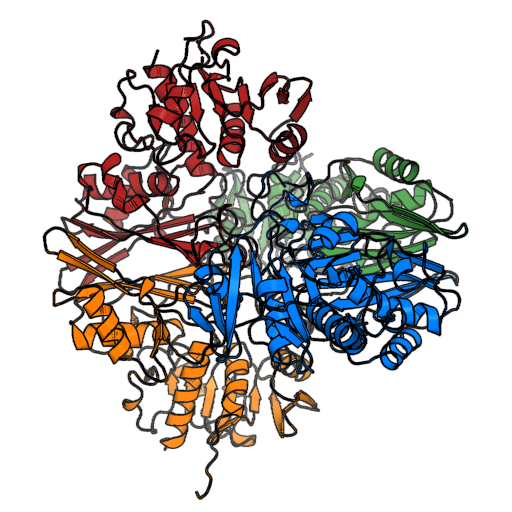17.121 -37.616 1.00 33.92 255 GLU C O 1
ATOM 6982 N N . LYS C 1 256 ? 6.167 17.627 -38.451 1.00 20.58 256 LYS C N 1
ATOM 6983 C CA . LYS C 1 256 ? 6.628 18.684 -39.340 1.00 23.00 256 LYS C CA 1
ATOM 6984 C C . LYS C 1 256 ? 5.938 19.990 -38.974 1.00 25.86 256 LYS C C 1
ATOM 6985 O O . LYS C 1 256 ? 4.772 19.997 -38.571 1.00 21.79 256 LYS C O 1
ATOM 6991 N N . ASP C 1 257 ? 6.667 21.096 -39.108 1.00 21.87 257 ASP C N 1
ATOM 6992 C CA . ASP C 1 257 ? 6.042 22.412 -39.065 1.00 21.05 257 ASP C CA 1
ATOM 6993 C C . ASP C 1 257 ? 5.105 22.579 -40.254 1.00 20.29 257 ASP C C 1
ATOM 6994 O O . ASP C 1 257 ? 5.408 22.145 -41.371 1.00 22.19 257 ASP C O 1
ATOM 6999 N N . VAL C 1 258 ? 3.962 23.228 -40.016 1.00 19.92 258 VAL C N 1
ATOM 7000 C CA . VAL C 1 258 ? 2.942 23.420 -41.039 1.00 17.62 258 VAL C CA 1
ATOM 7001 C C . VAL C 1 258 ? 2.367 24.826 -40.936 1.00 16.45 258 VAL C C 1
ATOM 7002 O O . VAL C 1 258 ? 2.523 25.514 -39.926 1.00 19.25 258 VAL C O 1
ATOM 7006 N N . THR C 1 259 ? 1.690 25.242 -42.004 1.00 16.99 259 THR C N 1
ATOM 7007 C CA . THR C 1 259 ? 0.858 26.436 -42.016 1.00 19.00 259 THR C CA 1
ATOM 7008 C C . THR C 1 259 ? -0.598 26.024 -42.185 1.00 18.83 259 THR C C 1
ATOM 7009 O O . THR C 1 259 ? -0.902 24.906 -42.610 1.00 17.52 259 THR C O 1
ATOM 7013 N N . VAL C 1 260 ? -1.503 26.949 -41.858 1.00 17.66 260 VAL C N 1
ATOM 7014 C CA . VAL C 1 260 ? -2.929 26.698 -42.074 1.00 18.02 260 VAL C CA 1
ATOM 7015 C C . VAL C 1 260 ? -3.196 26.327 -43.525 1.00 17.65 260 VAL C C 1
ATOM 7016 O O . VAL C 1 260 ? -3.960 25.397 -43.823 1.00 16.68 260 VAL C O 1
ATOM 7020 N N . GLU C 1 261 ? -2.559 27.040 -44.454 1.00 18.13 261 GLU C N 1
ATOM 7021 C CA . GLU C 1 261 ? -2.796 26.791 -45.870 1.00 18.08 261 GLU C CA 1
ATOM 7022 C C . GLU C 1 261 ? -2.327 25.397 -46.272 1.00 17.87 261 GLU C C 1
ATOM 7023 O O . GLU C 1 261 ? -2.996 24.713 -47.052 1.00 17.70 261 GLU C O 1
ATOM 7029 N N . GLU C 1 262 ? -1.192 24.949 -45.731 1.00 16.92 262 GLU C N 1
ATOM 7030 C CA . GLU C 1 262 ? -0.694 23.616 -46.059 1.00 19.35 262 GLU C CA 1
ATOM 7031 C C . GLU C 1 262 ? -1.601 22.531 -45.493 1.00 18.31 262 GLU C C 1
ATOM 7032 O O . GLU C 1 262 ? -1.841 21.506 -46.147 1.00 17.11 262 GLU C O 1
ATOM 7038 N N . VAL C 1 263 ? -2.123 22.746 -44.286 1.00 16.38 263 VAL C N 1
ATOM 7039 C CA . VAL C 1 263 ? -3.043 21.779 -43.696 1.00 15.98 263 VAL C CA 1
ATOM 7040 C C . VAL C 1 263 ? -4.316 21.688 -44.525 1.00 15.01 263 VAL C C 1
ATOM 7041 O O . VAL C 1 263 ? -4.773 20.595 -44.880 1.00 14.36 263 VAL C O 1
ATOM 7045 N N . ASN C 1 264 ? -4.908 22.837 -44.854 1.00 13.76 264 ASN C N 1
ATOM 7046 C CA . ASN C 1 264 ? -6.131 22.820 -45.646 1.00 15.42 264 ASN C CA 1
ATOM 7047 C C . ASN C 1 264 ? -5.898 22.173 -47.004 1.00 15.38 264 ASN C C 1
ATOM 7048 O O . ASN C 1 264 ? -6.738 21.399 -47.485 1.00 15.18 264 ASN C O 1
ATOM 7053 N N . ALA C 1 265 ? -4.746 22.449 -47.621 1.00 16.24 265 ALA C N 1
ATOM 7054 C CA . ALA C 1 265 ? -4.469 21.861 -48.927 1.00 16.90 265 ALA C CA 1
ATOM 7055 C C . ALA C 1 265 ? -4.302 20.356 -48.836 1.00 16.06 265 ALA C C 1
ATOM 7056 O O . ALA C 1 265 ? -4.716 19.640 -49.753 1.00 16.61 265 ALA C O 1
ATOM 7058 N N . ALA C 1 266 ? -3.696 19.860 -47.755 1.00 16.45 266 ALA C N 1
ATOM 7059 C CA . ALA C 1 266 ? -3.572 18.416 -47.586 1.00 15.76 266 ALA C CA 1
ATOM 7060 C C . ALA C 1 266 ? -4.943 17.767 -47.466 1.00 16.23 266 ALA C C 1
ATOM 7061 O O . ALA C 1 266 ? -5.177 16.682 -48.008 1.00 17.04 266 ALA C O 1
ATOM 7063 N N . MET C 1 267 ? -5.868 18.423 -46.764 1.00 14.67 267 MET C N 1
ATOM 7064 C CA . MET C 1 267 ? -7.207 17.864 -46.634 1.00 15.27 267 MET C CA 1
ATOM 7065 C C . MET C 1 267 ? -7.930 17.856 -47.972 1.00 15.39 267 MET C C 1
ATOM 7066 O O . MET C 1 267 ? -8.569 16.864 -48.334 1.00 15.27 267 MET C O 1
ATOM 7071 N N . LYS C 1 268 ? -7.840 18.955 -48.730 1.00 14.83 268 LYS C N 1
ATOM 7072 C CA . LYS C 1 268 ? -8.503 19.003 -50.030 1.00 14.05 268 LYS C CA 1
ATOM 7073 C C . LYS C 1 268 ? -7.956 17.930 -50.966 1.00 16.25 268 LYS C C 1
ATOM 7074 O O . LYS C 1 268 ? -8.709 17.306 -51.720 1.00 16.33 268 LYS C O 1
ATOM 7080 N N . ALA C 1 269 ? -6.648 17.672 -50.900 1.00 16.03 269 ALA C N 1
ATOM 7081 C CA . ALA C 1 269 ? -6.056 16.662 -51.771 1.00 17.46 269 ALA C CA 1
ATOM 7082 C C . ALA C 1 269 ? -6.503 15.263 -51.381 1.00 17.96 269 ALA C C 1
ATOM 7083 O O . ALA C 1 269 ? -6.465 14.344 -52.208 1.00 20.61 269 ALA C O 1
ATOM 7085 N N . ALA C 1 270 ? -6.928 15.079 -50.133 1.00 15.05 270 ALA C N 1
ATOM 7086 C CA . ALA C 1 270 ? -7.405 13.792 -49.647 1.00 14.73 270 ALA C CA 1
ATOM 7087 C C . ALA C 1 270 ? -8.904 13.600 -49.846 1.00 13.89 270 ALA C C 1
ATOM 7088 O O . ALA C 1 270 ? -9.436 12.551 -49.467 1.00 17.16 270 ALA C O 1
ATOM 7090 N N . ALA C 1 271 ? -9.593 14.565 -50.443 1.00 14.37 271 ALA C N 1
ATOM 7091 C CA . ALA C 1 271 ? -11.044 14.482 -50.549 1.00 16.44 271 ALA C CA 1
ATOM 7092 C C . ALA C 1 271 ? -11.468 13.375 -51.516 1.00 16.44 271 ALA C C 1
ATOM 7093 O O . ALA C 1 271 ? -10.800 13.104 -52.519 1.00 18.64 271 ALA C O 1
ATOM 7095 N N . ASN C 1 272 ? -12.582 12.719 -51.194 1.00 15.04 272 ASN C N 1
ATOM 7096 C CA . ASN C 1 272 ? -13.139 11.635 -52.011 1.00 15.21 272 ASN C CA 1
ATOM 7097 C C . ASN C 1 272 ? -14.616 11.482 -51.645 1.00 16.75 272 ASN C C 1
ATOM 7098 O O . ASN C 1 272 ? -15.190 12.349 -50.983 1.00 15.62 272 ASN C O 1
ATOM 7103 N N . ASP C 1 273 ? -15.251 10.389 -52.078 1.00 15.54 273 ASP C N 1
ATOM 7104 C CA . ASP C 1 273 ? -16.677 10.232 -51.784 1.00 16.92 273 ASP C CA 1
ATOM 7105 C C . ASP C 1 273 ? -16.940 10.123 -50.289 1.00 15.44 273 ASP C C 1
ATOM 7106 O O . ASP C 1 273 ? -18.059 10.393 -49.837 1.00 16.05 273 ASP C O 1
ATOM 7111 N N . SER C 1 274 ? -15.946 9.691 -49.510 1.00 13.47 274 SER C N 1
ATOM 7112 C CA . SER C 1 274 ? -16.130 9.533 -48.070 1.00 12.91 274 SER C CA 1
ATOM 7113 C C . SER C 1 274 ? -15.702 10.763 -47.280 1.00 13.66 274 SER C C 1
ATOM 7114 O O . SER C 1 274 ? -16.237 11.005 -46.194 1.00 15.64 274 SER C O 1
ATOM 7117 N N . TYR C 1 275 ? -14.742 11.528 -47.781 1.00 13.88 275 TYR C N 1
ATOM 7118 C CA . TYR C 1 275 ? -14.162 12.661 -47.063 1.00 13.60 275 TYR C CA 1
ATOM 7119 C C . TYR C 1 275 ? -14.374 13.896 -47.922 1.00 14.08 275 TYR C C 1
ATOM 7120 O O . TYR C 1 275 ? -13.724 14.054 -48.963 1.00 14.21 275 TYR C O 1
ATOM 7129 N N . GLY C 1 276 ? -15.294 14.764 -47.504 1.00 12.91 276 GLY C N 1
ATOM 7130 C CA . GLY C 1 276 ? -15.537 16.001 -48.220 1.00 12.71 276 GLY C CA 1
ATOM 7131 C C . GLY C 1 276 ? -14.681 17.150 -47.712 1.00 12.05 276 GLY C C 1
ATOM 7132 O O . GLY C 1 276 ? -14.064 17.079 -46.663 1.00 11.83 276 GLY C O 1
ATOM 7133 N N . TYR C 1 277 ? -14.669 18.233 -48.492 1.00 13.50 277 TYR C N 1
ATOM 7134 C CA . TYR C 1 277 ? -13.922 19.444 -48.175 1.00 13.51 277 TYR C CA 1
ATOM 7135 C C . TYR C 1 277 ? -14.827 20.650 -48.386 1.00 12.93 277 TYR C C 1
ATOM 7136 O O . TYR C 1 277 ? -15.493 20.752 -49.420 1.00 14.76 277 TYR C O 1
ATOM 7145 N N . THR C 1 278 ? -14.855 21.568 -47.418 1.00 12.42 278 THR C N 1
ATOM 7146 C CA . THR C 1 278 ? -15.592 22.808 -47.629 1.00 12.48 278 THR C CA 1
ATOM 7147 C C . THR C 1 278 ? -14.823 23.989 -47.066 1.00 12.50 278 THR C C 1
ATOM 7148 O O . THR C 1 278 ? -14.102 23.873 -46.070 1.00 13.66 278 THR C O 1
ATOM 7152 N N . GLU C 1 279 ? -15.010 25.139 -47.715 1.00 13.30 279 GLU C N 1
ATOM 7153 C CA . GLU C 1 279 ? -14.557 26.422 -47.197 1.00 12.70 279 GLU C CA 1
ATOM 7154 C C . GLU C 1 279 ? -15.720 27.348 -46.871 1.00 14.34 279 GLU C C 1
ATOM 7155 O O . GLU C 1 279 ? -15.494 28.527 -46.574 1.00 16.66 279 GLU C O 1
ATOM 7161 N N . ASP C 1 280 ? -16.963 26.852 -46.918 1.00 13.10 280 ASP C N 1
ATOM 7162 C CA . ASP C 1 280 ? -18.119 27.671 -46.567 1.00 12.95 280 ASP C CA 1
ATOM 7163 C C . ASP C 1 280 ? -18.364 27.606 -45.064 1.00 12.23 280 ASP C C 1
ATOM 7164 O O . ASP C 1 280 ? -18.232 26.534 -44.457 1.00 13.24 280 ASP C O 1
ATOM 7169 N N . PRO C 1 281 ? -18.749 28.710 -44.473 1.00 12.04 281 PRO C N 1
ATOM 7170 C CA . PRO C 1 281 ? -18.967 28.745 -43.015 1.00 12.67 281 PRO C CA 1
ATOM 7171 C C . PRO C 1 281 ? -20.339 28.199 -42.641 1.00 12.51 281 PRO C C 1
ATOM 7172 O O . PRO C 1 281 ? -21.277 28.922 -42.285 1.00 13.23 281 PRO C O 1
ATOM 7176 N N . ILE C 1 282 ? -20.459 26.875 -42.723 1.00 12.70 282 ILE C N 1
ATOM 7177 C CA . ILE C 1 282 ? -21.708 26.160 -42.480 1.00 12.15 282 ILE C CA 1
ATOM 7178 C C . ILE C 1 282 ? -21.939 25.922 -40.992 1.00 11.28 282 ILE C C 1
ATOM 7179 O O . ILE C 1 282 ? -21.062 26.166 -40.150 1.00 11.11 282 ILE C O 1
ATOM 7184 N N . VAL C 1 283 ? -23.129 25.417 -40.675 1.00 10.72 283 VAL C N 1
ATOM 7185 C CA . VAL C 1 283 ? -23.521 25.045 -39.318 1.00 10.57 283 VAL C CA 1
ATOM 7186 C C . VAL C 1 283 ? -24.130 23.645 -39.367 1.00 10.38 283 VAL C C 1
ATOM 7187 O O . VAL C 1 283 ? -24.278 23.057 -40.438 1.00 10.77 283 VAL C O 1
ATOM 7191 N N . SER C 1 284 ? -24.490 23.096 -38.200 1.00 9.88 284 SER C N 1
ATOM 7192 C CA . SER C 1 284 ? -24.793 21.661 -38.160 1.00 9.77 284 SER C CA 1
ATOM 7193 C C . SER C 1 284 ? -25.984 21.271 -39.032 1.00 10.29 284 SER C C 1
ATOM 7194 O O . SER C 1 284 ? -25.978 20.196 -39.636 1.00 10.43 284 SER C O 1
ATOM 7197 N N . SER C 1 285 ? -27.021 22.109 -39.124 1.00 10.12 285 SER C N 1
ATOM 7198 C CA A SER C 1 285 ? -28.168 21.729 -39.946 0.77 11.22 285 SER C CA 1
ATOM 7199 C CA B SER C 1 285 ? -28.162 21.706 -39.940 0.23 11.25 285 SER C CA 1
ATOM 7200 C C . SER C 1 285 ? -27.784 21.537 -41.402 1.00 10.52 285 SER C C 1
ATOM 7201 O O . SER C 1 285 ? -28.474 20.804 -42.125 1.00 12.94 285 SER C O 1
ATOM 7206 N N . ASP C 1 286 ? -26.688 22.160 -41.835 1.00 10.02 286 ASP C N 1
ATOM 7207 C CA . ASP C 1 286 ? -26.262 22.049 -43.225 1.00 11.30 286 ASP C CA 1
ATOM 7208 C C . ASP C 1 286 ? -25.695 20.681 -43.561 1.00 11.87 286 ASP C C 1
ATOM 7209 O O . ASP C 1 286 ? -25.557 20.356 -44.747 1.00 13.18 286 ASP C O 1
ATOM 7214 N N . ILE C 1 287 ? -25.357 19.869 -42.560 1.00 10.49 287 ILE C N 1
ATOM 7215 C CA . ILE C 1 287 ? -24.802 18.550 -42.828 1.00 11.14 287 ILE C CA 1
ATOM 7216 C C . ILE C 1 287 ? -25.771 17.419 -42.522 1.00 12.00 287 ILE C C 1
ATOM 7217 O O . ILE C 1 287 ? -25.403 16.239 -42.685 1.00 12.86 287 ILE C O 1
ATOM 7222 N N . VAL C 1 288 ? -26.999 17.724 -42.107 1.00 11.92 288 VAL C N 1
ATOM 7223 C CA . VAL C 1 288 ? -27.963 16.654 -41.881 1.00 11.28 288 VAL C CA 1
ATOM 7224 C C . VAL C 1 288 ? -28.260 15.982 -43.211 1.00 11.91 288 VAL C C 1
ATOM 7225 O O . VAL C 1 288 ? -28.578 16.643 -44.205 1.00 13.50 288 VAL C O 1
ATOM 7229 N N . GLY C 1 289 ? -28.115 14.662 -43.253 1.00 11.44 289 GLY C N 1
ATOM 7230 C CA . GLY C 1 289 ? -28.447 13.921 -44.451 1.00 13.36 289 GLY C CA 1
ATOM 7231 C C . GLY C 1 289 ? -27.337 13.759 -45.463 1.00 11.77 289 GLY C C 1
ATOM 7232 O O . GLY C 1 289 ? -27.578 13.144 -46.507 1.00 14.41 289 GLY C O 1
ATOM 7233 N N . ILE C 1 290 ? -26.130 14.264 -45.193 1.00 11.83 290 ILE C N 1
ATOM 7234 C CA . ILE C 1 290 ? -25.049 14.160 -46.173 1.00 12.95 290 ILE C CA 1
ATOM 7235 C C . ILE C 1 290 ? -24.567 12.721 -46.282 1.00 12.48 290 ILE C C 1
ATOM 7236 O O . ILE C 1 290 ? -24.745 11.900 -45.376 1.00 12.86 290 ILE C O 1
ATOM 7241 N N . SER C 1 291 ? -23.903 12.426 -47.397 1.00 14.02 291 SER C N 1
ATOM 7242 C CA . SER C 1 291 ? -23.380 11.089 -47.629 1.00 13.88 291 SER C CA 1
ATOM 7243 C C . SER C 1 291 ? -21.866 10.986 -47.503 1.00 13.67 291 SER C C 1
ATOM 7244 O O . SER C 1 291 ? -21.323 9.887 -47.669 1.00 14.61 291 SER C O 1
ATOM 7247 N N . TYR C 1 292 ? -21.162 12.074 -47.213 1.00 11.78 292 TYR C N 1
ATOM 7248 C CA . TYR C 1 292 ? -19.775 11.948 -46.789 1.00 12.04 292 TYR C CA 1
ATOM 7249 C C . TYR C 1 292 ? -19.730 11.302 -45.413 1.00 13.05 292 TYR C C 1
ATOM 7250 O O . TYR C 1 292 ? -20.585 11.567 -44.566 1.00 12.24 292 TYR C O 1
ATOM 7259 N N . GLY C 1 293 ? -18.718 10.465 -45.167 1.00 11.68 293 GLY C N 1
ATOM 7260 C CA . GLY C 1 293 ? -18.496 10.037 -43.792 1.00 11.93 293 GLY C CA 1
ATOM 7261 C C . GLY C 1 293 ? -17.961 11.133 -42.889 1.00 11.91 293 GLY C C 1
ATOM 7262 O O . GLY C 1 293 ? -18.125 11.061 -41.662 1.00 12.98 293 GLY C O 1
ATOM 7263 N N . SER C 1 294 ? -17.367 12.163 -43.478 1.00 12.51 294 SER C N 1
ATOM 7264 C CA . SER C 1 294 ? -16.641 13.213 -42.781 1.00 12.61 294 SER C CA 1
ATOM 7265 C C . SER C 1 294 ? -16.529 14.381 -43.747 1.00 11.90 294 SER C C 1
ATOM 7266 O O . SER C 1 294 ? -16.242 14.175 -44.930 1.00 12.42 294 SER C O 1
ATOM 7269 N N . LEU C 1 295 ? -16.758 15.600 -43.255 1.00 11.14 295 LEU C N 1
ATOM 7270 C CA . LEU C 1 295 ? -16.686 16.803 -44.092 1.00 11.51 295 LEU C CA 1
ATOM 7271 C C . LEU C 1 295 ? -15.737 17.804 -43.437 1.00 12.60 295 LEU C C 1
ATOM 7272 O O . LEU C 1 295 ? -16.089 18.469 -42.457 1.00 12.23 295 LEU C O 1
ATOM 7277 N N . PHE C 1 296 ? -14.522 17.899 -43.965 1.00 11.63 296 PHE C N 1
ATOM 7278 C CA . PHE C 1 296 ? -13.524 18.780 -43.378 1.00 10.98 296 PHE C CA 1
ATOM 7279 C C . PHE C 1 296 ? -13.909 20.231 -43.613 1.00 11.33 296 PHE C C 1
ATOM 7280 O O . PHE C 1 296 ? -14.292 20.602 -44.723 1.00 12.12 296 PHE C O 1
ATOM 7288 N N . ASP C 1 297 ? -13.790 21.044 -42.565 1.00 10.59 297 ASP C N 1
ATOM 7289 C CA . ASP C 1 297 ? -14.167 22.458 -42.606 1.00 12.05 297 ASP C CA 1
ATOM 7290 C C . ASP C 1 297 ? -12.915 23.325 -42.490 1.00 11.22 297 ASP C C 1
ATOM 7291 O O . ASP C 1 297 ? -12.409 23.569 -41.389 1.00 11.74 297 ASP C O 1
ATOM 7296 N N . ALA C 1 298 ? -12.439 23.811 -43.638 1.00 11.96 298 ALA C N 1
ATOM 7297 C CA . ALA C 1 298 ? -11.219 24.602 -43.655 1.00 11.43 298 ALA C CA 1
ATOM 7298 C C . ALA C 1 298 ? -11.355 25.920 -42.898 1.00 13.31 298 ALA C C 1
ATOM 7299 O O . ALA C 1 298 ? -10.336 26.500 -42.508 1.00 14.70 298 ALA C O 1
ATOM 7301 N N . THR C 1 299 ? -12.580 26.406 -42.673 1.00 12.96 299 THR C N 1
ATOM 7302 C CA . THR C 1 299 ? -12.735 27.669 -41.950 1.00 12.61 299 THR C CA 1
ATOM 7303 C C . THR C 1 299 ? -12.360 27.560 -40.477 1.00 13.79 299 THR C C 1
ATOM 7304 O O . THR C 1 299 ? -12.198 28.592 -39.820 1.00 15.25 299 THR C O 1
ATOM 7308 N N . GLN C 1 300 ? -12.238 26.352 -39.930 1.00 13.13 300 GLN C N 1
ATOM 7309 C CA . GLN C 1 300 ? -11.982 26.180 -38.508 1.00 12.09 300 GLN C CA 1
ATOM 7310 C C . GLN C 1 300 ? -10.546 25.767 -38.187 1.00 13.32 300 GLN C C 1
ATOM 7311 O O . GLN C 1 300 ? -10.224 25.568 -37.014 1.00 13.73 300 GLN C O 1
ATOM 7317 N N . THR C 1 301 ? -9.678 25.648 -39.187 1.00 13.31 301 THR C N 1
ATOM 7318 C CA . THR C 1 301 ? -8.314 25.195 -38.950 1.00 13.61 301 THR C CA 1
ATOM 7319 C C . THR C 1 301 ? -7.512 26.240 -38.192 1.00 14.63 301 THR C C 1
ATOM 7320 O O . THR C 1 301 ? -7.613 27.442 -38.464 1.00 15.73 301 THR C O 1
ATOM 7324 N N . LYS C 1 302 ? -6.696 25.778 -37.251 1.00 14.06 302 LYS C N 1
ATOM 7325 C CA . LYS C 1 302 ? -5.738 26.650 -36.574 1.00 15.19 302 LYS C CA 1
ATOM 7326 C C . LYS C 1 302 ? -4.366 25.999 -36.571 1.00 15.21 302 LYS C C 1
ATOM 7327 O O . LYS C 1 302 ? -4.247 24.787 -36.386 1.00 16.05 302 LYS C O 1
ATOM 7333 N N . VAL C 1 303 ? -3.328 26.812 -36.762 1.00 16.96 303 VAL C N 1
ATOM 7334 C CA . VAL C 1 303 ? -1.956 26.408 -36.470 1.00 16.30 303 VAL C CA 1
ATOM 7335 C C . VAL C 1 303 ? -1.361 27.479 -35.568 1.00 15.21 303 VAL C C 1
ATOM 7336 O O . VAL C 1 303 ? -1.134 28.612 -36.008 1.00 17.49 303 VAL C O 1
ATOM 7340 N N . GLN C 1 304 ? -1.142 27.134 -34.308 1.00 14.86 304 GLN C N 1
ATOM 7341 C CA . GLN C 1 304 ? -0.626 28.060 -33.311 1.00 16.42 304 GLN C CA 1
ATOM 7342 C C . GLN C 1 304 ? 0.853 27.783 -33.102 1.00 17.79 304 GLN C C 1
ATOM 7343 O O . GLN C 1 304 ? 1.229 26.674 -32.716 1.00 18.21 304 GLN C O 1
ATOM 7349 N N . THR C 1 305 ? 1.681 28.797 -33.330 1.00 18.84 305 THR C N 1
ATOM 7350 C CA . THR C 1 305 ? 3.118 28.697 -33.113 1.00 17.92 305 THR C CA 1
ATOM 7351 C C . THR C 1 305 ? 3.487 29.588 -31.936 1.00 17.94 305 THR C C 1
ATOM 7352 O O . THR C 1 305 ? 3.250 30.799 -31.974 1.00 19.68 305 THR C O 1
ATOM 7356 N N . VAL C 1 306 ? 4.043 28.984 -30.891 1.00 17.25 306 VAL C N 1
ATOM 7357 C CA . VAL C 1 306 ? 4.494 29.706 -29.706 1.00 19.09 306 VAL C CA 1
ATOM 7358 C C . VAL C 1 306 ? 5.899 29.220 -29.403 1.00 20.52 306 VAL C C 1
ATOM 7359 O O . VAL C 1 306 ? 6.100 28.030 -29.131 1.00 21.34 306 VAL C O 1
ATOM 7363 N N . ASP C 1 307 ? 6.872 30.131 -29.461 1.00 24.40 307 ASP C N 1
ATOM 7364 C CA . ASP C 1 307 ? 8.267 29.798 -29.164 1.00 28.24 307 ASP C CA 1
ATOM 7365 C C . ASP C 1 307 ? 8.751 28.607 -29.991 1.00 25.85 307 ASP C C 1
ATOM 7366 O O . ASP C 1 307 ? 9.435 27.707 -29.493 1.00 27.49 307 ASP C O 1
ATOM 7371 N N . GLY C 1 308 ? 8.371 28.596 -31.266 1.00 22.93 308 GLY C N 1
ATOM 7372 C CA . GLY C 1 308 ? 8.793 27.569 -32.191 1.00 23.83 308 GLY C CA 1
ATOM 7373 C C . GLY C 1 308 ? 8.018 26.270 -32.140 1.00 24.52 308 GLY C C 1
ATOM 7374 O O . GLY C 1 308 ? 8.285 25.387 -32.963 1.00 28.00 308 GLY C O 1
ATOM 7375 N N . ASN C 1 309 ? 7.072 26.114 -31.214 1.00 21.28 309 ASN C N 1
ATOM 7376 C CA . ASN C 1 309 ? 6.297 24.886 -31.088 1.00 19.54 309 ASN C CA 1
ATOM 7377 C C . ASN C 1 309 ? 4.881 25.105 -31.599 1.00 21.01 309 ASN C C 1
ATOM 7378 O O . ASN C 1 309 ? 4.312 26.185 -31.431 1.00 19.69 309 ASN C O 1
ATOM 7383 N N . GLN C 1 310 ? 4.308 24.075 -32.217 1.00 18.95 310 GLN C N 1
ATOM 7384 C CA . GLN C 1 310 ? 3.023 24.210 -32.892 1.00 18.02 310 GLN C CA 1
ATOM 7385 C C . GLN C 1 310 ? 1.984 23.274 -32.298 1.00 18.15 310 GLN C C 1
ATOM 7386 O O . GLN C 1 310 ? 2.280 22.116 -31.984 1.00 19.18 310 GLN C O 1
ATOM 7392 N N . LEU C 1 311 ? 0.773 23.792 -32.134 1.00 15.98 311 LEU C N 1
ATOM 7393 C CA . LEU C 1 311 ? -0.420 22.982 -31.916 1.00 15.43 311 LEU C CA 1
ATOM 7394 C C . LEU C 1 311 ? -1.315 23.188 -33.124 1.00 16.35 311 LEU C C 1
ATOM 7395 O O . LEU C 1 311 ? -1.496 24.318 -33.582 1.00 16.30 311 LEU C O 1
ATOM 7400 N N . VAL C 1 312 ? -1.863 22.099 -33.644 1.00 14.61 312 VAL C N 1
ATOM 7401 C CA . VAL C 1 312 ? -2.641 22.127 -34.880 1.00 14.09 312 VAL C CA 1
ATOM 7402 C C . VAL C 1 312 ? -4.064 21.687 -34.563 1.00 16.22 312 VAL C C 1
ATOM 7403 O O . VAL C 1 312 ? -4.270 20.665 -33.899 1.00 15.96 312 VAL C O 1
ATOM 7407 N N . LYS C 1 313 ? -5.044 22.465 -35.023 1.00 14.52 313 LYS C N 1
ATOM 7408 C CA . LYS C 1 313 ? -6.452 22.149 -34.806 1.00 13.68 313 LYS C CA 1
ATOM 7409 C C . LYS C 1 313 ? -7.131 21.953 -36.150 1.00 13.07 313 LYS C C 1
ATOM 7410 O O . LYS C 1 313 ? -7.098 22.845 -37.006 1.00 14.04 313 LYS C O 1
ATOM 7416 N N . VAL C 1 314 ? -7.741 20.784 -36.330 1.00 12.79 314 VAL C N 1
ATOM 7417 C CA . VAL C 1 314 ? -8.498 20.450 -37.529 1.00 13.24 314 VAL C CA 1
ATOM 7418 C C . VAL C 1 314 ? -9.877 19.972 -37.111 1.00 13.33 314 VAL C C 1
ATOM 7419 O O . VAL C 1 314 ? -10.039 19.322 -36.069 1.00 13.29 314 VAL C O 1
ATOM 7423 N N . VAL C 1 315 ? -10.875 20.317 -37.916 1.00 11.53 315 VAL C N 1
ATOM 7424 C CA . VAL C 1 315 ? -12.272 20.115 -37.541 1.00 11.12 315 VAL C CA 1
ATOM 7425 C C . VAL C 1 315 ? -13.030 19.546 -38.728 1.00 11.61 315 VAL C C 1
ATOM 7426 O O . VAL C 1 315 ? -12.932 20.071 -39.845 1.00 12.29 315 VAL C O 1
ATOM 7430 N N . SER C 1 316 ? -13.823 18.495 -38.484 1.00 10.90 316 SER C N 1
ATOM 7431 C CA A SER C 1 316 ? -14.655 17.914 -39.521 0.49 11.35 316 SER C CA 1
ATOM 7432 C CA B SER C 1 316 ? -14.655 17.895 -39.520 0.51 11.34 316 SER C CA 1
ATOM 7433 C C . SER C 1 316 ? -16.069 17.676 -39.007 1.00 11.42 316 SER C C 1
ATOM 7434 O O . SER C 1 316 ? -16.265 17.256 -37.864 1.00 12.64 316 SER C O 1
ATOM 7439 N N . TRP C 1 317 ? -17.050 17.937 -39.875 1.00 10.56 317 TRP C N 1
ATOM 7440 C CA . TRP C 1 317 ? -18.463 17.707 -39.596 1.00 11.52 317 TRP C CA 1
ATOM 7441 C C . TRP C 1 317 ? -18.857 16.284 -39.956 1.00 11.55 317 TRP C C 1
ATOM 7442 O O . TRP C 1 317 ? -18.256 15.659 -40.829 1.00 12.23 317 TRP C O 1
ATOM 7453 N N . TYR C 1 318 ? -19.914 15.791 -39.310 1.00 10.52 318 TYR C N 1
ATOM 7454 C CA . TYR C 1 318 ? -20.526 14.539 -39.740 1.00 10.87 318 TYR C CA 1
ATOM 7455 C C . TYR C 1 318 ? -21.967 14.498 -39.282 1.00 10.44 318 TYR C C 1
ATOM 7456 O O . TYR C 1 318 ? -22.284 14.959 -38.184 1.00 11.21 318 TYR C O 1
ATOM 7465 N N . ASP C 1 319 ? -22.837 13.949 -40.124 1.00 10.12 319 ASP C N 1
ATOM 7466 C CA . ASP C 1 319 ? -24.144 13.555 -39.628 1.00 10.37 319 ASP C CA 1
ATOM 7467 C C . ASP C 1 319 ? -23.955 12.193 -38.982 1.00 9.70 319 ASP C C 1
ATOM 7468 O O . ASP C 1 319 ? -23.819 11.176 -39.668 1.00 10.21 319 ASP C O 1
ATOM 7473 N N . ASN C 1 320 ? -23.936 12.172 -37.649 1.00 9.97 320 ASN C N 1
ATOM 7474 C CA . ASN C 1 320 ? -23.713 10.925 -36.926 1.00 10.66 320 ASN C CA 1
ATOM 7475 C C . ASN C 1 320 ? -24.699 9.844 -37.341 1.00 11.29 320 ASN C C 1
ATOM 7476 O O . ASN C 1 320 ? -24.418 8.660 -37.127 1.00 12.86 320 ASN C O 1
ATOM 7481 N N . GLU C 1 321 ? -25.844 10.225 -37.915 1.00 11.08 321 GLU C N 1
ATOM 7482 C CA . GLU C 1 321 ? -26.764 9.301 -38.571 1.00 12.34 321 GLU C CA 1
ATOM 7483 C C . GLU C 1 321 ? -26.343 9.006 -40.014 1.00 10.82 321 GLU C C 1
ATOM 7484 O O . GLU C 1 321 ? -25.727 7.963 -40.268 1.00 12.32 321 GLU C O 1
ATOM 7490 N N . MET C 1 322 ? -26.603 9.921 -40.959 1.00 10.59 322 MET C N 1
ATOM 7491 C CA . MET C 1 322 ? -26.495 9.568 -42.376 1.00 10.86 322 MET C CA 1
ATOM 7492 C C . MET C 1 322 ? -25.052 9.439 -42.867 1.00 11.53 322 MET C C 1
ATOM 7493 O O . MET C 1 322 ? -24.796 8.672 -43.805 1.00 11.50 322 MET C O 1
ATOM 7498 N N . SER C 1 323 ? -24.098 10.177 -42.288 1.00 10.17 323 SER C N 1
ATOM 7499 C CA . SER C 1 323 ? -22.702 9.998 -42.692 1.00 10.35 323 SER C CA 1
ATOM 7500 C C . SER C 1 323 ? -22.243 8.580 -42.395 1.00 11.22 323 SER C C 1
ATOM 7501 O O . SER C 1 323 ? -21.596 7.928 -43.224 1.00 11.33 323 SER C O 1
ATOM 7504 N N . TYR C 1 324 ? -22.555 8.102 -41.193 1.00 10.32 324 TYR C N 1
ATOM 7505 C CA . TYR C 1 324 ? -22.168 6.757 -40.794 1.00 10.87 324 TYR C CA 1
ATOM 7506 C C . TYR C 1 324 ? -22.906 5.714 -41.621 1.00 11.25 324 TYR C C 1
ATOM 7507 O O . TYR C 1 324 ? -22.300 4.746 -42.107 1.00 12.02 324 TYR C O 1
ATOM 7516 N N . THR C 1 325 ? -24.211 5.917 -41.827 1.00 11.38 325 THR C N 1
ATOM 7517 C CA . THR C 1 325 ? -25.000 5.019 -42.661 1.00 11.99 325 THR C CA 1
ATOM 7518 C C . THR C 1 325 ? -24.407 4.908 -44.060 1.00 10.71 325 THR C C 1
ATOM 7519 O O . THR C 1 325 ? -24.291 3.806 -44.619 1.00 11.46 325 THR C O 1
ATOM 7523 N N . SER C 1 326 ? -24.035 6.044 -44.656 1.00 11.12 326 SER C N 1
ATOM 7524 C CA . SER C 1 326 ? -23.509 6.016 -46.020 1.00 10.63 326 SER C CA 1
ATOM 7525 C C . SER C 1 326 ? -22.202 5.238 -46.078 1.00 11.80 326 SER C C 1
ATOM 7526 O O . SER C 1 326 ? -21.950 4.487 -47.036 1.00 11.47 326 SER C O 1
ATOM 7529 N N . GLN C 1 327 ? -21.376 5.365 -45.041 1.00 12.22 327 GLN C N 1
ATOM 7530 C CA . GLN C 1 327 ? -20.139 4.596 -44.964 1.00 10.89 327 GLN C CA 1
ATOM 7531 C C . GLN C 1 327 ? -20.422 3.107 -44.829 1.00 10.76 327 GLN C C 1
ATOM 7532 O O . GLN C 1 327 ? -19.770 2.288 -45.493 1.00 11.53 327 GLN C O 1
ATOM 7538 N N . LEU C 1 328 ? -21.403 2.736 -43.994 1.00 10.31 328 LEU C N 1
ATOM 7539 C CA . LEU C 1 328 ? -21.762 1.325 -43.856 1.00 11.12 328 LEU C CA 1
ATOM 7540 C C . LEU C 1 328 ? -22.198 0.740 -45.187 1.00 11.68 328 LEU C C 1
ATOM 7541 O O . LEU C 1 328 ? -21.854 -0.405 -45.504 1.00 12.30 328 LEU C O 1
ATOM 7546 N N . VAL C 1 329 ? -22.957 1.504 -45.976 1.00 11.31 329 VAL C N 1
ATOM 7547 C CA . VAL C 1 329 ? -23.456 0.996 -47.249 1.00 11.33 329 VAL C CA 1
ATOM 7548 C C . VAL C 1 329 ? -22.315 0.823 -48.254 1.00 12.83 329 VAL C C 1
ATOM 7549 O O . VAL C 1 329 ? -22.297 -0.148 -49.028 1.00 12.59 329 VAL C O 1
ATOM 7553 N N . ARG C 1 330 ? -21.339 1.741 -48.264 1.00 11.65 330 ARG C N 1
ATOM 7554 C CA . ARG C 1 330 ? -20.163 1.541 -49.113 1.00 11.87 330 ARG C CA 1
ATOM 7555 C C . ARG C 1 330 ? -19.435 0.261 -48.726 1.00 12.18 330 ARG C C 1
ATOM 7556 O O . ARG C 1 330 ? -19.037 -0.530 -49.591 1.00 13.49 330 ARG C O 1
ATOM 7564 N N . THR C 1 331 ? -19.287 0.025 -47.424 1.00 11.37 331 THR C N 1
ATOM 7565 C CA . THR C 1 331 ? -18.556 -1.150 -46.956 1.00 11.85 331 THR C CA 1
ATOM 7566 C C . THR C 1 331 ? -19.329 -2.428 -47.236 1.00 13.36 331 THR C C 1
ATOM 7567 O O . THR C 1 331 ? -18.729 -3.443 -47.617 1.00 15.12 331 THR C O 1
ATOM 7571 N N . LEU C 1 332 ? -20.655 -2.399 -47.074 1.00 13.19 332 LEU C N 1
ATOM 7572 C CA . LEU C 1 332 ? -21.474 -3.564 -47.417 1.00 13.35 332 LEU C CA 1
ATOM 7573 C C . LEU C 1 332 ? -21.257 -3.977 -48.864 1.00 14.97 332 LEU C C 1
ATOM 7574 O O . LEU C 1 332 ? -21.070 -5.163 -49.165 1.00 15.53 332 LEU C O 1
ATOM 7579 N N . GLU C 1 333 ? -21.317 -3.016 -49.783 1.00 13.79 333 GLU C N 1
ATOM 7580 C CA . GLU C 1 333 ? -21.181 -3.346 -51.194 1.00 14.11 333 GLU C CA 1
ATOM 7581 C C . GLU C 1 333 ? -19.788 -3.877 -51.500 1.00 15.40 333 GLU C C 1
ATOM 7582 O O . GLU C 1 333 ? -19.636 -4.889 -52.201 1.00 16.44 333 GLU C O 1
ATOM 7588 N N . TYR C 1 334 ? -18.757 -3.211 -50.981 1.00 14.85 334 TYR C N 1
ATOM 7589 C CA . TYR C 1 334 ? -17.388 -3.598 -51.298 1.00 15.21 334 TYR C CA 1
ATOM 7590 C C . TYR C 1 334 ? -17.067 -4.974 -50.735 1.00 16.97 334 TYR C C 1
ATOM 7591 O O . TYR C 1 334 ? -16.531 -5.840 -51.440 1.00 16.21 334 TYR C O 1
ATOM 7600 N N . PHE C 1 335 ? -17.388 -5.192 -49.459 1.00 14.64 335 PHE C N 1
ATOM 7601 C CA . PHE C 1 335 ? -17.111 -6.472 -48.815 1.00 13.45 335 PHE C CA 1
ATOM 7602 C C . PHE C 1 335 ? -17.823 -7.610 -49.533 1.00 17.42 335 PHE C C 1
ATOM 7603 O O . PHE C 1 335 ? -17.226 -8.666 -49.773 1.00 17.72 335 PHE C O 1
ATOM 7611 N N . ALA C 1 336 ? -19.088 -7.406 -49.909 1.00 15.49 336 ALA C N 1
ATOM 7612 C CA . ALA C 1 336 ? -19.828 -8.458 -50.598 1.00 16.40 336 ALA C CA 1
ATOM 7613 C C . ALA C 1 336 ? -19.173 -8.817 -51.924 1.00 18.59 336 ALA C C 1
ATOM 7614 O O . ALA C 1 336 ? -19.178 -9.986 -52.329 1.00 20.54 336 ALA C O 1
ATOM 7616 N N . LYS C 1 337 ? -18.592 -7.832 -52.609 1.00 16.68 337 LYS C N 1
ATOM 7617 C CA . LYS C 1 337 ? -18.076 -8.062 -53.954 1.00 18.81 337 LYS C CA 1
ATOM 7618 C C . LYS C 1 337 ? -16.687 -8.689 -53.962 1.00 24.24 337 LYS C C 1
ATOM 7619 O O . LYS C 1 337 ? -16.335 -9.371 -54.931 1.00 27.25 337 LYS C O 1
ATOM 7625 N N . ILE C 1 338 ? -15.882 -8.484 -52.916 1.00 24.28 338 ILE C N 1
ATOM 7626 C CA . ILE C 1 338 ? -14.562 -9.111 -52.907 1.00 29.87 338 ILE C CA 1
ATOM 7627 C C . ILE C 1 338 ? -14.645 -10.626 -52.743 1.00 42.13 338 ILE C C 1
ATOM 7628 O O . ILE C 1 338 ? -13.703 -11.334 -53.115 1.00 51.10 338 ILE C O 1
ATOM 7633 N N . ALA C 1 339 ? -15.753 -11.138 -52.209 1.00 45.51 339 ALA C N 1
ATOM 7634 C CA . ALA C 1 339 ? -16.027 -12.579 -52.173 1.00 49.78 339 ALA C CA 1
ATOM 7635 C C . ALA C 1 339 ? -14.952 -13.380 -51.439 1.00 51.06 339 ALA C C 1
ATOM 7636 O O . ALA C 1 339 ? -15.245 -14.103 -50.486 1.00 51.51 339 ALA C O 1
ATOM 7638 N N . GLY D 1 1 ? -46.703 40.155 -69.831 1.00 48.37 1 GLY D N 1
ATOM 7639 C CA . GLY D 1 1 ? -46.775 40.612 -71.205 1.00 35.33 1 GLY D CA 1
ATOM 7640 C C . GLY D 1 1 ? -45.461 40.470 -71.949 1.00 28.42 1 GLY D C 1
ATOM 7641 O O . GLY D 1 1 ? -45.219 41.169 -72.934 1.00 30.00 1 GLY D O 1
ATOM 7642 N N . SER D 1 2 ? -44.606 39.565 -71.481 1.00 24.85 2 SER D N 1
ATOM 7643 C CA . SER D 1 2 ? -43.338 39.329 -72.155 1.00 21.92 2 SER D CA 1
ATOM 7644 C C . SER D 1 2 ? -43.564 38.537 -73.438 1.00 20.63 2 SER D C 1
ATOM 7645 O O . SER D 1 2 ? -44.423 37.654 -73.501 1.00 20.07 2 SER D O 1
ATOM 7648 N N . VAL D 1 3 ? -42.780 38.860 -74.467 1.00 18.17 3 VAL D N 1
ATOM 7649 C CA . VAL D 1 3 ? -42.925 38.179 -75.752 1.00 19.47 3 VAL D CA 1
ATOM 7650 C C . VAL D 1 3 ? -42.717 36.675 -75.602 1.00 19.66 3 VAL D C 1
ATOM 7651 O O . VAL D 1 3 ? -43.394 35.870 -76.257 1.00 19.94 3 VAL D O 1
ATOM 7655 N N . ASP D 1 4 ? -41.786 36.270 -74.741 1.00 18.79 4 ASP D N 1
ATOM 7656 C CA . ASP D 1 4 ? -41.476 34.850 -74.586 1.00 17.31 4 ASP D CA 1
ATOM 7657 C C . ASP D 1 4 ? -42.484 34.107 -73.715 1.00 20.54 4 ASP D C 1
ATOM 7658 O O . ASP D 1 4 ? -42.297 32.910 -73.466 1.00 21.03 4 ASP D O 1
ATOM 7663 N N . MET D 1 5 ? -43.524 34.795 -73.245 1.00 19.89 5 MET D N 1
ATOM 7664 C CA . MET D 1 5 ? -44.648 34.256 -72.479 1.00 21.59 5 MET D CA 1
ATOM 7665 C C . MET D 1 5 ? -44.270 33.738 -71.098 1.00 21.71 5 MET D C 1
ATOM 7666 O O . MET D 1 5 ? -45.077 33.049 -70.458 1.00 25.33 5 MET D O 1
ATOM 7671 N N . VAL D 1 6 ? -43.082 34.062 -70.615 1.00 17.24 6 VAL D N 1
ATOM 7672 C CA . VAL D 1 6 ? -42.652 33.686 -69.275 1.00 17.45 6 VAL D CA 1
ATOM 7673 C C . VAL D 1 6 ? -43.119 34.772 -68.319 1.00 20.90 6 VAL D C 1
ATOM 7674 O O . VAL D 1 6 ? -42.986 35.967 -68.614 1.00 18.99 6 VAL D O 1
ATOM 7678 N N . VAL D 1 7 ? -43.689 34.366 -67.186 1.00 16.54 7 VAL D N 1
ATOM 7679 C CA . VAL D 1 7 ? -44.051 35.324 -66.144 1.00 17.07 7 VAL D CA 1
ATOM 7680 C C . VAL D 1 7 ? -42.786 35.731 -65.407 1.00 17.17 7 VAL D C 1
ATOM 7681 O O . VAL D 1 7 ? -42.113 34.895 -64.795 1.00 17.27 7 VAL D O 1
ATOM 7685 N N . LYS D 1 8 ? -42.456 37.013 -65.454 1.00 16.30 8 LYS D N 1
ATOM 7686 C CA . LYS D 1 8 ? -41.230 37.508 -64.852 1.00 17.14 8 LYS D CA 1
ATOM 7687 C C . LYS D 1 8 ? -41.551 38.182 -63.526 1.00 15.55 8 LYS D C 1
ATOM 7688 O O . LYS D 1 8 ? -42.279 39.183 -63.483 1.00 16.56 8 LYS D O 1
ATOM 7694 N N . VAL D 1 9 ? -41.013 37.612 -62.448 1.00 15.66 9 VAL D N 1
ATOM 7695 C CA . VAL D 1 9 ? -41.334 37.998 -61.080 1.00 14.63 9 VAL D CA 1
ATOM 7696 C C . VAL D 1 9 ? -40.185 38.811 -60.500 1.00 12.64 9 VAL D C 1
ATOM 7697 O O . VAL D 1 9 ? -39.008 38.494 -60.707 1.00 14.29 9 VAL D O 1
ATOM 7701 N N . GLY D 1 10 ? -40.530 39.877 -59.790 1.00 13.09 10 GLY D N 1
ATOM 7702 C CA . GLY D 1 10 ? -39.582 40.599 -58.955 1.00 13.56 10 GLY D CA 1
ATOM 7703 C C . GLY D 1 10 ? -39.918 40.329 -57.504 1.00 12.74 10 GLY D C 1
ATOM 7704 O O . GLY D 1 10 ? -41.091 40.219 -57.146 1.00 15.70 10 GLY D O 1
ATOM 7705 N N . ILE D 1 11 ? -38.890 40.196 -56.670 1.00 13.14 11 ILE D N 1
ATOM 7706 C CA . ILE D 1 11 ? -39.088 39.977 -55.240 1.00 13.31 11 ILE D CA 1
ATOM 7707 C C . ILE D 1 11 ? -38.502 41.172 -54.492 1.00 12.80 11 ILE D C 1
ATOM 7708 O O . ILE D 1 11 ? -37.315 41.479 -54.639 1.00 14.33 11 ILE D O 1
ATOM 7713 N N . ASN D 1 12 ? -39.335 41.862 -53.713 1.00 14.27 12 ASN D N 1
ATOM 7714 C CA . ASN D 1 12 ? -38.857 42.912 -52.821 1.00 15.03 12 ASN D CA 1
ATOM 7715 C C . ASN D 1 12 ? -38.842 42.346 -51.404 1.00 13.00 12 ASN D C 1
ATOM 7716 O O . ASN D 1 12 ? -39.899 42.079 -50.824 1.00 15.89 12 ASN D O 1
ATOM 7721 N N . GLY D 1 13 ? -37.646 42.162 -50.859 1.00 14.81 13 GLY D N 1
ATOM 7722 C CA . GLY D 1 13 ? -37.479 41.555 -49.548 1.00 13.88 13 GLY D CA 1
ATOM 7723 C C . GLY D 1 13 ? -37.104 40.090 -49.645 1.00 15.92 13 GLY D C 1
ATOM 7724 O O . GLY D 1 13 ? -37.935 39.240 -49.996 1.00 18.09 13 GLY D O 1
ATOM 7725 N N . PHE D 1 14 ? -35.846 39.781 -49.335 1.00 15.81 14 PHE D N 1
ATOM 7726 C CA . PHE D 1 14 ? -35.321 38.426 -49.484 1.00 15.09 14 PHE D CA 1
ATOM 7727 C C . PHE D 1 14 ? -35.165 37.791 -48.104 1.00 14.91 14 PHE D C 1
ATOM 7728 O O . PHE D 1 14 ? -34.103 37.260 -47.766 1.00 15.39 14 PHE D O 1
ATOM 7736 N N . GLY D 1 15 ? -36.223 37.871 -47.293 1.00 15.45 15 GLY D N 1
ATOM 7737 C CA . GLY D 1 15 ? -36.303 37.174 -46.022 1.00 14.83 15 GLY D CA 1
ATOM 7738 C C . GLY D 1 15 ? -36.733 35.740 -46.247 1.00 14.27 15 GLY D C 1
ATOM 7739 O O . GLY D 1 15 ? -36.576 35.187 -47.338 1.00 15.07 15 GLY D O 1
ATOM 7740 N N . ARG D 1 16 ? -37.298 35.126 -45.203 1.00 14.26 16 ARG D N 1
ATOM 7741 C CA . ARG D 1 16 ? -37.708 33.725 -45.309 1.00 14.45 16 ARG D CA 1
ATOM 7742 C C . ARG D 1 16 ? -38.624 33.506 -46.508 1.00 13.20 16 ARG D C 1
ATOM 7743 O O . ARG D 1 16 ? -38.403 32.599 -47.322 1.00 14.02 16 ARG D O 1
ATOM 7751 N N . ILE D 1 17 ? -39.685 34.303 -46.605 1.00 14.95 17 ILE D N 1
ATOM 7752 C CA . ILE D 1 17 ? -40.667 34.069 -47.656 1.00 14.90 17 ILE D CA 1
ATOM 7753 C C . ILE D 1 17 ? -40.085 34.386 -49.030 1.00 12.88 17 ILE D C 1
ATOM 7754 O O . ILE D 1 17 ? -40.285 33.630 -49.981 1.00 14.21 17 ILE D O 1
ATOM 7759 N N . GLY D 1 18 ? -39.338 35.486 -49.155 1.00 14.04 18 GLY D N 1
ATOM 7760 C CA . GLY D 1 18 ? -38.745 35.815 -50.447 1.00 15.08 18 GLY D CA 1
ATOM 7761 C C . GLY D 1 18 ? -37.780 34.749 -50.935 1.00 12.61 18 GLY D C 1
ATOM 7762 O O . GLY D 1 18 ? -37.797 34.370 -52.108 1.00 13.47 18 GLY D O 1
ATOM 7763 N N . ARG D 1 19 ? -36.935 34.232 -50.037 1.00 12.52 19 ARG D N 1
ATOM 7764 C CA . ARG D 1 19 ? -35.999 33.193 -50.446 1.00 12.22 19 ARG D CA 1
ATOM 7765 C C . ARG D 1 19 ? -36.720 31.903 -50.809 1.00 12.28 19 ARG D C 1
ATOM 7766 O O . ARG D 1 19 ? -36.372 31.257 -51.803 1.00 12.70 19 ARG D O 1
ATOM 7774 N N . LEU D 1 20 ? -37.724 31.500 -50.020 1.00 12.74 20 LEU D N 1
ATOM 7775 C CA . LEU D 1 20 ? -38.417 30.260 -50.349 1.00 12.25 20 LEU D CA 1
ATOM 7776 C C . LEU D 1 20 ? -39.243 30.398 -51.619 1.00 12.81 20 LEU D C 1
ATOM 7777 O O . LEU D 1 20 ? -39.363 29.434 -52.372 1.00 12.48 20 LEU D O 1
ATOM 7782 N N . ALA D 1 21 ? -39.791 31.590 -51.881 1.00 12.43 21 ALA D N 1
ATOM 7783 C CA . ALA D 1 21 ? -40.515 31.806 -53.132 1.00 12.68 21 ALA D CA 1
ATOM 7784 C C . ALA D 1 21 ? -39.574 31.677 -54.320 1.00 11.57 21 ALA D C 1
ATOM 7785 O O . ALA D 1 21 ? -39.915 31.046 -55.325 1.00 12.76 21 ALA D O 1
ATOM 7787 N N . PHE D 1 22 ? -38.377 32.254 -54.210 1.00 12.50 22 PHE D N 1
ATOM 7788 C CA . PHE D 1 22 ? -37.372 32.084 -55.248 1.00 12.07 22 PHE D CA 1
ATOM 7789 C C . PHE D 1 22 ? -37.071 30.608 -55.470 1.00 12.85 22 PHE D C 1
ATOM 7790 O O . PHE D 1 22 ? -37.019 30.137 -56.609 1.00 14.27 22 PHE D O 1
ATOM 7798 N N . ARG D 1 23 ? -36.880 29.855 -54.382 1.00 11.79 23 ARG D N 1
ATOM 7799 C CA . ARG D 1 23 ? -36.588 28.432 -54.505 1.00 12.04 23 ARG D CA 1
ATOM 7800 C C . ARG D 1 23 ? -37.709 27.702 -55.229 1.00 13.07 23 ARG D C 1
ATOM 7801 O O . ARG D 1 23 ? -37.458 26.904 -56.141 1.00 13.01 23 ARG D O 1
ATOM 7809 N N . ARG D 1 24 ? -38.960 27.974 -54.841 1.00 12.60 24 ARG D N 1
ATOM 7810 C CA . ARG D 1 24 ? -40.087 27.281 -55.454 1.00 12.79 24 ARG D CA 1
ATOM 7811 C C . ARG D 1 24 ? -40.181 27.599 -56.935 1.00 13.83 24 ARG D C 1
ATOM 7812 O O . ARG D 1 24 ? -40.474 26.715 -57.751 1.00 15.49 24 ARG D O 1
ATOM 7820 N N . ILE D 1 25 ? -39.933 28.861 -57.299 1.00 13.29 25 ILE D N 1
ATOM 7821 C CA . ILE D 1 25 ? -40.098 29.276 -58.690 1.00 13.28 25 ILE D CA 1
ATOM 7822 C C . ILE D 1 25 ? -39.141 28.545 -59.622 1.00 14.72 25 ILE D C 1
ATOM 7823 O O . ILE D 1 25 ? -39.432 28.387 -60.815 1.00 16.34 25 ILE D O 1
ATOM 7828 N N . GLN D 1 26 ? -38.010 28.048 -59.102 1.00 14.56 26 GLN D N 1
ATOM 7829 C CA . GLN D 1 26 ? -37.081 27.293 -59.939 1.00 16.18 26 GLN D CA 1
ATOM 7830 C C . GLN D 1 26 ? -37.734 26.069 -60.574 1.00 16.64 26 GLN D C 1
ATOM 7831 O O . GLN D 1 26 ? -37.255 25.592 -61.612 1.00 19.15 26 GLN D O 1
ATOM 7837 N N . ASN D 1 27 ? -38.821 25.558 -59.991 1.00 15.95 27 ASN D N 1
ATOM 7838 C CA . ASN D 1 27 ? -39.488 24.364 -60.493 1.00 16.61 27 ASN D CA 1
ATOM 7839 C C . ASN D 1 27 ? -40.859 24.656 -61.077 1.00 17.65 27 ASN D C 1
ATOM 7840 O O . ASN D 1 27 ? -41.636 23.718 -61.299 1.00 17.25 27 ASN D O 1
ATOM 7845 N N . VAL D 1 28 ? -41.182 25.920 -61.326 1.00 15.45 28 VAL D N 1
ATOM 7846 C CA . VAL D 1 28 ? -42.475 26.307 -61.882 1.00 16.36 28 VAL D CA 1
ATOM 7847 C C . VAL D 1 28 ? -42.290 26.582 -63.369 1.00 16.38 28 VAL D C 1
ATOM 7848 O O . VAL D 1 28 ? -41.561 27.506 -63.755 1.00 17.71 28 VAL D O 1
ATOM 7852 N N . GLU D 1 29 ? -42.960 25.786 -64.201 1.00 17.10 29 GLU D N 1
ATOM 7853 C CA . GLU D 1 29 ? -42.879 25.961 -65.646 1.00 18.75 29 GLU D CA 1
ATOM 7854 C C . GLU D 1 29 ? -43.341 27.362 -66.036 1.00 16.51 29 GLU D C 1
ATOM 7855 O O . GLU D 1 29 ? -44.438 27.789 -65.672 1.00 19.13 29 GLU D O 1
ATOM 7861 N N . GLY D 1 30 ? -42.498 28.081 -66.774 1.00 17.67 30 GLY D N 1
ATOM 7862 C CA . GLY D 1 30 ? -42.928 29.343 -67.351 1.00 17.27 30 GLY D CA 1
ATOM 7863 C C . GLY D 1 30 ? -42.964 30.523 -66.406 1.00 17.28 30 GLY D C 1
ATOM 7864 O O . GLY D 1 30 ? -43.624 31.523 -66.705 1.00 17.77 30 GLY D O 1
ATOM 7865 N N . VAL D 1 31 ? -42.288 30.436 -65.264 1.00 17.41 31 VAL D N 1
ATOM 7866 C CA . VAL D 1 31 ? -42.181 31.526 -64.302 1.00 16.66 31 VAL D CA 1
ATOM 7867 C C . VAL D 1 31 ? -40.723 31.622 -63.889 1.00 16.52 31 VAL D C 1
ATOM 7868 O O . VAL D 1 31 ? -40.072 30.598 -63.663 1.00 16.71 31 VAL D O 1
ATOM 7872 N N . GLU D 1 32 ? -40.206 32.846 -63.789 1.00 14.67 32 GLU D N 1
ATOM 7873 C CA . GLU D 1 32 ? -38.819 33.069 -63.421 1.00 15.67 32 GLU D CA 1
ATOM 7874 C C . GLU D 1 32 ? -38.730 34.350 -62.606 1.00 15.65 32 GLU D C 1
ATOM 7875 O O . GLU D 1 32 ? -39.517 35.278 -62.801 1.00 17.13 32 GLU D O 1
ATOM 7881 N N . VAL D 1 33 ? -37.779 34.389 -61.681 1.00 15.06 33 VAL D N 1
ATOM 7882 C CA . VAL D 1 33 ? -37.468 35.614 -60.952 1.00 14.53 33 VAL D CA 1
ATOM 7883 C C . VAL D 1 33 ? -36.335 36.313 -61.683 1.00 15.61 33 VAL D C 1
ATOM 7884 O O . VAL D 1 33 ? -35.256 35.741 -61.858 1.00 17.06 33 VAL D O 1
ATOM 7888 N N . THR D 1 34 ? -36.559 37.562 -62.084 1.00 14.67 34 THR D N 1
ATOM 7889 C CA . THR D 1 34 ? -35.539 38.296 -62.822 1.00 14.39 34 THR D CA 1
ATOM 7890 C C . THR D 1 34 ? -34.983 39.488 -62.061 1.00 16.56 34 THR D C 1
ATOM 7891 O O . THR D 1 34 ? -34.069 40.149 -62.561 1.00 21.72 34 THR D O 1
ATOM 7895 N N . ARG D 1 35 ? -35.494 39.776 -60.867 1.00 14.19 35 ARG D N 1
ATOM 7896 C CA . ARG D 1 35 ? -34.921 40.840 -60.058 1.00 13.81 35 ARG D CA 1
ATOM 7897 C C . ARG D 1 35 ? -35.276 40.601 -58.599 1.00 12.42 35 ARG D C 1
ATOM 7898 O O . ARG D 1 35 ? -36.433 40.301 -58.278 1.00 13.95 35 ARG D O 1
ATOM 7906 N N . ILE D 1 36 ? -34.272 40.730 -57.734 1.00 13.88 36 ILE D N 1
ATOM 7907 C CA . ILE D 1 36 ? -34.436 40.727 -56.288 1.00 14.08 36 ILE D CA 1
ATOM 7908 C C . ILE D 1 36 ? -33.972 42.087 -55.791 1.00 15.32 36 ILE D C 1
ATOM 7909 O O . ILE D 1 36 ? -32.916 42.575 -56.208 1.00 16.01 36 ILE D O 1
ATOM 7914 N N . ASN D 1 37 ? -34.755 42.702 -54.914 1.00 15.26 37 ASN D N 1
ATOM 7915 C CA . ASN D 1 37 ? -34.350 43.941 -54.262 1.00 14.09 37 ASN D CA 1
ATOM 7916 C C . ASN D 1 37 ? -34.385 43.751 -52.750 1.00 14.54 37 ASN D C 1
ATOM 7917 O O . ASN D 1 37 ? -35.403 43.317 -52.203 1.00 16.49 37 ASN D O 1
ATOM 7922 N N . ASP D 1 38 ? -33.281 44.084 -52.084 1.00 14.23 38 ASP D N 1
ATOM 7923 C CA . ASP D 1 38 ? -33.162 43.913 -50.640 1.00 14.60 38 ASP D CA 1
ATOM 7924 C C . ASP D 1 38 ? -31.970 44.735 -50.170 1.00 14.78 38 ASP D C 1
ATOM 7925 O O . ASP D 1 38 ? -30.967 44.818 -50.875 1.00 17.17 38 ASP D O 1
ATOM 7930 N N . LEU D 1 39 ? -32.078 45.337 -48.977 1.00 16.40 39 LEU D N 1
ATOM 7931 C CA . LEU D 1 39 ? -31.021 46.233 -48.516 1.00 17.73 39 LEU D CA 1
ATOM 7932 C C . LEU D 1 39 ? -29.768 45.498 -48.034 1.00 19.55 39 LEU D C 1
ATOM 7933 O O . LEU D 1 39 ? -28.706 46.123 -47.911 1.00 20.65 39 LEU D O 1
ATOM 7938 N N . THR D 1 40 ? -29.859 44.197 -47.773 1.00 17.89 40 THR D N 1
ATOM 7939 C CA . THR D 1 40 ? -28.749 43.447 -47.201 1.00 17.00 40 THR D CA 1
ATOM 7940 C C . THR D 1 40 ? -27.649 43.186 -48.232 1.00 16.95 40 THR D C 1
ATOM 7941 O O . THR D 1 40 ? -27.918 42.949 -49.415 1.00 16.74 40 THR D O 1
ATOM 7945 N N . ASP D 1 41 ? -26.395 43.207 -47.761 1.00 16.69 41 ASP D N 1
ATOM 7946 C CA . ASP D 1 41 ? -25.200 42.780 -48.485 1.00 17.10 41 ASP D CA 1
ATOM 7947 C C . ASP D 1 41 ? -25.498 41.510 -49.276 1.00 18.58 41 ASP D C 1
ATOM 7948 O O . ASP D 1 41 ? -25.905 40.497 -48.689 1.00 16.66 41 ASP D O 1
ATOM 7953 N N . PRO D 1 42 ? -25.311 41.513 -50.599 1.00 16.40 42 PRO D N 1
ATOM 7954 C CA . PRO D 1 42 ? -25.636 40.308 -51.378 1.00 15.69 42 PRO D CA 1
ATOM 7955 C C . PRO D 1 42 ? -24.847 39.070 -50.982 1.00 16.54 42 PRO D C 1
ATOM 7956 O O . PRO D 1 42 ? -25.320 37.953 -51.224 1.00 15.37 42 PRO D O 1
ATOM 7960 N N . ASN D 1 43 ? -23.672 39.215 -50.368 1.00 17.09 43 ASN D N 1
ATOM 7961 C CA . ASN D 1 43 ? -22.935 38.029 -49.941 1.00 16.74 43 ASN D CA 1
ATOM 7962 C C . ASN D 1 43 ? -23.659 37.319 -48.807 1.00 15.53 43 ASN D C 1
ATOM 7963 O O . ASN D 1 43 ? -23.695 36.083 -48.757 1.00 15.83 43 ASN D O 1
ATOM 7968 N N . MET D 1 44 ? -24.254 38.093 -47.902 1.00 14.29 44 MET D N 1
ATOM 7969 C CA . MET D 1 44 ? -25.090 37.508 -46.859 1.00 13.62 44 MET D CA 1
ATOM 7970 C C . MET D 1 44 ? -26.331 36.852 -47.459 1.00 14.40 44 MET D C 1
ATOM 7971 O O . MET D 1 44 ? -26.701 35.732 -47.081 1.00 13.67 44 MET D O 1
ATOM 7976 N N . LEU D 1 45 ? -26.990 37.531 -48.403 1.00 13.10 45 LEU D N 1
ATOM 7977 C CA . LEU D 1 45 ? -28.188 36.964 -49.011 1.00 13.19 45 LEU D CA 1
ATOM 7978 C C . LEU D 1 45 ? -27.887 35.671 -49.761 1.00 11.96 45 LEU D C 1
ATOM 7979 O O . LEU D 1 45 ? -28.666 34.712 -49.696 1.00 13.08 45 LEU D O 1
ATOM 7984 N N . ALA D 1 46 ? -26.776 35.631 -50.503 1.00 12.85 46 ALA D N 1
ATOM 7985 C CA . ALA D 1 46 ? -26.462 34.420 -51.251 1.00 13.42 46 ALA D CA 1
ATOM 7986 C C . ALA D 1 46 ? -26.209 33.255 -50.306 1.00 12.65 46 ALA D C 1
ATOM 7987 O O . ALA D 1 46 ? -26.635 32.124 -50.568 1.00 12.74 46 ALA D O 1
ATOM 7989 N N . HIS D 1 47 ? -25.536 33.522 -49.185 1.00 12.87 47 HIS D N 1
ATOM 7990 C CA . HIS D 1 47 ? -25.280 32.467 -48.212 1.00 11.67 47 HIS D CA 1
ATOM 7991 C C . HIS D 1 47 ? -26.584 31.942 -47.621 1.00 12.02 47 HIS D C 1
ATOM 7992 O O . HIS D 1 47 ? -26.770 30.723 -47.492 1.00 12.84 47 HIS D O 1
ATOM 7999 N N . LEU D 1 48 ? -27.500 32.853 -47.278 1.00 11.92 48 LEU D N 1
ATOM 8000 C CA . LEU D 1 48 ? -28.805 32.457 -46.761 1.00 13.02 48 LEU D CA 1
ATOM 8001 C C . LEU D 1 48 ? -29.634 31.711 -47.795 1.00 12.75 48 LEU D C 1
ATOM 8002 O O . LEU D 1 48 ? -30.448 30.859 -47.423 1.00 14.21 48 LEU D O 1
ATOM 8007 N N . LEU D 1 49 ? -29.457 32.010 -49.091 1.00 11.93 49 LEU D N 1
ATOM 8008 C CA . LEU D 1 49 ? -30.152 31.234 -50.108 1.00 12.49 49 LEU D CA 1
ATOM 8009 C C . LEU D 1 49 ? -29.579 29.825 -50.205 1.00 11.52 49 LEU D C 1
ATOM 8010 O O . LEU D 1 49 ? -30.328 28.859 -50.397 1.00 12.58 49 LEU D O 1
ATOM 8015 N N . LYS D 1 50 ? -28.258 29.696 -50.065 1.00 12.30 50 LYS D N 1
ATOM 8016 C CA A LYS D 1 50 ? -27.601 28.403 -50.252 0.56 13.26 50 LYS D CA 1
ATOM 8017 C CA B LYS D 1 50 ? -27.613 28.402 -50.259 0.44 13.26 50 LYS D CA 1
ATOM 8018 C C . LYS D 1 50 ? -27.903 27.450 -49.105 1.00 12.36 50 LYS D C 1
ATOM 8019 O O . LYS D 1 50 ? -28.093 26.247 -49.322 1.00 13.29 50 LYS D O 1
ATOM 8030 N N . TYR D 1 51 ? -27.921 27.961 -47.877 1.00 11.96 51 TYR D N 1
ATOM 8031 C CA . TYR D 1 51 ? -27.999 27.142 -46.671 1.00 12.03 51 TYR D CA 1
ATOM 8032 C C . TYR D 1 51 ? -29.188 27.577 -45.836 1.00 12.76 51 TYR D C 1
ATOM 8033 O O . TYR D 1 51 ? -29.310 28.756 -45.484 1.00 14.43 51 TYR D O 1
ATOM 8042 N N . ASP D 1 52 ? -30.053 26.627 -45.501 1.00 12.04 52 ASP D N 1
ATOM 8043 C CA . ASP D 1 52 ? -31.312 26.941 -44.838 1.00 11.22 52 ASP D CA 1
ATOM 8044 C C . ASP D 1 52 ? -31.533 25.907 -43.744 1.00 11.53 52 ASP D C 1
ATOM 8045 O O . ASP D 1 52 ? -31.630 24.713 -44.035 1.00 12.03 52 ASP D O 1
ATOM 8050 N N . THR D 1 53 ? -31.615 26.368 -42.495 1.00 10.87 53 THR D N 1
ATOM 8051 C CA . THR D 1 53 ? -31.711 25.460 -41.350 1.00 11.17 53 THR D CA 1
ATOM 8052 C C . THR D 1 53 ? -32.898 24.515 -41.465 1.00 11.73 53 THR D C 1
ATOM 8053 O O . THR D 1 53 ? -32.764 23.304 -41.232 1.00 13.41 53 THR D O 1
ATOM 8057 N N . THR D 1 54 ? -34.075 25.043 -41.799 1.00 11.91 54 THR D N 1
ATOM 8058 C CA . THR D 1 54 ? -35.273 24.217 -41.802 1.00 11.65 54 THR D CA 1
ATOM 8059 C C . THR D 1 54 ? -35.663 23.718 -43.182 1.00 11.99 54 THR D C 1
ATOM 8060 O O . THR D 1 54 ? -36.343 22.696 -43.271 1.00 14.20 54 THR D O 1
ATOM 8064 N N . GLN D 1 55 ? -35.257 24.397 -44.256 1.00 11.28 55 GLN D N 1
ATOM 8065 C CA . GLN D 1 55 ? -35.705 24.000 -45.582 1.00 12.31 55 GLN D CA 1
ATOM 8066 C C . GLN D 1 55 ? -34.613 23.356 -46.418 1.00 11.62 55 GLN D C 1
ATOM 8067 O O . GLN D 1 55 ? -34.866 23.025 -47.587 1.00 14.46 55 GLN D O 1
ATOM 8073 N N . GLY D 1 56 ? -33.433 23.132 -45.853 1.00 12.89 56 GLY D N 1
ATOM 8074 C CA . GLY D 1 56 ? -32.407 22.349 -46.509 1.00 11.81 56 GLY D CA 1
ATOM 8075 C C . GLY D 1 56 ? -31.550 23.162 -47.456 1.00 12.60 56 GLY D C 1
ATOM 8076 O O . GLY D 1 56 ? -31.797 24.331 -47.733 1.00 13.40 56 GLY D O 1
ATOM 8077 N N . ARG D 1 57 ? -30.518 22.507 -47.974 1.00 12.91 57 ARG D N 1
ATOM 8078 C CA . ARG D 1 57 ? -29.603 23.150 -48.897 1.00 13.76 57 ARG D CA 1
ATOM 8079 C C . ARG D 1 57 ? -30.310 23.484 -50.205 1.00 13.42 57 ARG D C 1
ATOM 8080 O O . ARG D 1 57 ? -31.225 22.783 -50.650 1.00 14.67 57 ARG D O 1
ATOM 8088 N N . PHE D 1 58 ? -29.885 24.586 -50.816 1.00 12.82 58 PHE D N 1
ATOM 8089 C CA . PHE D 1 58 ? -30.452 24.972 -52.099 1.00 13.33 58 PHE D CA 1
ATOM 8090 C C . PHE D 1 58 ? -30.191 23.894 -53.143 1.00 14.41 58 PHE D C 1
ATOM 8091 O O . PHE D 1 58 ? -29.123 23.279 -53.177 1.00 15.13 58 PHE D O 1
ATOM 8099 N N . ASP D 1 59 ? -31.170 23.686 -54.013 1.00 14.30 59 ASP D N 1
ATOM 8100 C CA . ASP D 1 59 ? -31.085 22.679 -55.072 1.00 16.46 59 ASP D CA 1
ATOM 8101 C C . ASP D 1 59 ? -30.352 23.278 -56.265 1.00 17.03 59 ASP D C 1
ATOM 8102 O O . ASP D 1 59 ? -30.960 23.803 -57.200 1.00 18.36 59 ASP D O 1
ATOM 8107 N N . GLY D 1 60 ? -29.026 23.189 -56.232 1.00 16.27 60 GLY D N 1
ATOM 8108 C CA . GLY D 1 60 ? -28.191 23.696 -57.300 1.00 18.68 60 GLY D CA 1
ATOM 8109 C C . GLY D 1 60 ? -27.072 24.580 -56.791 1.00 18.59 60 GLY D C 1
ATOM 8110 O O . GLY D 1 60 ? -26.600 24.397 -55.665 1.00 20.66 60 GLY D O 1
ATOM 8111 N N . THR D 1 61 ? -26.649 25.555 -57.597 1.00 18.46 61 THR D N 1
ATOM 8112 C CA . THR D 1 61 ? -25.498 26.389 -57.286 1.00 20.60 61 THR D CA 1
ATOM 8113 C C . THR D 1 61 ? -25.921 27.847 -57.205 1.00 19.11 61 THR D C 1
ATOM 8114 O O . THR D 1 61 ? -26.814 28.283 -57.942 1.00 18.24 61 THR D O 1
ATOM 8118 N N . VAL D 1 62 ? -25.284 28.590 -56.296 1.00 18.53 62 VAL D N 1
ATOM 8119 C CA . VAL D 1 62 ? -25.477 30.029 -56.132 1.00 19.62 62 VAL D CA 1
ATOM 8120 C C . VAL D 1 62 ? -24.106 30.686 -56.061 1.00 21.80 62 VAL D C 1
ATOM 8121 O O . VAL D 1 62 ? -23.280 30.313 -55.220 1.00 22.06 62 VAL D O 1
ATOM 8125 N N . GLU D 1 63 ? -23.867 31.670 -56.928 1.00 20.25 63 GLU D N 1
ATOM 8126 C CA . GLU D 1 63 ? -22.622 32.425 -56.933 1.00 19.72 63 GLU D CA 1
ATOM 8127 C C . GLU D 1 63 ? -22.945 33.907 -56.972 1.00 23.28 63 GLU D C 1
ATOM 8128 O O . GLU D 1 63 ? -23.865 34.330 -57.677 1.00 23.63 63 GLU D O 1
ATOM 8134 N N . VAL D 1 64 ? -22.169 34.695 -56.241 1.00 21.23 64 VAL D N 1
ATOM 8135 C CA . VAL D 1 64 ? -22.283 36.145 -56.319 1.00 19.58 64 VAL D CA 1
ATOM 8136 C C . VAL D 1 64 ? -21.524 36.629 -57.546 1.00 20.64 64 VAL D C 1
ATOM 8137 O O . VAL D 1 64 ? -20.405 36.177 -57.817 1.00 25.21 64 VAL D O 1
ATOM 8141 N N . LYS D 1 65 ? -22.140 37.538 -58.297 1.00 22.01 65 LYS D N 1
ATOM 8142 C CA . LYS D 1 65 ? -21.535 38.174 -59.457 1.00 20.33 65 LYS D CA 1
ATOM 8143 C C . LYS D 1 65 ? -21.750 39.671 -59.324 1.00 21.49 65 LYS D C 1
ATOM 8144 O O . LYS D 1 65 ? -22.503 40.136 -58.465 1.00 23.23 65 LYS D O 1
ATOM 8150 N N . GLU D 1 66 ? -21.095 40.444 -60.187 1.00 24.58 66 GLU D N 1
ATOM 8151 C CA . GLU D 1 66 ? -21.348 41.876 -60.164 1.00 25.27 66 GLU D CA 1
ATOM 8152 C C . GLU D 1 66 ? -22.809 42.140 -60.500 1.00 21.99 66 GLU D C 1
ATOM 8153 O O . GLU D 1 66 ? -23.318 41.687 -61.530 1.00 23.64 66 GLU D O 1
ATOM 8159 N N . GLY D 1 67 ? -23.490 42.839 -59.600 1.00 22.91 67 GLY D N 1
ATOM 8160 C CA . GLY D 1 67 ? -24.861 43.235 -59.815 1.00 23.01 67 GLY D CA 1
ATOM 8161 C C . GLY D 1 67 ? -25.908 42.183 -59.518 1.00 18.41 67 GLY D C 1
ATOM 8162 O O . GLY D 1 67 ? -27.096 42.468 -59.686 1.00 18.84 67 GLY D O 1
ATOM 8163 N N . GLY D 1 68 ? -25.526 40.982 -59.089 1.00 18.25 68 GLY D N 1
ATOM 8164 C CA . GLY D 1 68 ? -26.552 40.001 -58.759 1.00 18.49 68 GLY D CA 1
ATOM 8165 C C . GLY D 1 68 ? -25.978 38.645 -58.394 1.00 16.62 68 GLY D C 1
ATOM 8166 O O . GLY D 1 68 ? -24.893 38.547 -57.811 1.00 17.46 68 GLY D O 1
ATOM 8167 N N . PHE D 1 69 ? -26.747 37.602 -58.718 1.00 17.02 69 PHE D N 1
ATOM 8168 C CA . PHE D 1 69 ? -26.358 36.220 -58.481 1.00 16.51 69 PHE D CA 1
ATOM 8169 C C . PHE D 1 69 ? -26.356 35.472 -59.805 1.00 17.86 69 PHE D C 1
ATOM 8170 O O . PHE D 1 69 ? -27.114 35.799 -60.720 1.00 19.44 69 PHE D O 1
ATOM 8178 N N . GLU D 1 70 ? -25.538 34.433 -59.889 1.00 17.91 70 GLU D N 1
ATOM 8179 C CA . GLU D 1 70 ? -25.727 33.404 -60.904 1.00 17.84 70 GLU D CA 1
ATOM 8180 C C . GLU D 1 70 ? -26.252 32.164 -60.189 1.00 18.73 70 GLU D C 1
ATOM 8181 O O . GLU D 1 70 ? -25.563 31.594 -59.336 1.00 19.89 70 GLU D O 1
ATOM 8187 N N . VAL D 1 71 ? -27.477 31.766 -60.520 1.00 19.06 71 VAL D N 1
ATOM 8188 C CA . VAL D 1 71 ? -28.154 30.640 -59.882 1.00 17.08 71 VAL D CA 1
ATOM 8189 C C . VAL D 1 71 ? -28.436 29.600 -60.957 1.00 18.33 71 VAL D C 1
ATOM 8190 O O . VAL D 1 71 ? -29.194 29.869 -61.897 1.00 19.51 71 VAL D O 1
ATOM 8194 N N . ASN D 1 72 ? -27.843 28.418 -60.815 1.00 18.89 72 ASN D N 1
ATOM 8195 C CA . ASN D 1 72 ? -28.002 27.347 -61.800 1.00 19.54 72 ASN D CA 1
ATOM 8196 C C . ASN D 1 72 ? -27.786 27.864 -63.220 1.00 25.49 72 ASN D C 1
ATOM 8197 O O . ASN D 1 72 ? -28.581 27.613 -64.131 1.00 24.54 72 ASN D O 1
ATOM 8202 N N . GLY D 1 73 ? -26.713 28.631 -63.385 1.00 24.86 73 GLY D N 1
ATOM 8203 C CA . GLY D 1 73 ? -26.309 29.138 -64.683 1.00 30.10 73 GLY D CA 1
ATOM 8204 C C . GLY D 1 73 ? -27.093 30.322 -65.206 1.00 30.72 73 GLY D C 1
ATOM 8205 O O . GLY D 1 73 ? -26.876 30.726 -66.355 1.00 30.59 73 GLY D O 1
ATOM 8206 N N . GLN D 1 74 ? -27.986 30.903 -64.409 1.00 23.72 74 GLN D N 1
ATOM 8207 C CA . GLN D 1 74 ? -28.848 31.989 -64.853 1.00 23.72 74 GLN D CA 1
ATOM 8208 C C . GLN D 1 74 ? -28.589 33.210 -63.979 1.00 23.02 74 GLN D C 1
ATOM 8209 O O . GLN D 1 74 ? -28.594 33.108 -62.748 1.00 21.50 74 GLN D O 1
ATOM 8215 N N . PHE D 1 75 ? -28.351 34.359 -64.606 1.00 20.72 75 PHE D N 1
ATOM 8216 C CA . PHE D 1 75 ? -28.120 35.579 -63.842 1.00 20.93 75 PHE D CA 1
ATOM 8217 C C . PHE D 1 75 ? -29.438 36.159 -63.347 1.00 22.43 75 PHE D C 1
ATOM 8218 O O . PHE D 1 75 ? -30.439 36.173 -64.064 1.00 22.29 75 PHE D O 1
ATOM 8226 N N . VAL D 1 76 ? -29.439 36.642 -62.106 1.00 16.94 76 VAL D N 1
ATOM 8227 C CA . VAL D 1 76 ? -30.571 37.386 -61.567 1.00 18.57 76 VAL D CA 1
ATOM 8228 C C . VAL D 1 76 ? -30.033 38.659 -60.926 1.00 16.40 76 VAL D C 1
ATOM 8229 O O . VAL D 1 76 ? -29.113 38.606 -60.107 1.00 17.43 76 VAL D O 1
ATOM 8233 N N . LYS D 1 77 ? -30.580 39.806 -61.322 1.00 17.64 77 LYS D N 1
ATOM 8234 C CA . LYS D 1 77 ? -30.110 41.069 -60.773 1.00 16.71 77 LYS D CA 1
ATOM 8235 C C . LYS D 1 77 ? -30.551 41.208 -59.319 1.00 17.13 77 LYS D C 1
ATOM 8236 O O . LYS D 1 77 ? -31.681 40.869 -58.964 1.00 17.08 77 LYS D O 1
ATOM 8242 N N . VAL D 1 78 ? -29.650 41.697 -58.476 1.00 15.97 78 VAL D N 1
ATOM 8243 C CA . VAL D 1 78 ? -29.941 41.952 -57.067 1.00 16.18 78 VAL D CA 1
ATOM 8244 C C . VAL D 1 78 ? -29.588 43.405 -56.798 1.00 18.94 78 VAL D C 1
ATOM 8245 O O . VAL D 1 78 ? -28.422 43.797 -56.930 1.00 22.69 78 VAL D O 1
ATOM 8249 N N . SER D 1 79 ? -30.581 44.197 -56.425 1.00 17.08 79 SER D N 1
ATOM 8250 C CA . SER D 1 79 ? -30.383 45.606 -56.128 1.00 17.94 79 SER D CA 1
ATOM 8251 C C . SER D 1 79 ? -30.725 45.860 -54.667 1.00 18.38 79 SER D C 1
ATOM 8252 O O . SER D 1 79 ? -31.230 44.979 -53.966 1.00 16.59 79 SER D O 1
ATOM 8255 N N . ALA D 1 80 ? -30.457 47.087 -54.211 1.00 19.54 80 ALA D N 1
ATOM 8256 C CA . ALA D 1 80 ? -30.607 47.445 -52.800 1.00 18.72 80 ALA D CA 1
ATOM 8257 C C . ALA D 1 80 ? -31.227 48.840 -52.649 1.00 18.82 80 ALA D C 1
ATOM 8258 O O . ALA D 1 80 ? -30.683 49.727 -51.991 1.00 22.24 80 ALA D O 1
ATOM 8260 N N . GLU D 1 81 ? -32.407 49.035 -53.236 1.00 18.97 81 GLU D N 1
ATOM 8261 C CA . GLU D 1 81 ? -33.101 50.318 -53.174 1.00 20.80 81 GLU D CA 1
ATOM 8262 C C . GLU D 1 81 ? -34.062 50.365 -51.992 1.00 22.91 81 GLU D C 1
ATOM 8263 O O . GLU D 1 81 ? -34.887 49.468 -51.815 1.00 21.52 81 GLU D O 1
ATOM 8269 N N . ARG D 1 82 ? -33.983 51.443 -51.209 1.00 21.15 82 ARG D N 1
ATOM 8270 C CA . ARG D 1 82 ? -34.918 51.612 -50.103 1.00 25.92 82 ARG D CA 1
ATOM 8271 C C . ARG D 1 82 ? -36.325 51.965 -50.584 1.00 26.00 82 ARG D C 1
ATOM 8272 O O . ARG D 1 82 ? -37.310 51.576 -49.947 1.00 28.34 82 ARG D O 1
ATOM 8280 N N . GLU D 1 83 ? -36.447 52.687 -51.698 1.00 23.90 83 GLU D N 1
ATOM 8281 C CA . GLU D 1 83 ? -37.733 53.200 -52.157 1.00 25.29 83 GLU D CA 1
ATOM 8282 C C . GLU D 1 83 ? -38.208 52.430 -53.378 1.00 23.28 83 GLU D C 1
ATOM 8283 O O . GLU D 1 83 ? -37.475 52.368 -54.376 1.00 22.50 83 GLU D O 1
ATOM 8289 N N . PRO D 1 84 ? -39.415 51.850 -53.351 1.00 23.72 84 PRO D N 1
ATOM 8290 C CA . PRO D 1 84 ? -39.952 51.193 -54.558 1.00 23.15 84 PRO D CA 1
ATOM 8291 C C . PRO D 1 84 ? -39.966 52.072 -55.793 1.00 23.50 84 PRO D C 1
ATOM 8292 O O . PRO D 1 84 ? -39.740 51.575 -56.902 1.00 23.12 84 PRO D O 1
ATOM 8296 N N . ALA D 1 85 ? -40.235 53.371 -55.640 1.00 23.70 85 ALA D N 1
ATOM 8297 C CA . ALA D 1 85 ? -40.226 54.262 -56.794 1.00 22.74 85 ALA D CA 1
ATOM 8298 C C . ALA D 1 85 ? -38.893 54.247 -57.527 1.00 22.95 85 ALA D C 1
ATOM 8299 O O . ALA D 1 85 ? -38.848 54.576 -58.716 1.00 27.07 85 ALA D O 1
ATOM 8301 N N . ASN D 1 86 ? -37.810 53.862 -56.858 1.00 22.91 86 ASN D N 1
ATOM 8302 C CA . ASN D 1 86 ? -36.487 53.831 -57.461 1.00 23.19 86 ASN D CA 1
ATOM 8303 C C . ASN D 1 86 ? -36.080 52.452 -57.963 1.00 19.83 86 ASN D C 1
ATOM 8304 O O . ASN D 1 86 ? -34.932 52.282 -58.384 1.00 23.72 86 ASN D O 1
ATOM 8309 N N . ILE D 1 87 ? -36.969 51.464 -57.912 1.00 19.36 87 ILE D N 1
ATOM 8310 C CA . ILE D 1 87 ? -36.685 50.142 -58.466 1.00 19.27 87 ILE D CA 1
ATOM 8311 C C . ILE D 1 87 ? -37.251 50.111 -59.879 1.00 17.82 87 ILE D C 1
ATOM 8312 O O . ILE D 1 87 ? -38.470 50.134 -60.061 1.00 17.86 87 ILE D O 1
ATOM 8317 N N . ASP D 1 88 ? -36.372 50.048 -60.880 1.00 18.04 88 ASP D N 1
ATOM 8318 C CA . ASP D 1 88 ? -36.810 50.022 -62.281 1.00 18.32 88 ASP D CA 1
ATOM 8319 C C . ASP D 1 88 ? -37.142 48.589 -62.714 1.00 17.93 88 ASP D C 1
ATOM 8320 O O . ASP D 1 88 ? -36.482 47.987 -63.558 1.00 18.06 88 ASP D O 1
ATOM 8325 N N . TRP D 1 89 ? -38.218 48.059 -62.122 1.00 16.99 89 TRP D N 1
ATOM 8326 C CA . TRP D 1 89 ? -38.605 46.668 -62.367 1.00 17.69 89 TRP D CA 1
ATOM 8327 C C . TRP D 1 89 ? -38.773 46.377 -63.855 1.00 15.35 89 TRP D C 1
ATOM 8328 O O . TRP D 1 89 ? -38.482 45.265 -64.317 1.00 15.90 89 TRP D O 1
ATOM 8339 N N . ALA D 1 90 ? -39.271 47.357 -64.619 1.00 15.78 90 ALA D N 1
ATOM 8340 C CA . ALA D 1 90 ? -39.568 47.116 -66.030 1.00 16.24 90 ALA D CA 1
ATOM 8341 C C . ALA D 1 90 ? -38.309 46.791 -66.819 1.00 15.26 90 ALA D C 1
ATOM 8342 O O . ALA D 1 90 ? -38.376 46.069 -67.819 1.00 15.97 90 ALA D O 1
ATOM 8344 N N . THR D 1 91 ? -37.156 47.297 -66.375 1.00 15.23 91 THR D N 1
ATOM 8345 C CA . THR D 1 91 ? -35.893 47.027 -67.056 1.00 16.90 91 THR D CA 1
ATOM 8346 C C . THR D 1 91 ? -35.591 45.539 -67.122 1.00 17.52 91 THR D C 1
ATOM 8347 O O . THR D 1 91 ? -34.983 45.064 -68.090 1.00 18.03 91 THR D O 1
ATOM 8351 N N . ASP D 1 92 ? -36.014 44.784 -66.113 1.00 16.74 92 ASP D N 1
ATOM 8352 C CA . ASP D 1 92 ? -35.786 43.348 -66.079 1.00 17.50 92 ASP D CA 1
ATOM 8353 C C . ASP D 1 92 ? -37.008 42.558 -66.522 1.00 19.51 92 ASP D C 1
ATOM 8354 O O . ASP D 1 92 ? -37.117 41.361 -66.227 1.00 21.15 92 ASP D O 1
ATOM 8359 N N . GLY D 1 93 ? -37.920 43.201 -67.242 1.00 15.82 93 GLY D N 1
ATOM 8360 C CA . GLY D 1 93 ? -39.118 42.565 -67.735 1.00 17.44 93 GLY D CA 1
ATOM 8361 C C . GLY D 1 93 ? -40.131 42.221 -66.672 1.00 17.77 93 GLY D C 1
ATOM 8362 O O . GLY D 1 93 ? -41.082 41.490 -66.960 1.00 17.68 93 GLY D O 1
ATOM 8363 N N . VAL D 1 94 ? -39.969 42.737 -65.454 1.00 18.70 94 VAL D N 1
ATOM 8364 C CA . VAL D 1 94 ? -40.807 42.299 -64.342 1.00 16.48 94 VAL D CA 1
ATOM 8365 C C . VAL D 1 94 ? -42.208 42.862 -64.508 1.00 19.64 94 VAL D C 1
ATOM 8366 O O . VAL D 1 94 ? -42.400 44.079 -64.617 1.00 22.09 94 VAL D O 1
ATOM 8370 N N . GLU D 1 95 ? -43.193 41.972 -64.517 1.00 19.19 95 GLU D N 1
ATOM 8371 C CA . GLU D 1 95 ? -44.591 42.359 -64.557 1.00 23.25 95 GLU D CA 1
ATOM 8372 C C . GLU D 1 95 ? -45.224 42.405 -63.175 1.00 18.10 95 GLU D C 1
ATOM 8373 O O . GLU D 1 95 ? -46.070 43.266 -62.921 1.00 20.04 95 GLU D O 1
ATOM 8379 N N . ILE D 1 96 ? -44.824 41.504 -62.278 1.00 18.10 96 ILE D N 1
ATOM 8380 C CA . ILE D 1 96 ? -45.489 41.318 -60.996 1.00 16.76 96 ILE D CA 1
ATOM 8381 C C . ILE D 1 96 ? -44.428 41.237 -59.903 1.00 15.51 96 ILE D C 1
ATOM 8382 O O . ILE D 1 96 ? -43.393 40.580 -60.073 1.00 16.21 96 ILE D O 1
ATOM 8387 N N . VAL D 1 97 ? -44.671 41.931 -58.792 1.00 15.15 97 VAL D N 1
ATOM 8388 C CA . VAL D 1 97 ? -43.736 42.013 -57.672 1.00 15.15 97 VAL D CA 1
ATOM 8389 C C . VAL D 1 97 ? -44.342 41.301 -56.468 1.00 13.57 97 VAL D C 1
ATOM 8390 O O . VAL D 1 97 ? -45.502 41.538 -56.114 1.00 14.17 97 VAL D O 1
ATOM 8394 N N . LEU D 1 98 ? -43.559 40.414 -55.854 1.00 13.63 98 LEU D N 1
ATOM 8395 C CA . LEU D 1 98 ? -43.876 39.865 -54.541 1.00 14.61 98 LEU D CA 1
ATOM 8396 C C . LEU D 1 98 ? -43.312 40.833 -53.511 1.00 14.44 98 LEU D C 1
ATOM 8397 O O . LEU D 1 98 ? -42.089 40.969 -53.377 1.00 14.06 98 LEU D O 1
ATOM 8402 N N . GLU D 1 99 ? -44.201 41.530 -52.811 1.00 14.52 99 GLU D N 1
ATOM 8403 C CA . GLU D 1 99 ? -43.801 42.554 -51.851 1.00 14.57 99 GLU D CA 1
ATOM 8404 C C . GLU D 1 99 ? -43.741 41.881 -50.486 1.00 16.48 99 GLU D C 1
ATOM 8405 O O . GLU D 1 99 ? -44.761 41.707 -49.815 1.00 17.46 99 GLU D O 1
ATOM 8411 N N . ALA D 1 100 ? -42.528 41.503 -50.083 1.00 15.89 100 ALA D N 1
ATOM 8412 C CA . ALA D 1 100 ? -42.299 40.638 -48.932 1.00 17.53 100 ALA D CA 1
ATOM 8413 C C . ALA D 1 100 ? -41.422 41.283 -47.864 1.00 22.66 100 ALA D C 1
ATOM 8414 O O . ALA D 1 100 ? -40.770 40.558 -47.105 1.00 26.49 100 ALA D O 1
ATOM 8416 N N . THR D 1 101 ? -41.380 42.618 -47.784 1.00 18.84 101 THR D N 1
ATOM 8417 C CA . THR D 1 101 ? -40.565 43.282 -46.770 1.00 19.58 101 THR D CA 1
ATOM 8418 C C . THR D 1 101 ? -41.330 43.566 -45.490 1.00 23.82 101 THR D C 1
ATOM 8419 O O . THR D 1 101 ? -40.702 43.784 -44.447 1.00 27.94 101 THR D O 1
ATOM 8423 N N . GLY D 1 102 ? -42.658 43.603 -45.552 1.00 23.77 102 GLY D N 1
ATOM 8424 C CA . GLY D 1 102 ? -43.462 44.067 -44.444 1.00 30.03 102 GLY D CA 1
ATOM 8425 C C . GLY D 1 102 ? -43.600 45.572 -44.331 1.00 29.72 102 GLY D C 1
ATOM 8426 O O . GLY D 1 102 ? -44.418 46.041 -43.526 1.00 33.65 102 GLY D O 1
ATOM 8427 N N . PHE D 1 103 ? -42.849 46.351 -45.113 1.00 26.44 103 PHE D N 1
ATOM 8428 C CA . PHE D 1 103 ? -42.842 47.803 -44.975 1.00 26.47 103 PHE D CA 1
ATOM 8429 C C . PHE D 1 103 ? -43.808 48.516 -45.917 1.00 29.12 103 PHE D C 1
ATOM 8430 O O . PHE D 1 103 ? -43.970 49.735 -45.801 1.00 26.71 103 PHE D O 1
ATOM 8438 N N . PHE D 1 104 ? -44.437 47.805 -46.853 1.00 22.94 104 PHE D N 1
ATOM 8439 C CA . PHE D 1 104 ? -45.303 48.422 -47.855 1.00 22.51 104 PHE D CA 1
ATOM 8440 C C . PHE D 1 104 ? -46.627 47.680 -47.967 1.00 25.62 104 PHE D C 1
ATOM 8441 O O . PHE D 1 104 ? -47.142 47.455 -49.065 1.00 24.21 104 PHE D O 1
ATOM 8449 N N . ALA D 1 105 ? -47.218 47.319 -46.827 1.00 25.92 105 ALA D N 1
ATOM 8450 C CA . ALA D 1 105 ? -48.390 46.439 -46.796 1.00 27.21 105 ALA D CA 1
ATOM 8451 C C . ALA D 1 105 ? -49.700 47.234 -46.779 1.00 29.49 105 ALA D C 1
ATOM 8452 O O . ALA D 1 105 ? -50.546 47.094 -45.894 1.00 31.84 105 ALA D O 1
ATOM 8454 N N . SER D 1 106 ? -49.865 48.069 -47.802 1.00 26.88 106 SER D N 1
ATOM 8455 C CA . SER D 1 106 ? -51.102 48.806 -48.025 1.00 28.24 106 SER D CA 1
ATOM 8456 C C . SER D 1 106 ? -51.187 49.127 -49.508 1.00 29.63 106 SER D C 1
ATOM 8457 O O . SER D 1 106 ? -50.203 49.001 -50.238 1.00 25.35 106 SER D O 1
ATOM 8460 N N . LYS D 1 107 ? -52.368 49.562 -49.952 1.00 24.73 107 LYS D N 1
ATOM 8461 C CA . LYS D 1 107 ? -52.536 49.847 -51.373 1.00 28.31 107 LYS D CA 1
ATOM 8462 C C . LYS D 1 107 ? -51.622 50.980 -51.819 1.00 27.90 107 LYS D C 1
ATOM 8463 O O . LYS D 1 107 ? -50.905 50.855 -52.816 1.00 25.80 107 LYS D O 1
ATOM 8469 N N . GLU D 1 108 ? -51.622 52.096 -51.086 1.00 28.14 108 GLU D N 1
ATOM 8470 C CA . GLU D 1 108 ? -50.832 53.240 -51.530 1.00 31.47 108 GLU D CA 1
ATOM 8471 C C . GLU D 1 108 ? -49.332 52.998 -51.391 1.00 25.91 108 GLU D C 1
ATOM 8472 O O . GLU D 1 108 ? -48.557 53.472 -52.228 1.00 29.95 108 GLU D O 1
ATOM 8478 N N . LYS D 1 109 ? -48.901 52.255 -50.367 1.00 26.43 109 LYS D N 1
ATOM 8479 C CA . LYS D 1 109 ? -47.478 51.948 -50.232 1.00 24.72 109 LYS D CA 1
ATOM 8480 C C . LYS D 1 109 ? -47.022 50.955 -51.297 1.00 24.54 109 LYS D C 1
ATOM 8481 O O . LYS D 1 109 ? -45.982 51.150 -51.937 1.00 21.54 109 LYS D O 1
ATOM 8487 N N . ALA D 1 110 ? -47.791 49.880 -51.503 1.00 22.67 110 ALA D N 1
ATOM 8488 C CA . ALA D 1 110 ? -47.381 48.870 -52.474 1.00 19.84 110 ALA D CA 1
ATOM 8489 C C . ALA D 1 110 ? -47.473 49.392 -53.900 1.00 21.15 110 ALA D C 1
ATOM 8490 O O . ALA D 1 110 ? -46.727 48.939 -54.777 1.00 20.33 110 ALA D O 1
ATOM 8492 N N . GLU D 1 111 ? -48.376 50.343 -54.153 1.00 21.48 111 GLU D N 1
ATOM 8493 C CA . GLU D 1 111 ? -48.485 50.917 -55.489 1.00 24.74 111 GLU D CA 1
ATOM 8494 C C . GLU D 1 111 ? -47.274 51.749 -55.878 1.00 22.69 111 GLU D C 1
ATOM 8495 O O . GLU D 1 111 ? -47.159 52.125 -57.049 1.00 26.48 111 GLU D 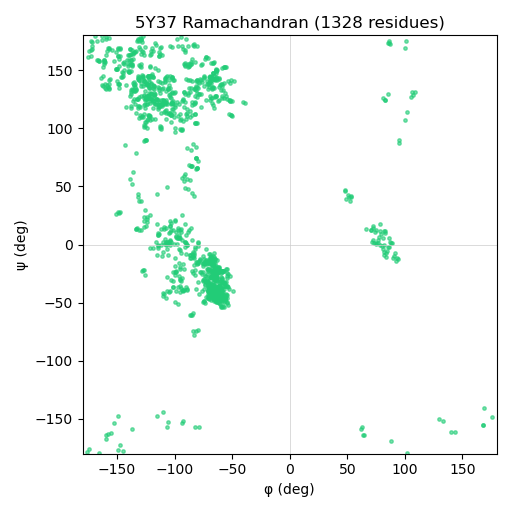O 1
ATOM 8501 N N . GLN D 1 112 ? -46.373 52.044 -54.940 1.00 21.59 112 GLN D N 1
ATOM 8502 C CA . GLN D 1 112 ? -45.140 52.731 -55.309 1.00 23.59 112 GLN D CA 1
ATOM 8503 C C . GLN D 1 112 ? -44.269 51.889 -56.235 1.00 23.19 112 GLN D C 1
ATOM 8504 O O . GLN D 1 112 ? -43.380 52.434 -56.898 1.00 24.79 112 GLN D O 1
ATOM 8510 N N . HIS D 1 113 ? -44.506 50.575 -56.295 1.00 19.79 113 HIS D N 1
ATOM 8511 C CA . HIS D 1 113 ? -43.814 49.704 -57.234 1.00 18.65 113 HIS D CA 1
ATOM 8512 C C . HIS D 1 113 ? -44.329 49.863 -58.650 1.00 20.26 113 HIS D C 1
ATOM 8513 O O . HIS D 1 113 ? -43.655 49.433 -59.588 1.00 17.50 113 HIS D O 1
ATOM 8520 N N . ILE D 1 114 ? -45.520 50.424 -58.817 1.00 20.20 114 ILE D N 1
ATOM 8521 C CA . ILE D 1 114 ? -46.155 50.557 -60.118 1.00 22.87 114 ILE D CA 1
ATOM 8522 C C . ILE D 1 114 ? -45.905 51.992 -60.565 1.00 27.11 114 ILE D C 1
ATOM 8523 O O . ILE D 1 114 ? -46.555 52.933 -60.099 1.00 29.98 114 ILE D O 1
ATOM 8528 N N . HIS D 1 115 ? -44.923 52.163 -61.442 1.00 25.76 115 HIS D N 1
ATOM 8529 C CA . HIS D 1 115 ? -44.576 53.474 -61.967 1.00 27.36 115 HIS D CA 1
ATOM 8530 C C . HIS D 1 115 ? -44.095 53.295 -63.401 1.00 29.32 115 HIS D C 1
ATOM 8531 O O . HIS D 1 115 ? -44.159 52.196 -63.965 1.00 27.14 115 HIS D O 1
ATOM 8538 N N . GLU D 1 116 ? -43.587 54.388 -63.974 1.00 32.12 116 GLU D N 1
ATOM 8539 C CA . GLU D 1 116 ? -43.301 54.450 -65.403 1.00 35.34 116 GLU D CA 1
ATOM 8540 C C . GLU D 1 116 ? -42.359 53.336 -65.842 1.00 29.28 116 GLU D C 1
ATOM 8541 O O . GLU D 1 116 ? -42.572 52.709 -66.886 1.00 33.40 116 GLU D O 1
ATOM 8547 N N . ASN D 1 117 ? -41.304 53.083 -65.070 1.00 25.46 117 ASN D N 1
ATOM 8548 C CA B ASN D 1 117 ? -40.354 52.007 -65.316 0.54 23.13 117 ASN D CA 1
ATOM 8549 C CA C ASN D 1 117 ? -40.419 51.961 -65.368 0.46 23.13 117 ASN D CA 1
ATOM 8550 C C . ASN D 1 117 ? -40.463 50.898 -64.276 1.00 20.80 117 ASN D C 1
ATOM 8551 O O . ASN D 1 117 ? -39.483 50.185 -64.044 1.00 18.97 117 ASN D O 1
ATOM 8560 N N . GLY D 1 118 ? -41.615 50.769 -63.626 1.00 21.19 118 GLY D N 1
ATOM 8561 C CA . GLY D 1 118 ? -41.792 49.783 -62.576 1.00 18.59 118 GLY D CA 1
ATOM 8562 C C . GLY D 1 118 ? -42.633 48.603 -63.008 1.00 19.02 118 GLY D C 1
ATOM 8563 O O . GLY D 1 118 ? -42.689 48.261 -64.193 1.00 19.49 118 GLY D O 1
ATOM 8564 N N . ALA D 1 119 ? -43.296 47.969 -62.045 1.00 18.75 119 ALA D N 1
ATOM 8565 C CA . ALA D 1 119 ? -44.082 46.778 -62.305 1.00 17.23 119 ALA D CA 1
ATOM 8566 C C . ALA D 1 119 ? -45.520 47.157 -62.654 1.00 19.66 119 ALA D C 1
ATOM 8567 O O . ALA D 1 119 ? -45.910 48.328 -62.625 1.00 23.25 119 ALA D O 1
ATOM 8569 N N . LYS D 1 120 ? -46.324 46.149 -62.982 1.00 21.29 120 LYS D N 1
ATOM 8570 C CA . LYS D 1 120 ? -47.740 46.355 -63.251 1.00 23.46 120 LYS D CA 1
ATOM 8571 C C . LYS D 1 120 ? -48.661 45.856 -62.147 1.00 22.42 120 LYS D C 1
ATOM 8572 O O . LYS D 1 120 ? -49.747 46.409 -61.975 1.00 21.51 120 LYS D O 1
ATOM 8578 N N . LYS D 1 121 ? -48.251 44.838 -61.387 1.00 17.58 121 LYS D N 1
ATOM 8579 C CA . LYS D 1 121 ? -49.080 44.237 -60.352 1.00 18.61 121 LYS D CA 1
ATOM 8580 C C . LYS D 1 121 ? -48.197 43.914 -59.158 1.00 16.56 121 LYS D C 1
ATOM 8581 O O . LYS D 1 121 ? -46.994 43.689 -59.304 1.00 16.20 121 LYS D O 1
ATOM 8587 N N . VAL D 1 122 ? -48.810 43.886 -57.969 1.00 15.45 122 VAL D N 1
ATOM 8588 C CA . VAL D 1 122 ? -48.099 43.586 -56.726 1.00 17.39 122 VAL D CA 1
ATOM 8589 C C . VAL D 1 122 ? -48.923 42.604 -55.905 1.00 16.56 122 VAL D C 1
ATOM 8590 O O . VAL D 1 122 ? -50.146 42.746 -55.790 1.00 17.21 122 VAL D O 1
ATOM 8594 N N . VAL D 1 123 ? -48.248 41.606 -55.327 1.00 14.77 123 VAL D N 1
ATOM 8595 C CA . VAL D 1 123 ? -48.825 40.716 -54.321 1.00 14.91 123 VAL D CA 1
ATOM 8596 C C . VAL D 1 123 ? -48.107 40.968 -53.002 1.00 14.65 123 VAL D C 1
ATOM 8597 O O . VAL D 1 123 ? -46.899 40.732 -52.899 1.00 15.38 123 VAL D O 1
ATOM 8601 N N . ILE D 1 124 ? -48.845 41.416 -51.991 1.00 15.57 124 ILE D N 1
ATOM 8602 C CA . ILE D 1 124 ? -48.278 41.639 -50.660 1.00 15.42 124 ILE D CA 1
ATOM 8603 C C . ILE D 1 124 ? -48.322 40.332 -49.873 1.00 16.91 124 ILE D C 1
ATOM 8604 O O . ILE D 1 124 ? -49.344 39.637 -49.870 1.00 17.24 124 ILE D O 1
ATOM 8609 N N . THR D 1 125 ? -47.220 40.000 -49.195 1.00 18.83 125 THR D N 1
ATOM 8610 C CA . THR D 1 125 ? -47.113 38.770 -48.400 1.00 22.40 125 THR D CA 1
ATOM 8611 C C . THR D 1 125 ? -47.596 38.984 -46.977 1.00 27.60 125 THR D C 1
ATOM 8612 O O . THR D 1 125 ? -46.936 38.583 -46.013 1.00 26.14 125 THR D O 1
ATOM 8616 N N . ALA D 1 126 ? -48.763 39.595 -46.841 1.00 23.95 126 ALA D N 1
ATOM 8617 C CA . ALA D 1 126 ? -49.310 39.964 -45.546 1.00 27.60 126 ALA D CA 1
ATOM 8618 C C . ALA D 1 126 ? -50.703 40.532 -45.770 1.00 29.40 126 ALA D C 1
ATOM 8619 O O . ALA D 1 126 ? -51.036 40.923 -46.891 1.00 24.70 126 ALA D O 1
ATOM 8621 N N . PRO D 1 127 ? -51.530 40.573 -44.725 1.00 29.29 127 PRO D N 1
ATOM 8622 C CA . PRO D 1 127 ? -52.761 41.369 -44.791 1.00 29.40 127 PRO D CA 1
ATOM 8623 C C . PRO D 1 127 ? -52.436 42.761 -45.308 1.00 30.73 127 PRO D C 1
ATOM 8624 O O . PRO D 1 127 ? -51.403 43.339 -44.967 1.00 32.29 127 PRO D O 1
ATOM 8628 N N . GLY D 1 128 ? -53.309 43.301 -46.154 1.00 28.48 128 GLY D N 1
ATOM 8629 C CA . GLY D 1 128 ? -52.914 44.498 -46.875 1.00 31.57 128 GLY D CA 1
ATOM 8630 C C . GLY D 1 128 ? -53.829 45.703 -46.802 1.00 35.45 128 GLY D C 1
ATOM 8631 O O . GLY D 1 128 ? -53.729 46.600 -47.643 1.00 33.55 128 GLY D O 1
ATOM 8632 N N . GLY D 1 129 ? -54.696 45.768 -45.806 1.00 39.77 129 GLY D N 1
ATOM 8633 C CA . GLY D 1 129 ? -55.731 46.781 -45.810 1.00 48.36 129 GLY D CA 1
ATOM 8634 C C . GLY D 1 129 ? -56.952 46.278 -46.553 1.00 52.38 129 GLY D C 1
ATOM 8635 O O . GLY D 1 129 ? -57.063 45.095 -46.888 1.00 48.49 129 GLY D O 1
ATOM 8636 N N . ASN D 1 130 ? -57.890 47.186 -46.829 1.00 57.21 130 ASN D N 1
ATOM 8637 C CA . ASN D 1 130 ? -59.154 46.730 -47.401 1.00 60.75 130 ASN D CA 1
ATOM 8638 C C . ASN D 1 130 ? -59.639 47.436 -48.671 1.00 56.66 130 ASN D C 1
ATOM 8639 O O . ASN D 1 130 ? -60.789 47.223 -49.072 1.00 65.19 130 ASN D O 1
ATOM 8644 N N . ASP D 1 131 ? -58.806 48.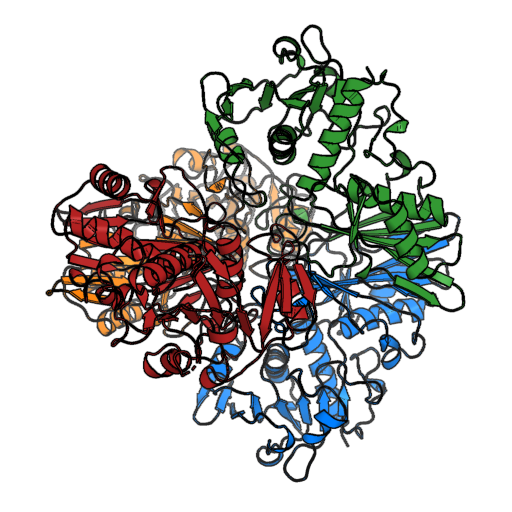234 -49.340 1.00 45.30 131 ASP D N 1
ATOM 8645 C CA . ASP D 1 131 ? -58.944 48.392 -50.785 1.00 42.28 131 ASP D CA 1
ATOM 8646 C C . ASP D 1 131 ? -58.051 47.410 -51.525 1.00 34.67 131 ASP D C 1
ATOM 8647 O O . ASP D 1 131 ? -57.635 47.678 -52.660 1.00 28.50 131 ASP D O 1
ATOM 8652 N N . VAL D 1 132 ? -57.730 46.293 -50.883 1.00 29.74 132 VAL D N 1
ATOM 8653 C CA . VAL D 1 132 ? -56.791 45.305 -51.382 1.00 25.80 132 VAL D CA 1
ATOM 8654 C C . VAL D 1 132 ? -57.476 43.959 -51.188 1.00 22.25 132 VAL D C 1
ATOM 8655 O O . VAL D 1 132 ? -57.719 43.542 -50.047 1.00 23.38 132 VAL D O 1
ATOM 8659 N N . LYS D 1 133 ? -57.810 43.292 -52.293 1.00 19.18 133 LYS D N 1
ATOM 8660 C CA . LYS D 1 133 ? -58.415 41.970 -52.202 1.00 17.53 133 LYS D CA 1
ATOM 8661 C C . LYS D 1 133 ? -57.438 40.991 -51.563 1.00 19.11 133 LYS D C 1
ATOM 8662 O O . LYS D 1 133 ? -56.231 41.035 -51.816 1.00 18.07 133 LYS D O 1
ATOM 8668 N N . THR D 1 134 ? -57.974 40.105 -50.728 1.00 18.39 134 THR D N 1
ATOM 8669 C CA . THR D 1 134 ? -57.190 39.111 -49.998 1.00 17.83 134 THR D CA 1
ATOM 8670 C C . THR D 1 134 ? -57.502 37.743 -50.587 1.00 16.42 134 THR D C 1
ATOM 8671 O O . THR D 1 134 ? -58.660 37.320 -50.585 1.00 18.42 134 THR D O 1
ATOM 8675 N N . VAL D 1 135 ? -56.475 37.053 -51.087 1.00 16.06 135 VAL D N 1
ATOM 8676 C CA . VAL D 1 135 ? -56.662 35.837 -51.873 1.00 14.62 135 VAL D CA 1
ATOM 8677 C C . VAL D 1 135 ? -55.946 34.674 -51.203 1.00 14.55 135 VAL D C 1
ATOM 8678 O O . VAL D 1 135 ? -54.727 34.730 -50.988 1.00 16.35 135 VAL D O 1
ATOM 8682 N N . VAL D 1 136 ? -56.701 33.620 -50.906 1.00 14.01 136 VAL D N 1
ATOM 8683 C CA . VAL D 1 136 ? -56.161 32.308 -50.566 1.00 14.63 136 VAL D CA 1
ATOM 8684 C C . VAL D 1 136 ? -56.369 31.443 -51.802 1.00 14.14 136 VAL D C 1
ATOM 8685 O O . VAL D 1 136 ? -57.511 31.132 -52.166 1.00 15.07 136 VAL D O 1
ATOM 8689 N N . PHE D 1 137 ? -55.281 31.047 -52.457 1.00 14.49 137 PHE D N 1
ATOM 8690 C CA . PHE D 1 137 ? -55.421 30.312 -53.707 1.00 13.17 137 PHE D CA 1
ATOM 8691 C C . PHE D 1 137 ? -56.190 29.021 -53.473 1.00 14.98 137 PHE D C 1
ATOM 8692 O O . PHE D 1 137 ? -55.971 28.320 -52.482 1.00 14.71 137 PHE D O 1
ATOM 8700 N N . ASN D 1 138 ? -57.099 28.713 -54.397 1.00 13.71 138 ASN D N 1
ATOM 8701 C CA . ASN D 1 138 ? -57.989 27.557 -54.380 1.00 16.49 138 ASN D CA 1
ATOM 8702 C C . ASN D 1 138 ? -59.109 27.668 -53.364 1.00 15.87 138 ASN D C 1
ATOM 8703 O O . ASN D 1 138 ? -59.919 26.734 -53.249 1.00 16.95 138 ASN D O 1
ATOM 8708 N N . THR D 1 139 ? -59.193 28.768 -52.627 1.00 15.10 139 THR D N 1
ATOM 8709 C CA . THR D 1 139 ? -60.372 29.081 -51.832 1.00 17.10 139 THR D CA 1
ATOM 8710 C C . THR D 1 139 ? -61.170 30.229 -52.434 1.00 18.38 139 THR D C 1
ATOM 8711 O O . THR D 1 139 ? -62.391 30.116 -52.590 1.00 19.61 139 THR D O 1
ATOM 8715 N N . ASN D 1 140 ? -60.508 31.323 -52.838 1.00 14.98 140 ASN D N 1
ATOM 8716 C CA . ASN D 1 140 ? -61.247 32.455 -53.390 1.00 16.49 140 ASN D CA 1
ATOM 8717 C C . ASN D 1 140 ? -60.469 33.208 -54.467 1.00 17.43 140 ASN D C 1
ATOM 8718 O O . ASN D 1 140 ? -60.697 34.410 -54.660 1.00 17.95 140 ASN D O 1
ATOM 8723 N N . HIS D 1 141 ? -59.567 32.539 -55.190 1.00 17.86 141 HIS D N 1
ATOM 8724 C CA . HIS D 1 141 ? -58.889 33.278 -56.246 1.00 18.28 141 HIS D CA 1
ATOM 8725 C C . HIS D 1 141 ? -59.812 33.640 -57.396 1.00 19.86 141 HIS D C 1
ATOM 8726 O O . HIS D 1 141 ? -59.431 34.479 -58.216 1.00 19.65 141 HIS D O 1
ATOM 8733 N N . ASP D 1 142 ? -61.021 33.071 -57.438 1.00 20.02 142 ASP D N 1
ATOM 8734 C CA . ASP D 1 142 ? -62.009 33.464 -58.437 1.00 22.81 142 ASP D CA 1
ATOM 8735 C C . ASP D 1 142 ? -62.499 34.902 -58.276 1.00 24.71 142 ASP D C 1
ATOM 8736 O O . ASP D 1 142 ? -63.213 35.389 -59.159 1.00 23.86 142 ASP D O 1
ATOM 8741 N N . ILE D 1 143 ? -62.126 35.600 -57.196 1.00 19.70 143 ILE D N 1
ATOM 8742 C CA . ILE D 1 143 ? -62.527 36.998 -57.034 1.00 20.67 143 ILE D CA 1
ATOM 8743 C C . ILE D 1 143 ? -61.692 37.951 -57.868 1.00 21.28 143 ILE D C 1
ATOM 8744 O O . ILE D 1 143 ? -62.061 39.124 -58.005 1.00 22.62 143 ILE D O 1
ATOM 8749 N N . LEU D 1 144 ? -60.570 37.497 -58.406 1.00 19.01 144 LEU D N 1
ATOM 8750 C CA . LEU D 1 144 ? -59.719 38.363 -59.205 1.00 19.67 144 LEU D CA 1
ATOM 8751 C C . LEU D 1 144 ? -60.264 38.463 -60.624 1.00 22.20 144 LEU D C 1
ATOM 8752 O O . LEU D 1 144 ? -60.667 37.463 -61.223 1.00 23.62 144 LEU D O 1
ATOM 8757 N N . ASP D 1 145 ? -60.272 39.679 -61.162 1.00 22.88 145 ASP D N 1
ATOM 8758 C CA . ASP D 1 145 ? -60.655 39.893 -62.551 1.00 24.43 145 ASP D CA 1
ATOM 8759 C C . ASP D 1 145 ? -59.510 40.398 -63.416 1.00 26.39 145 ASP D C 1
ATOM 8760 O O . ASP D 1 145 ? -59.704 40.598 -64.621 1.00 28.30 145 ASP D O 1
ATOM 8765 N N . GLY D 1 146 ? -58.325 40.600 -62.842 1.00 23.40 146 GLY D N 1
ATOM 8766 C CA . GLY D 1 146 ? -57.176 41.042 -63.599 1.00 28.38 146 GLY D CA 1
ATOM 8767 C C . GLY D 1 146 ? -56.973 42.539 -63.639 1.00 26.98 146 GLY D C 1
ATOM 8768 O O . GLY D 1 146 ? -55.891 42.989 -64.037 1.00 30.06 146 GLY D O 1
ATOM 8769 N N . THR D 1 147 ? -57.975 43.324 -63.245 1.00 23.87 147 THR D N 1
ATOM 8770 C CA . THR D 1 147 ? -57.851 44.775 -63.221 1.00 26.85 147 THR D CA 1
ATOM 8771 C C . THR D 1 147 ? -57.252 45.300 -61.927 1.00 24.74 147 THR D C 1
ATOM 8772 O O . THR D 1 147 ? -56.894 46.482 -61.862 1.00 26.70 147 THR D O 1
ATOM 8776 N N . GLU D 1 148 ? -57.128 44.454 -60.906 1.00 21.02 148 GLU D N 1
ATOM 8777 C CA . GLU D 1 148 ? -56.529 44.876 -59.650 1.00 20.14 148 GLU D CA 1
ATOM 8778 C C . GLU D 1 148 ? -55.069 45.241 -59.861 1.00 18.88 148 GLU D C 1
ATOM 8779 O O . GLU D 1 148 ? -54.388 44.687 -60.723 1.00 23.46 148 GLU D O 1
ATOM 8785 N N . THR D 1 149 ? -54.587 46.183 -59.059 1.00 20.27 149 THR D N 1
ATOM 8786 C CA . THR D 1 149 ? -53.173 46.529 -59.054 1.00 22.63 149 THR D CA 1
ATOM 8787 C C . THR D 1 149 ? -52.420 45.826 -57.932 1.00 20.11 149 THR D C 1
ATOM 8788 O O . THR D 1 149 ? -51.395 45.188 -58.179 1.00 21.51 149 THR D O 1
ATOM 8792 N N . VAL D 1 150 ? -52.929 45.922 -56.707 1.00 19.52 150 VAL D N 1
ATOM 8793 C CA . VAL D 1 150 ? -52.306 45.346 -55.521 1.00 18.87 150 VAL D CA 1
ATOM 8794 C C . VAL D 1 150 ? -53.291 44.366 -54.902 1.00 17.47 150 VAL D C 1
ATOM 8795 O O . VAL D 1 150 ? -54.456 44.709 -54.680 1.00 18.69 150 VAL D O 1
ATOM 8799 N N . ILE D 1 151 ? -52.826 43.147 -54.619 1.00 16.07 151 ILE D N 1
ATOM 8800 C CA . ILE D 1 151 ? -53.610 42.172 -53.873 1.00 16.49 151 ILE D CA 1
ATOM 8801 C C . ILE D 1 151 ? -52.754 41.648 -52.731 1.00 15.60 151 ILE D C 1
ATOM 8802 O O . ILE D 1 151 ? -51.539 41.837 -52.704 1.00 15.44 151 ILE D O 1
ATOM 8807 N N . SER D 1 152 ? -53.414 41.006 -51.768 1.00 16.33 152 SER D N 1
ATOM 8808 C CA . SER D 1 152 ? -52.752 40.381 -50.630 1.00 16.17 152 SER D CA 1
ATOM 8809 C C . SER D 1 152 ? -52.910 38.873 -50.738 1.00 16.56 152 SER D C 1
ATOM 8810 O O . SER D 1 152 ? -53.975 38.378 -51.116 1.00 16.19 152 SER D O 1
ATOM 8813 N N . GLY D 1 153 ? -51.846 38.143 -50.400 1.00 15.24 153 GLY D N 1
ATOM 8814 C CA . GLY D 1 153 ? -51.930 36.697 -50.319 1.00 16.69 153 GLY D CA 1
ATOM 8815 C C . GLY D 1 153 ? -52.310 36.204 -48.937 1.00 16.91 153 GLY D C 1
ATOM 8816 O O . GLY D 1 153 ? -52.123 35.023 -48.620 1.00 16.50 153 GLY D O 1
ATOM 8817 N N . ALA D 1 154 ? -52.858 37.098 -48.111 1.00 16.03 154 ALA D N 1
ATOM 8818 C CA . ALA D 1 154 ? -53.253 36.790 -46.736 1.00 17.93 154 ALA D CA 1
ATOM 8819 C C . ALA D 1 154 ? -52.044 36.380 -45.904 1.00 18.04 154 ALA D C 1
ATOM 8820 O O . ALA D 1 154 ? -50.909 36.719 -46.243 1.00 18.60 154 ALA D O 1
ATOM 8822 N N . SER D 1 155 ? -52.274 35.675 -44.806 1.00 18.52 155 SER D N 1
ATOM 8823 C CA . SER D 1 155 ? -51.212 35.234 -43.918 1.00 17.43 155 SER D CA 1
ATOM 8824 C C . SER D 1 155 ? -51.081 33.720 -43.978 1.00 16.32 155 SER D C 1
ATOM 8825 O O . SER D 1 155 ? -51.936 33.012 -44.520 1.00 15.03 155 SER D O 1
ATOM 8828 N N . CYS D 1 156 ? -50.002 33.217 -43.369 1.00 14.30 156 CYS D N 1
ATOM 8829 C CA . CYS D 1 156 ? -49.814 31.773 -43.310 1.00 14.17 156 CYS D CA 1
ATOM 8830 C C . CYS D 1 156 ? -50.976 31.090 -42.588 1.00 12.14 156 CYS D C 1
ATOM 8831 O O . CYS D 1 156 ? -51.509 30.082 -43.067 1.00 13.51 156 CYS D O 1
ATOM 8834 N N . THR D 1 157 ? -51.420 31.647 -41.456 1.00 13.28 157 THR D N 1
ATOM 8835 C CA . THR D 1 157 ? -52.511 31.003 -40.728 1.00 13.96 157 THR D CA 1
ATOM 8836 C C . THR D 1 157 ? -53.824 31.068 -41.501 1.00 12.81 157 THR D C 1
ATOM 8837 O O . THR D 1 157 ? -54.612 30.117 -41.481 1.00 12.98 157 THR D O 1
ATOM 8841 N N . THR D 1 158 ? -54.068 32.172 -42.206 1.00 14.35 158 THR D N 1
ATOM 8842 C CA . THR D 1 158 ? -55.283 32.265 -43.006 1.00 13.97 158 THR D CA 1
ATOM 8843 C C . THR D 1 158 ? -55.295 31.225 -44.117 1.00 13.14 158 THR D C 1
ATOM 8844 O O . THR D 1 158 ? -56.339 30.637 -44.403 1.00 14.05 158 THR D O 1
ATOM 8848 N N . ASN D 1 159 ? -54.137 30.955 -44.731 1.00 12.75 159 ASN D N 1
ATOM 8849 C CA . ASN D 1 159 ? -54.086 29.948 -45.782 1.00 13.77 159 ASN D CA 1
ATOM 8850 C C . ASN D 1 159 ? -54.332 28.551 -45.232 1.00 12.81 159 ASN D C 1
ATOM 8851 O O . ASN D 1 159 ? -54.825 27.682 -45.959 1.00 15.00 159 ASN D O 1
ATOM 8856 N N . CYS D 1 160 ? -54.006 28.314 -43.957 1.00 13.04 160 CYS D N 1
ATOM 8857 C CA . CYS D 1 160 ? -54.341 27.039 -43.340 1.00 14.03 160 CYS D CA 1
ATOM 8858 C C . CYS D 1 160 ? -55.823 26.968 -43.005 1.00 12.78 160 CYS D C 1
ATOM 8859 O O . CYS D 1 160 ? -56.513 26.003 -43.366 1.00 13.91 160 CYS D O 1
ATOM 8862 N N . LEU D 1 161 ? -56.325 28.005 -42.340 1.00 13.62 161 LEU D N 1
ATOM 8863 C CA . LEU D 1 161 ? -57.680 27.979 -41.807 1.00 13.30 161 LEU D CA 1
ATOM 8864 C C . LEU D 1 161 ? -58.730 28.004 -42.913 1.00 14.10 161 LEU D C 1
ATOM 8865 O O . LEU D 1 161 ? -59.751 27.307 -42.816 1.00 14.73 161 LEU D O 1
ATOM 8870 N N . ALA D 1 162 ? -58.483 28.769 -43.979 1.00 13.70 162 ALA D N 1
ATOM 8871 C CA . ALA D 1 162 ? -59.535 29.067 -44.952 1.00 14.83 162 ALA D CA 1
ATOM 8872 C C . ALA D 1 162 ? -60.150 27.833 -45.600 1.00 15.32 162 ALA D C 1
ATOM 8873 O O . ALA D 1 162 ? -61.385 27.702 -45.577 1.00 14.33 162 ALA D O 1
ATOM 8875 N N . PRO D 1 163 ? -59.389 26.914 -46.206 1.00 13.52 163 PRO D N 1
ATOM 8876 C CA . PRO D 1 163 ? -60.065 25.770 -46.844 1.00 14.29 163 PRO D CA 1
ATOM 8877 C C . PRO D 1 163 ? -60.798 24.893 -45.852 1.00 14.23 163 PRO D C 1
ATOM 8878 O O . PRO D 1 163 ? -61.822 24.290 -46.198 1.00 15.20 163 PRO D O 1
ATOM 8882 N N . MET D 1 164 ? -60.308 24.815 -44.612 1.00 13.93 164 MET D N 1
ATOM 8883 C CA . MET D 1 164 ? -60.972 23.990 -43.612 1.00 14.48 164 MET D CA 1
ATOM 8884 C C . MET D 1 164 ? -62.293 24.619 -43.187 1.00 13.55 164 MET D C 1
ATOM 8885 O O . MET D 1 164 ? -63.331 23.943 -43.133 1.00 14.65 164 MET D O 1
ATOM 8890 N N . ALA D 1 165 ? -62.272 25.926 -42.911 1.00 14.59 165 ALA D N 1
ATOM 8891 C CA . ALA D 1 165 ? -63.499 26.635 -42.562 1.00 15.07 165 ALA D CA 1
ATOM 8892 C C . ALA D 1 165 ? -64.473 26.652 -43.733 1.00 15.96 165 ALA D C 1
ATOM 8893 O O . ALA D 1 165 ? -65.688 26.513 -43.538 1.00 16.25 165 ALA D O 1
ATOM 8895 N N . LYS D 1 166 ? -63.958 26.811 -44.952 1.00 14.65 166 LYS D N 1
ATOM 8896 C CA . LYS D 1 166 ? -64.823 26.838 -46.128 1.00 15.31 166 LYS D CA 1
ATOM 8897 C C . LYS D 1 166 ? -65.535 25.505 -46.318 1.00 16.44 166 LYS D C 1
ATOM 8898 O O . LYS D 1 166 ? -66.731 25.475 -46.633 1.00 17.25 166 LYS D O 1
ATOM 8904 N N . ALA D 1 167 ? -64.832 24.391 -46.101 1.00 15.18 167 ALA D N 1
ATOM 8905 C CA . ALA D 1 167 ? -65.464 23.086 -46.249 1.00 13.91 167 ALA D CA 1
ATOM 8906 C C . ALA D 1 167 ? -66.549 22.869 -45.200 1.00 16.97 167 ALA D C 1
ATOM 8907 O O . ALA D 1 167 ? -67.599 22.293 -45.506 1.00 16.70 167 ALA D O 1
ATOM 8909 N N . LEU D 1 168 ? -66.320 23.307 -43.955 1.00 15.38 168 LEU D N 1
ATOM 8910 C CA . LEU D 1 168 ? -67.386 23.233 -42.957 1.00 15.60 168 LEU D CA 1
ATOM 8911 C C . LEU D 1 168 ? -68.589 24.059 -43.392 1.00 16.93 168 LEU D C 1
ATOM 8912 O O . LEU D 1 168 ? -69.742 23.624 -43.270 1.00 17.70 168 LEU D O 1
ATOM 8917 N N . GLN D 1 169 ? -68.337 25.269 -43.881 1.00 15.82 169 GLN D N 1
ATOM 8918 C CA . GLN D 1 169 ? -69.433 26.157 -44.247 1.00 17.80 169 GLN D CA 1
ATOM 8919 C C . GLN D 1 169 ? -70.219 25.594 -45.424 1.00 21.12 169 GLN D C 1
ATOM 8920 O O . GLN D 1 169 ? -71.456 25.575 -45.405 1.00 20.40 169 GLN D O 1
ATOM 8926 N N . ASP D 1 170 ? -69.516 25.105 -46.450 1.00 17.19 170 ASP D N 1
ATOM 8927 C CA . ASP D 1 170 ? -70.186 24.621 -47.657 1.00 19.82 170 ASP D CA 1
ATOM 8928 C C . ASP D 1 170 ? -71.004 23.367 -47.380 1.00 21.39 170 ASP D C 1
ATOM 8929 O O . ASP D 1 170 ? -72.067 23.166 -47.982 1.00 23.14 170 ASP D O 1
ATOM 8934 N N . ASN D 1 171 ? -70.518 22.500 -46.496 1.00 18.40 171 ASN D N 1
ATOM 8935 C CA . ASN D 1 171 ? -71.191 21.232 -46.249 1.00 17.12 171 ASN D CA 1
ATOM 8936 C C . ASN D 1 171 ? -72.242 21.319 -45.151 1.00 18.78 171 ASN D C 1
ATOM 8937 O O . ASN D 1 171 ? -73.308 20.702 -45.271 1.00 21.34 171 ASN D O 1
ATOM 8942 N N . PHE D 1 172 ? -71.971 22.066 -44.081 1.00 18.54 172 PHE D N 1
ATOM 8943 C CA . PHE D 1 172 ? -72.792 21.972 -42.878 1.00 17.35 172 PHE D CA 1
ATOM 8944 C C . PHE D 1 172 ? -73.329 23.320 -42.422 1.00 19.03 172 PHE D C 1
ATOM 8945 O O . PHE D 1 172 ? -74.368 23.376 -41.755 1.00 22.52 172 PHE D O 1
ATOM 8953 N N . GLY D 1 173 ? -72.628 24.403 -42.755 1.00 17.47 173 GLY D N 1
ATOM 8954 C CA . GLY D 1 173 ? -72.955 25.721 -42.246 1.00 17.56 173 GLY D CA 1
ATOM 8955 C C . GLY D 1 173 ? -72.317 25.976 -40.895 1.00 16.45 173 GLY D C 1
ATOM 8956 O O . GLY D 1 173 ? -72.431 25.137 -40.000 1.00 19.79 173 GLY D O 1
ATOM 8957 N N . VAL D 1 174 ? -71.637 27.105 -40.735 1.00 16.31 174 VAL D N 1
ATOM 8958 C CA . VAL D 1 174 ? -70.952 27.450 -39.490 1.00 16.65 174 VAL D CA 1
ATOM 8959 C C . VAL D 1 174 ? -71.761 28.510 -38.758 1.00 16.68 174 VAL D C 1
ATOM 8960 O O . VAL D 1 174 ? -72.116 29.538 -39.344 1.00 17.79 174 VAL D O 1
ATOM 8964 N N . LYS D 1 175 ? -72.043 28.261 -37.475 1.00 16.53 175 LYS D N 1
ATOM 8965 C CA . LYS D 1 175 ? -72.645 29.284 -36.625 1.00 17.42 175 LYS D CA 1
ATOM 8966 C C . LYS D 1 175 ? -71.572 30.200 -36.046 1.00 16.46 175 LYS D C 1
ATOM 8967 O O . LYS D 1 175 ? -71.583 31.409 -36.280 1.00 16.76 175 LYS D O 1
ATOM 8973 N N . GLN D 1 176 ? -70.621 29.633 -35.302 1.00 15.71 176 GLN D N 1
ATOM 8974 C CA . GLN D 1 176 ? -69.507 30.396 -34.751 1.00 15.55 176 GLN D CA 1
ATOM 8975 C C . GLN D 1 176 ? -68.385 29.422 -34.431 1.00 13.93 176 GLN D C 1
ATOM 8976 O O . GLN D 1 176 ? -68.586 28.208 -34.424 1.00 15.27 176 GLN D O 1
ATOM 8982 N N . GLY D 1 177 ? -67.193 29.961 -34.187 1.00 13.92 177 GLY D N 1
ATOM 8983 C CA . GLY D 1 177 ? -66.083 29.089 -33.841 1.00 15.55 177 GLY D CA 1
ATOM 8984 C C . GLY D 1 177 ? -64.904 29.839 -33.269 1.00 13.39 177 GLY D C 1
ATOM 8985 O O . GLY D 1 177 ? -64.728 31.035 -33.492 1.00 14.17 177 GLY D O 1
ATOM 8986 N N . LEU D 1 178 ? -64.079 29.102 -32.534 1.00 13.48 178 LEU D N 1
ATOM 8987 C CA . LEU D 1 178 ? -62.848 29.630 -31.966 1.00 12.42 178 LEU D CA 1
ATOM 8988 C C . LEU D 1 178 ? -61.684 28.763 -32.422 1.00 13.26 178 LEU D C 1
ATOM 8989 O O . LEU D 1 178 ? -61.787 27.533 -32.447 1.00 14.29 178 LEU D O 1
ATOM 8994 N N . MET D 1 179 ? -60.573 29.413 -32.754 1.00 13.34 179 MET D N 1
ATOM 8995 C CA A MET D 1 179 ? -59.395 28.755 -33.303 0.72 15.39 179 MET D CA 1
ATOM 8996 C CA B MET D 1 179 ? -59.398 28.752 -33.297 0.28 15.45 179 MET D CA 1
ATOM 8997 C C . MET D 1 179 ? -58.210 28.955 -32.365 1.00 14.26 179 MET D C 1
ATOM 8998 O O . MET D 1 179 ? -58.040 30.031 -31.789 1.00 13.25 179 MET D O 1
ATOM 9007 N N . THR D 1 180 ? -57.389 27.914 -32.213 1.00 13.81 180 THR D N 1
ATOM 9008 C CA . THR D 1 180 ? -56.067 28.055 -31.607 1.00 12.83 180 THR D CA 1
ATOM 9009 C C . THR D 1 180 ? -55.063 27.470 -32.580 1.00 12.30 180 THR D C 1
ATOM 9010 O O . THR D 1 180 ? -55.220 26.320 -33.009 1.00 13.83 180 THR D O 1
ATOM 9014 N N . THR D 1 181 ? -54.046 28.251 -32.932 1.00 12.69 181 THR D N 1
ATOM 9015 C CA . THR D 1 181 ? -52.927 27.722 -33.706 1.00 12.34 181 THR D CA 1
ATOM 9016 C C . THR D 1 181 ? -51.751 27.482 -32.768 1.00 12.85 181 THR D C 1
ATOM 9017 O O . THR D 1 181 ? -51.315 28.398 -32.059 1.00 12.84 181 THR D O 1
ATOM 9021 N N . ILE D 1 182 ? -51.290 26.236 -32.729 1.00 11.64 182 ILE D N 1
ATOM 9022 C CA . ILE D 1 182 ? -50.066 25.863 -32.029 1.00 10.96 182 ILE D CA 1
ATOM 9023 C C . ILE D 1 182 ? -48.969 26.008 -33.076 1.00 10.62 182 ILE D C 1
ATOM 9024 O O . ILE D 1 182 ? -48.918 25.253 -34.054 1.00 11.52 182 ILE D O 1
ATOM 9029 N N . HIS D 1 183 ? -48.143 27.035 -32.917 1.00 10.66 183 HIS D N 1
ATOM 9030 C CA . HIS D 1 183 ? -47.409 27.620 -34.029 1.00 11.49 183 HIS D CA 1
ATOM 9031 C C . HIS D 1 183 ? -45.920 27.665 -33.721 1.00 11.33 183 HIS D C 1
ATOM 9032 O O . HIS D 1 183 ? -45.516 27.977 -32.594 1.00 11.40 183 HIS D O 1
ATOM 9039 N N . ALA D 1 184 ? -45.106 27.388 -34.738 1.00 11.33 184 ALA D N 1
ATOM 9040 C CA . ALA D 1 184 ? -43.663 27.515 -34.615 1.00 9.95 184 ALA D CA 1
ATOM 9041 C C . ALA D 1 184 ? -43.287 28.929 -34.185 1.00 10.16 184 ALA D C 1
ATOM 9042 O O . ALA D 1 184 ? -44.002 29.906 -34.461 1.00 10.87 184 ALA D O 1
ATOM 9044 N N . TYR D 1 185 ? -42.147 29.048 -33.520 1.00 8.90 185 TYR D N 1
ATOM 9045 C CA . TYR D 1 185 ? -41.645 30.387 -33.275 1.00 9.32 185 TYR D CA 1
ATOM 9046 C C . TYR D 1 185 ? -41.236 31.047 -34.589 1.00 9.79 185 TYR D C 1
ATOM 9047 O O . TYR D 1 185 ? -40.957 30.377 -35.581 1.00 9.94 185 TYR D O 1
ATOM 9056 N N . THR D 1 186 ? -41.236 32.381 -34.607 1.00 10.04 186 THR D N 1
ATOM 9057 C CA . THR D 1 186 ? -40.899 33.117 -35.824 1.00 10.58 186 THR D CA 1
ATOM 9058 C C . THR D 1 186 ? -39.869 34.198 -35.518 1.00 9.24 186 THR D C 1
ATOM 9059 O O . THR D 1 186 ? -39.527 34.471 -34.359 1.00 10.79 186 THR D O 1
ATOM 9063 N N . GLY D 1 187 ? -39.408 34.860 -36.581 1.00 11.08 187 GLY D N 1
ATOM 9064 C CA . GLY D 1 187 ? -38.359 35.855 -36.476 1.00 12.64 187 GLY D CA 1
ATOM 9065 C C . GLY D 1 187 ? -38.741 37.108 -35.721 1.00 12.71 187 GLY D C 1
ATOM 9066 O O . GLY D 1 187 ? -37.842 37.883 -35.373 1.00 14.59 187 GLY D O 1
ATOM 9067 N N . ASP D 1 188 ? -40.026 37.317 -35.437 1.00 12.02 188 ASP D N 1
ATOM 9068 C CA . ASP D 1 188 ? -40.425 38.471 -34.641 1.00 13.87 188 ASP D CA 1
ATOM 9069 C C . ASP D 1 188 ? -40.374 38.206 -33.141 1.00 13.14 188 ASP D C 1
ATOM 9070 O O . ASP D 1 188 ? -40.509 39.151 -32.348 1.00 15.66 188 ASP D O 1
ATOM 9075 N N . GLN D 1 189 ? -40.172 36.961 -32.725 1.00 11.46 189 GLN D N 1
ATOM 9076 C CA . GLN D 1 189 ? -39.913 36.685 -31.322 1.00 10.63 189 GLN D CA 1
ATOM 9077 C C . GLN D 1 189 ? -38.427 36.843 -31.026 1.00 11.79 189 GLN D C 1
ATOM 9078 O O . GLN D 1 189 ? -37.572 36.722 -31.906 1.00 12.89 189 GLN D O 1
ATOM 9084 N N . MET D 1 190 ? -38.118 37.119 -29.767 1.00 10.38 190 MET D N 1
ATOM 9085 C CA . MET D 1 190 ? -36.736 37.292 -29.344 1.00 10.42 190 MET D CA 1
ATOM 9086 C C . MET D 1 190 ? -36.080 35.935 -29.097 1.00 10.79 190 MET D C 1
ATOM 9087 O O . MET D 1 190 ? -36.700 35.017 -28.556 1.00 11.10 190 MET D O 1
ATOM 9092 N N . ILE D 1 191 ? -34.809 35.809 -29.495 1.00 9.79 191 ILE D N 1
ATOM 9093 C CA . ILE D 1 191 ? -34.111 34.545 -29.256 1.00 10.11 191 ILE D CA 1
ATOM 9094 C C . ILE D 1 191 ? -33.921 34.307 -27.760 1.00 10.22 191 ILE D C 1
ATOM 9095 O O . ILE D 1 191 ? -33.925 33.161 -27.301 1.00 10.61 191 ILE D O 1
ATOM 9100 N N . LEU D 1 192 ? -33.717 35.372 -26.990 1.00 9.27 192 LEU D N 1
ATOM 9101 C CA . LEU D 1 192 ? -33.635 35.324 -25.535 1.00 10.32 192 LEU D CA 1
ATOM 9102 C C . LEU D 1 192 ? -34.409 36.523 -25.009 1.00 11.64 192 LEU D C 1
ATOM 9103 O O . LEU D 1 192 ? -34.632 37.493 -25.737 1.00 11.30 192 LEU D O 1
ATOM 9108 N N . ASP D 1 193 ? -34.832 36.450 -23.749 1.00 9.84 193 ASP D N 1
ATOM 9109 C CA . ASP D 1 193 ? -35.664 37.514 -23.192 1.00 10.03 193 ASP D CA 1
ATOM 9110 C C . ASP D 1 193 ? -35.012 38.871 -23.424 1.00 10.80 193 ASP D C 1
ATOM 9111 O O . ASP D 1 193 ? -33.893 39.115 -22.973 1.00 10.98 193 ASP D O 1
ATOM 9116 N N . GLY D 1 194 ? -35.738 39.784 -24.056 1.00 9.39 194 GLY D N 1
ATOM 9117 C CA . GLY D 1 194 ? -35.239 41.131 -24.219 1.00 10.40 194 GLY D CA 1
ATOM 9118 C C . GLY D 1 194 ? -36.302 42.040 -24.783 1.00 10.83 194 GLY D C 1
ATOM 9119 O O . GLY D 1 194 ? -37.361 41.586 -25.213 1.00 11.11 194 GLY D O 1
ATOM 9120 N N . PRO D 1 195 ? -36.031 43.346 -24.810 1.00 11.93 195 PRO D N 1
ATOM 9121 C CA . PRO D 1 195 ? -37.069 44.293 -25.242 1.00 11.70 195 PRO D CA 1
ATOM 9122 C C . PRO D 1 195 ? -37.538 43.998 -26.657 1.00 12.94 195 PRO D C 1
ATOM 9123 O O . PRO D 1 195 ? -36.737 43.860 -27.587 1.00 16.33 195 PRO D O 1
ATOM 9127 N N . HIS D 1 196 ? -38.850 43.874 -26.812 1.00 13.69 196 HIS D N 1
ATOM 9128 C CA . HIS D 1 196 ? -39.454 43.612 -28.109 1.00 14.14 196 HIS D CA 1
ATOM 9129 C C . HIS D 1 196 ? -39.827 44.951 -28.736 1.00 13.90 196 HIS D C 1
ATOM 9130 O O . HIS D 1 196 ? -40.560 45.736 -28.130 1.00 14.25 196 HIS D O 1
ATOM 9137 N N . ARG D 1 197 ? -39.325 45.205 -29.945 1.00 15.67 197 ARG D N 1
ATOM 9138 C CA . ARG D 1 197 ? -39.516 46.525 -30.538 1.00 17.18 197 ARG D CA 1
ATOM 9139 C C . ARG D 1 197 ? -40.988 46.836 -30.785 1.00 17.89 197 ARG D C 1
ATOM 9140 O O . ARG D 1 197 ? -41.395 48.000 -30.694 1.00 19.98 197 ARG D O 1
ATOM 9148 N N . GLY D 1 198 ? -41.805 45.824 -31.066 1.00 15.64 198 GLY D N 1
ATOM 9149 C CA . GLY D 1 198 ? -43.227 46.037 -31.254 1.00 15.89 198 GLY D CA 1
ATOM 9150 C C . GLY D 1 198 ? -44.054 46.165 -29.995 1.00 17.62 198 GLY D C 1
ATOM 9151 O O . GLY D 1 198 ? -45.282 46.275 -30.075 1.00 20.09 198 GLY D O 1
ATOM 9152 N N . GLY D 1 199 ? -43.426 46.104 -28.824 1.00 14.85 199 GLY D N 1
ATOM 9153 C CA . GLY D 1 199 ? -44.123 46.297 -27.570 1.00 14.85 199 GLY D CA 1
ATOM 9154 C C . GLY D 1 199 ? -44.842 45.082 -27.026 1.00 15.09 199 GLY D C 1
ATOM 9155 O O . GLY D 1 199 ? -45.611 45.222 -26.073 1.00 16.90 199 GLY D O 1
ATOM 9156 N N . ASP D 1 200 ? -44.603 43.894 -27.575 1.00 13.15 200 ASP D N 1
ATOM 9157 C CA . ASP D 1 200 ? -45.313 42.683 -27.165 1.00 12.25 200 ASP D CA 1
ATOM 9158 C C . ASP D 1 200 ? -44.535 42.017 -26.032 1.00 12.62 200 ASP D C 1
ATOM 9159 O O . ASP D 1 200 ? -43.417 41.535 -26.236 1.00 12.37 200 ASP D O 1
ATOM 9164 N N . LEU D 1 201 ? -45.120 42.022 -24.832 1.00 12.79 201 LEU D N 1
ATOM 9165 C CA . LEU D 1 201 ? -44.448 41.487 -23.652 1.00 11.49 201 LEU D CA 1
ATOM 9166 C C . LEU D 1 201 ? -44.253 39.978 -23.722 1.00 11.13 201 LEU D C 1
ATOM 9167 O O . LEU D 1 201 ? -43.450 39.432 -22.955 1.00 12.33 201 LEU D O 1
ATOM 9172 N N . ARG D 1 202 ? -44.984 39.295 -24.600 1.00 10.81 202 ARG D N 1
ATOM 9173 C CA . ARG D 1 202 ? -44.827 37.858 -24.782 1.00 11.38 202 ARG D CA 1
ATOM 9174 C C . ARG D 1 202 ? -43.845 37.526 -25.902 1.00 10.61 202 ARG D C 1
ATOM 9175 O O . ARG D 1 202 ? -43.031 36.601 -25.746 1.00 10.68 202 ARG D O 1
ATOM 9183 N N . ARG D 1 203 ? -43.860 38.284 -27.007 1.00 10.96 203 ARG D N 1
ATOM 9184 C CA . ARG D 1 203 ? -42.828 38.099 -28.025 1.00 10.44 203 ARG D CA 1
ATOM 9185 C C . ARG D 1 203 ? -41.456 38.529 -27.527 1.00 11.02 203 ARG D C 1
ATOM 9186 O O . ARG D 1 203 ? -40.445 38.167 -28.139 1.00 11.06 203 ARG D O 1
ATOM 9194 N N . ALA D 1 204 ? -41.396 39.273 -26.416 1.00 9.86 204 ALA D N 1
ATOM 9195 C CA . ALA D 1 204 ? -40.128 39.619 -25.790 1.00 10.08 204 ALA D CA 1
ATOM 9196 C C . ALA D 1 204 ? -39.415 38.406 -25.213 1.00 11.19 204 ALA D C 1
ATOM 9197 O O . ALA D 1 204 ? -38.218 38.495 -24.923 1.00 11.42 204 ALA D O 1
ATOM 9199 N N . ARG D 1 205 ? -40.115 37.287 -25.033 1.00 10.22 205 ARG D N 1
ATOM 9200 C CA . ARG D 1 205 ? -39.546 36.161 -24.302 1.00 10.30 205 ARG D CA 1
ATOM 9201 C C . ARG D 1 205 ? -38.823 35.191 -25.230 1.00 10.34 205 ARG D C 1
ATOM 9202 O O . ARG D 1 205 ? -39.120 35.101 -26.424 1.00 11.29 205 ARG D O 1
ATOM 9210 N N . ALA D 1 206 ? -37.852 34.472 -24.662 1.00 9.80 206 ALA D N 1
ATOM 9211 C CA . ALA D 1 206 ? -37.069 33.487 -25.414 1.00 9.32 206 ALA D CA 1
ATOM 9212 C C . ALA D 1 206 ? -37.967 32.519 -26.187 1.00 10.13 206 ALA D C 1
ATOM 9213 O O . ALA D 1 206 ? -38.658 31.690 -25.584 1.00 10.63 206 ALA D O 1
ATOM 9215 N N . GLY D 1 207 ? -37.957 32.604 -27.521 1.00 10.15 207 GLY D N 1
ATOM 9216 C CA . GLY D 1 207 ? -38.984 31.933 -28.295 1.00 10.49 207 GLY D CA 1
ATOM 9217 C C . GLY D 1 207 ? -38.778 30.437 -28.431 1.00 10.62 207 GLY D C 1
ATOM 9218 O O . GLY D 1 207 ? -39.738 29.695 -28.666 1.00 11.30 207 GLY D O 1
ATOM 9219 N N . ALA D 1 208 ? -37.538 29.971 -28.297 1.00 9.96 208 ALA D N 1
ATOM 9220 C CA . ALA D 1 208 ? -37.258 28.547 -28.393 1.00 10.67 208 ALA D CA 1
ATOM 9221 C C . ALA D 1 208 ? -37.176 27.877 -27.035 1.00 11.47 208 ALA D C 1
ATOM 9222 O O . ALA D 1 208 ? -36.688 26.744 -26.940 1.00 12.20 208 ALA D O 1
ATOM 9224 N N . ALA D 1 209 ? -37.645 28.547 -25.983 1.00 10.32 209 ALA D N 1
ATOM 9225 C CA . ALA D 1 209 ? -37.586 28.009 -24.629 1.00 11.05 209 ALA D CA 1
ATOM 9226 C C . ALA D 1 209 ? -38.893 28.157 -23.862 1.00 11.14 209 ALA D C 1
ATOM 9227 O O . ALA D 1 209 ? -38.896 27.981 -22.628 1.00 12.35 209 ALA D O 1
ATOM 9229 N N . ASN D 1 210 ? -39.994 28.488 -24.542 1.00 8.89 210 ASN D N 1
ATOM 9230 C CA . ASN D 1 210 ? -41.247 28.798 -23.871 1.00 9.67 210 ASN D CA 1
ATOM 9231 C C . ASN D 1 210 ? -42.418 28.426 -24.761 1.00 9.36 210 ASN D C 1
ATOM 9232 O O . ASN D 1 210 ? -42.339 28.486 -25.996 1.00 9.96 210 ASN D O 1
ATOM 9237 N N . ILE D 1 211 ? -43.522 28.082 -24.110 1.00 9.83 211 ILE D N 1
ATOM 9238 C CA . ILE D 1 211 ? -44.857 28.211 -24.690 1.00 9.73 211 ILE D CA 1
ATOM 9239 C C . ILE D 1 211 ? -45.298 29.657 -24.500 1.00 9.84 211 ILE D C 1
ATOM 9240 O O . ILE D 1 211 ? -45.356 30.154 -23.368 1.00 10.61 211 ILE D O 1
ATOM 9245 N N . VAL D 1 212 ? -45.620 30.327 -25.601 1.00 9.70 212 VAL D N 1
ATOM 9246 C CA . VAL D 1 212 ? -45.831 31.775 -25.620 1.00 9.48 212 VAL D CA 1
ATOM 9247 C C . VAL D 1 212 ? -47.200 32.089 -26.215 1.00 10.75 212 VAL D C 1
ATOM 9248 O O . VAL D 1 212 ? -47.366 32.004 -27.439 1.00 10.84 212 VAL D O 1
ATOM 9252 N N . PRO D 1 213 ? -48.193 32.476 -25.417 1.00 10.17 213 PRO D N 1
ATOM 9253 C CA . PRO D 1 213 ? -49.488 32.874 -25.991 1.00 11.06 213 PRO D CA 1
ATOM 9254 C C . PRO D 1 213 ? -49.326 34.111 -26.859 1.00 11.69 213 PRO D C 1
ATOM 9255 O O . PRO D 1 213 ? -48.457 34.952 -26.616 1.00 11.87 213 PRO D O 1
ATOM 9259 N N . ASN D 1 214 ? -50.178 34.234 -27.877 1.00 12.89 214 ASN D N 1
ATOM 9260 C CA . ASN D 1 214 ? -50.076 35.441 -28.681 1.00 14.12 214 ASN D CA 1
ATOM 9261 C C . ASN D 1 214 ? -51.366 35.639 -29.461 1.00 16.62 214 ASN D C 1
ATOM 9262 O O . ASN D 1 214 ? -52.151 34.709 -29.641 1.00 15.28 214 ASN D O 1
ATOM 9267 N N . SER D 1 215 ? -51.606 36.884 -29.872 1.00 20.35 215 SER D N 1
ATOM 9268 C CA . SER D 1 215 ? -52.800 37.164 -30.649 1.00 21.24 215 SER D CA 1
ATOM 9269 C C . SER D 1 215 ? -52.562 36.823 -32.114 1.00 22.24 215 SER D C 1
ATOM 9270 O O . SER D 1 215 ? -51.427 36.764 -32.589 1.00 22.93 215 SER D O 1
ATOM 9273 N N . THR D 1 216 ? -53.657 36.579 -32.832 1.00 20.74 216 THR D N 1
ATOM 9274 C CA . THR D 1 216 ? -53.585 36.320 -34.261 1.00 22.55 216 THR D CA 1
ATOM 9275 C C . THR D 1 216 ? -54.814 36.925 -34.917 1.00 25.73 216 THR D C 1
ATOM 9276 O O . THR D 1 216 ? -55.905 36.918 -34.344 1.00 24.79 216 THR D O 1
ATOM 9280 N N . GLY D 1 217 ? -54.633 37.426 -36.129 1.00 22.64 217 GLY D N 1
ATOM 9281 C CA . GLY D 1 217 ? -55.710 38.076 -36.838 1.00 21.00 217 GLY D CA 1
ATOM 9282 C C . GLY D 1 217 ? -56.481 37.208 -37.807 1.00 20.85 217 GLY D C 1
ATOM 9283 O O . GLY D 1 217 ? -57.490 37.675 -38.343 1.00 19.94 217 GLY D O 1
ATOM 9284 N N . ALA D 1 218 ? -56.070 35.951 -38.018 1.00 17.54 218 ALA D N 1
ATOM 9285 C CA . ALA D 1 218 ? -56.603 35.164 -39.130 1.00 18.31 218 ALA D CA 1
ATOM 9286 C C . ALA D 1 218 ? -58.095 34.893 -38.980 1.00 19.80 218 ALA D C 1
ATOM 9287 O O . ALA D 1 218 ? -58.862 35.036 -39.938 1.00 20.68 218 ALA D O 1
ATOM 9289 N N . ALA D 1 219 ? -58.525 34.467 -37.795 1.00 15.85 219 ALA D N 1
ATOM 9290 C CA . ALA D 1 219 ? -59.930 34.108 -37.638 1.00 16.79 219 ALA D CA 1
ATOM 9291 C C . ALA D 1 219 ? -60.834 35.336 -37.723 1.00 18.52 219 ALA D C 1
ATOM 9292 O O . ALA D 1 219 ? -61.880 35.299 -38.383 1.00 20.40 219 ALA D O 1
ATOM 9294 N N . LYS D 1 220 ? -60.441 36.435 -37.075 1.00 18.80 220 LYS D N 1
ATOM 9295 C CA . LYS D 1 220 ? -61.279 37.631 -37.058 1.00 22.62 220 LYS D CA 1
ATOM 9296 C C . LYS D 1 220 ? -61.404 38.257 -38.438 1.00 25.96 220 LYS D C 1
ATOM 9297 O O . LYS D 1 220 ? -62.407 38.922 -38.727 1.00 22.63 220 LYS D O 1
ATOM 9303 N N . ALA D 1 221 ? -60.404 38.068 -39.293 1.00 19.39 221 ALA D N 1
ATOM 9304 C CA . ALA D 1 221 ? -60.387 38.661 -40.622 1.00 19.81 221 ALA D CA 1
ATOM 9305 C C . ALA D 1 221 ? -60.832 37.691 -41.706 1.00 19.63 221 ALA D C 1
ATOM 9306 O O . ALA D 1 221 ? -60.748 38.030 -42.890 1.00 21.44 221 ALA D O 1
ATOM 9308 N N . ILE D 1 222 ? -61.308 36.499 -41.331 1.00 18.20 222 ILE D N 1
ATOM 9309 C CA . ILE D 1 222 ? -61.625 35.460 -42.311 1.00 19.48 222 ILE D CA 1
ATOM 9310 C C . ILE D 1 222 ? -62.652 35.940 -43.322 1.00 18.98 222 ILE D C 1
ATOM 9311 O O . ILE D 1 222 ? -62.727 35.399 -44.435 1.00 16.83 222 ILE D O 1
ATOM 9316 N N . GLY D 1 223 ? -63.450 36.951 -42.958 1.00 18.60 223 GLY D N 1
ATOM 9317 C CA . GLY D 1 223 ? -64.477 37.457 -43.852 1.00 18.57 223 GLY D CA 1
ATOM 9318 C C . GLY D 1 223 ? -63.929 38.042 -45.137 1.00 19.84 223 GLY D C 1
ATOM 9319 O O . GLY D 1 223 ? -64.645 38.123 -46.142 1.00 21.87 223 GLY D O 1
ATOM 9320 N N . LEU D 1 224 ? -62.660 38.464 -45.132 1.00 18.31 224 LEU D N 1
ATOM 9321 C CA . LEU D 1 224 ? -62.060 38.964 -46.365 1.00 17.40 224 LEU D CA 1
ATOM 9322 C C . LEU D 1 224 ? -61.892 37.855 -47.392 1.00 17.89 224 LEU D C 1
ATOM 9323 O O . LEU D 1 224 ? -61.833 38.126 -48.597 1.00 20.43 224 LEU D O 1
ATOM 9328 N N . VAL D 1 225 ? -61.809 36.608 -46.941 1.00 15.16 225 VAL D N 1
ATOM 9329 C CA . VAL D 1 225 ? -61.643 35.466 -47.829 1.00 14.86 225 VAL D CA 1
ATOM 9330 C C . VAL D 1 225 ? -62.942 34.694 -47.994 1.00 18.22 225 VAL D C 1
ATOM 9331 O O . VAL D 1 225 ? -63.259 34.230 -49.092 1.00 19.69 225 VAL D O 1
ATOM 9335 N N . ILE D 1 226 ? -63.684 34.539 -46.902 1.00 15.63 226 ILE D N 1
ATOM 9336 C CA . ILE D 1 226 ? -64.956 33.825 -46.898 1.00 16.49 226 ILE D CA 1
ATOM 9337 C C . ILE D 1 226 ? -65.993 34.783 -46.323 1.00 17.42 226 ILE D C 1
ATOM 9338 O O . ILE D 1 226 ? -66.199 34.813 -45.102 1.00 16.86 226 ILE D O 1
ATOM 9343 N N . PRO D 1 227 ? -66.654 35.594 -47.158 1.00 18.31 227 PRO D N 1
ATOM 9344 C CA . PRO D 1 227 ? -67.495 36.675 -46.612 1.00 18.17 227 PRO D CA 1
ATOM 9345 C C . PRO D 1 227 ? -68.592 36.195 -45.681 1.00 18.12 227 PRO D C 1
ATOM 9346 O O . PRO D 1 227 ? -68.908 36.890 -44.708 1.00 18.66 227 PRO D O 1
ATOM 9350 N N . GLU D 1 228 ? -69.182 35.028 -45.947 1.00 19.30 228 GLU D N 1
ATOM 9351 C CA . GLU D 1 228 ? -70.263 34.546 -45.102 1.00 21.25 228 GLU D CA 1
ATOM 9352 C C . GLU D 1 228 ? -69.794 34.170 -43.703 1.00 19.60 228 GLU D C 1
ATOM 9353 O O . GLU D 1 228 ? -70.633 34.004 -42.813 1.00 22.64 228 GLU D O 1
ATOM 9359 N N . LEU D 1 229 ? -68.486 34.053 -43.476 1.00 18.14 229 LEU D N 1
ATOM 9360 C CA . LEU D 1 229 ? -67.962 33.800 -42.141 1.00 16.73 229 LEU D CA 1
ATOM 9361 C C . LEU D 1 229 ? -67.491 35.063 -41.437 1.00 17.55 229 LEU D C 1
ATOM 9362 O O . LEU D 1 229 ? -66.932 34.975 -40.340 1.00 16.80 229 LEU D O 1
ATOM 9367 N N . ASN D 1 230 ? -67.711 36.233 -42.032 1.00 17.20 230 ASN D N 1
ATOM 9368 C CA . ASN D 1 230 ? -67.339 37.477 -41.376 1.00 17.63 230 ASN D CA 1
ATOM 9369 C C . ASN D 1 230 ? -68.009 37.557 -40.009 1.00 19.78 230 ASN D C 1
ATOM 9370 O O . ASN D 1 230 ? -69.210 37.311 -39.878 1.00 19.88 230 ASN D O 1
ATOM 9375 N N . GLY D 1 231 ? -67.218 37.872 -38.984 1.00 18.86 231 GLY D N 1
ATOM 9376 C CA . GLY D 1 231 ? -67.722 38.024 -37.639 1.00 19.98 231 GLY D CA 1
ATOM 9377 C C . GLY D 1 231 ? -67.989 36.732 -36.894 1.00 18.91 231 GLY D C 1
ATOM 9378 O O . GLY D 1 231 ? -68.403 36.783 -35.728 1.00 23.17 231 GLY D O 1
ATOM 9379 N N . LYS D 1 232 ? -67.754 35.576 -37.511 1.00 17.55 232 LYS D N 1
ATOM 9380 C CA . LYS D 1 232 ? -68.145 34.310 -36.910 1.00 16.36 232 LYS D CA 1
ATOM 9381 C C . LYS D 1 232 ? -67.001 33.573 -36.223 1.00 15.62 232 LYS D C 1
ATOM 9382 O O . LYS D 1 232 ? -67.275 32.679 -35.422 1.00 15.98 232 LYS D O 1
ATOM 9388 N N . LEU D 1 233 ? -65.745 33.903 -36.522 1.00 15.18 233 LEU D N 1
ATOM 9389 C CA . LEU D 1 233 ? -64.602 33.191 -35.959 1.00 17.23 233 LEU D CA 1
ATOM 9390 C C . LEU D 1 233 ? -63.704 34.141 -35.183 1.00 17.06 233 LEU D C 1
ATOM 9391 O O . LEU D 1 233 ? -63.525 35.300 -35.566 1.00 17.92 233 LEU D O 1
ATOM 9396 N N . ASP D 1 234 ? -63.125 33.637 -34.097 1.00 14.17 234 ASP D N 1
ATOM 9397 C CA . ASP D 1 234 ? -62.084 34.361 -33.385 1.00 16.27 234 ASP D CA 1
ATOM 9398 C C . ASP D 1 234 ? -61.001 33.361 -33.023 1.00 14.69 234 ASP D C 1
ATOM 9399 O O . ASP D 1 234 ? -61.194 32.152 -33.148 1.00 15.51 234 ASP D O 1
ATOM 9404 N N . GLY D 1 235 ? -59.849 33.865 -32.596 1.00 14.60 235 GLY D N 1
ATOM 9405 C CA . GLY D 1 235 ? -58.791 32.908 -32.347 1.00 17.31 235 GLY D CA 1
ATOM 9406 C C . GLY D 1 235 ? -57.612 33.520 -31.631 1.00 15.78 235 GLY D C 1
ATOM 9407 O O . GLY D 1 235 ? -57.597 34.707 -31.306 1.00 15.79 235 GLY D O 1
ATOM 9408 N N . ALA D 1 236 ? -56.623 32.665 -31.378 1.00 14.92 236 ALA D N 1
ATOM 9409 C CA . ALA D 1 236 ? -55.389 33.038 -30.704 1.00 13.25 236 ALA D CA 1
ATOM 9410 C C . ALA D 1 236 ? -54.345 31.989 -31.054 1.00 12.97 236 ALA D C 1
ATOM 9411 O O . ALA D 1 236 ? -54.630 31.012 -31.754 1.00 13.41 236 ALA D O 1
ATOM 9413 N N . ALA D 1 237 ? -53.129 32.207 -30.574 1.00 12.99 237 ALA D N 1
ATOM 9414 C CA . ALA D 1 237 ? -52.006 31.332 -30.872 1.00 11.67 237 ALA D CA 1
ATOM 9415 C C . ALA D 1 237 ? -51.281 30.944 -29.593 1.00 12.71 237 ALA D C 1
ATOM 9416 O O . ALA D 1 237 ? -51.304 31.672 -28.595 1.00 12.11 237 ALA D O 1
ATOM 9418 N N . GLN D 1 238 ? -50.639 29.777 -29.637 1.00 11.58 238 GLN D N 1
ATOM 9419 C CA . GLN D 1 238 ? -49.586 29.404 -28.694 1.00 11.50 238 GLN D CA 1
ATOM 9420 C C . GLN D 1 238 ? -48.341 29.127 -29.522 1.00 10.78 238 GLN D C 1
ATOM 9421 O O . GLN D 1 238 ? -48.307 28.148 -30.277 1.00 11.56 238 GLN D O 1
ATOM 9427 N N . ARG D 1 239 ? -47.345 29.998 -29.409 1.00 10.28 239 ARG D N 1
ATOM 9428 C CA . ARG D 1 239 ? -46.067 29.787 -30.073 1.00 10.11 239 ARG D CA 1
ATOM 9429 C C . ARG D 1 239 ? -45.221 28.837 -29.237 1.00 10.82 239 ARG D C 1
ATOM 9430 O O . ARG D 1 239 ? -45.111 28.998 -28.010 1.00 10.72 239 ARG D O 1
ATOM 9438 N N . VAL D 1 240 ? -44.637 27.835 -29.888 1.00 10.69 240 VAL D N 1
ATOM 9439 C CA . VAL D 1 240 ? -43.909 26.805 -29.155 1.00 9.71 240 VAL D CA 1
ATOM 9440 C C . VAL D 1 240 ? -42.563 26.523 -29.813 1.00 10.58 240 VAL D C 1
ATOM 9441 O O . VAL D 1 240 ? -42.324 26.942 -30.956 1.00 10.11 240 VAL D O 1
ATOM 9445 N N . PRO D 1 241 ? -41.629 25.797 -29.125 1.00 9.36 241 PRO D N 1
ATOM 9446 C CA . PRO D 1 241 ? -40.246 25.681 -29.647 1.00 10.28 241 PRO D CA 1
ATOM 9447 C C . PRO D 1 241 ? -40.019 24.646 -30.742 1.00 10.79 241 PRO D C 1
ATOM 9448 O O . PRO D 1 241 ? -39.262 23.671 -30.578 1.00 12.43 241 PRO D O 1
ATOM 9452 N N . VAL D 1 242 ? -40.626 24.876 -31.909 1.00 9.91 242 VAL D N 1
ATOM 9453 C CA . VAL D 1 242 ? -40.146 24.274 -33.165 1.00 11.09 242 VAL D CA 1
ATOM 9454 C C . VAL D 1 242 ? -39.855 25.419 -34.130 1.00 9.23 242 VAL D C 1
ATOM 9455 O O . VAL D 1 242 ? -40.558 26.442 -34.103 1.00 10.15 242 VAL D O 1
ATOM 9459 N N . PRO D 1 243 ? -38.826 25.314 -34.976 1.00 9.45 243 PRO D N 1
ATOM 9460 C CA . PRO D 1 243 ? -38.435 26.459 -35.816 1.00 10.13 243 PRO D CA 1
ATOM 9461 C C . PRO D 1 243 ? -39.269 26.637 -37.081 1.00 10.41 243 PRO D C 1
ATOM 9462 O O . PRO D 1 243 ? -39.186 27.706 -37.695 1.00 11.53 243 PRO D O 1
ATOM 9466 N N . THR D 1 244 ? -40.040 25.633 -37.490 1.00 9.95 244 THR D N 1
ATOM 9467 C CA . THR D 1 244 ? -41.099 25.796 -38.476 1.00 10.28 244 THR D CA 1
ATOM 9468 C C . THR D 1 244 ? -42.049 24.616 -38.331 1.00 10.82 244 THR D C 1
ATOM 9469 O O . THR D 1 244 ? -41.693 23.564 -37.779 1.00 11.68 244 THR D O 1
ATOM 9473 N N . GLY D 1 245 ? -43.276 24.824 -38.791 1.00 10.81 245 GLY D N 1
ATOM 9474 C CA . GLY D 1 245 ? -44.303 23.801 -38.718 1.00 11.28 245 GLY D CA 1
ATOM 9475 C C . GLY D 1 245 ? -45.316 24.152 -37.649 1.00 11.62 245 GLY D C 1
ATOM 9476 O O . GLY D 1 245 ? -44.946 24.455 -36.508 1.00 12.10 245 GLY D O 1
ATOM 9477 N N . SER D 1 246 ? -46.598 24.135 -38.009 1.00 10.92 246 SER D N 1
ATOM 9478 C CA . SER D 1 246 ? -47.660 24.652 -37.156 1.00 10.65 246 SER D CA 1
ATOM 9479 C C . SER D 1 246 ? -48.933 23.844 -37.376 1.00 10.08 246 SER D C 1
ATOM 9480 O O . SER D 1 246 ? -49.042 23.054 -38.323 1.00 10.46 246 SER D O 1
ATOM 9483 N N . VAL D 1 247 ? -49.908 24.054 -36.499 1.00 11.45 247 VAL D N 1
ATOM 9484 C CA . VAL D 1 247 ? -51.162 23.312 -36.608 1.00 11.45 247 VAL D CA 1
ATOM 9485 C C . VAL D 1 247 ? -52.291 24.197 -36.097 1.00 12.96 247 VAL D C 1
ATOM 9486 O O . VAL D 1 247 ? -52.135 24.915 -35.104 1.00 15.32 247 VAL D O 1
ATOM 9490 N N . THR D 1 248 ? -53.424 24.175 -36.799 1.00 11.98 248 THR D N 1
ATOM 9491 C CA . THR D 1 248 ? -54.575 25.006 -36.454 1.00 12.95 248 THR D CA 1
ATOM 9492 C C . THR D 1 248 ? -55.726 24.115 -36.009 1.00 12.37 248 THR D C 1
ATOM 9493 O O . THR D 1 248 ? -56.176 23.247 -36.768 1.00 13.02 248 THR D O 1
ATOM 9497 N N . GLU D 1 249 ? -56.217 24.341 -34.795 1.00 12.68 249 GLU D N 1
ATOM 9498 C CA . GLU D 1 249 ? -57.419 23.682 -34.301 1.00 11.51 249 GLU D CA 1
ATOM 9499 C C . GLU D 1 249 ? -58.583 24.662 -34.335 1.00 13.32 249 GLU D C 1
ATOM 9500 O O . GLU D 1 249 ? -58.448 25.807 -33.898 1.00 15.91 249 GLU D O 1
ATOM 9506 N N . LEU D 1 250 ? -59.735 24.202 -34.822 1.00 11.69 250 LEU D N 1
ATOM 9507 C CA . LEU D 1 250 ? -60.947 25.009 -34.854 1.00 13.29 250 LEU D CA 1
ATOM 9508 C C . LEU D 1 250 ? -62.050 24.248 -34.133 1.00 13.42 250 LEU D C 1
ATOM 9509 O O . LEU D 1 250 ? -62.334 23.096 -34.471 1.00 14.00 250 LEU D O 1
ATOM 9514 N N . VAL D 1 251 ? -62.670 24.887 -33.137 1.00 13.08 251 VAL D N 1
ATOM 9515 C CA . VAL D 1 251 ? -63.841 24.345 -32.453 1.00 12.93 251 VAL D CA 1
ATOM 9516 C C . VAL D 1 251 ? -65.039 25.185 -32.864 1.00 13.75 251 VAL D C 1
ATOM 9517 O O . VAL D 1 251 ? -65.034 26.406 -32.677 1.00 15.56 251 VAL D O 1
ATOM 9521 N N . ALA D 1 252 ? -66.069 24.540 -33.414 1.00 13.59 252 ALA D N 1
ATOM 9522 C CA . ALA D 1 252 ? -67.165 25.278 -34.036 1.00 15.19 252 ALA D CA 1
ATOM 9523 C C . ALA D 1 252 ? -68.517 24.668 -33.698 1.00 15.42 252 ALA D C 1
ATOM 9524 O O . ALA D 1 252 ? -68.629 23.485 -33.374 1.00 15.86 252 ALA D O 1
ATOM 9526 N N . THR D 1 253 ? -69.548 25.507 -33.757 1.00 15.03 253 THR D N 1
ATOM 9527 C CA . THR D 1 253 ? -70.923 25.031 -33.822 1.00 15.89 253 THR D CA 1
ATOM 9528 C C . THR D 1 253 ? -71.403 25.160 -35.259 1.00 16.92 253 THR D C 1
ATOM 9529 O O . THR D 1 253 ? -71.012 26.092 -35.971 1.00 16.25 253 THR D O 1
ATOM 9533 N N . LEU D 1 254 ? -72.214 24.202 -35.689 1.00 17.12 254 LEU D N 1
ATOM 9534 C CA . LEU D 1 254 ? -72.649 24.110 -37.071 1.00 17.81 254 LEU D CA 1
ATOM 9535 C C . LEU D 1 254 ? -74.165 24.206 -37.150 1.00 20.57 254 LEU D C 1
ATOM 9536 O O . LEU D 1 254 ? -74.874 24.117 -36.145 1.00 20.58 254 LEU D O 1
ATOM 9541 N N . GLU D 1 255 ? -74.657 24.363 -38.380 1.00 20.60 255 GLU D N 1
ATOM 9542 C CA . GLU D 1 255 ? -76.089 24.512 -38.606 1.00 19.09 255 GLU D CA 1
ATOM 9543 C C . GLU D 1 255 ? -76.823 23.180 -38.687 1.00 21.93 255 GLU D C 1
ATOM 9544 O O . GLU D 1 255 ? -78.056 23.179 -38.760 1.00 26.05 255 GLU D O 1
ATOM 9550 N N . LYS D 1 256 ? -76.111 22.056 -38.689 1.00 20.60 256 LYS D N 1
ATOM 9551 C CA . LYS D 1 256 ? -76.761 20.752 -38.694 1.00 21.85 256 LYS D CA 1
ATOM 9552 C C . LYS D 1 256 ? -75.897 19.754 -37.939 1.00 20.73 256 LYS D C 1
ATOM 9553 O O . LYS D 1 256 ? -74.695 19.961 -37.752 1.00 19.84 256 LYS D O 1
ATOM 9559 N N . ASP D 1 257 ? -76.533 18.668 -37.503 1.00 21.60 257 ASP D N 1
ATOM 9560 C CA . ASP D 1 257 ? -75.828 17.597 -36.815 1.00 21.04 257 ASP D CA 1
ATOM 9561 C C . ASP D 1 257 ? -74.915 16.859 -37.783 1.00 22.03 257 ASP D C 1
ATOM 9562 O O . ASP D 1 257 ? -75.264 16.641 -38.949 1.00 22.15 257 ASP D O 1
ATOM 9567 N N . VAL D 1 258 ? -73.747 16.445 -37.284 1.00 19.21 258 VAL D N 1
ATOM 9568 C CA . VAL D 1 258 ? -72.761 15.724 -38.076 1.00 19.25 258 VAL D CA 1
ATOM 9569 C C . VAL D 1 258 ? -72.175 14.591 -37.242 1.00 17.64 258 VAL D C 1
ATOM 9570 O O . VAL D 1 258 ? -72.308 14.556 -36.018 1.00 21.97 258 VAL D O 1
ATOM 9574 N N . THR D 1 259 ? -71.516 13.660 -37.926 1.00 18.00 259 THR D N 1
ATOM 9575 C CA . THR D 1 259 ? -70.675 12.649 -37.303 1.00 17.99 259 THR D CA 1
ATOM 9576 C C . THR D 1 259 ? -69.223 12.882 -37.701 1.00 16.41 259 THR D C 1
ATOM 9577 O O . THR D 1 259 ? -68.932 13.593 -38.665 1.00 17.10 259 THR D O 1
ATOM 9581 N N . VAL D 1 260 ? -68.311 12.280 -36.931 1.00 17.03 260 VAL D N 1
ATOM 9582 C CA . VAL D 1 260 ? -66.891 12.345 -37.262 1.00 17.09 260 VAL D CA 1
ATOM 9583 C C . VAL D 1 260 ? -66.656 11.864 -38.686 1.00 18.65 260 VAL D C 1
ATOM 9584 O O . VAL D 1 260 ? -65.909 12.482 -39.454 1.00 17.29 260 VAL D O 1
ATOM 9588 N N . GLU D 1 261 ? -67.309 10.765 -39.064 1.00 18.88 261 GLU D N 1
ATOM 9589 C CA . GLU D 1 261 ? -67.116 10.207 -40.396 1.00 18.50 261 GLU D CA 1
ATOM 9590 C C . GLU D 1 261 ? -67.571 11.187 -41.472 1.00 17.81 261 GLU D C 1
ATOM 9591 O O . GLU D 1 261 ? -66.895 11.352 -42.493 1.00 18.81 261 GLU D O 1
ATOM 9597 N N . GLU D 1 262 ? -68.701 11.863 -41.252 1.00 16.60 262 GLU D N 1
ATOM 9598 C CA . GLU D 1 262 ? -69.192 12.824 -42.239 1.00 17.71 262 GLU D CA 1
ATOM 9599 C C . GLU D 1 262 ? -68.273 14.035 -42.349 1.00 17.52 262 GLU D C 1
ATOM 9600 O O . GLU D 1 262 ? -68.048 14.557 -43.450 1.00 17.52 262 GLU D O 1
ATOM 9606 N N . VAL D 1 263 ? -67.756 14.517 -41.217 1.00 15.91 263 VAL D N 1
ATOM 9607 C CA . VAL D 1 263 ? -66.829 15.643 -41.246 1.00 15.79 263 VAL D CA 1
ATOM 9608 C C . VAL D 1 263 ? -65.571 15.278 -42.025 1.00 15.06 263 VAL D C 1
ATOM 9609 O O . VAL D 1 263 ? -65.126 16.023 -42.911 1.00 14.27 263 VAL D O 1
ATOM 9613 N N . ASN D 1 264 ? -64.979 14.126 -41.708 1.00 15.03 264 ASN D N 1
ATOM 9614 C CA . ASN D 1 264 ? -63.762 13.719 -42.403 1.00 14.29 264 ASN D CA 1
ATOM 9615 C C . ASN D 1 264 ? -64.017 13.522 -43.894 1.00 14.09 264 ASN D C 1
ATOM 9616 O O . ASN D 1 264 ? -63.201 13.929 -44.728 1.00 15.45 264 ASN D O 1
ATOM 9621 N N . ALA D 1 265 ? -65.145 12.891 -44.245 1.00 16.43 265 ALA D N 1
ATOM 9622 C CA . ALA D 1 265 ? -65.461 12.681 -45.656 1.00 17.28 265 ALA D CA 1
ATOM 9623 C C . ALA D 1 265 ? -65.630 14.007 -46.389 1.00 16.72 265 ALA D C 1
ATOM 9624 O O . ALA D 1 265 ? -65.237 14.136 -47.554 1.00 17.45 265 ALA D O 1
ATOM 9626 N N . ALA D 1 266 ? -66.195 15.014 -45.719 1.00 16.55 266 ALA D N 1
ATOM 9627 C CA . ALA D 1 266 ? -66.350 16.316 -46.355 1.00 16.77 266 ALA D CA 1
ATOM 9628 C C . ALA D 1 266 ? -64.995 16.955 -46.635 1.00 16.18 266 ALA D C 1
ATOM 9629 O O . ALA D 1 266 ? -64.800 17.588 -47.677 1.00 15.47 266 ALA D O 1
ATOM 9631 N N . MET D 1 267 ? -64.040 16.794 -45.712 1.00 16.11 267 MET D N 1
ATOM 9632 C CA . MET D 1 267 ? -62.706 17.343 -45.935 1.00 13.89 267 MET D CA 1
ATOM 9633 C C . MET D 1 267 ? -62.005 16.621 -47.074 1.00 14.78 267 MET D C 1
ATOM 9634 O O . MET D 1 267 ? -61.400 17.262 -47.945 1.00 14.80 267 MET D O 1
ATOM 9639 N N . LYS D 1 268 ? -62.110 15.289 -47.110 1.00 14.96 268 LYS D N 1
ATOM 9640 C CA . LYS D 1 268 ? -61.492 14.537 -48.196 1.00 15.21 268 LYS D CA 1
ATOM 9641 C C . LYS D 1 268 ? -62.069 14.957 -49.544 1.00 17.11 268 LYS D C 1
ATOM 9642 O O . LYS D 1 268 ? -61.329 15.113 -50.522 1.00 17.44 268 LYS D O 1
ATOM 9648 N N . ALA D 1 269 ? -63.386 15.184 -49.603 1.00 16.40 269 ALA D N 1
ATOM 9649 C CA . ALA D 1 269 ? -64.010 15.613 -50.852 1.00 17.25 269 ALA D CA 1
ATOM 9650 C C . ALA D 1 269 ? -63.564 17.007 -51.269 1.00 18.07 269 ALA D C 1
ATOM 9651 O O . ALA D 1 269 ? -63.627 17.337 -52.459 1.00 19.81 269 ALA D O 1
ATOM 9653 N N . ALA D 1 270 ? -63.114 17.829 -50.324 1.00 15.36 270 ALA D N 1
ATOM 9654 C CA . ALA D 1 270 ? -62.649 19.178 -50.607 1.00 14.95 270 ALA D CA 1
ATOM 9655 C C . ALA D 1 270 ? -61.159 19.246 -50.930 1.00 13.88 270 ALA D C 1
ATOM 9656 O O . ALA D 1 270 ? -60.653 20.334 -51.224 1.00 15.81 270 ALA D O 1
ATOM 9658 N N . ALA D 1 271 ? -60.453 18.117 -50.912 1.00 14.53 271 ALA D N 1
ATOM 9659 C CA . ALA D 1 271 ? -59.008 18.144 -51.101 1.00 16.30 271 ALA D CA 1
ATOM 9660 C C . ALA D 1 271 ? -58.651 18.551 -52.523 1.00 15.99 271 ALA D C 1
ATOM 9661 O O . ALA D 1 271 ? -59.334 18.175 -53.484 1.00 17.89 271 ALA D O 1
ATOM 9663 N N . ASN D 1 272 ? -57.574 19.318 -52.657 1.00 15.20 272 ASN D N 1
ATOM 9664 C CA . ASN D 1 272 ? -57.073 19.742 -53.966 1.00 15.47 272 ASN D CA 1
ATOM 9665 C C . ASN D 1 272 ? -55.583 20.051 -53.821 1.00 16.55 272 ASN D C 1
ATOM 9666 O O . ASN D 1 272 ? -54.947 19.635 -52.848 1.00 16.42 272 ASN D O 1
ATOM 9671 N N . ASP D 1 273 ? -55.016 20.788 -54.781 1.00 16.33 273 ASP D N 1
ATOM 9672 C CA . ASP D 1 273 ? -53.578 21.052 -54.732 1.00 17.46 273 ASP D CA 1
ATOM 9673 C C . ASP D 1 273 ? -53.200 21.895 -53.519 1.00 16.34 273 ASP D C 1
ATOM 9674 O O . ASP D 1 273 ? -52.052 21.841 -53.059 1.00 17.09 273 ASP D O 1
ATOM 9679 N N . SER D 1 274 ? -54.138 22.683 -52.997 1.00 13.71 274 SER D N 1
ATOM 9680 C CA . SER D 1 274 ? -53.881 23.556 -51.859 1.00 13.57 274 SER D CA 1
ATOM 9681 C C . SER D 1 274 ? -54.291 22.952 -50.524 1.00 14.36 274 SER D C 1
ATOM 9682 O O . SER D 1 274 ? -53.716 23.326 -49.495 1.00 17.07 274 SER D O 1
ATOM 9685 N N . TYR D 1 275 ? -55.269 22.048 -50.499 1.00 13.10 275 TYR D N 1
ATOM 9686 C CA . TYR D 1 275 ? -55.826 21.506 -49.262 1.00 14.38 275 TYR D CA 1
ATOM 9687 C C . TYR D 1 275 ? -55.650 19.999 -49.321 1.00 14.04 275 TYR D C 1
ATOM 9688 O O . TYR D 1 275 ? -56.299 19.323 -50.131 1.00 14.33 275 TYR D O 1
ATOM 9697 N N . GLY D 1 276 ? -54.778 19.469 -48.477 1.00 12.76 276 GLY D N 1
ATOM 9698 C CA . GLY D 1 276 ? -54.544 18.042 -48.450 1.00 12.93 276 GLY D CA 1
ATOM 9699 C C . GLY D 1 276 ? -55.338 17.348 -47.356 1.00 12.85 276 GLY D C 1
ATOM 9700 O O . GLY D 1 276 ? -55.962 17.994 -46.522 1.00 12.81 276 GLY D O 1
ATOM 9701 N N . TYR D 1 277 ? -55.308 16.016 -47.397 1.00 14.27 277 TYR D N 1
ATOM 9702 C CA . TYR D 1 277 ? -56.053 15.166 -46.478 1.00 13.55 277 TYR D CA 1
ATOM 9703 C C . TYR D 1 277 ? -55.146 14.020 -46.057 1.00 14.43 277 TYR D C 1
ATOM 9704 O O . TYR D 1 277 ? -54.529 13.373 -46.910 1.00 16.41 277 TYR D O 1
ATOM 9713 N N . THR D 1 278 ? -55.060 13.764 -44.752 1.00 13.27 278 THR D N 1
ATOM 9714 C CA . THR D 1 278 ? -54.323 12.602 -44.273 1.00 13.18 278 THR D CA 1
ATOM 9715 C C . THR D 1 278 ? -55.052 11.924 -43.121 1.00 13.16 278 THR D C 1
ATOM 9716 O O . THR D 1 278 ? -55.740 12.568 -42.316 1.00 13.72 278 THR D O 1
ATOM 9720 N N . GLU D 1 279 ? -54.867 10.605 -43.045 1.00 14.04 279 GLU D N 1
ATOM 9721 C CA . GLU D 1 279 ? -55.285 9.819 -41.893 1.00 14.19 279 GLU D CA 1
ATOM 9722 C C . GLU D 1 279 ? -54.092 9.230 -41.147 1.00 12.86 279 GLU D C 1
ATOM 9723 O O . GLU D 1 279 ? -54.280 8.408 -40.242 1.00 15.81 279 GLU D O 1
ATOM 9729 N N . ASP D 1 280 ? -52.862 9.631 -41.502 1.00 13.22 280 ASP D N 1
ATOM 9730 C CA . ASP D 1 280 ? -51.683 9.119 -40.814 1.00 13.59 280 ASP D CA 1
ATOM 9731 C C . ASP D 1 280 ? -51.421 9.951 -39.561 1.00 12.68 280 ASP D C 1
ATOM 9732 O O . ASP D 1 280 ? -51.563 11.178 -39.593 1.00 13.06 280 ASP D O 1
ATOM 9737 N N . PRO D 1 281 ? -51.026 9.320 -38.468 1.00 12.34 281 PRO D N 1
ATOM 9738 C CA . PRO D 1 281 ? -50.785 10.078 -37.217 1.00 11.70 281 PRO D CA 1
ATOM 9739 C C . PRO D 1 281 ? -49.408 10.739 -37.199 1.00 13.39 281 PRO D C 1
ATOM 9740 O O . PRO D 1 281 ? -48.467 10.315 -36.518 1.00 13.12 281 PRO D O 1
ATOM 9744 N N . ILE D 1 282 ? -49.290 11.808 -37.983 1.00 12.25 282 ILE D N 1
ATOM 9745 C CA . ILE D 1 282 ? -48.044 12.543 -38.178 1.00 11.55 282 ILE D CA 1
ATOM 9746 C C . ILE D 1 282 ? -47.807 13.547 -37.056 1.00 11.25 282 ILE D C 1
ATOM 9747 O O . ILE D 1 282 ? -48.682 13.807 -36.216 1.00 11.62 282 ILE D O 1
ATOM 9752 N N . VAL D 1 283 ? -46.612 14.124 -37.046 1.00 10.56 283 VAL D N 1
ATOM 9753 C CA . VAL D 1 283 ? -46.230 15.175 -36.115 1.00 10.31 283 VAL D CA 1
ATOM 9754 C C . VAL D 1 283 ? -45.636 16.323 -36.938 1.00 10.70 283 VAL D C 1
ATOM 9755 O O . VAL D 1 283 ? -45.516 16.222 -38.158 1.00 10.03 283 VAL D O 1
ATOM 9759 N N . SER D 1 284 ? -45.279 17.433 -36.278 1.00 9.88 284 SER D N 1
ATOM 9760 C CA . SER D 1 284 ? -44.999 18.650 -37.042 1.00 10.15 284 SER D CA 1
ATOM 9761 C C . SER D 1 284 ? -43.825 18.490 -38.010 1.00 11.48 284 SER D C 1
ATOM 9762 O O . SER D 1 284 ? -43.849 19.066 -39.103 1.00 11.24 284 SER D O 1
ATOM 9765 N N . SER D 1 285 ? -42.778 17.737 -37.652 1.00 10.36 285 SER D N 1
ATOM 9766 C CA A SER D 1 285 ? -41.637 17.629 -38.565 0.69 11.07 285 SER D CA 1
ATOM 9767 C CA B SER D 1 285 ? -41.640 17.637 -38.567 0.31 11.11 285 SER D CA 1
ATOM 9768 C C . SER D 1 285 ? -42.038 17.021 -39.903 1.00 11.08 285 SER D C 1
ATOM 9769 O O . SER D 1 285 ? -41.383 17.274 -40.920 1.00 12.21 285 SER D O 1
ATOM 9774 N N . ASP D 1 286 ? -43.105 16.221 -39.921 1.00 9.94 286 ASP D N 1
ATOM 9775 C CA . ASP D 1 286 ? -43.545 15.554 -41.136 1.00 10.50 286 ASP D CA 1
ATOM 9776 C C . ASP D 1 286 ? -44.153 16.513 -42.152 1.00 11.47 286 ASP D C 1
ATOM 9777 O O . ASP D 1 286 ? -44.332 16.123 -43.312 1.00 12.31 286 ASP D O 1
ATOM 9782 N N . ILE D 1 287 ? -44.500 17.742 -41.756 1.00 10.34 287 ILE D N 1
ATOM 9783 C CA . ILE D 1 287 ? -45.087 18.686 -42.701 1.00 11.22 287 ILE D CA 1
ATOM 9784 C C . ILE D 1 287 ? -44.122 19.781 -43.111 1.00 13.01 287 ILE D C 1
ATOM 9785 O O . ILE D 1 287 ? -44.496 20.666 -43.900 1.00 13.59 287 ILE D O 1
ATOM 9790 N N . VAL D 1 288 ? -42.879 19.744 -42.630 1.00 11.64 288 VAL D N 1
ATOM 9791 C CA . VAL D 1 288 ? -41.906 20.743 -43.065 1.00 12.66 288 VAL D CA 1
ATOM 9792 C C . VAL D 1 288 ? -41.649 20.595 -44.557 1.00 12.79 288 VAL D C 1
ATOM 9793 O O . VAL D 1 288 ? -41.346 19.503 -45.055 1.00 13.11 288 VAL D O 1
ATOM 9797 N N . GLY D 1 289 ? -41.781 21.701 -45.283 1.00 11.83 289 GLY D N 1
ATOM 9798 C CA . GLY D 1 289 ? -41.481 21.699 -46.700 1.00 13.64 289 GLY D CA 1
ATOM 9799 C C . GLY D 1 289 ? -42.609 21.277 -47.615 1.00 12.16 289 GLY D C 1
ATOM 9800 O O . GLY D 1 289 ? -42.377 21.152 -48.825 1.00 15.04 289 GLY D O 1
ATOM 9801 N N . ILE D 1 290 ? -43.817 21.040 -47.092 1.00 13.06 290 ILE D N 1
ATOM 9802 C CA . ILE D 1 290 ? -44.917 20.581 -47.955 1.00 13.61 290 ILE D CA 1
ATOM 9803 C C . ILE D 1 290 ? -45.435 21.719 -48.824 1.00 13.95 290 ILE D C 1
ATOM 9804 O O . ILE D 1 290 ? -45.250 22.901 -48.532 1.00 15.22 290 ILE D O 1
ATOM 9809 N N . SER D 1 291 ? -46.113 21.339 -49.912 1.00 14.55 291 SER D N 1
ATOM 9810 C CA A SER D 1 291 ? -46.660 22.260 -50.901 0.46 16.51 291 SER D CA 1
ATOM 9811 C CA B SER D 1 291 ? -46.643 22.322 -50.844 0.54 16.17 291 SER D CA 1
ATOM 9812 C C . SER D 1 291 ? -48.135 22.571 -50.684 1.00 12.93 291 SER D C 1
ATOM 9813 O O . SER D 1 291 ? -48.658 23.490 -51.323 1.00 15.56 291 SER D O 1
ATOM 9818 N N . TYR D 1 292 ? -48.832 21.812 -49.840 1.00 13.39 292 TYR D N 1
ATOM 9819 C CA . TYR D 1 292 ? -50.212 22.162 -49.522 1.00 13.30 292 TYR D CA 1
ATOM 9820 C C . TYR D 1 292 ? -50.229 23.445 -48.704 1.00 14.49 292 TYR D C 1
ATOM 9821 O O . TYR D 1 292 ? -49.356 23.664 -47.865 1.00 14.16 292 TYR D O 1
ATOM 9830 N N . GLY D 1 293 ? -51.232 24.298 -48.930 1.00 12.46 293 GLY D N 1
ATOM 9831 C CA . GLY D 1 293 ? -51.437 25.404 -48.001 1.00 12.89 293 GLY D CA 1
ATOM 9832 C C . GLY D 1 293 ? -51.962 24.969 -46.647 1.00 13.48 293 GLY D C 1
ATOM 9833 O O . GLY D 1 293 ? -51.787 25.690 -45.657 1.00 13.20 293 GLY D O 1
ATOM 9834 N N . SER D 1 294 ? -52.566 23.790 -46.582 1.00 11.90 294 SER D N 1
ATOM 9835 C CA . SER D 1 294 ? -53.255 23.316 -45.394 1.00 12.36 294 SER D CA 1
ATOM 9836 C C . SER D 1 294 ? -53.418 21.813 -45.569 1.00 12.49 294 SER D C 1
ATOM 9837 O O . SER D 1 294 ? -53.751 21.358 -46.664 1.00 12.83 294 SER D O 1
ATOM 9840 N N . LEU D 1 295 ? -53.171 21.045 -44.508 1.00 11.88 295 LEU D N 1
ATOM 9841 C CA . LEU D 1 295 ? -53.244 19.581 -44.563 1.00 12.60 295 LEU D CA 1
ATOM 9842 C C . LEU D 1 295 ? -54.163 19.081 -43.452 1.00 12.65 295 LEU D C 1
ATOM 9843 O O . LEU D 1 295 ? -53.773 19.029 -42.281 1.00 11.71 295 LEU D O 1
ATOM 9848 N N . PHE D 1 296 ? -55.394 18.737 -43.813 1.00 11.96 296 PHE D N 1
ATOM 9849 C CA . PHE D 1 296 ? -56.367 18.283 -42.829 1.00 11.60 296 PHE D CA 1
ATOM 9850 C C . PHE D 1 296 ? -55.949 16.941 -42.248 1.00 12.65 296 PHE D C 1
ATOM 9851 O O . PHE D 1 296 ? -55.559 16.027 -42.978 1.00 13.08 296 PHE D O 1
ATOM 9859 N N . ASP D 1 297 ? -56.056 16.820 -40.926 1.00 11.38 297 ASP D N 1
ATOM 9860 C CA . ASP D 1 297 ? -55.672 15.608 -40.201 1.00 12.12 297 ASP D CA 1
ATOM 9861 C C . ASP D 1 297 ? -56.909 14.946 -39.603 1.00 11.01 297 ASP D C 1
ATOM 9862 O O . ASP D 1 297 ? -57.397 15.352 -38.543 1.00 12.27 297 ASP D O 1
ATOM 9867 N N . ALA D 1 298 ? -57.393 13.896 -40.278 1.00 12.16 298 ALA D N 1
ATOM 9868 C CA . ALA D 1 298 ? -58.609 13.218 -39.847 1.00 13.16 298 ALA D CA 1
ATOM 9869 C C . ALA D 1 298 ? -58.460 12.525 -38.500 1.00 14.34 298 ALA D C 1
ATOM 9870 O O . ALA D 1 298 ? -59.475 12.238 -37.859 1.00 15.27 298 ALA D O 1
ATOM 9872 N N . THR D 1 299 ? -57.228 12.259 -38.046 1.00 12.84 299 THR D N 1
ATOM 9873 C CA . THR D 1 299 ? -57.065 11.580 -36.766 1.00 13.51 299 THR D CA 1
ATOM 9874 C C . THR D 1 299 ? -57.425 12.467 -35.585 1.00 13.56 299 THR D C 1
ATOM 9875 O O . THR D 1 299 ? -57.617 11.952 -34.479 1.00 16.21 299 THR D O 1
ATOM 9879 N N . GLN D 1 300 ? -57.516 13.777 -35.783 1.00 12.28 300 GLN D N 1
ATOM 9880 C CA . GLN D 1 300 ? -57.762 14.705 -34.688 1.00 13.28 300 GLN D CA 1
ATOM 9881 C C . GLN D 1 300 ? -59.193 15.224 -34.623 1.00 14.15 300 GLN D C 1
ATOM 9882 O O . GLN D 1 300 ? -59.514 16.006 -33.728 1.00 14.99 300 GLN D O 1
ATOM 9888 N N . THR D 1 301 ? -60.072 14.776 -35.511 1.00 14.82 301 THR D N 1
ATOM 9889 C CA . THR D 1 301 ? -61.445 15.266 -35.525 1.00 13.72 301 THR D CA 1
ATOM 9890 C C . THR D 1 301 ? -62.214 14.776 -34.303 1.00 13.98 301 THR D C 1
ATOM 9891 O O . THR D 1 301 ? -62.068 13.623 -33.879 1.00 17.07 301 THR D O 1
ATOM 9895 N N . LYS D 1 302 ? -63.047 15.658 -33.744 1.00 14.38 302 LYS D N 1
ATOM 9896 C CA . LYS D 1 302 ? -64.012 15.296 -32.712 1.00 14.62 302 LYS D CA 1
ATOM 9897 C C . LYS D 1 302 ? -65.372 15.871 -33.072 1.00 14.71 302 LYS D C 1
ATOM 9898 O O . LYS D 1 302 ? -65.469 16.987 -33.595 1.00 14.92 302 LYS D O 1
ATOM 9904 N N . VAL D 1 303 ? -66.424 15.113 -32.773 1.00 15.60 303 VAL D N 1
ATOM 9905 C CA . VAL D 1 303 ? -67.785 15.638 -32.727 1.00 17.38 303 VAL D CA 1
ATOM 9906 C C . VAL D 1 303 ? -68.347 15.227 -31.377 1.00 15.59 303 VAL D C 1
ATOM 9907 O O . VAL D 1 303 ? -68.571 14.033 -31.131 1.00 16.75 303 VAL D O 1
ATOM 9911 N N . GLN D 1 304 ? -68.553 16.198 -30.499 1.00 14.50 304 GLN D N 1
ATOM 9912 C CA . GLN D 1 304 ? -69.016 15.942 -29.141 1.00 15.48 304 GLN D CA 1
ATOM 9913 C C . GLN D 1 304 ? -70.492 16.297 -29.060 1.00 17.47 304 GLN D C 1
ATOM 9914 O O . GLN D 1 304 ? -70.866 17.440 -29.329 1.00 17.27 304 GLN D O 1
ATOM 9920 N N . THR D 1 305 ? -71.326 15.319 -28.704 1.00 17.57 305 THR D N 1
ATOM 9921 C CA . THR D 1 305 ? -72.761 15.528 -28.538 1.00 19.55 305 THR D CA 1
ATOM 9922 C C . THR D 1 305 ? -73.102 15.397 -27.060 1.00 18.49 305 THR D C 1
ATOM 9923 O O . THR D 1 305 ? -72.877 14.339 -26.460 1.00 20.44 305 THR D O 1
ATOM 9927 N N . VAL D 1 306 ? -73.637 16.468 -26.481 1.00 17.99 306 VAL D N 1
ATOM 9928 C CA . VAL D 1 306 ? -74.058 16.491 -25.084 1.00 18.56 306 VAL D CA 1
ATOM 9929 C C . VAL D 1 306 ? -75.458 17.090 -25.042 1.00 19.97 306 VAL D C 1
ATOM 9930 O O . VAL D 1 306 ? -75.657 18.235 -25.460 1.00 19.62 306 VAL D O 1
ATOM 9934 N N . ASP D 1 307 ? -76.424 16.315 -24.549 1.00 22.79 307 ASP D N 1
ATOM 9935 C CA . ASP D 1 307 ? -77.816 16.766 -24.476 1.00 26.40 307 ASP D CA 1
ATOM 9936 C C . ASP D 1 307 ? -78.304 17.292 -25.823 1.00 26.05 307 ASP D C 1
ATOM 9937 O O . ASP D 1 307 ? -78.978 18.322 -25.908 1.00 27.85 307 ASP D O 1
ATOM 9942 N N . GLY D 1 308 ? -77.927 16.591 -26.893 1.00 25.40 308 GLY D N 1
ATOM 9943 C CA . GLY D 1 308 ? -78.364 16.931 -28.231 1.00 23.48 308 GLY D CA 1
ATOM 9944 C C . GLY D 1 308 ? -77.592 18.034 -28.924 1.00 28.52 308 GLY D C 1
ATOM 9945 O O . GLY D 1 308 ? -77.833 18.279 -30.112 1.00 31.32 308 GLY D O 1
ATOM 9946 N N . ASN D 1 309 ? -76.674 18.708 -28.237 1.00 21.93 309 ASN D N 1
ATOM 9947 C CA . ASN D 1 309 ? -75.938 19.819 -28.820 1.00 20.29 309 ASN D CA 1
ATOM 9948 C C . ASN D 1 309 ? -74.529 19.362 -29.170 1.00 18.64 309 ASN D C 1
ATOM 9949 O O . ASN D 1 309 ? -73.941 18.540 -28.467 1.00 18.31 309 ASN D O 1
ATOM 9954 N N . GLN D 1 310 ? -73.991 19.896 -30.262 1.00 18.91 310 GLN D N 1
ATOM 9955 C CA . GLN D 1 310 ? -72.711 19.429 -30.780 1.00 17.31 310 GLN D CA 1
ATOM 9956 C C . GLN D 1 310 ? -71.663 20.535 -30.802 1.00 17.37 310 GLN D C 1
ATOM 9957 O O . GLN D 1 310 ? -71.946 21.672 -31.187 1.00 18.75 310 GLN D O 1
ATOM 9963 N N . LEU D 1 311 ? -70.448 20.184 -30.384 1.00 16.96 311 LEU D N 1
ATOM 9964 C CA . LEU D 1 311 ? -69.253 20.959 -30.676 1.00 16.48 311 LEU D CA 1
ATOM 9965 C C . LEU D 1 311 ? -68.372 20.113 -31.582 1.00 15.47 311 LEU D C 1
ATOM 9966 O O . LEU D 1 311 ? -68.183 18.922 -31.328 1.00 15.77 311 LEU D O 1
ATOM 9971 N N . VAL D 1 312 ? -67.846 20.726 -32.641 1.00 15.22 312 VAL D N 1
ATOM 9972 C CA . VAL D 1 312 ? -67.072 20.036 -33.670 1.00 14.82 312 VAL D CA 1
ATOM 9973 C C . VAL D 1 312 ? -65.653 20.589 -33.662 1.00 15.70 312 VAL D C 1
ATOM 9974 O O . VAL D 1 312 ? -65.455 21.812 -33.714 1.00 16.61 312 VAL D O 1
ATOM 9978 N N . LYS D 1 313 ? -64.668 19.696 -33.615 1.00 14.59 313 LYS D N 1
ATOM 9979 C CA . LYS D 1 313 ? -63.265 20.089 -33.649 1.00 14.13 313 LYS D CA 1
ATOM 9980 C C . LYS D 1 313 ? -62.623 19.533 -34.910 1.00 13.37 313 LYS D C 1
ATOM 9981 O O . LYS D 1 313 ? -62.688 18.322 -35.158 1.00 14.65 313 LYS D O 1
ATOM 9987 N N . VAL D 1 314 ? -62.004 20.419 -35.697 1.00 12.89 314 VAL D N 1
ATOM 9988 C CA . VAL D 1 314 ? -61.261 20.045 -36.897 1.00 12.02 314 VAL D CA 1
ATOM 9989 C C . VAL D 1 314 ? -59.870 20.666 -36.838 1.00 11.49 314 VAL D C 1
ATOM 9990 O O . VAL D 1 314 ? -59.689 21.773 -36.317 1.00 13.00 314 VAL D O 1
ATOM 9994 N N . VAL D 1 315 ? -58.883 19.946 -37.372 1.00 11.58 315 VAL D N 1
ATOM 9995 C CA . VAL D 1 315 ? -57.479 20.302 -37.188 1.00 11.44 315 VAL D CA 1
ATOM 9996 C C . VAL D 1 315 ? -56.730 20.141 -38.504 1.00 11.52 315 VAL D C 1
ATOM 9997 O O . VAL D 1 315 ? -56.845 19.105 -39.176 1.00 12.34 315 VAL D O 1
ATOM 10001 N N . SER D 1 316 ? -55.931 21.145 -38.864 1.00 11.53 316 SER D N 1
ATOM 10002 C CA A SER D 1 316 ? -55.130 21.078 -40.075 0.54 11.43 316 SER D CA 1
ATOM 10003 C CA B SER D 1 316 ? -55.131 21.092 -40.082 0.46 11.44 316 SER D CA 1
ATOM 10004 C C . SER D 1 316 ? -53.709 21.554 -39.808 1.00 10.89 316 SER D C 1
ATOM 10005 O O . SER D 1 316 ? -53.493 22.532 -39.082 1.00 12.51 316 SER D O 1
ATOM 10010 N N . TRP D 1 317 ? -52.751 20.862 -40.412 1.00 11.07 317 TRP D N 1
ATOM 10011 C CA . TRP D 1 317 ? -51.338 21.189 -40.335 1.00 10.53 317 TRP D CA 1
ATOM 10012 C C . TRP D 1 317 ? -50.952 22.175 -41.426 1.00 11.30 317 TRP D C 1
ATOM 10013 O O . TRP D 1 317 ? -51.565 22.226 -42.498 1.00 12.26 317 TRP D O 1
ATOM 10024 N N . TYR D 1 318 ? -49.878 22.923 -41.176 1.00 10.77 318 TYR D N 1
ATOM 10025 C CA . TYR D 1 318 ? -49.280 23.744 -42.216 1.00 10.93 318 TYR D CA 1
ATOM 10026 C C . TYR D 1 318 ? -47.833 24.029 -41.881 1.00 10.99 318 TYR D C 1
ATOM 10027 O O . TYR D 1 318 ? -47.497 24.250 -40.717 1.00 11.25 318 TYR D O 1
ATOM 10036 N N . ASP D 1 319 ? -46.981 24.033 -42.903 1.00 10.83 319 ASP D N 1
ATOM 10037 C CA . ASP D 1 319 ? -45.660 24.616 -42.722 1.00 11.29 319 ASP D CA 1
ATOM 10038 C C . ASP D 1 319 ? -45.833 26.109 -42.904 1.00 11.20 319 ASP D C 1
ATOM 10039 O O . ASP D 1 319 ? -45.981 26.595 -44.027 1.00 11.11 319 ASP D O 1
ATOM 10044 N N . ASN D 1 320 ? -45.817 26.844 -41.797 1.00 10.52 320 ASN D N 1
ATOM 10045 C CA . ASN D 1 320 ? -46.026 28.285 -41.868 1.00 10.82 320 ASN D CA 1
ATOM 10046 C C . ASN D 1 320 ? -45.048 28.970 -42.814 1.00 11.70 320 ASN D C 1
ATOM 10047 O O . ASN D 1 320 ? -45.346 30.068 -43.299 1.00 13.58 320 ASN D O 1
ATOM 10052 N N . GLU D 1 321 ? -43.912 28.335 -43.111 1.00 10.93 321 GLU D N 1
ATOM 10053 C CA . GLU D 1 321 ? -43.017 28.786 -44.189 1.00 12.78 321 GLU D CA 1
ATOM 10054 C C . GLU D 1 321 ? -43.466 28.246 -45.546 1.00 12.88 321 GLU D C 1
ATOM 10055 O O . GLU D 1 321 ? -44.033 28.990 -46.352 1.00 12.52 321 GLU D O 1
ATOM 10061 N N . MET D 1 322 ? -43.248 26.956 -45.820 1.00 12.04 322 MET D N 1
ATOM 10062 C CA . MET D 1 322 ? -43.387 26.477 -47.199 1.00 11.37 322 MET D CA 1
ATOM 10063 C C . MET D 1 322 ? -44.840 26.380 -47.664 1.00 12.22 322 MET D C 1
ATOM 10064 O O . MET D 1 322 ? -45.112 26.558 -48.860 1.00 11.83 322 MET D O 1
ATOM 10069 N N . SER D 1 323 ? -45.787 26.094 -46.767 1.00 11.31 323 SER D N 1
ATOM 10070 C CA . SER D 1 323 ? -47.193 26.034 -47.177 1.00 11.36 323 SER D CA 1
ATOM 10071 C C . SER D 1 323 ? -47.651 27.390 -47.673 1.00 11.84 323 SER D C 1
ATOM 10072 O O . SER D 1 323 ? -48.309 27.502 -48.721 1.00 12.44 323 SER D O 1
ATOM 10075 N N . TYR D 1 324 ? -47.307 28.435 -46.921 1.00 10.76 324 TYR D N 1
ATOM 10076 C CA . TYR D 1 324 ? -47.685 29.789 -47.280 1.00 10.94 324 TYR D CA 1
ATOM 10077 C C . TYR D 1 324 ? -46.965 30.220 -48.549 1.00 12.39 324 TYR D C 1
ATOM 10078 O O . TYR D 1 324 ? -47.585 30.797 -49.457 1.00 12.77 324 TYR D O 1
ATOM 10087 N N . THR D 1 325 ? -45.668 29.910 -48.652 1.00 11.37 325 THR D N 1
ATOM 10088 C CA . THR D 1 325 ? -44.907 30.244 -49.855 1.00 12.53 325 THR D CA 1
ATOM 10089 C C . THR D 1 325 ? -45.515 29.581 -51.082 1.00 12.73 325 THR D C 1
ATOM 10090 O O . THR D 1 325 ? -45.614 30.207 -52.152 1.00 12.40 325 THR D O 1
ATOM 10094 N N . SER D 1 326 ? -45.932 28.319 -50.951 1.00 11.96 326 SER D N 1
ATOM 10095 C CA . SER D 1 326 ? -46.509 27.612 -52.093 1.00 11.90 326 SER D CA 1
ATOM 10096 C C . SER D 1 326 ? -47.785 28.298 -52.569 1.00 12.95 326 SER D C 1
ATOM 10097 O O . SER D 1 326 ? -48.029 28.429 -53.782 1.00 12.98 326 SER D O 1
ATOM 10100 N N . GLN D 1 327 ? -48.606 28.751 -51.626 1.00 11.57 327 GLN D N 1
ATOM 10101 C CA . GLN D 1 327 ? -49.834 29.455 -51.970 1.00 12.50 327 GLN D CA 1
ATOM 10102 C C . GLN D 1 327 ? -49.522 30.789 -52.632 1.00 12.31 327 GLN D C 1
ATOM 10103 O O . GLN D 1 327 ? -50.161 31.157 -53.629 1.00 13.56 327 GLN D O 1
ATOM 10109 N N . LEU D 1 328 ? -48.523 31.517 -52.117 1.00 12.22 328 LEU D N 1
ATOM 10110 C CA . LEU D 1 328 ? -48.161 32.802 -52.715 1.00 12.85 328 LEU D CA 1
ATOM 10111 C C . LEU D 1 328 ? -47.702 32.629 -54.158 1.00 13.71 328 LEU D C 1
ATOM 10112 O O . LEU D 1 328 ? -48.025 33.452 -55.035 1.00 13.42 328 LEU D O 1
ATOM 10117 N N . VAL D 1 329 ? -46.933 31.572 -54.423 1.00 12.29 329 VAL D N 1
ATOM 10118 C CA . VAL D 1 329 ? -46.404 31.345 -55.764 1.00 13.75 329 VAL D CA 1
ATOM 10119 C C . VAL D 1 329 ? -47.515 30.942 -56.728 1.00 14.50 329 VAL D C 1
ATOM 10120 O O . VAL D 1 329 ? -47.528 31.377 -57.888 1.00 14.00 329 VAL D O 1
ATOM 10124 N N . ARG D 1 330 ? -48.493 30.165 -56.258 1.00 13.28 330 ARG D N 1
ATOM 10125 C CA . ARG D 1 330 ? -49.679 29.891 -57.072 1.00 13.54 330 ARG D CA 1
ATOM 10126 C C . ARG D 1 330 ? -50.412 31.179 -57.419 1.00 16.21 330 ARG D C 1
ATOM 10127 O O . ARG D 1 330 ? -50.790 31.409 -58.577 1.00 15.90 330 ARG D O 1
ATOM 10135 N N . THR D 1 331 ? -50.614 32.040 -56.424 1.00 12.91 331 THR D N 1
ATOM 10136 C CA . THR D 1 331 ? -51.328 33.293 -56.640 1.00 13.77 331 THR D CA 1
ATOM 10137 C C . THR D 1 331 ? -50.560 34.242 -57.559 1.00 15.20 331 THR D C 1
ATOM 10138 O O . THR D 1 331 ? -51.167 34.881 -58.428 1.00 16.55 331 THR D O 1
ATOM 10142 N N . LEU D 1 332 ? -49.230 34.327 -57.413 1.00 14.66 332 LEU D N 1
ATOM 10143 C CA . LEU D 1 332 ? -48.413 35.160 -58.298 1.00 16.87 332 LEU D CA 1
ATOM 10144 C C . LEU D 1 332 ? -48.596 34.760 -59.755 1.00 15.56 332 LEU D C 1
ATOM 10145 O O . LEU D 1 332 ? -48.815 35.615 -60.627 1.00 16.10 332 LEU D O 1
ATOM 10150 N N . GLU D 1 333 ? -48.483 33.463 -60.044 1.00 14.98 333 GLU D N 1
ATOM 10151 C CA . GLU D 1 333 ? -48.589 33.000 -61.422 1.00 16.31 333 GLU D CA 1
ATOM 10152 C C . GLU D 1 333 ? -49.982 33.263 -61.972 1.00 19.32 333 GLU D C 1
ATOM 10153 O O . GLU D 1 333 ? -50.138 33.748 -63.102 1.00 17.18 333 GLU D O 1
ATOM 10159 N N . TYR D 1 334 ? -51.010 32.949 -61.183 1.00 16.09 334 TYR D N 1
ATOM 10160 C CA . TYR D 1 334 ? -52.384 33.116 -61.645 1.00 16.87 334 TYR D CA 1
ATOM 10161 C C . TYR D 1 334 ? -52.706 34.584 -61.895 1.00 18.17 334 TYR D C 1
ATOM 10162 O O . TYR D 1 334 ? -53.273 34.936 -62.936 1.00 16.67 334 TYR D O 1
ATOM 10171 N N . PHE D 1 335 ? -52.351 35.454 -60.949 1.00 15.31 335 PHE D N 1
ATOM 10172 C CA . PHE D 1 335 ? -52.634 36.880 -61.081 1.00 17.42 335 PHE D CA 1
ATOM 10173 C C . PHE D 1 335 ? -51.922 37.460 -62.295 1.00 17.22 335 PHE D C 1
ATOM 10174 O O . PHE D 1 335 ? -52.507 38.235 -63.061 1.00 16.88 335 PHE D O 1
ATOM 10182 N N . ALA D 1 336 ? -50.660 37.077 -62.500 1.00 16.52 336 ALA D N 1
ATOM 10183 C CA . ALA D 1 336 ? -49.919 37.577 -63.651 1.00 19.49 336 ALA D CA 1
ATOM 10184 C C . ALA D 1 336 ? -50.600 37.194 -64.956 1.00 22.06 336 ALA D C 1
ATOM 10185 O O . ALA D 1 336 ? -50.626 37.986 -65.906 1.00 23.39 336 ALA D O 1
ATOM 10187 N N . LYS D 1 337 ? -51.161 35.984 -65.021 1.00 20.17 337 LYS D N 1
ATOM 10188 C CA . LYS D 1 337 ? -51.689 35.473 -66.282 1.00 22.77 337 LYS D CA 1
ATOM 10189 C C . LYS D 1 337 ? -53.066 36.033 -66.606 1.00 27.04 337 LYS D C 1
ATOM 10190 O O . LYS D 1 337 ? -53.393 36.203 -67.786 1.00 32.24 337 LYS D O 1
ATOM 10196 N N . ILE D 1 338 ? -53.886 36.324 -65.596 1.00 21.07 338 ILE D N 1
ATOM 10197 C CA . ILE D 1 338 ? -55.163 36.971 -65.876 1.00 27.73 338 ILE D CA 1
ATOM 10198 C C . ILE D 1 338 ? -55.006 38.475 -66.035 1.00 37.32 338 ILE D C 1
ATOM 10199 O O . ILE D 1 338 ? -55.865 39.117 -66.653 1.00 36.73 338 ILE D O 1
ATOM 10204 N N . ALA D 1 339 ? -53.935 39.053 -65.485 1.00 35.46 339 ALA D N 1
ATOM 10205 C CA . ALA D 1 339 ? -53.696 40.484 -65.644 1.00 37.85 339 ALA D CA 1
ATOM 10206 C C . ALA D 1 339 ? -53.417 40.833 -67.100 1.00 49.13 339 ALA D C 1
ATOM 10207 O O . ALA D 1 339 ? -53.823 41.899 -67.579 1.00 51.70 339 ALA D O 1
ATOM 10209 N N . LYS D 1 340 ? -52.728 39.948 -67.818 1.00 53.02 340 LYS D N 1
ATOM 10210 C CA . LYS D 1 340 ? -52.431 40.157 -69.232 1.00 63.06 340 LYS D CA 1
ATOM 10211 C C . LYS D 1 340 ? -53.714 40.233 -70.055 1.00 62.74 340 LYS D C 1
ATOM 10212 O O . LYS D 1 340 ? -54.499 39.284 -70.087 1.00 62.27 340 LYS D O 1
#

Radius of gyration: 31.89 Å; Cα contacts (8 Å, |Δi|>4): 3583; chains: 4; bounding box: 87×91×96 Å

Secondary structure (DSSP, 8-state):
-PEEEEEE--SHHHHHHHHHHTT-TTEEEEEEE-SS-HHHHHHHHH--TTT-S-SS-EEEETTEEEETTEEEEEE--SSGGG--GGGGT--EEEE-SSS--SHHHHGGGBSTTSBSEEEESS---TTSEE--TTTSGGG--S--SEEE---HHHHHHHHHHHHHHHHT-EEEEEEEEEEE--TTS-SSS---TT--TTTTS-TTSS-EEEE--TTTTGGGTSGGGTTTEEEEEEEES-SS-EEEEEEEEESS---HHHHHHHHHHT-SSSEEEE-S---GGGGTT---SEEEEGGG-EEEEETTEEEEEEEEEE-TTHHHHHHHHHHHHHHHHH--/--S--EEEEEE--SHHHHHHHHHHTT-TTEEEEEEE-SS-HHHHHHHHH--TTT-S-SS-EEEETTEEEETTEEEEEE--SSGGG--GGGGT--EEEE-SSS--SHHHHGGGBSTTSBSEEEESS---TTSEE--TTTTGGG--S--SEEE---HHHHHHHHHHHHHHHHT-EEEEEEEEEEE--TTS-SSS---TT--TTTTS-TTSS-EEE---TTTTGGGT-GGGTTTEEEEEEEES-SS-EEEEEEEEESS---HHHHHHHHHHT-SSSEEEE-S---GGGGTT-S-SEEEEGGG-EEEEETTEEEEEEEEEE-TTHHHHHHHHHHHHHHHHH--/-PEEEEEE--SHHHHHHHHHHTTSTTEEEEEEE-SS-HHHHHHHHH--TTT-S-SS-EEEETTEEEETTEEEEEE--SSGGG--GGGGT--EEEE-SSS--SHHHHGGGSSTTS-SEEEESS---TTSEE--TTTTGGG--S--SEEE---HHHHHHHHHHHHHHHHT-EEEEEEEEEEE--TTS-SSS---TT--TTTTS-TTSS-EEE---TTTTGGGTSGGGTTTEEEEEEEES-SS-EEEEEEEEESS---HHHHHHHHHHT--SSEEEE-S---GGGGTT---SEEEEGGG-EEEEETTEEEEEEEEEE-TTHHHHHHHHHHHHHHHHH-/--TT-PEEEEEE--SHHHHHHHHHHTTSTTEEEEEEE-SS-HHHHHHHHH--TTT-S-SS-EEEETTEEEETTEEEEEE--SSGGG--GGGGT--EEEE-SSS--SHHHHGGG-STTS-SEEEESS---SSSEE--TTTSGGG--S--SEEE---HHHHHHHHHHHHHHHHT-EEEEEEEEEEE--TTS-SSS---TT--TTTTS-TTSS-EEEE-STTTTGGGTSGGGTTTEEEEEEEES-SS-EEEEEEEEESS---HHHHHHHHHHT--SSEEEE-S---GGGGTT-S-SEEEEGGG-EEEEETTEEEEEEEEEE-TTHHHHHHHHHHHHHHHHHH-

Nearest PDB structures (foldseek):
  5y37-assembly1_B  TM=1.003E+00  e=4.065E-75  Streptococcus agalactiae NEM316
  5utl-assembly1_C  TM=1.002E+00  e=5.416E-73  Streptococcus agalactiae
  6fzh-assembly1_A  TM=1.001E+00  e=1.407E-72  Streptococcus pyogenes MGAS8232
  6ite-assembly1_Q  TM=1.001E+00  e=2.267E-72  Streptococcus pyogenes
  5v8y-assembly1_B-2  TM=9.745E-01  e=5.227E-72  Streptococcus agalactiae

Foldseek 3Di:
DAAEEEEEACDLLNLLLQLVVVVPPRYHYAEYEYADDQVVSQVCSQQPPQQGGRDFDWADDVQAIATNRRTHGYYHDPQLLPDQQVVRPHAEYEYERVPQQEPVSQCSQPDPRGYQAYEYLEHHDDPAQEDQPPQALVVDQQADRYHYPHALVLNAVQLLVVLQCVPFRFQAKEKEKAWEDDPQADCAQDQRPVRDNQSNHNQQPDFTKFADCSFQPNCSRVVVCHRRYGYTYTHYRDNWKMKMKMKTFTNDDDDLVRSLVSQCVSDDQQEAEDADPDDGSVARQHQHSKYWHSVPWDWDADPRGTITMTMIMHGSRRSSSSSSSVSVSVSSVSHD/DVQAEAEEEEEACDLLNLLLQLVVVPFRRYHYAEYEAADDQVVSQVCSQQPDQQGGRPADWADDVQAIATNRRTHGYYYDPALLPDQQVVRPHAEYEYENVPQQEPVSQCSQPDPRGYQAYEYLEHHDPPAQEDQPPQALVVDQQADRYHYPHALVLNAVRLLVVLQCVPFRFQAKEKEKAFEDEPQADCAQDQRPVRDNQSNHNQQPDFTKFADCNFQSNCSRVVSCHRRYGYTYTHYRDNWKMKMKMKTFTNDDDDLVRSLVSQCVSDDQAEAEDADPDDRSVARQDLHSKYWHSVPWDWDADPNGTITMTMIMHGSRRSSSNRSSVSVSVSSVSHD/DAAEEEEEDLPLLRLLLQLVQVVPPSYHYQEYEAQDDVVVSQVCSQQPPQQGGRPFDWDDDVQAIQTNNRGHGYYYDPFLLPDLQVVRPHAEYEYEHVPQQELVSQCSQVDPRHHQAYEYAEHRDDLAQEDFPLQALVVDQLPDHYHYPYALVLNAVRLLVSLQCVPFRFQAKEKEKAFEDDPQADCAQDDRPVRDNQSNHNQQPDFTKFADCNFQCNCSRVVSCHRRYGYIYTYYRDNWKMKMKMKTFTNDDDDLVRSLVSQCVSDDQQEAEDADPDDRSVARQHQHSKYWHSVPWDWDADPRGTITMTMIMHGSRRSSSNSVSVSSVVSSVSD/DDPVQAAEEEEEDLPLLNLLLQLVQVPPPRYHYAEYEAQDDVVVSQVCSQQPPQQGGRDADWADDVQAIQTNNRTHGYYYDPALLPDLQVVRVHAEYEYEHVPQQEDVSQCSQPDDRGYQAYEYAEHRDPVAQEDQPLQALVVDQLPDRYHYPHALVLNAVRLLVVLQCVPFRFQAKEKEKAFEDDPQADCAQDDRPVRDNQSNHNQQPDFTKFADCNFQPNCSRVVVCHPRYGYIYTYYRDNWKMKMKMKTFTNDDDDLVRSLVSQCVSDDQAEAEDADPDDRSVARQDLHSKYWHSVPWDWDADPRGTIIMTMIMHGSRRSSSNSVSVSSVVSSVSND

Solvent-accessible surface area: 47246 Å² total; per-residue (Å²): 226,66,25,79,0,0,0,3,6,0,20,35,35,0,1,0,0,6,30,70,7,73,125,24,156,32,4,69,14,28,8,0,3,19,69,22,73,28,70,3,0,1,8,1,0,55,15,4,22,30,28,34,114,23,126,45,92,25,92,64,77,167,44,0,0,54,3,73,61,118,83,4,63,14,21,69,51,159,98,4,54,85,1,55,0,44,88,26,36,4,65,2,0,0,4,17,42,65,153,35,36,36,78,135,105,0,72,72,0,50,65,165,88,7,3,124,17,0,0,0,17,27,80,2,40,130,100,9,76,7,2,0,30,58,23,9,36,119,69,10,68,0,77,20,63,8,0,0,2,2,21,28,6,8,2,0,0,0,16,0,0,60,5,0,45,93,72,22,12,4,80,4,0,6,3,12,1,0,5,0,4,31,54,76,4,56,10,15,7,5,49,18,245,67,47,42,50,21,42,0,0,0,0,19,26,0,0,0,5,16,98,34,37,5,0,137,43,0,10,58,5,2,94,81,0,106,47,38,2,34,8,20,6,1,26,0,12,3,35,6,0,0,0,0,7,0,12,0,24,16,108,122,105,6,65,45,125,89,0,21,59,9,1,127,92,37,46,68,105,3,2,2,45,19,109,41,32,5,0,1,21,27,1,48,34,35,45,82,1,0,16,0,0,10,62,20,16,42,30,10,78,17,126,55,79,35,1,1,6,0,0,0,0,1,0,12,7,18,0,6,0,2,3,2,5,43,1,0,71,54,0,7,148,43,40,166,143,151,120,118,51,10,81,0,0,0,3,5,0,20,34,34,0,1,0,0,4,31,64,7,82,134,22,158,10,4,73,13,26,11,0,3,17,102,26,82,28,72,3,0,5,15,1,0,43,17,4,24,29,28,35,150,9,131,31,88,19,92,63,77,172,28,0,0,46,5,84,56,121,71,3,75,13,22,58,70,170,104,4,54,87,0,57,0,44,103,34,35,4,53,2,0,0,4,17,42,64,152,34,36,37,72,138,106,0,64,73,0,51,69,166,94,6,3,125,18,0,0,1,18,26,76,2,42,128,101,9,76,9,2,0,29,58,24,10,35,116,70,10,78,0,86,21,60,7,0,0,3,1,22,27,6,9,2,0,0,0,16,0,0,57,5,0,42,93,70,19,6,2,94,5,0,6,2,11,1,0,6,0,4,31,54,76,4,52,10,13,6,5,50,19,233,65,48,43,48,21,42,0,0,0,0,20,25,0,0,0,6,15,95,35,36,6,0,140,43,0,11,61,5,2,96,80,0,110,49,34,3,40,9,20,6,2,25,0,12,3,35,5,0,0,0,0,7,0,13,0,22,16,108,112,108,5,65,45,126,88,0,21,60,9,1,128,92,36,45,68,105,4,2,2,47,21,110,40,32,0,0,2,22,5,0,48,33,24,47,84,1,0,7,0,0,11,60,21,16,49,29,11,79,18,125,57,78,35,0,0,5,0,0,0,0,0,0,12,7,19,1,6,0,2,3,2,5,43,1,0,54,66,0,8,132,42,31,172,215,58,4,77,0,0,0,5,3,1,30,42,36,0,1,0,0,2,25,56,2,66,99,31,154,27,2,87,11,32,11,0,4,24,96,34,83,55,84,9,0,5,10,1,0,49,29,2,23,27,30,34,105,18,117,46,87,9,95,59,89,180,49,4,0,59,7,74,51,134,113,15,55,20,18,61,65,176,102,1,64,85,0,50,0,54,92,27,34,5,54,0,0,0,2,17,41,58,152,29,33,36,75,144,105,0,56,75,0,54,44,173,88,7,2,151,15,0,0,3,24,26,96,3,47,165,93,8,77,14,1,1,28,57,15,8,36,119,71,13,93,4,114,22,45,5,0,0,3,3,34,28,9,11,2,0,0,0,15,0,0,60,4,0,41,100,67,23,6,3,90,4,0,7,2,12,1,0,8,0,3,30,56,74,4,63,10,12,7,6,33,12,234,66,48,42,31,21,43,0,0,0,0,19,26,0,0,0,6,16,93,25,50,7,1,83,46,1,10,116,4,2,89,107,0,113,47,39,2,36,3,20,5,2,25,0,13,4,35,5,0,0,0,0,7,0,13,0,23,16,119,128,115,6,63,45,126,91,0,22,58,11,1,129,91,36,47,64,104,3,1,2,48,19,108,40,31,1,0,2,22,5,0,51,36,23,41,85,1,0,6,0,0,10,61,20,15,51,30,11,81,15,127,58,77,36,1,1,6,0,0,0,0,0,0,13,9,20,0,10,0,0,4,2,3,38,2,0,40,68,0,12,111,59,94,73,31,151,83,151,33,3,34,0,0,0,5,5,1,30,40,32,1,2,0,0,5,26,58,1,61,126,35,168,32,2,52,6,33,8,0,3,22,87,33,82,52,82,8,0,4,9,1,0,54,14,3,22,28,28,34,115,18,118,46,83,13,81,63,88,177,45,3,0,55,3,75,64,93,104,5,60,18,20,61,67,168,80,1,61,93,0,52,0,49,88,30,36,6,14,0,0,0,2,19,38,55,148,24,34,34,73,137,97,0,56,80,0,52,40,165,87,7,3,142,25,0,0,3,22,28,88,2,46,137,95,8,76,10,2,1,28,55,28,9,35,123,69,13,93,7,109,19,44,5,0,0,3,2,28,28,9,12,2,0,0,0,15,0,0,58,5,0,45,93,71,23,10,3,82,4,0,7,1,11,1,0,8,0,4,30,57,74,4,62,10,12,6,6,23,10,153,68,50,38,28,21,44,0,0,0,0,20,26,0,0,0,5,15,94,32,42,6,1,141,48,0,10,91,6,2,95,79,0,105,52,36,3,38,9,19,5,2,25,0,13,2,36,6,0,0,0,0,7,0,13,0,23,15,106,125,106,5,65,45,124,90,0,22,61,9,1,131,91,37,43,66,104,4,2,2,47,20,110,39,32,5,0,1,20,5,1,36,26,20,46,86,1,0,16,0,0,11,60,19,15,52,29,10,81,16,123,58,78,34,0,1,5,0,0,0,0,0,0,12,9,19,1,12,0,2,4,1,8,49,3,1,43,64,0,3,114,53,34,113

CATH classification: 3.30.360.10

B-factor: mean 19.76, std 9.14, range [8.89, 107.28]

Sequence (1350 aa):
MVVKVGINGFGRIGRLAFRRIQNVEGVEVTRINDLTDPNMLAHLLKYDTTQGRFDGTVEVKEGGFEVNGQFVKVSAEREPANIDWATDGVEIVLEATGFFASKEKAEQHIHENGAKKVVITAPGGNDVKTVVFNTNHDILDGTETVISGASCTTNCLAPMAKALQDNFGVKQGLMMTTIHAYTGDQMILDGPHRGGDLRRARAGAANIVPNSTGAAKAIGLVIPELNGKLDGAAQRVPVPTGSVTELVATLEKDVTVEEVNAAMKAAANDSYGYTEDPIVSSDIVGISYGSLFDATQTKVQTVDGNQLVKVVSWYDNEMSYTSQLVRTLEYFAKIAKSVDMVVKVGINGFGRIGRLAFRRIQNVEGVEVTRINDLTDPNMLAHLLKYDTTQGRFDGTVEVKEGGFEVNGQFVKVSAEREPANIDWATDGVEIVLEATGFFASKEKAEQHIHENGAKKVVITAPGGNDVKTVVFNTNHDILDGTETVISGASCTTNCLAPMAKALQDNFGVKQGLMMTTIHAYTGDQMILDGPHRGGDLRRARAGAANIVPNSTGAAKAIGLVIPELNGKLDGAAQRVPVPTGSVTELVATLEKDVTVEEVNAAMKAAANDSYGYTEDPIVSSSDIVGISYGSLFDATQTKVQTVDGNQLVKVVSSWYDNEMSYTSQLVRTLEYFAKIAKMVVKVGINGFGRIGRLAFRRIQNVEGVEVTRINDLTDPNMLAHLLKYDTTQGRFDGTVEVKEGGFEVNGQFVKVSAEREPANIDWATDGVEIVLEATGFFASKEKAEQHIHENGAKKVVIITAPGGNDVKTVVFNTNHDILDGTETVISGASCTTNCLAPMAKALQDNFGVKQGLMTTIHAYTGDQMILDGPHRGGDLRRARAGAANIVPNSTGAAKAIGLVIPELNGKLDGAAQRRVPVPTGSVTELVATLEKDVTVEEVNAAMKAAANDSYGYTEDPIVSSSDIVGISYGSLFDATQTKVQTVDGNQLVKVVSSWYDNEMSYTSQLVRTLEYFAKIAGSVDMVVKVGINGFGRIGRLAFRRIQNVEGVEVTRINDLTDPNMLAHLLKKYDTTQGRFDGTVEVKEGGFEVNGQFVKVSAEREPANIDWATDGVEIVLEATGFFASKEKAEQHIHENNGAKKVVITAPGGNDVKTVVFNTNHDILDGTETVISGASCTTNCLAPMAKALQDNFGVKQGLMMTTIHAYTGDQMILDGPHRGGDLRRARAGAANIVPNSTGAAKAIGLVIPELNGKLDGAAQRVPVPTGSVTELVATLEKDVTVEEVNAAMKAAANDSYGYTEDPIVSSSDIVGISSYGSLFDATQTKVQTVDGNQLVKVVSSWYDNEMSYTSQLVRTLEYFAKIAK